Protein AF-0000000085039877 (afdb_homodimer)

Organism: Cyclobacterium marinum (strain ATCC 25205 / DSM 745 / LMG 13164 / NCIMB 1802) (NCBI:txid880070)

Structure (mmCIF, N/CA/C/O backbone):
data_AF-0000000085039877-model_v1
#
loop_
_entity.id
_entity.type
_entity.pdbx_description
1 polymer 'Platelet-activating factor acetylhydrolase plasma/intracellular isoform II'
#
loop_
_atom_site.group_PDB
_atom_site.id
_atom_site.type_symbol
_atom_site.label_atom_id
_atom_site.label_alt_id
_atom_site.label_comp_id
_atom_site.label_asym_id
_atom_site.label_entity_id
_atom_site.label_seq_id
_atom_site.pdbx_PDB_ins_code
_atom_site.Cartn_x
_atom_site.Cartn_y
_atom_site.Cartn_z
_atom_site.occupancy
_atom_site.B_iso_or_equiv
_atom_site.auth_seq_id
_atom_site.auth_comp_id
_atom_site.auth_asym_id
_atom_site.auth_atom_id
_atom_site.pdbx_PDB_model_num
ATOM 1 N N . MET A 1 1 ? -11.062 -18.219 82.062 1 22.27 1 MET A N 1
ATOM 2 C CA . MET A 1 1 ? -10.367 -17.312 81.125 1 22.27 1 MET A CA 1
ATOM 3 C C . MET A 1 1 ? -10.242 -17.906 79.75 1 22.27 1 MET A C 1
ATOM 5 O O . MET A 1 1 ? -9.555 -18.906 79.562 1 22.27 1 MET A O 1
ATOM 9 N N . LYS A 1 2 ? -11.383 -17.828 79 1 28.47 2 LYS A N 1
ATOM 10 C CA . LYS A 1 2 ? -11.727 -18.297 77.688 1 28.47 2 LYS A CA 1
ATOM 11 C C . LYS A 1 2 ? -10.812 -17.688 76.625 1 28.47 2 LYS A C 1
ATOM 13 O O . LYS A 1 2 ? -10.75 -16.469 76.5 1 28.47 2 LYS A O 1
ATOM 18 N N . ILE A 1 3 ? -9.688 -18.281 76.375 1 28.31 3 ILE A N 1
ATOM 19 C CA . ILE A 1 3 ? -8.688 -17.844 75.375 1 28.31 3 ILE A CA 1
ATOM 20 C C . ILE A 1 3 ? -9.305 -17.75 74 1 28.31 3 ILE A C 1
ATOM 22 O O . ILE A 1 3 ? -9.805 -18.734 73.5 1 28.31 3 ILE A O 1
ATOM 26 N N . THR A 1 4 ? -9.82 -16.609 73.625 1 27.66 4 THR A N 1
ATOM 27 C CA . THR A 1 4 ? -10.383 -16.219 72.312 1 27.66 4 THR A CA 1
ATOM 28 C C . THR A 1 4 ? -9.344 -16.344 71.188 1 27.66 4 THR A C 1
ATOM 30 O O . THR A 1 4 ? -8.266 -15.742 71.312 1 27.66 4 THR A O 1
ATOM 33 N N . LYS A 1 5 ? -9.227 -17.516 70.562 1 32.78 5 LYS A N 1
ATOM 34 C CA . LYS A 1 5 ? -8.406 -17.812 69.375 1 32.78 5 LYS A CA 1
ATOM 35 C C . LYS A 1 5 ? -8.633 -16.781 68.25 1 32.78 5 LYS A C 1
ATOM 37 O O . LYS A 1 5 ? -9.734 -16.656 67.75 1 32.78 5 LYS A O 1
ATOM 42 N N . LEU A 1 6 ? -8.039 -15.602 68.312 1 27.69 6 LEU A N 1
ATOM 43 C CA . LEU A 1 6 ? -8.102 -14.602 67.25 1 27.69 6 LEU A CA 1
ATOM 44 C C . LEU A 1 6 ? -7.508 -15.133 66 1 27.69 6 LEU A C 1
ATOM 46 O O . LEU A 1 6 ? -6.336 -15.531 65.938 1 27.69 6 LEU A O 1
ATOM 50 N N . TYR A 1 7 ? -8.297 -15.758 65.125 1 29.59 7 TYR A N 1
ATOM 51 C CA . TYR A 1 7 ? -7.973 -16.172 63.75 1 29.59 7 TYR A CA 1
ATOM 52 C C . TYR A 1 7 ? -7.504 -14.992 62.938 1 29.59 7 TYR A C 1
ATOM 54 O O . TYR A 1 7 ? -8.195 -13.977 62.844 1 29.59 7 TYR A O 1
ATOM 62 N N . TYR A 1 8 ? -6.211 -14.656 62.906 1 28.25 8 TYR A N 1
ATOM 63 C CA . TYR A 1 8 ? -5.602 -13.695 62 1 28.25 8 TYR A CA 1
ATOM 64 C C . TYR A 1 8 ? -5.895 -14.062 60.562 1 28.25 8 TYR A C 1
ATOM 66 O O . TYR A 1 8 ? -5.598 -15.18 60.125 1 28.25 8 TYR A O 1
ATOM 74 N N . ALA A 1 9 ? -6.945 -13.516 59.938 1 29.22 9 ALA A N 1
ATOM 75 C CA . ALA A 1 9 ? -7.285 -13.547 58.531 1 29.22 9 ALA A CA 1
ATOM 76 C C . ALA A 1 9 ? -6.121 -13.039 57.656 1 29.22 9 ALA A C 1
ATOM 78 O O . ALA A 1 9 ? -5.703 -11.891 57.812 1 29.22 9 ALA A O 1
ATOM 79 N N . ILE A 1 10 ? -5.117 -13.828 57.375 1 31.59 10 ILE A N 1
ATOM 80 C CA . ILE A 1 10 ? -4.105 -13.484 56.406 1 31.59 10 ILE A CA 1
ATOM 81 C C . ILE A 1 10 ? -4.781 -13.102 55.094 1 31.59 10 ILE A C 1
ATOM 83 O O . ILE A 1 10 ? -5.512 -13.906 54.5 1 31.59 10 ILE A O 1
ATOM 87 N N . SER A 1 11 ? -5.199 -11.836 54.906 1 28.44 11 SER A N 1
ATOM 88 C CA . SER A 1 11 ? -5.637 -11.289 53.625 1 28.44 11 SER A CA 1
ATOM 89 C C . SER A 1 11 ? -4.582 -11.508 52.562 1 28.44 11 SER A C 1
ATOM 91 O O . SER A 1 11 ? -3.438 -11.078 52.688 1 28.44 11 SER A O 1
ATOM 93 N N . VAL A 1 12 ? -4.594 -12.617 51.875 1 32.78 12 VAL A N 1
ATOM 94 C CA . VAL A 1 12 ? -3.826 -12.828 50.656 1 32.78 12 VAL A CA 1
ATOM 95 C C . VAL A 1 12 ? -4.086 -11.68 49.688 1 32.78 12 VAL A C 1
ATOM 97 O O . VAL A 1 12 ? -5.227 -11.453 49.281 1 32.78 12 VAL A O 1
ATOM 100 N N . ILE A 1 13 ? -3.314 -10.602 49.812 1 33 13 ILE A N 1
ATOM 101 C CA . ILE A 1 13 ? -3.27 -9.594 48.75 1 33 13 ILE A CA 1
ATOM 102 C C . ILE A 1 13 ? -2.961 -10.258 47.406 1 33 13 ILE A C 1
ATOM 104 O O . ILE A 1 13 ? -1.884 -10.828 47.219 1 33 13 ILE A O 1
ATOM 108 N N . LEU A 1 14 ? -3.967 -10.719 46.75 1 31.7 14 LEU A N 1
ATOM 109 C CA . LEU A 1 14 ? -3.844 -11.102 45.344 1 31.7 14 LEU A CA 1
ATOM 110 C C . LEU A 1 14 ? -3.227 -9.969 44.531 1 31.7 14 LEU A C 1
ATOM 112 O O . LEU A 1 14 ? -3.818 -8.898 44.406 1 31.7 14 LEU A O 1
ATOM 116 N N . PHE A 1 15 ? -1.906 -9.953 44.5 1 32.88 15 PHE A N 1
ATOM 117 C CA . PHE A 1 15 ? -1.241 -9.141 43.469 1 32.88 15 PHE A CA 1
ATOM 118 C C . PHE A 1 15 ? -1.808 -9.422 42.094 1 32.88 15 PHE A C 1
ATOM 120 O O . PHE A 1 15 ? -1.657 -10.531 41.562 1 32.88 15 PHE A O 1
ATOM 127 N N . SER A 1 16 ? -2.877 -8.711 41.781 1 33.5 16 SER A N 1
ATOM 128 C CA . SER A 1 16 ? -3.256 -8.664 40.375 1 33.5 16 SER A CA 1
ATOM 129 C C . SER A 1 16 ? -2.078 -8.242 39.5 1 33.5 16 SER A C 1
ATOM 131 O O . SER A 1 16 ? -1.568 -7.133 39.625 1 33.5 16 SER A O 1
ATOM 133 N N . LEU A 1 17 ? -1.309 -9.164 39.062 1 32.25 17 LEU A N 1
ATOM 134 C CA . LEU A 1 17 ? -0.372 -8.93 37.969 1 32.25 17 LEU A CA 1
ATOM 135 C C . LEU A 1 17 ? -1.072 -8.273 36.781 1 32.25 17 LEU A C 1
ATOM 137 O O . LEU A 1 17 ? -1.874 -8.914 36.094 1 32.25 17 LEU A O 1
ATOM 141 N N . PHE A 1 18 ? -1.22 -6.945 36.875 1 34.12 18 PHE A N 1
ATOM 142 C CA . PHE A 1 18 ? -1.53 -6.195 35.688 1 34.12 18 PHE A CA 1
ATOM 143 C C . PHE A 1 18 ? -0.523 -6.504 34.562 1 34.12 18 PHE A C 1
ATOM 145 O O . PHE A 1 18 ? 0.66 -6.184 34.688 1 34.12 18 PHE A O 1
ATOM 152 N N . THR A 1 19 ? -0.749 -7.555 33.844 1 31.61 19 THR A N 1
ATOM 153 C CA . THR A 1 19 ? -0.015 -7.699 32.594 1 31.61 19 THR A CA 1
ATOM 154 C C . THR A 1 19 ? -0.115 -6.426 31.75 1 31.61 19 THR A C 1
ATOM 156 O O . THR A 1 19 ? -1.203 -6.047 31.312 1 31.61 19 THR A O 1
ATOM 159 N N . LEU A 1 20 ? 0.753 -5.516 31.953 1 27.5 20 LEU A N 1
ATOM 160 C CA . LEU A 1 20 ? 0.977 -4.469 30.969 1 27.5 20 LEU A CA 1
ATOM 161 C C . LEU A 1 20 ? 1.113 -5.066 29.562 1 27.5 20 LEU A C 1
ATOM 163 O O . LEU A 1 20 ? 2.082 -5.773 29.281 1 27.5 20 LEU A O 1
ATOM 167 N N . LYS A 1 21 ? -0.035 -5.242 28.969 1 38.03 21 LYS A N 1
ATOM 168 C CA . LYS A 1 21 ? 0.078 -5.473 27.531 1 38.03 21 LYS A CA 1
ATOM 169 C C . LYS A 1 21 ? 0.978 -4.43 26.875 1 38.03 21 LYS A C 1
ATOM 171 O O . LYS A 1 21 ? 0.661 -3.236 26.891 1 38.03 21 LYS A O 1
ATOM 176 N N . LEU A 1 22 ? 2.121 -4.676 26.734 1 35.03 22 LEU A N 1
ATOM 177 C CA . LEU A 1 22 ? 2.984 -3.891 25.859 1 35.03 22 LEU A CA 1
ATOM 178 C C . LEU A 1 22 ? 2.256 -3.516 24.578 1 35.03 22 LEU A C 1
ATOM 180 O O . LEU A 1 22 ? 1.812 -4.391 23.828 1 35.03 22 LEU A O 1
ATOM 184 N N . ALA A 1 23 ? 1.68 -2.291 24.516 1 37.66 23 ALA A N 1
ATOM 185 C CA . ALA A 1 23 ? 1.129 -1.688 23.312 1 37.66 23 ALA A CA 1
ATOM 186 C C . ALA A 1 23 ? 2.133 -1.749 22.156 1 37.66 23 ALA A C 1
ATOM 188 O O . ALA A 1 23 ? 3.16 -1.066 22.188 1 37.66 23 ALA A O 1
ATOM 189 N N . ASP A 1 24 ? 2.225 -2.855 21.562 1 38.53 24 ASP A N 1
ATOM 190 C CA . ASP A 1 24 ? 3.043 -2.865 20.359 1 38.53 24 ASP A CA 1
ATOM 191 C C . ASP A 1 24 ? 2.516 -1.865 19.328 1 38.53 24 ASP A C 1
ATOM 193 O O . ASP A 1 24 ? 1.318 -1.838 19.047 1 38.53 24 ASP A O 1
ATOM 197 N N . GLY A 1 25 ? 2.873 -0.702 19.25 1 37.53 25 GLY A N 1
ATOM 198 C CA . GLY A 1 25 ? 2.703 0.36 18.266 1 37.53 25 GLY A CA 1
ATOM 199 C C . GLY A 1 25 ? 2.646 -0.149 16.844 1 37.53 25 GLY A C 1
ATOM 200 O O . GLY A 1 25 ? 3.105 0.525 15.914 1 37.53 25 GLY A O 1
ATOM 201 N N . GLN A 1 26 ? 2.162 -1.392 16.578 1 44.28 26 GLN A N 1
ATOM 202 C CA . GLN A 1 26 ? 2.488 -2.055 15.32 1 44.28 26 GLN A CA 1
ATOM 203 C C . GLN A 1 26 ? 1.434 -1.768 14.25 1 44.28 26 GLN A C 1
ATOM 205 O O . GLN A 1 26 ? 0.26 -1.568 14.57 1 44.28 26 GLN A O 1
ATOM 210 N N . THR A 1 27 ? 1.788 -1.259 13.055 1 49.88 27 THR A N 1
ATOM 211 C CA . THR A 1 27 ? 1.018 -1.088 11.828 1 49.88 27 THR A CA 1
ATOM 212 C C . THR A 1 27 ? 0.156 -2.318 11.555 1 49.88 27 THR A C 1
ATOM 214 O O . THR A 1 27 ? -0.773 -2.264 10.742 1 49.88 27 THR A O 1
ATOM 217 N N . ASN A 1 28 ? 0.469 -3.367 12.141 1 54.62 28 ASN A N 1
ATOM 218 C CA . ASN A 1 28 ? -0.396 -4.543 12.125 1 54.62 28 ASN A CA 1
ATOM 219 C C . ASN A 1 28 ? -0.855 -4.918 13.531 1 54.62 28 ASN A C 1
ATOM 221 O O . ASN A 1 28 ? -0.099 -4.777 14.492 1 54.62 28 ASN A O 1
ATOM 225 N N . PRO A 1 29 ? -2.213 -5.234 13.531 1 59.62 29 PRO A N 1
ATOM 226 C CA . PRO A 1 29 ? -2.66 -5.789 14.805 1 59.62 29 PRO A CA 1
ATOM 227 C C . PRO A 1 29 ? -1.844 -7.004 15.242 1 59.62 29 PRO A C 1
ATOM 229 O O . PRO A 1 29 ? -1.303 -7.723 14.398 1 59.62 29 PRO A O 1
ATOM 232 N N . SER A 1 30 ? -1.631 -7.055 16.375 1 66 30 SER A N 1
ATOM 233 C CA . SER A 1 30 ? -1.019 -8.258 16.938 1 66 30 SER A CA 1
ATOM 234 C C . SER A 1 30 ? -1.663 -9.516 16.375 1 66 30 SER A C 1
ATOM 236 O O . SER A 1 30 ? -2.891 -9.625 16.312 1 66 30 SER A O 1
ATOM 238 N N . GLY A 1 31 ? -0.81 -10.297 15.641 1 78.06 31 GLY A N 1
ATOM 239 C CA . GLY A 1 31 ? -1.294 -11.586 15.188 1 78.06 31 GLY A CA 1
ATOM 240 C C . GLY A 1 31 ? -1.685 -11.602 13.727 1 78.06 31 GLY A C 1
ATOM 241 O O . GLY A 1 31 ? -2.252 -12.578 13.234 1 78.06 31 GLY A O 1
ATOM 242 N N . PHE A 1 32 ? -1.454 -10.523 13.062 1 85.31 32 PHE A N 1
ATOM 243 C CA . PHE A 1 32 ? -1.811 -10.484 11.648 1 85.31 32 PHE A CA 1
ATOM 244 C C . PHE A 1 32 ? -0.973 -11.477 10.852 1 85.31 32 PHE A C 1
ATOM 246 O O . PHE A 1 32 ? 0.255 -11.492 10.961 1 85.31 32 PHE A O 1
ATOM 253 N N . ILE A 1 33 ? -1.62 -12.383 10.164 1 93.38 33 ILE A N 1
ATOM 254 C CA . ILE A 1 33 ? -0.996 -13.414 9.336 1 93.38 33 ILE A CA 1
ATOM 255 C C . ILE A 1 33 ? -1.315 -13.164 7.867 1 93.38 33 ILE A C 1
ATOM 257 O O . ILE A 1 33 ? -2.352 -12.578 7.543 1 93.38 33 ILE A O 1
ATOM 261 N N . TYR A 1 34 ? -0.388 -13.609 6.992 1 96.5 34 TYR A N 1
ATOM 262 C CA . TYR A 1 34 ? -0.589 -13.43 5.559 1 96.5 34 TYR A CA 1
ATOM 263 C C . TYR A 1 34 ? -1.986 -13.875 5.141 1 96.5 34 TYR A C 1
ATOM 265 O O . TYR A 1 34 ? -2.418 -14.977 5.477 1 96.5 34 TYR A O 1
ATOM 273 N N . GLY A 1 35 ? -2.686 -12.984 4.449 1 97.12 35 GLY A N 1
ATOM 274 C CA . GLY A 1 35 ? -4.008 -13.32 3.945 1 97.12 35 GLY A CA 1
ATOM 275 C C . GLY A 1 35 ? -5.129 -12.828 4.836 1 97.12 35 GLY A C 1
ATOM 276 O O . GLY A 1 35 ? -6.297 -12.852 4.441 1 97.12 35 GLY A O 1
ATOM 277 N N . ASP A 1 36 ? -4.793 -12.422 6.066 1 96.12 36 ASP A N 1
ATOM 278 C CA . ASP A 1 36 ? -5.82 -11.852 6.934 1 96.12 36 ASP A CA 1
ATOM 279 C C . ASP A 1 36 ? -6.461 -10.625 6.289 1 96.12 36 ASP A C 1
ATOM 281 O O . ASP A 1 36 ? -5.844 -9.969 5.445 1 96.12 36 ASP A O 1
ATOM 285 N N . LEU A 1 37 ? -7.688 -10.359 6.738 1 96.81 37 LEU A N 1
ATOM 286 C CA . LEU A 1 37 ? -8.492 -9.328 6.09 1 96.81 37 LEU A CA 1
ATOM 287 C C . LEU A 1 37 ? -8.109 -7.941 6.598 1 96.81 37 LEU A C 1
ATOM 289 O O . LEU A 1 37 ? -8.039 -7.715 7.809 1 96.81 37 LEU A O 1
ATOM 293 N N . LEU A 1 38 ? -7.793 -7.082 5.684 1 97.06 38 LEU A N 1
ATOM 294 C CA . LEU A 1 38 ? -7.867 -5.656 5.984 1 97.06 38 LEU A CA 1
ATOM 295 C C . LEU A 1 38 ? -9.32 -5.207 6.125 1 97.06 38 LEU A C 1
ATOM 297 O O . LEU A 1 38 ? -10.227 -5.844 5.582 1 97.06 38 LEU A O 1
ATOM 301 N N . PRO A 1 39 ? -9.539 -4.121 6.832 1 97 39 PRO A N 1
ATOM 302 C CA . PRO A 1 39 ? -10.922 -3.658 6.988 1 97 39 PRO A CA 1
ATOM 303 C C . PRO A 1 39 ? -11.586 -3.33 5.652 1 97 39 PRO A C 1
ATOM 305 O O . PRO A 1 39 ? -12.805 -3.449 5.523 1 97 39 PRO A O 1
ATOM 308 N N . ASP A 1 40 ? -10.789 -2.959 4.617 1 98 40 ASP A N 1
ATOM 309 C CA . ASP A 1 40 ? -11.391 -2.617 3.33 1 98 40 ASP A CA 1
ATOM 310 C C . ASP A 1 40 ? -11.312 -3.795 2.359 1 98 40 ASP A C 1
ATOM 312 O O . ASP A 1 40 ? -11.438 -3.615 1.146 1 98 40 ASP A O 1
ATOM 316 N N . ALA A 1 41 ? -11.086 -4.992 2.838 1 98.38 41 ALA A N 1
ATOM 317 C CA . ALA A 1 41 ? -11.055 -6.184 1.996 1 98.38 41 ALA A CA 1
ATOM 318 C C . ALA A 1 41 ? -12.406 -6.402 1.311 1 98.38 41 ALA A C 1
ATOM 320 O O . ALA A 1 41 ? -13.461 -6.199 1.919 1 98.38 41 ALA A O 1
ATOM 321 N N . PRO A 1 42 ? -12.359 -6.777 -0.005 1 98.75 42 PRO A N 1
ATOM 322 C CA . PRO A 1 42 ? -13.633 -7.105 -0.662 1 98.75 42 PRO A CA 1
ATOM 323 C C . PRO A 1 42 ? -14.273 -8.375 -0.103 1 98.75 42 PRO A C 1
ATOM 325 O O . PRO A 1 42 ? -13.617 -9.141 0.609 1 98.75 42 PRO A O 1
ATOM 328 N N . GLU A 1 43 ? -15.422 -8.594 -0.453 1 98.62 43 GLU A N 1
ATOM 329 C CA . GLU A 1 43 ? -16.344 -9.523 0.189 1 98.62 43 GLU A CA 1
ATOM 330 C C . GLU A 1 43 ? -15.812 -10.953 0.153 1 98.62 43 GLU A C 1
ATOM 332 O O . GLU A 1 43 ? -15.797 -11.641 1.176 1 98.62 43 GLU A O 1
ATOM 337 N N . LEU A 1 44 ? -15.305 -11.375 -0.946 1 98.88 44 LEU A N 1
ATOM 338 C CA . LEU A 1 44 ? -14.977 -12.789 -1.106 1 98.88 44 LEU A CA 1
ATOM 339 C C . LEU A 1 44 ? -13.539 -13.07 -0.683 1 98.88 44 LEU A C 1
ATOM 341 O O . LEU A 1 44 ? -13.039 -14.18 -0.859 1 98.88 44 LEU A O 1
ATOM 345 N N . ALA A 1 45 ? -12.898 -12.078 -0.104 1 98.81 45 ALA A N 1
ATOM 346 C CA . ALA A 1 45 ? -11.547 -12.281 0.417 1 98.81 45 ALA A CA 1
ATOM 347 C C . ALA A 1 45 ? -11.578 -13.133 1.688 1 98.81 45 ALA A C 1
ATOM 349 O O . ALA A 1 45 ? -10.57 -13.734 2.061 1 98.81 45 ALA A O 1
ATOM 350 N N . GLU A 1 46 ? -12.625 -13.18 2.344 1 98.12 46 GLU A N 1
ATOM 351 C CA . GLU A 1 46 ? -12.773 -13.867 3.625 1 98.12 46 GLU A CA 1
ATOM 352 C C . GLU A 1 46 ? -12.539 -15.367 3.48 1 98.12 46 GLU A C 1
ATOM 354 O O . GLU A 1 46 ? -12.875 -15.953 2.451 1 98.12 46 GLU A O 1
ATOM 359 N N . ARG A 1 47 ? -11.977 -15.93 4.5 1 97.5 47 ARG A N 1
ATOM 360 C CA . ARG A 1 47 ? -11.797 -17.375 4.539 1 97.5 47 ARG A CA 1
ATOM 361 C C . ARG A 1 47 ? -13.141 -18.094 4.527 1 97.5 47 ARG A C 1
ATOM 363 O O . ARG A 1 47 ? -14.164 -17.516 4.898 1 97.5 47 ARG A O 1
ATOM 370 N N . GLY A 1 48 ? -13.039 -19.344 4.117 1 97.56 48 GLY A N 1
ATOM 371 C CA . GLY A 1 48 ? -14.234 -20.172 4.074 1 97.56 48 GLY A CA 1
ATOM 372 C C . GLY A 1 48 ? -14.555 -20.828 5.406 1 97.56 48 GLY A C 1
ATOM 373 O O . GLY A 1 48 ? -14.07 -20.391 6.453 1 97.56 48 GLY A O 1
ATOM 374 N N . MET A 1 49 ? -15.43 -21.719 5.395 1 95.19 49 MET A N 1
ATOM 375 C CA . MET A 1 49 ? -15.984 -22.297 6.613 1 95.19 49 MET A CA 1
ATOM 376 C C . MET A 1 49 ? -15.078 -23.406 7.148 1 95.19 49 MET A C 1
ATOM 378 O O . MET A 1 49 ? -15.211 -23.828 8.297 1 95.19 49 MET A O 1
ATOM 382 N N . TYR A 1 50 ? -14.102 -23.859 6.352 1 96.94 50 TYR A N 1
ATOM 383 C CA . TYR A 1 50 ? -13.312 -25.016 6.77 1 96.94 50 TYR A CA 1
ATOM 384 C C . TYR A 1 50 ? -12.062 -24.594 7.516 1 96.94 50 TYR A C 1
ATOM 386 O O . TYR A 1 50 ? -11.414 -23.609 7.145 1 96.94 50 TYR A O 1
ATOM 394 N N . ASN A 1 51 ? -11.773 -25.328 8.57 1 97 51 ASN A N 1
ATOM 395 C CA . ASN A 1 51 ? -10.391 -25.312 9.039 1 97 51 ASN A CA 1
ATOM 396 C C . ASN A 1 51 ? -9.445 -25.922 8.008 1 97 51 ASN A C 1
ATOM 398 O O . ASN A 1 51 ? -9.867 -26.672 7.133 1 97 51 ASN A O 1
ATOM 402 N N . VAL A 1 52 ? -8.172 -25.547 8.133 1 98.19 52 VAL A N 1
ATOM 403 C CA . VAL A 1 52 ? -7.246 -25.938 7.074 1 98.19 52 VAL A CA 1
ATOM 404 C C . VAL A 1 52 ? -6.148 -26.844 7.652 1 98.19 52 VAL A C 1
ATOM 406 O O . VAL A 1 52 ? -5.527 -26.5 8.664 1 98.19 52 VAL A O 1
ATOM 409 N N . GLY A 1 53 ? -5.98 -28 7.059 1 98.12 53 GLY A N 1
ATOM 410 C CA . GLY A 1 53 ? -4.797 -28.812 7.262 1 98.12 53 GLY A CA 1
ATOM 411 C C . GLY A 1 53 ? -3.73 -28.609 6.207 1 98.12 53 GLY A C 1
ATOM 412 O O . GLY A 1 53 ? -4.016 -28.078 5.125 1 98.12 53 GLY A O 1
ATOM 413 N N . VAL A 1 54 ? -2.502 -28.953 6.496 1 98.56 54 VAL A N 1
ATOM 414 C CA . VAL A 1 54 ? -1.419 -28.844 5.523 1 98.56 54 VAL A CA 1
ATOM 415 C C . VAL A 1 54 ? -0.445 -30 5.691 1 98.56 54 VAL A C 1
ATOM 417 O O . VAL A 1 54 ? -0.228 -30.484 6.805 1 98.56 54 VAL A O 1
ATOM 420 N N . LYS A 1 55 ? 0.076 -30.438 4.629 1 98.12 55 LYS A N 1
ATOM 421 C CA . LYS A 1 55 ? 1.019 -31.547 4.621 1 98.12 55 LYS A CA 1
ATOM 422 C C . LYS A 1 55 ? 2.018 -31.422 3.477 1 98.12 55 LYS A C 1
ATOM 424 O O . LYS A 1 55 ? 1.663 -30.969 2.385 1 98.12 55 LYS A O 1
ATOM 429 N N . THR A 1 56 ? 3.23 -31.828 3.74 1 98.5 56 THR A N 1
ATOM 430 C CA . THR A 1 56 ? 4.25 -31.891 2.697 1 98.5 56 THR A CA 1
ATOM 431 C C . THR A 1 56 ? 4.305 -33.281 2.068 1 98.5 56 THR A C 1
ATOM 433 O O . THR A 1 56 ? 4.336 -34.281 2.777 1 98.5 56 THR A O 1
ATOM 436 N N . LEU A 1 57 ? 4.309 -33.281 0.806 1 98.44 57 LEU A N 1
ATOM 437 C CA . LEU A 1 57 ? 4.465 -34.531 0.046 1 98.44 57 LEU A CA 1
ATOM 438 C C . LEU A 1 57 ? 5.719 -34.469 -0.819 1 98.44 57 LEU A C 1
ATOM 440 O O . LEU A 1 57 ? 6.074 -33.438 -1.349 1 98.44 57 LEU A O 1
ATOM 444 N N . ASN A 1 58 ? 6.371 -35.594 -0.945 1 98.38 58 ASN A N 1
ATOM 445 C CA . ASN A 1 58 ? 7.547 -35.75 -1.798 1 98.38 58 ASN A CA 1
ATOM 446 C C . ASN A 1 58 ? 7.293 -36.719 -2.943 1 98.38 58 ASN A C 1
ATOM 448 O O . ASN A 1 58 ? 6.922 -37.875 -2.711 1 98.38 58 ASN A O 1
ATOM 452 N N . PHE A 1 59 ? 7.477 -36.219 -4.129 1 98.5 59 PHE A N 1
ATOM 453 C CA . PHE A 1 59 ? 7.297 -37.031 -5.32 1 98.5 59 PHE A CA 1
ATOM 454 C C . PHE A 1 59 ? 8.609 -37.188 -6.086 1 98.5 59 PHE A C 1
ATOM 456 O O . PHE A 1 59 ? 9.578 -36.469 -5.797 1 98.5 59 PHE A O 1
ATOM 463 N N . GLN A 1 60 ? 8.609 -38.156 -6.949 1 98.56 60 GLN A N 1
ATOM 464 C CA . GLN A 1 60 ? 9.688 -38.344 -7.914 1 98.56 60 GLN A CA 1
ATOM 465 C C . GLN A 1 60 ? 9.133 -38.594 -9.312 1 98.56 60 GLN A C 1
ATOM 467 O O . GLN A 1 60 ? 8.375 -39.531 -9.531 1 98.56 60 GLN A O 1
ATOM 472 N N . ASN A 1 61 ? 9.391 -37.688 -10.25 1 98.5 61 ASN A N 1
ATOM 473 C CA . ASN A 1 61 ? 9.086 -37.906 -11.656 1 98.5 61 ASN A CA 1
ATOM 474 C C . ASN A 1 61 ? 10.234 -38.625 -12.367 1 98.5 61 ASN A C 1
ATOM 476 O O . ASN A 1 61 ? 11.227 -38 -12.734 1 98.5 61 ASN A O 1
ATOM 480 N N . ASN A 1 62 ? 10.047 -39.844 -12.672 1 98.31 62 ASN A N 1
ATOM 481 C CA . ASN A 1 62 ? 11.141 -40.719 -13.125 1 98.31 62 ASN A CA 1
ATOM 482 C C . ASN A 1 62 ? 11.469 -40.469 -14.594 1 98.31 62 ASN A C 1
ATOM 484 O O . ASN A 1 62 ? 10.586 -40.156 -15.391 1 98.31 62 ASN A O 1
ATOM 488 N N . ASN A 1 63 ? 12.688 -40.625 -14.953 1 97.75 63 ASN A N 1
ATOM 489 C CA . ASN A 1 63 ? 13.188 -40.688 -16.328 1 97.75 63 ASN A CA 1
ATOM 490 C C . ASN A 1 63 ? 12.859 -39.406 -17.078 1 97.75 63 ASN A C 1
ATOM 492 O O . ASN A 1 63 ? 12.281 -39.438 -18.172 1 97.75 63 ASN A O 1
ATOM 496 N N . GLN A 1 64 ? 13.18 -38.281 -16.438 1 97.75 64 GLN A N 1
ATOM 497 C CA . GLN A 1 64 ? 13.008 -36.969 -17.078 1 97.75 64 GLN A CA 1
ATOM 498 C C . GLN A 1 64 ? 14.305 -36.5 -17.719 1 97.75 64 GLN A C 1
ATOM 500 O O . GLN A 1 64 ? 15.391 -36.75 -17.188 1 97.75 64 GLN A O 1
ATOM 505 N N . PRO A 1 65 ? 14.219 -35.812 -18.844 1 96.56 65 PRO A N 1
ATOM 506 C CA . PRO A 1 65 ? 15.438 -35.25 -19.422 1 96.56 65 PRO A CA 1
ATOM 507 C C . PRO A 1 65 ? 16.125 -34.25 -18.5 1 96.56 65 PRO A C 1
ATOM 509 O O . PRO A 1 65 ? 15.469 -33.375 -17.906 1 96.56 65 PRO A O 1
ATOM 512 N N . ASP A 1 66 ? 17.422 -34.406 -18.375 1 96.19 66 ASP A N 1
ATOM 513 C CA . ASP A 1 66 ? 18.234 -33.438 -17.672 1 96.19 66 ASP A CA 1
ATOM 514 C C . ASP A 1 66 ? 18.703 -32.312 -18.594 1 96.19 66 ASP A C 1
ATOM 516 O O . ASP A 1 66 ? 19.875 -32.281 -18.969 1 96.19 66 ASP A O 1
ATOM 520 N N . VAL A 1 67 ? 17.875 -31.375 -18.875 1 93.62 67 VAL A N 1
ATOM 521 C CA . VAL A 1 67 ? 18.125 -30.328 -19.875 1 93.62 67 VAL A CA 1
ATOM 522 C C . VAL A 1 67 ? 19.25 -29.422 -19.391 1 93.62 67 VAL A C 1
ATOM 524 O O . VAL A 1 67 ? 19.969 -28.844 -20.219 1 93.62 67 VAL A O 1
ATOM 527 N N . ALA A 1 68 ? 19.406 -29.266 -18.109 1 90.75 68 ALA A N 1
ATOM 528 C CA . ALA A 1 68 ? 20.438 -28.422 -17.562 1 90.75 68 ALA A CA 1
ATOM 529 C C . ALA A 1 68 ? 21.828 -28.938 -17.906 1 90.75 68 ALA A C 1
ATOM 531 O O . ALA A 1 68 ? 22.781 -28.156 -18.062 1 90.75 68 ALA A O 1
ATOM 532 N N . ASN A 1 69 ? 21.938 -30.203 -18.062 1 90.88 69 ASN A N 1
ATOM 533 C CA . ASN A 1 69 ? 23.234 -30.812 -18.359 1 90.88 69 ASN A CA 1
ATOM 534 C C . ASN A 1 69 ? 23.266 -31.406 -19.781 1 90.88 69 ASN A C 1
ATOM 536 O O . ASN A 1 69 ? 24.078 -32.281 -20.078 1 90.88 69 ASN A O 1
ATOM 540 N N . PHE A 1 70 ? 22.422 -30.969 -20.547 1 90.5 70 PHE A N 1
ATOM 541 C CA . PHE A 1 70 ? 22.375 -31.375 -21.938 1 90.5 70 PHE A CA 1
ATOM 542 C C . PHE A 1 70 ? 23.594 -30.875 -22.703 1 90.5 70 PHE A C 1
ATOM 544 O O . PHE A 1 70 ? 24.047 -29.75 -22.484 1 90.5 70 PHE A O 1
ATOM 551 N N . ASN A 1 71 ? 24.172 -31.703 -23.5 1 87.06 71 ASN A N 1
ATOM 552 C CA . ASN A 1 71 ? 25.062 -31.344 -24.594 1 87.06 71 ASN A CA 1
ATOM 553 C C . ASN A 1 71 ? 24.875 -32.25 -25.797 1 87.06 71 ASN A C 1
ATOM 555 O O . ASN A 1 71 ? 24.125 -33.219 -25.734 1 87.06 71 ASN A O 1
ATOM 559 N N . LYS A 1 72 ? 25.422 -31.859 -26.859 1 86.81 72 LYS A N 1
ATOM 560 C CA . LYS A 1 72 ? 25.188 -32.562 -28.125 1 86.81 72 LYS A CA 1
ATOM 561 C C . LYS A 1 72 ? 25.578 -34.031 -28.016 1 86.81 72 LYS A C 1
ATOM 563 O O . LYS A 1 72 ? 24.984 -34.875 -28.672 1 86.81 72 LYS A O 1
ATOM 568 N N . ASP A 1 73 ? 26.438 -34.406 -27.172 1 89.25 73 ASP A N 1
ATOM 569 C CA . ASP A 1 73 ? 26.969 -35.75 -27.062 1 89.25 73 ASP A CA 1
ATOM 570 C C . ASP A 1 73 ? 26.328 -36.5 -25.891 1 89.25 73 ASP A C 1
ATOM 572 O O . ASP A 1 73 ? 26.344 -37.719 -25.859 1 89.25 73 ASP A O 1
ATOM 576 N N . GLU A 1 74 ? 25.812 -35.719 -25 1 88.88 74 GLU A N 1
ATOM 577 C CA . GLU A 1 74 ? 25.234 -36.312 -23.797 1 88.88 74 GLU A CA 1
ATOM 578 C C . GLU A 1 74 ? 23.812 -35.781 -23.547 1 88.88 74 GLU A C 1
ATOM 580 O O . GLU A 1 74 ? 23.625 -34.562 -23.406 1 88.88 74 GLU A O 1
ATOM 585 N N . LYS A 1 75 ? 22.891 -36.656 -23.547 1 92.12 75 LYS A N 1
ATOM 586 C CA . LYS A 1 75 ? 21.484 -36.344 -23.266 1 92.12 75 LYS A CA 1
ATOM 587 C C . LYS A 1 75 ? 20.984 -37.094 -22.047 1 92.12 75 LYS A C 1
ATOM 589 O O . LYS A 1 75 ? 20.125 -37.969 -22.156 1 92.12 75 LYS A O 1
ATOM 594 N N . PRO A 1 76 ? 21.438 -36.688 -20.891 1 94.19 76 PRO A N 1
ATOM 595 C CA . PRO A 1 76 ? 21.188 -37.469 -19.688 1 94.19 76 PRO A CA 1
ATOM 596 C C . PRO A 1 76 ? 19.734 -37.344 -19.203 1 94.19 76 PRO A C 1
ATOM 598 O O . PRO A 1 76 ? 19.062 -36.375 -19.5 1 94.19 76 PRO A O 1
ATOM 601 N N . PHE A 1 77 ? 19.281 -38.375 -18.531 1 96.75 77 PHE A N 1
ATOM 602 C CA . PHE A 1 77 ? 18 -38.438 -17.828 1 96.75 77 PHE A CA 1
ATOM 603 C C . PHE A 1 77 ? 18.219 -38.562 -16.328 1 96.75 77 PHE A C 1
ATOM 605 O O . PHE A 1 77 ? 19.297 -38.938 -15.875 1 96.75 77 PHE A O 1
ATOM 612 N N . TYR A 1 78 ? 17.234 -38.188 -15.57 1 96.56 78 TYR A N 1
ATOM 613 C CA . TYR A 1 78 ? 17.281 -38.344 -14.117 1 96.56 78 TYR A CA 1
ATOM 614 C C . TYR A 1 78 ? 15.875 -38.5 -13.539 1 96.56 78 TYR A C 1
ATOM 616 O O . TYR A 1 78 ? 14.883 -38.281 -14.242 1 96.56 78 TYR A O 1
ATOM 624 N N . ASP A 1 79 ? 15.812 -39 -12.289 1 98.19 79 ASP A N 1
ATOM 625 C CA . ASP A 1 79 ? 14.578 -39 -11.516 1 98.19 79 ASP A CA 1
ATOM 626 C C . ASP A 1 79 ? 14.406 -37.656 -10.781 1 98.19 79 ASP A C 1
ATOM 628 O O . ASP A 1 79 ? 15.07 -37.406 -9.781 1 98.19 79 ASP A O 1
ATOM 632 N N . ARG A 1 80 ? 13.516 -36.875 -11.32 1 97.88 80 ARG A N 1
ATOM 633 C CA . ARG A 1 80 ? 13.344 -35.5 -10.859 1 97.88 80 ARG A CA 1
ATOM 634 C C . ARG A 1 80 ? 12.508 -35.469 -9.578 1 97.88 80 ARG A C 1
ATOM 636 O O . ARG A 1 80 ? 11.344 -35.875 -9.578 1 97.88 80 ARG A O 1
ATOM 643 N N . PRO A 1 81 ? 13.094 -35.031 -8.445 1 98.12 81 PRO A N 1
ATOM 644 C CA . PRO A 1 81 ? 12.312 -34.906 -7.211 1 98.12 81 PRO A CA 1
ATOM 645 C C . PRO A 1 81 ? 11.406 -33.656 -7.199 1 98.12 81 PRO A C 1
ATOM 647 O O . PRO A 1 81 ? 11.797 -32.594 -7.688 1 98.12 81 PRO A O 1
ATOM 650 N N . LEU A 1 82 ? 10.219 -33.812 -6.734 1 98.38 82 LEU A N 1
ATOM 651 C CA . LEU A 1 82 ? 9.297 -32.688 -6.547 1 98.38 82 LEU A CA 1
ATOM 652 C C . LEU A 1 82 ? 8.688 -32.719 -5.148 1 98.38 82 LEU A C 1
ATOM 654 O O . LEU A 1 82 ? 8.031 -33.688 -4.773 1 98.38 82 LEU A O 1
ATOM 658 N N . LYS A 1 83 ? 8.992 -31.672 -4.414 1 98.56 83 LYS A N 1
ATOM 659 C CA . LYS A 1 83 ? 8.312 -31.438 -3.143 1 98.56 83 LYS A CA 1
ATOM 660 C C . LYS A 1 83 ? 7.055 -30.594 -3.336 1 98.56 83 LYS A C 1
ATOM 662 O O . LYS A 1 83 ? 7.066 -29.609 -4.09 1 98.56 83 LYS A O 1
ATOM 667 N N . VAL A 1 84 ? 5.961 -31.047 -2.717 1 98.81 84 VAL A N 1
ATOM 668 C CA . VAL A 1 84 ? 4.68 -30.375 -2.881 1 98.81 84 VAL A CA 1
ATOM 669 C C . VAL A 1 84 ? 4.051 -30.109 -1.513 1 98.81 84 VAL A C 1
ATOM 671 O O . VAL A 1 84 ? 4.039 -31 -0.653 1 98.81 84 VAL A O 1
ATOM 674 N N . GLU A 1 85 ? 3.662 -28.875 -1.274 1 98.88 85 GLU A N 1
ATOM 675 C CA . GLU A 1 85 ? 2.877 -28.547 -0.088 1 98.88 85 GLU A CA 1
ATOM 676 C C . GLU A 1 85 ? 1.381 -28.609 -0.382 1 98.88 85 GLU A C 1
ATOM 678 O O . GLU A 1 85 ? 0.908 -28.016 -1.35 1 98.88 85 GLU A O 1
ATOM 683 N N . VAL A 1 86 ? 0.625 -29.328 0.425 1 98.94 86 VAL A N 1
ATOM 684 C CA . VAL A 1 86 ? -0.793 -29.531 0.146 1 98.94 86 VAL A CA 1
ATOM 685 C C . VAL A 1 86 ? -1.628 -29 1.306 1 98.94 86 VAL A C 1
ATOM 687 O O . VAL A 1 86 ? -1.465 -29.422 2.449 1 98.94 86 VAL A O 1
ATOM 690 N N . TRP A 1 87 ? -2.471 -28.031 1.06 1 98.88 87 TRP A N 1
ATOM 691 C CA . TRP A 1 87 ? -3.479 -27.547 1.994 1 98.88 87 TRP A CA 1
ATOM 692 C C . TRP A 1 87 ? -4.848 -28.141 1.686 1 98.88 87 TRP A C 1
ATOM 694 O O . TRP A 1 87 ? -5.203 -28.328 0.519 1 98.88 87 TRP A O 1
ATOM 704 N N . TYR A 1 88 ? -5.648 -28.422 2.693 1 98.62 88 TYR A N 1
ATOM 705 C CA . TYR A 1 88 ? -6.918 -29.109 2.502 1 98.62 88 TYR A CA 1
ATOM 706 C C . TYR A 1 88 ? -7.879 -28.812 3.645 1 98.62 88 TYR A C 1
ATOM 708 O O . TYR A 1 88 ? -7.457 -28.422 4.734 1 98.62 88 TYR A O 1
ATOM 716 N N . PRO A 1 89 ? -9.227 -28.891 3.344 1 98 89 PRO A N 1
ATOM 717 C CA . PRO A 1 89 ? -10.203 -28.797 4.438 1 98 89 PRO A CA 1
ATOM 718 C C . PRO A 1 89 ? -9.992 -29.875 5.5 1 98 89 PRO A C 1
ATOM 720 O O . PRO A 1 89 ? -9.836 -31.047 5.172 1 98 89 PRO A O 1
ATOM 723 N N . ALA A 1 90 ? -10.031 -29.438 6.738 1 96.5 90 ALA A N 1
ATOM 724 C CA . ALA A 1 90 ? -9.68 -30.359 7.812 1 96.5 90 ALA A CA 1
ATOM 725 C C . ALA A 1 90 ? -10.773 -30.406 8.883 1 96.5 90 ALA A C 1
ATOM 727 O O . ALA A 1 90 ? -11.539 -29.453 9.023 1 96.5 90 ALA A O 1
ATOM 728 N N . GLU A 1 91 ? -10.812 -31.516 9.484 1 90.69 91 GLU A N 1
ATOM 729 C CA . GLU A 1 91 ? -11.625 -31.703 10.68 1 90.69 91 GLU A CA 1
ATOM 730 C C . GLU A 1 91 ? -10.812 -31.469 11.945 1 90.69 91 GLU A C 1
ATOM 732 O O . GLU A 1 91 ? -10.102 -32.375 12.414 1 90.69 91 GLU A O 1
ATOM 737 N N . ILE A 1 92 ? -10.93 -30.281 12.422 1 86.88 92 ILE A N 1
ATOM 738 C CA . ILE A 1 92 ? -10.086 -29.922 13.555 1 86.88 92 ILE A CA 1
ATOM 739 C C . ILE A 1 92 ? -10.953 -29.297 14.656 1 86.88 92 ILE A C 1
ATOM 741 O O . ILE A 1 92 ? -11.727 -28.375 14.406 1 86.88 92 ILE A O 1
ATOM 745 N N . ASP A 1 93 ? -10.773 -29.75 15.812 1 81.81 93 ASP A N 1
ATOM 746 C CA . ASP A 1 93 ? -11.492 -29.188 16.953 1 81.81 93 ASP A CA 1
ATOM 747 C C . ASP A 1 93 ? -10.828 -27.906 17.453 1 81.81 93 ASP A C 1
ATOM 749 O O . ASP A 1 93 ? -11.508 -26.938 17.781 1 81.81 93 ASP A O 1
ATOM 753 N N . SER A 1 94 ? -9.531 -27.922 17.5 1 83.5 94 SER A N 1
ATOM 754 C CA . SER A 1 94 ? -8.766 -26.766 17.969 1 83.5 94 SER A CA 1
ATOM 755 C C . SER A 1 94 ? -7.727 -26.344 16.938 1 83.5 94 SER A C 1
ATOM 757 O O . SER A 1 94 ? -6.574 -26.766 16.984 1 83.5 94 SER A O 1
ATOM 759 N N . PRO A 1 95 ? -8.164 -25.469 16.078 1 85.06 95 PRO A N 1
ATOM 760 C CA . PRO A 1 95 ? -7.227 -25.047 15.039 1 85.06 95 PRO A CA 1
ATOM 761 C C . PRO A 1 95 ? -5.992 -24.344 15.602 1 85.06 95 PRO A C 1
ATOM 763 O O . PRO A 1 95 ? -6.09 -23.625 16.594 1 85.06 95 PRO A O 1
ATOM 766 N N . THR A 1 96 ? -4.812 -24.703 15.078 1 85.44 96 THR A N 1
ATOM 767 C CA . THR A 1 96 ? -3.537 -24.094 15.445 1 85.44 96 THR A CA 1
ATOM 768 C C . THR A 1 96 ? -2.959 -23.297 14.281 1 85.44 96 THR A C 1
ATOM 770 O O . THR A 1 96 ? -3.602 -23.156 13.242 1 85.44 96 THR A O 1
ATOM 773 N N . VAL A 1 97 ? -1.854 -22.656 14.562 1 91.06 97 VAL A N 1
ATOM 774 C CA . VAL A 1 97 ? -1.059 -21.984 13.555 1 91.06 97 VAL A CA 1
ATOM 775 C C . VAL A 1 97 ? 0.17 -22.812 13.211 1 91.06 97 VAL A C 1
ATOM 777 O O . VAL A 1 97 ? 0.726 -23.5 14.07 1 91.06 97 VAL A O 1
ATOM 780 N N . THR A 1 98 ? 0.521 -22.891 11.984 1 95.56 98 THR A N 1
ATOM 781 C CA . THR A 1 98 ? 1.746 -23.547 11.555 1 95.56 98 THR A CA 1
ATOM 782 C C . THR A 1 98 ? 2.84 -22.531 11.258 1 95.56 98 THR A C 1
ATOM 784 O O . THR A 1 98 ? 2.551 -21.344 11.039 1 95.56 98 THR A O 1
ATOM 787 N N . ILE A 1 99 ? 4.086 -22.984 11.352 1 96.5 99 ILE A N 1
ATOM 788 C CA . ILE A 1 99 ? 5.238 -22.172 10.977 1 96.5 99 ILE A CA 1
ATOM 789 C C . ILE A 1 99 ? 5.824 -22.672 9.656 1 96.5 99 ILE A C 1
ATOM 791 O O . ILE A 1 99 ? 6.109 -23.875 9.523 1 96.5 99 ILE A O 1
ATOM 795 N N . TYR A 1 100 ? 5.934 -21.781 8.711 1 97.62 100 TYR A N 1
ATOM 796 C CA . TYR A 1 100 ? 6.617 -22.078 7.457 1 97.62 100 TYR A CA 1
ATOM 797 C C . TYR A 1 100 ? 8.047 -21.547 7.473 1 97.62 100 TYR A C 1
ATOM 799 O O . TYR A 1 100 ? 8.281 -20.391 7.852 1 97.62 100 TYR A O 1
ATOM 807 N N . ASP A 1 101 ? 9 -22.391 7.102 1 97.25 101 ASP A N 1
ATOM 808 C CA . ASP A 1 101 ? 10.398 -21.984 6.949 1 97.25 101 ASP A CA 1
ATOM 809 C C . ASP A 1 101 ? 10.766 -21.828 5.477 1 97.25 101 ASP A C 1
ATOM 811 O O . ASP A 1 101 ? 10.562 -22.734 4.672 1 97.25 101 ASP A O 1
ATOM 815 N N . ASP A 1 102 ? 11.234 -20.688 5.133 1 96.88 102 ASP A N 1
ATOM 816 C CA . ASP A 1 102 ? 11.578 -20.344 3.756 1 96.88 102 ASP A CA 1
ATOM 817 C C . ASP A 1 102 ? 12.867 -19.531 3.695 1 96.88 102 ASP A C 1
ATOM 819 O O . ASP A 1 102 ? 13.594 -19.438 4.688 1 96.88 102 ASP A O 1
ATOM 823 N N . PHE A 1 103 ? 13.266 -19.016 2.504 1 96.38 103 PHE A N 1
ATOM 824 C CA . PHE A 1 103 ? 14.5 -18.266 2.32 1 96.38 103 PHE A CA 1
ATOM 825 C C . PHE A 1 103 ? 14.25 -17 1.501 1 96.38 103 PHE A C 1
ATOM 827 O O . PHE A 1 103 ? 13.328 -16.969 0.683 1 96.38 103 PHE A O 1
ATOM 834 N N . ILE A 1 104 ? 15.031 -16.016 1.768 1 94.62 104 ILE A N 1
ATOM 835 C CA . ILE A 1 104 ? 15.266 -14.945 0.802 1 94.62 104 ILE A CA 1
ATOM 836 C C . ILE A 1 104 ? 16.703 -15.031 0.285 1 94.62 104 ILE A C 1
ATOM 838 O O . ILE A 1 104 ? 17.516 -15.805 0.808 1 94.62 104 ILE A O 1
ATOM 842 N N . GLY A 1 105 ? 16.984 -14.273 -0.743 1 95.69 105 GLY A N 1
ATOM 843 C CA . GLY A 1 105 ? 18.281 -14.414 -1.402 1 95.69 105 GLY A CA 1
ATOM 844 C C . GLY A 1 105 ? 18.312 -15.547 -2.412 1 95.69 105 GLY A C 1
ATOM 845 O O . GLY A 1 105 ? 17.266 -15.961 -2.92 1 95.69 105 GLY A O 1
ATOM 846 N N . LEU A 1 106 ? 19.5 -15.898 -2.795 1 95.56 106 LEU A N 1
ATOM 847 C CA . LEU A 1 106 ? 19.719 -16.938 -3.799 1 95.56 106 LEU A CA 1
ATOM 848 C C . LEU A 1 106 ? 21 -17.734 -3.494 1 95.56 106 LEU A C 1
ATOM 850 O O . LEU A 1 106 ? 22.047 -17.141 -3.217 1 95.56 106 LEU A O 1
ATOM 854 N N . ALA A 1 107 ? 20.781 -18.984 -3.549 1 95 107 ALA A N 1
ATOM 855 C CA . ALA A 1 107 ? 21.953 -19.828 -3.338 1 95 107 ALA A CA 1
ATOM 856 C C . ALA A 1 107 ? 23.078 -19.453 -4.309 1 95 107 ALA A C 1
ATOM 858 O O . ALA A 1 107 ? 22.828 -19.203 -5.488 1 95 107 ALA A O 1
ATOM 859 N N . ASN A 1 108 ? 24.281 -19.312 -3.764 1 92.12 108 ASN A N 1
ATOM 860 C CA . ASN A 1 108 ? 25.5 -19.078 -4.516 1 92.12 108 ASN A CA 1
ATOM 861 C C . ASN A 1 108 ? 25.547 -17.672 -5.086 1 92.12 108 ASN A C 1
ATOM 863 O O . ASN A 1 108 ? 26.25 -17.406 -6.059 1 92.12 108 ASN A O 1
ATOM 867 N N . ASP A 1 109 ? 24.75 -16.797 -4.656 1 94.12 109 ASP A N 1
ATOM 868 C CA . ASP A 1 109 ? 24.828 -15.383 -5.012 1 94.12 109 ASP A CA 1
ATOM 869 C C . ASP A 1 109 ? 25.484 -14.57 -3.906 1 94.12 109 ASP A C 1
ATOM 871 O O . ASP A 1 109 ? 24.922 -14.383 -2.832 1 94.12 109 ASP A O 1
ATOM 875 N N . GLU A 1 110 ? 26.625 -14.039 -4.18 1 94 110 GLU A N 1
ATOM 876 C CA . GLU A 1 110 ? 27.391 -13.312 -3.174 1 94 110 GLU A CA 1
ATOM 877 C C . GLU A 1 110 ? 26.734 -11.984 -2.82 1 94 110 GLU A C 1
ATOM 879 O O . GLU A 1 110 ? 26.844 -11.516 -1.686 1 94 110 GLU A O 1
ATOM 884 N N . LYS A 1 111 ? 26.047 -11.43 -3.721 1 93.69 111 LYS A N 1
ATOM 885 C CA . LYS A 1 111 ? 25.422 -10.125 -3.504 1 93.69 111 LYS A CA 1
ATOM 886 C C . LYS A 1 111 ? 24.109 -10.266 -2.736 1 93.69 111 LYS A C 1
ATOM 888 O O . LYS A 1 111 ? 23.688 -9.336 -2.051 1 93.69 111 LYS A O 1
ATOM 893 N N . ARG A 1 112 ? 23.469 -11.422 -2.951 1 95.75 112 ARG A N 1
ATOM 894 C CA . ARG A 1 112 ? 22.203 -11.734 -2.307 1 95.75 112 ARG A CA 1
ATOM 895 C C . ARG A 1 112 ? 22.219 -13.133 -1.701 1 95.75 112 ARG A C 1
ATOM 897 O O . ARG A 1 112 ? 21.422 -13.992 -2.09 1 95.75 112 ARG A O 1
ATOM 904 N N . PRO A 1 113 ? 23 -13.273 -0.659 1 95.5 113 PRO A N 1
ATOM 905 C CA . PRO A 1 113 ? 23.141 -14.617 -0.096 1 95.5 113 PRO A CA 1
ATOM 906 C C . PRO A 1 113 ? 21.828 -15.148 0.491 1 95.5 113 PRO A C 1
ATOM 908 O O . PRO A 1 113 ? 21.016 -14.383 1.002 1 95.5 113 PRO A O 1
ATOM 911 N N . LEU A 1 114 ? 21.75 -16.422 0.462 1 95.56 114 LEU A N 1
ATOM 912 C CA . LEU A 1 114 ? 20.594 -17.109 1.019 1 95.56 114 LEU A CA 1
ATOM 913 C C . LEU A 1 114 ? 20.469 -16.828 2.514 1 95.56 114 LEU A C 1
ATOM 915 O O . LEU A 1 114 ? 21.438 -16.969 3.26 1 95.56 114 LEU A O 1
ATOM 919 N N . SER A 1 115 ? 19.281 -16.406 2.953 1 94.88 115 SER A N 1
ATOM 920 C CA . SER A 1 115 ? 18.969 -16.125 4.352 1 94.88 115 SER A CA 1
ATOM 921 C C . SER A 1 115 ? 17.641 -16.75 4.758 1 94.88 115 SER A C 1
ATOM 923 O O . SER A 1 115 ? 16.609 -16.469 4.152 1 94.88 115 SER A O 1
ATOM 925 N N . PRO A 1 116 ? 17.656 -17.578 5.777 1 95.69 116 PRO A N 1
ATOM 926 C CA . PRO A 1 116 ? 16.406 -18.203 6.203 1 95.69 116 PRO A CA 1
ATOM 927 C C . PRO A 1 116 ? 15.492 -17.234 6.957 1 95.69 116 PRO A C 1
ATOM 929 O O . PRO A 1 116 ? 15.969 -16.297 7.59 1 95.69 116 PRO A O 1
ATOM 932 N N . PHE A 1 117 ? 14.203 -17.422 6.82 1 94.5 117 PHE A N 1
ATOM 933 C CA . PHE A 1 117 ? 13.203 -16.766 7.645 1 94.5 117 PHE A CA 1
ATOM 934 C C . PHE A 1 117 ? 11.992 -17.672 7.867 1 94.5 117 PHE A C 1
ATOM 936 O O . PHE A 1 117 ? 11.859 -18.703 7.211 1 94.5 117 PHE A O 1
ATOM 943 N N . SER A 1 118 ? 11.195 -17.344 8.883 1 95.62 118 SER A N 1
ATOM 944 C CA . SER A 1 118 ? 9.984 -18.094 9.195 1 95.62 118 SER A CA 1
ATOM 945 C C . SER A 1 118 ? 8.773 -17.172 9.266 1 95.62 118 SER A C 1
ATOM 947 O O . SER A 1 118 ? 8.906 -15.969 9.531 1 95.62 118 SER A O 1
ATOM 949 N N . PHE A 1 119 ? 7.629 -17.688 8.969 1 94.44 119 PHE A N 1
ATOM 950 C CA . PHE A 1 119 ? 6.383 -16.953 9.125 1 94.44 119 PHE A CA 1
ATOM 951 C C . PHE A 1 119 ? 5.234 -17.906 9.461 1 94.44 119 PHE A C 1
ATOM 953 O O . PHE A 1 119 ? 5.332 -19.109 9.227 1 94.44 119 PHE A O 1
ATOM 960 N N . LYS A 1 120 ? 4.156 -17.375 10.016 1 94.69 120 LYS A N 1
ATOM 961 C CA . LYS A 1 120 ? 3.021 -18.172 10.484 1 94.69 120 LYS A CA 1
ATOM 962 C C . LYS A 1 120 ? 1.98 -18.344 9.383 1 94.69 120 LYS A C 1
ATOM 964 O O . LYS A 1 120 ? 1.855 -17.484 8.5 1 94.69 120 LYS A O 1
ATOM 969 N N . GLY A 1 121 ? 1.282 -19.453 9.391 1 96.44 121 GLY A N 1
ATOM 970 C CA . GLY A 1 121 ? 0.113 -19.734 8.57 1 96.44 121 GLY A CA 1
ATOM 971 C C . GLY A 1 121 ? -1.069 -20.25 9.367 1 96.44 121 GLY A C 1
ATOM 972 O O . GLY A 1 121 ? -0.892 -20.875 10.414 1 96.44 121 GLY A O 1
ATOM 973 N N . ARG A 1 122 ? -2.209 -19.969 8.875 1 95.44 122 ARG A N 1
ATOM 974 C CA . ARG A 1 122 ? -3.43 -20.422 9.539 1 95.44 122 ARG A CA 1
ATOM 975 C C . ARG A 1 122 ? -3.818 -21.812 9.078 1 95.44 122 ARG A C 1
ATOM 977 O O . ARG A 1 122 ? -4.91 -22.016 8.539 1 95.44 122 ARG A O 1
ATOM 984 N N . ALA A 1 123 ? -3.035 -22.734 9.32 1 97.81 123 ALA A N 1
ATOM 985 C CA . ALA A 1 123 ? -3.232 -24.141 9.016 1 97.81 123 ALA A CA 1
ATOM 986 C C . ALA A 1 123 ? -2.617 -25.031 10.094 1 97.81 123 ALA A C 1
ATOM 988 O O . ALA A 1 123 ? -1.728 -24.594 10.828 1 97.81 123 ALA A O 1
ATOM 989 N N . THR A 1 124 ? -3.148 -26.219 10.242 1 97.44 124 THR A N 1
ATOM 990 C CA . THR A 1 124 ? -2.631 -27.219 11.18 1 97.44 124 THR A CA 1
ATOM 991 C C . THR A 1 124 ? -1.913 -28.344 10.438 1 97.44 124 THR A C 1
ATOM 993 O O . THR A 1 124 ? -2.521 -29.047 9.625 1 97.44 124 THR A O 1
ATOM 996 N N . ARG A 1 125 ? -0.676 -28.547 10.695 1 97.06 125 ARG A N 1
ATOM 997 C CA . ARG A 1 125 ? 0.142 -29.531 10.008 1 97.06 125 ARG A CA 1
ATOM 998 C C . ARG A 1 125 ? -0.358 -30.938 10.289 1 97.06 125 ARG A C 1
ATOM 1000 O O . ARG A 1 125 ? -0.586 -31.312 11.438 1 97.06 125 ARG A O 1
ATOM 1007 N N . ASP A 1 126 ? -0.65 -31.672 9.297 1 95.69 126 ASP A N 1
ATOM 1008 C CA . ASP A 1 126 ? -0.998 -33.094 9.305 1 95.69 126 ASP A CA 1
ATOM 1009 C C . ASP A 1 126 ? -2.344 -33.312 9.992 1 95.69 126 ASP A C 1
ATOM 1011 O O . ASP A 1 126 ? -2.541 -34.344 10.656 1 95.69 126 ASP A O 1
ATOM 1015 N N . ALA A 1 127 ? -3.176 -32.344 9.938 1 96.81 127 ALA A N 1
ATOM 1016 C CA . ALA A 1 127 ? -4.516 -32.469 10.492 1 96.81 127 ALA A CA 1
ATOM 1017 C C . ALA A 1 127 ? -5.328 -33.5 9.703 1 96.81 127 ALA A C 1
ATOM 1019 O O . ALA A 1 127 ? -5.109 -33.688 8.508 1 96.81 127 ALA A O 1
ATOM 1020 N N . PRO A 1 128 ? -6.285 -34.188 10.375 1 95.44 128 PRO A N 1
ATOM 1021 C CA . PRO A 1 128 ? -7.172 -35.062 9.617 1 95.44 128 PRO A CA 1
ATOM 1022 C C . PRO A 1 128 ? -8.07 -34.312 8.641 1 95.44 128 PRO A C 1
ATOM 1024 O O . PRO A 1 128 ? -8.578 -33.219 8.977 1 95.44 128 PRO A O 1
ATOM 1027 N N . PRO A 1 129 ? -8.227 -34.812 7.48 1 96.25 129 PRO A N 1
ATOM 1028 C CA . PRO A 1 129 ? -9.055 -34.125 6.48 1 96.25 129 PRO A CA 1
ATOM 1029 C C . PRO A 1 129 ? -10.547 -34.219 6.789 1 96.25 129 PRO A C 1
ATOM 1031 O O . PRO A 1 129 ? -10.977 -35.125 7.535 1 96.25 129 PRO A O 1
ATOM 1034 N N . LYS A 1 130 ? -11.258 -33.281 6.293 1 92.81 130 LYS A N 1
ATOM 1035 C CA . LYS A 1 130 ? -12.719 -33.375 6.25 1 92.81 130 LYS A CA 1
ATOM 1036 C C . LYS A 1 130 ? -13.164 -34.406 5.211 1 92.81 130 LYS A C 1
ATOM 1038 O O . LYS A 1 130 ? -13.18 -34.094 4.016 1 92.81 130 LYS A O 1
ATOM 1043 N N . ASN A 1 131 ? -13.68 -35.531 5.598 1 87.75 131 ASN A N 1
ATOM 1044 C CA . ASN A 1 131 ? -13.93 -36.625 4.656 1 87.75 131 ASN A CA 1
ATOM 1045 C C . ASN A 1 131 ? -15.422 -36.938 4.547 1 87.75 131 ASN A C 1
ATOM 1047 O O . ASN A 1 131 ? -15.805 -37.875 3.836 1 87.75 131 ASN A O 1
ATOM 1051 N N . ASP A 1 132 ? -16.203 -36.188 5.094 1 85.69 132 ASP A N 1
ATOM 1052 C CA . ASP A 1 132 ? -17.609 -36.562 5.121 1 85.69 132 ASP A CA 1
ATOM 1053 C C . ASP A 1 132 ? -18.422 -35.688 4.156 1 85.69 132 ASP A C 1
ATOM 1055 O O . ASP A 1 132 ? -19.641 -35.812 4.094 1 85.69 132 ASP A O 1
ATOM 1059 N N . GLU A 1 133 ? -17.797 -34.875 3.42 1 87.12 133 GLU A N 1
ATOM 1060 C CA . GLU A 1 133 ? -18.531 -33.969 2.549 1 87.12 133 GLU A CA 1
ATOM 1061 C C . GLU A 1 133 ? -18.203 -34.219 1.08 1 87.12 133 GLU A C 1
ATOM 1063 O O . GLU A 1 133 ? -18.516 -33.406 0.215 1 87.12 133 GLU A O 1
ATOM 1068 N N . GLY A 1 134 ? -17.5 -35.312 0.789 1 89.69 134 GLY A N 1
ATOM 1069 C CA . GLY A 1 134 ? -17.156 -35.625 -0.592 1 89.69 134 GLY A CA 1
ATOM 1070 C C . GLY A 1 134 ? -15.805 -35.062 -1.002 1 89.69 134 GLY A C 1
ATOM 1071 O O . GLY A 1 134 ? -15.031 -34.594 -0.155 1 89.69 134 GLY A O 1
ATOM 1072 N N . ALA A 1 135 ? -15.609 -35.094 -2.324 1 96.38 135 ALA A N 1
ATOM 1073 C CA . ALA A 1 135 ? -14.312 -34.688 -2.848 1 96.38 135 ALA A CA 1
ATOM 1074 C C . ALA A 1 135 ? -14.305 -33.188 -3.156 1 96.38 135 ALA A C 1
ATOM 1076 O O . ALA A 1 135 ? -15.352 -32.594 -3.43 1 96.38 135 ALA A O 1
ATOM 1077 N N . PHE A 1 136 ? -13.195 -32.594 -3 1 98.56 136 PHE A N 1
ATOM 1078 C CA . PHE A 1 136 ? -12.992 -31.172 -3.244 1 98.56 136 PHE A CA 1
ATOM 1079 C C . PHE A 1 136 ? -12.18 -30.953 -4.516 1 98.56 136 PHE A C 1
ATOM 1081 O O . PHE A 1 136 ? -11.242 -31.703 -4.793 1 98.56 136 PHE A O 1
ATOM 1088 N N . PRO A 1 137 ? -12.516 -29.906 -5.32 1 98.88 137 PRO A N 1
ATOM 1089 C CA . PRO A 1 137 ? -11.719 -29.594 -6.508 1 98.88 137 PRO A CA 1
ATOM 1090 C C . PRO A 1 137 ? -10.25 -29.359 -6.18 1 98.88 137 PRO A C 1
ATOM 1092 O O . PRO A 1 137 ? -9.914 -29 -5.043 1 98.88 137 PRO A O 1
ATOM 1095 N N . LEU A 1 138 ? -9.414 -29.562 -7.152 1 98.94 138 LEU A N 1
ATOM 1096 C CA . LEU A 1 138 ? -7.965 -29.438 -6.992 1 98.94 138 LEU A CA 1
ATOM 1097 C C . LEU A 1 138 ? -7.457 -28.141 -7.602 1 98.94 138 LEU A C 1
ATOM 1099 O O . LEU A 1 138 ? -7.883 -27.75 -8.688 1 98.94 138 LEU A O 1
ATOM 1103 N N . VAL A 1 139 ? -6.633 -27.422 -6.902 1 99 139 VAL A N 1
ATOM 1104 C CA . VAL A 1 139 ? -5.891 -26.281 -7.422 1 99 139 VAL A CA 1
ATOM 1105 C C . VAL A 1 139 ? -4.391 -26.562 -7.34 1 99 139 VAL A C 1
ATOM 1107 O O . VAL A 1 139 ? -3.863 -26.828 -6.262 1 99 139 VAL A O 1
ATOM 1110 N N . ILE A 1 140 ? -3.695 -26.531 -8.422 1 99 140 ILE A N 1
ATOM 1111 C CA . ILE A 1 140 ? -2.242 -26.656 -8.461 1 99 140 ILE A CA 1
ATOM 1112 C C . ILE A 1 140 ? -1.604 -25.281 -8.617 1 99 140 ILE A C 1
ATOM 1114 O O . ILE A 1 140 ? -1.972 -24.516 -9.516 1 99 140 ILE A O 1
ATOM 1118 N N . VAL A 1 141 ? -0.682 -24.969 -7.73 1 99 141 VAL A N 1
ATOM 1119 C CA . VAL A 1 141 ? -0.089 -23.641 -7.66 1 99 141 VAL A CA 1
ATOM 1120 C C . VAL A 1 141 ? 1.393 -23.703 -8.023 1 99 141 VAL A C 1
ATOM 1122 O O . VAL A 1 141 ? 2.133 -24.531 -7.473 1 99 141 VAL A O 1
ATOM 1125 N N . SER A 1 142 ? 1.767 -22.875 -8.984 1 98.94 142 SER A N 1
ATOM 1126 C CA . SER A 1 142 ? 3.145 -22.797 -9.453 1 98.94 142 SER A CA 1
ATOM 1127 C C . SER A 1 142 ? 3.738 -21.422 -9.203 1 98.94 142 SER A C 1
ATOM 1129 O O . SER A 1 142 ? 3.186 -20.406 -9.648 1 98.94 142 SER A O 1
ATOM 1131 N N . HIS A 1 143 ? 4.871 -21.375 -8.492 1 98.69 143 HIS A N 1
ATOM 1132 C CA . HIS A 1 143 ? 5.527 -20.109 -8.148 1 98.69 143 HIS A CA 1
ATOM 1133 C C . HIS A 1 143 ? 6.352 -19.594 -9.32 1 98.69 143 HIS A C 1
ATOM 1135 O O . HIS A 1 143 ? 6.461 -20.25 -10.359 1 98.69 143 HIS A O 1
ATOM 1141 N N . GLY A 1 144 ? 6.852 -18.344 -9.18 1 97.5 144 GLY A N 1
ATOM 1142 C CA . GLY A 1 144 ? 7.676 -17.703 -10.195 1 97.5 144 GLY A CA 1
ATOM 1143 C C . GLY A 1 144 ? 9.141 -18.094 -10.094 1 97.5 144 GLY A C 1
ATOM 1144 O O . GLY A 1 144 ? 9.516 -18.953 -9.305 1 97.5 144 GLY A O 1
ATOM 1145 N N . TYR A 1 145 ? 10.031 -17.484 -10.938 1 94.88 145 TYR A N 1
ATOM 1146 C CA . TYR A 1 145 ? 11.461 -17.781 -10.953 1 94.88 145 TYR A CA 1
ATOM 1147 C C . TYR A 1 145 ? 12.242 -16.703 -10.219 1 94.88 145 TYR A C 1
ATOM 1149 O O . TYR A 1 145 ? 12.258 -15.539 -10.641 1 94.88 145 TYR A O 1
ATOM 1157 N N . VAL A 1 146 ? 13.008 -16.984 -9.242 1 94.44 146 VAL A N 1
ATOM 1158 C CA . VAL A 1 146 ? 12.922 -18.203 -8.438 1 94.44 146 VAL A CA 1
ATOM 1159 C C . VAL A 1 146 ? 11.883 -18.016 -7.332 1 94.44 146 VAL A C 1
ATOM 1161 O O . VAL A 1 146 ? 11.32 -16.938 -7.172 1 94.44 146 VAL A O 1
ATOM 1164 N N . GLY A 1 147 ? 11.477 -19.109 -6.793 1 96.94 147 GLY A N 1
ATOM 1165 C CA . GLY A 1 147 ? 10.484 -19.016 -5.738 1 96.94 147 GLY A CA 1
ATOM 1166 C C . GLY A 1 147 ? 10.445 -20.25 -4.852 1 96.94 147 GLY A C 1
ATOM 1167 O O . GLY A 1 147 ? 11.469 -20.891 -4.617 1 96.94 147 GLY A O 1
ATOM 1168 N N . SER A 1 148 ? 9.336 -20.422 -4.215 1 98.06 148 SER A N 1
ATOM 1169 C CA . SER A 1 148 ? 9.086 -21.578 -3.359 1 98.06 148 SER A CA 1
ATOM 1170 C C . SER A 1 148 ? 7.602 -21.922 -3.32 1 98.06 148 SER A C 1
ATOM 1172 O O . SER A 1 148 ? 6.762 -21.125 -3.734 1 98.06 148 SER A O 1
ATOM 1174 N N . ARG A 1 149 ? 7.379 -23.062 -2.758 1 98.75 149 ARG A N 1
ATOM 1175 C CA . ARG A 1 149 ? 6.008 -23.547 -2.613 1 98.75 149 ARG A CA 1
ATOM 1176 C C . ARG A 1 149 ? 5.223 -22.688 -1.636 1 98.75 149 ARG A C 1
ATOM 1178 O O . ARG A 1 149 ? 3.994 -22.781 -1.569 1 98.75 149 ARG A O 1
ATOM 1185 N N . TYR A 1 150 ? 5.867 -21.812 -0.875 1 98.56 150 TYR A N 1
ATOM 1186 C CA . TYR A 1 150 ? 5.211 -21 0.15 1 98.56 150 TYR A CA 1
ATOM 1187 C C . TYR A 1 150 ? 4.996 -19.578 -0.337 1 98.56 150 TYR A C 1
ATOM 1189 O O . TYR A 1 150 ? 4.477 -18.734 0.402 1 98.56 150 TYR A O 1
ATOM 1197 N N . LEU A 1 151 ? 5.305 -19.25 -1.565 1 98.5 151 LEU A N 1
ATOM 1198 C CA . LEU A 1 151 ? 5.359 -17.891 -2.068 1 98.5 151 LEU A CA 1
ATOM 1199 C C . LEU A 1 151 ? 3.982 -17.234 -2.029 1 98.5 151 LEU A C 1
ATOM 1201 O O . LEU A 1 151 ? 3.871 -16.016 -1.943 1 98.5 151 LEU A O 1
ATOM 1205 N N . MET A 1 152 ? 2.902 -18 -2.072 1 98.81 152 MET A N 1
ATOM 1206 C CA . MET A 1 152 ? 1.538 -17.484 -2.139 1 98.81 152 MET A CA 1
ATOM 1207 C C . MET A 1 152 ? 0.651 -18.141 -1.092 1 98.81 152 MET A C 1
ATOM 1209 O O . MET A 1 152 ? -0.486 -18.531 -1.384 1 98.81 152 MET A O 1
ATOM 1213 N N . THR A 1 153 ? 1.126 -18.281 0.129 1 98.81 153 THR A N 1
ATOM 1214 C CA . THR A 1 153 ? 0.406 -19.016 1.166 1 98.81 153 THR A CA 1
ATOM 1215 C C . THR A 1 153 ? -0.895 -18.312 1.525 1 98.81 153 THR A C 1
ATOM 1217 O O . THR A 1 153 ? -1.878 -18.953 1.898 1 98.81 153 THR A O 1
ATOM 1220 N N . TYR A 1 154 ? -0.953 -16.922 1.416 1 98.69 154 TYR A N 1
ATOM 1221 C CA . TYR A 1 154 ? -2.191 -16.188 1.674 1 98.69 154 TYR A CA 1
ATOM 1222 C C . TYR A 1 154 ? -3.338 -16.766 0.845 1 98.69 154 TYR A C 1
ATOM 1224 O O . TYR A 1 154 ? -4.469 -16.875 1.329 1 98.69 154 TYR A O 1
ATOM 1232 N N . LEU A 1 155 ? -3.064 -17.188 -0.366 1 98.94 155 LEU A N 1
ATOM 1233 C CA . LEU A 1 155 ? -4.07 -17.641 -1.316 1 98.94 155 LEU A CA 1
ATOM 1234 C C . LEU A 1 155 ? -4.328 -19.141 -1.154 1 98.94 155 LEU A C 1
ATOM 1236 O O . LEU A 1 155 ? -5.477 -19.578 -1.191 1 98.94 155 LEU A O 1
ATOM 1240 N N . THR A 1 156 ? -3.256 -19.953 -0.943 1 98.94 156 THR A N 1
ATOM 1241 C CA . THR A 1 156 ? -3.41 -21.391 -0.847 1 98.94 156 THR A CA 1
ATOM 1242 C C . THR A 1 156 ? -4.23 -21.766 0.384 1 98.94 156 THR A C 1
ATOM 1244 O O . THR A 1 156 ? -5.152 -22.578 0.297 1 98.94 156 THR A O 1
ATOM 1247 N N . GLU A 1 157 ? -3.926 -21.125 1.5 1 98.81 157 GLU A N 1
ATOM 1248 C CA . GLU A 1 157 ? -4.711 -21.375 2.705 1 98.81 157 GLU A CA 1
ATOM 1249 C C . GLU A 1 157 ? -6.148 -20.891 2.537 1 98.81 157 GLU A C 1
ATOM 1251 O O . GLU A 1 157 ? -7.09 -21.547 2.996 1 98.81 157 GLU A O 1
ATOM 1256 N N . ASN A 1 158 ? -6.301 -19.703 1.954 1 98.88 158 ASN A N 1
ATOM 1257 C CA . ASN A 1 158 ? -7.633 -19.156 1.735 1 98.88 158 ASN A CA 1
ATOM 1258 C C . ASN A 1 158 ? -8.5 -20.094 0.9 1 98.88 158 ASN A C 1
ATOM 1260 O O . ASN A 1 158 ? -9.641 -20.375 1.271 1 98.88 158 ASN A O 1
ATOM 1264 N N . LEU A 1 159 ? -7.984 -20.594 -0.195 1 98.94 159 LEU A N 1
ATOM 1265 C CA . LEU A 1 159 ? -8.727 -21.484 -1.073 1 98.94 159 LEU A CA 1
ATOM 1266 C C . LEU A 1 159 ? -9.055 -22.797 -0.361 1 98.94 159 LEU A C 1
ATOM 1268 O O . LEU A 1 159 ? -10.164 -23.312 -0.488 1 98.94 159 LEU A O 1
ATOM 1272 N N . ALA A 1 160 ? -8.102 -23.328 0.377 1 98.88 160 ALA A N 1
ATOM 1273 C CA . ALA A 1 160 ? -8.367 -24.547 1.123 1 98.88 160 ALA A CA 1
ATOM 1274 C C . ALA A 1 160 ? -9.508 -24.359 2.115 1 98.88 160 ALA A C 1
ATOM 1276 O O . ALA A 1 160 ? -10.359 -25.234 2.275 1 98.88 160 ALA A O 1
ATOM 1277 N N . SER A 1 161 ? -9.523 -23.219 2.764 1 98.25 161 SER A N 1
ATOM 1278 C CA . SER A 1 161 ? -10.594 -22.906 3.707 1 98.25 161 SER A CA 1
ATOM 1279 C C . SER A 1 161 ? -11.945 -22.828 3.004 1 98.25 161 SER A C 1
ATOM 1281 O O . SER A 1 161 ? -12.992 -22.875 3.648 1 98.25 161 SER A O 1
ATOM 1283 N N . LYS A 1 162 ? -11.953 -22.688 1.714 1 98.75 162 LYS A N 1
ATOM 1284 C CA . LYS A 1 162 ? -13.164 -22.547 0.916 1 98.75 162 LYS A CA 1
ATOM 1285 C C . LYS A 1 162 ? -13.516 -23.859 0.214 1 98.75 162 LYS A C 1
ATOM 1287 O O . LYS A 1 162 ? -14.375 -23.875 -0.671 1 98.75 162 LYS A O 1
ATOM 1292 N N . GLY A 1 163 ? -12.797 -24.875 0.519 1 98.62 163 GLY A N 1
ATOM 1293 C CA . GLY A 1 163 ? -13.156 -26.188 0.041 1 98.62 163 GLY A CA 1
ATOM 1294 C C . GLY A 1 163 ? -12.422 -26.594 -1.227 1 98.62 163 GLY A C 1
ATOM 1295 O O . GLY A 1 163 ? -13.023 -27.141 -2.15 1 98.62 163 GLY A O 1
ATOM 1296 N N . TYR A 1 164 ? -11.203 -26.312 -1.302 1 98.88 164 TYR A N 1
ATOM 1297 C CA . TYR A 1 164 ? -10.312 -26.797 -2.35 1 98.88 164 TYR A CA 1
ATOM 1298 C C . TYR A 1 164 ? -9.164 -27.594 -1.755 1 98.88 164 TYR A C 1
ATOM 1300 O O . TYR A 1 164 ? -8.758 -27.375 -0.614 1 98.88 164 TYR A O 1
ATOM 1308 N N . ILE A 1 165 ? -8.703 -28.594 -2.473 1 98.88 165 ILE A N 1
ATOM 1309 C CA . ILE A 1 165 ? -7.363 -29.141 -2.256 1 98.88 165 ILE A CA 1
ATOM 1310 C C . ILE A 1 165 ? -6.34 -28.328 -3.035 1 98.88 165 ILE A C 1
ATOM 1312 O O . ILE A 1 165 ? -6.461 -28.156 -4.25 1 98.88 165 ILE A O 1
ATOM 1316 N N . VAL A 1 166 ? -5.383 -27.766 -2.334 1 99 166 VAL A N 1
ATOM 1317 C CA . VAL A 1 166 ? -4.422 -26.891 -3.004 1 99 166 VAL A CA 1
ATOM 1318 C C . VAL A 1 166 ? -3.025 -27.5 -2.922 1 99 166 VAL A C 1
ATOM 1320 O O . VAL A 1 166 ? -2.518 -27.766 -1.827 1 99 166 VAL A O 1
ATOM 1323 N N . ALA A 1 167 ? -2.4 -27.75 -4.02 1 98.94 167 ALA A N 1
ATOM 1324 C CA . ALA A 1 167 ? -1.059 -28.312 -4.117 1 98.94 167 ALA A CA 1
ATOM 1325 C C . ALA A 1 167 ? -0.08 -27.312 -4.719 1 98.94 167 ALA A C 1
ATOM 1327 O O . ALA A 1 167 ? -0.168 -26.984 -5.902 1 98.94 167 ALA A O 1
ATOM 1328 N N . ALA A 1 168 ? 0.817 -26.859 -3.936 1 98.94 168 ALA A N 1
ATOM 1329 C CA . ALA A 1 168 ? 1.834 -25.922 -4.406 1 98.94 168 ALA A CA 1
ATOM 1330 C C . ALA A 1 168 ? 3.166 -26.641 -4.637 1 98.94 168 ALA A C 1
ATOM 1332 O O . ALA A 1 168 ? 3.705 -27.266 -3.727 1 98.94 168 ALA A O 1
ATOM 1333 N N . ILE A 1 169 ? 3.713 -26.422 -5.781 1 98.94 169 ILE A N 1
ATOM 1334 C CA . ILE A 1 169 ? 4.895 -27.172 -6.199 1 98.94 169 ILE A CA 1
ATOM 1335 C C . ILE A 1 169 ? 6.156 -26.391 -5.812 1 98.94 169 ILE A C 1
ATOM 1337 O O . ILE A 1 169 ? 6.227 -25.172 -6 1 98.94 169 ILE A O 1
ATOM 1341 N N . HIS A 1 170 ? 7.023 -27.078 -5.191 1 98.69 170 HIS A N 1
ATOM 1342 C CA . HIS A 1 170 ? 8.398 -26.609 -5.02 1 98.69 170 HIS A CA 1
ATOM 1343 C C . HIS A 1 170 ? 9.273 -27.016 -6.195 1 98.69 170 HIS A C 1
ATOM 1345 O O . HIS A 1 170 ? 10.016 -28 -6.105 1 98.69 170 HIS A O 1
ATOM 1351 N N . HIS A 1 171 ? 9.25 -26.266 -7.25 1 98.62 171 HIS A N 1
ATOM 1352 C CA . HIS A 1 171 ? 9.844 -26.672 -8.523 1 98.62 171 HIS A CA 1
ATOM 1353 C C . HIS A 1 171 ? 11.352 -26.875 -8.391 1 98.62 171 HIS A C 1
ATOM 1355 O O . HIS A 1 171 ? 12.102 -25.906 -8.234 1 98.62 171 HIS A O 1
ATOM 1361 N N . THR A 1 172 ? 11.766 -28.109 -8.555 1 97.94 172 THR A N 1
ATOM 1362 C CA . THR A 1 172 ? 13.18 -28.453 -8.523 1 97.94 172 THR A CA 1
ATOM 1363 C C . THR A 1 172 ? 13.961 -27.625 -9.547 1 97.94 172 THR A C 1
ATOM 1365 O O . THR A 1 172 ? 13.5 -27.422 -10.672 1 97.94 172 THR A O 1
ATOM 1368 N N . GLU A 1 173 ? 15.086 -27.109 -9.109 1 97.12 173 GLU A N 1
ATOM 1369 C CA . GLU A 1 173 ? 16.016 -26.344 -9.945 1 97.12 173 GLU A CA 1
ATOM 1370 C C . GLU A 1 173 ? 15.438 -24.969 -10.297 1 97.12 173 GLU A C 1
ATOM 1372 O O . GLU A 1 173 ? 15.836 -24.359 -11.289 1 97.12 173 GLU A O 1
ATOM 1377 N N . SER A 1 174 ? 14.492 -24.484 -9.539 1 97.44 174 SER A N 1
ATOM 1378 C CA . SER A 1 174 ? 13.883 -23.188 -9.781 1 97.44 174 SER A CA 1
ATOM 1379 C C . SER A 1 174 ? 13.5 -22.5 -8.477 1 97.44 174 SER A C 1
ATOM 1381 O O . SER A 1 174 ? 12.547 -21.719 -8.438 1 97.44 174 SER A O 1
ATOM 1383 N N . THR A 1 175 ? 14.148 -22.828 -7.359 1 97.81 175 THR A N 1
ATOM 1384 C CA . THR A 1 175 ? 13.836 -22.25 -6.055 1 97.81 175 THR A CA 1
ATOM 1385 C C . THR A 1 175 ? 14.992 -21.375 -5.559 1 97.81 175 THR A C 1
ATOM 1387 O O . THR A 1 175 ? 16.047 -21.328 -6.188 1 97.81 175 THR A O 1
ATOM 1390 N N . PHE A 1 176 ? 14.758 -20.688 -4.449 1 96.25 176 PHE A N 1
ATOM 1391 C CA . PHE A 1 176 ? 15.781 -19.844 -3.85 1 96.25 176 PHE A CA 1
ATOM 1392 C C . PHE A 1 176 ? 17.016 -20.656 -3.494 1 96.25 176 PHE A C 1
ATOM 1394 O O . PHE A 1 176 ? 18.141 -20.203 -3.699 1 96.25 176 PHE A O 1
ATOM 1401 N N . GLU A 1 177 ? 16.812 -21.797 -2.963 1 96 177 GLU A N 1
ATOM 1402 C CA . GLU A 1 177 ? 17.906 -22.625 -2.473 1 96 177 GLU A CA 1
ATOM 1403 C C . GLU A 1 177 ? 18.484 -23.5 -3.586 1 96 177 GLU A C 1
ATOM 1405 O O . GLU A 1 177 ? 19.578 -24.047 -3.447 1 96 177 GLU A O 1
ATOM 1410 N N . ASP A 1 178 ? 17.688 -23.531 -4.715 1 94.44 178 ASP A N 1
ATOM 1411 C CA . ASP A 1 178 ? 18.109 -24.328 -5.867 1 94.44 178 ASP A CA 1
ATOM 1412 C C . ASP A 1 178 ? 17.75 -23.641 -7.176 1 94.44 178 ASP A C 1
ATOM 1414 O O . ASP A 1 178 ? 16.906 -24.125 -7.938 1 94.44 178 ASP A O 1
ATOM 1418 N N . PRO A 1 179 ? 18.312 -22.5 -7.652 1 92.69 179 PRO A N 1
ATOM 1419 C CA . PRO A 1 179 ? 17.953 -21.75 -8.852 1 92.69 179 PRO A CA 1
ATOM 1420 C C . PRO A 1 179 ? 18.359 -22.453 -10.141 1 92.69 179 PRO A C 1
ATOM 1422 O O . PRO A 1 179 ? 17.812 -22.156 -11.211 1 92.69 179 PRO A O 1
ATOM 1425 N N . GLY A 1 180 ? 18.953 -23.562 -10.219 1 92.94 180 GLY A N 1
ATOM 1426 C CA . GLY A 1 180 ? 19.453 -24.297 -11.375 1 92.94 180 GLY A CA 1
ATOM 1427 C C . GLY A 1 180 ? 19.531 -23.438 -12.625 1 92.94 180 GLY A C 1
ATOM 1428 O O . GLY A 1 180 ? 19.406 -22.219 -12.562 1 92.94 180 GLY A O 1
ATOM 1429 N N . LYS A 1 181 ? 19.812 -24.047 -13.789 1 95.12 181 LYS A N 1
ATOM 1430 C CA . LYS A 1 181 ? 19.844 -23.344 -15.07 1 95.12 181 LYS A CA 1
ATOM 1431 C C . LYS A 1 181 ? 18.438 -22.953 -15.523 1 95.12 181 LYS A C 1
ATOM 1433 O O . LYS A 1 181 ? 17.5 -23.719 -15.336 1 95.12 181 LYS A O 1
ATOM 1438 N N . PHE A 1 182 ? 18.312 -21.828 -16.156 1 96.31 182 PHE A N 1
ATOM 1439 C CA . PHE A 1 182 ? 17.016 -21.312 -16.594 1 96.31 182 PHE A CA 1
ATOM 1440 C C . PHE A 1 182 ? 16.359 -22.266 -17.562 1 96.31 182 PHE A C 1
ATOM 1442 O O . PHE A 1 182 ? 15.133 -22.406 -17.578 1 96.31 182 PHE A O 1
ATOM 1449 N N . SER A 1 183 ? 17.125 -23 -18.359 1 96.5 183 SER A N 1
ATOM 1450 C CA . SER A 1 183 ? 16.594 -23.953 -19.312 1 96.5 183 SER A CA 1
ATOM 1451 C C . SER A 1 183 ? 15.773 -25.047 -18.609 1 96.5 183 SER A C 1
ATOM 1453 O O . SER A 1 183 ? 14.789 -25.531 -19.172 1 96.5 183 SER A O 1
ATOM 1455 N N . SER A 1 184 ? 16.188 -25.406 -17.453 1 97.19 184 SER A N 1
ATOM 1456 C CA . SER A 1 184 ? 15.438 -26.406 -16.688 1 97.19 184 SER A CA 1
ATOM 1457 C C . SER A 1 184 ? 14.062 -25.859 -16.297 1 97.19 184 SER A C 1
ATOM 1459 O O . SER A 1 184 ? 13.062 -26.578 -16.406 1 97.19 184 SER A O 1
ATOM 1461 N N . THR A 1 185 ? 14.016 -24.625 -15.844 1 97.62 185 THR A N 1
ATOM 1462 C CA . THR A 1 185 ? 12.75 -23.969 -15.516 1 97.62 185 THR A CA 1
ATOM 1463 C C . THR A 1 185 ? 11.82 -23.938 -16.719 1 97.62 185 THR A C 1
ATOM 1465 O O . THR A 1 185 ? 10.641 -24.281 -16.625 1 97.62 185 THR A O 1
ATOM 1468 N N . LEU A 1 186 ? 12.406 -23.562 -17.844 1 98.12 186 LEU A N 1
ATOM 1469 C CA . LEU A 1 186 ? 11.617 -23.438 -19.062 1 98.12 186 LEU A CA 1
ATOM 1470 C C . LEU A 1 186 ? 11.008 -24.781 -19.453 1 98.12 186 LEU A C 1
ATOM 1472 O O . LEU A 1 186 ? 9.812 -24.875 -19.734 1 98.12 186 LEU A O 1
ATOM 1476 N N . TYR A 1 187 ? 11.734 -25.781 -19.406 1 98.06 187 TYR A N 1
ATOM 1477 C CA . TYR A 1 187 ? 11.297 -27.078 -19.906 1 98.06 187 TYR A CA 1
ATOM 1478 C C . TYR A 1 187 ? 10.344 -27.75 -18.922 1 98.06 187 TYR A C 1
ATOM 1480 O O . TYR A 1 187 ? 9.289 -28.25 -19.312 1 98.06 187 TYR A O 1
ATOM 1488 N N . HIS A 1 188 ? 10.609 -27.734 -17.703 1 98.19 188 HIS A N 1
ATOM 1489 C CA . HIS A 1 188 ? 9.945 -28.609 -16.75 1 98.19 188 HIS A CA 1
ATOM 1490 C C . HIS A 1 188 ? 8.688 -27.953 -16.188 1 98.19 188 HIS A C 1
ATOM 1492 O O . HIS A 1 188 ? 7.84 -28.625 -15.602 1 98.19 188 HIS A O 1
ATOM 1498 N N . ARG A 1 189 ? 8.516 -26.703 -16.312 1 98.38 189 ARG A N 1
ATOM 1499 C CA . ARG A 1 189 ? 7.453 -26 -15.602 1 98.38 189 ARG A CA 1
ATOM 1500 C C . ARG A 1 189 ? 6.086 -26.578 -15.961 1 98.38 189 ARG A C 1
ATOM 1502 O O . ARG A 1 189 ? 5.324 -26.969 -15.078 1 98.38 189 ARG A O 1
ATOM 1509 N N . PRO A 1 190 ? 5.73 -26.672 -17.266 1 98.56 190 PRO A N 1
ATOM 1510 C CA . PRO A 1 190 ? 4.43 -27.266 -17.578 1 98.56 190 PRO A CA 1
ATOM 1511 C C . PRO A 1 190 ? 4.371 -28.75 -17.25 1 98.56 190 PRO A C 1
ATOM 1513 O O . PRO A 1 190 ? 3.316 -29.25 -16.844 1 98.56 190 PRO A O 1
ATOM 1516 N N . ILE A 1 191 ? 5.461 -29.453 -17.359 1 98.25 191 ILE A N 1
ATOM 1517 C CA . ILE A 1 191 ? 5.535 -30.891 -17.125 1 98.25 191 ILE A CA 1
ATOM 1518 C C . ILE A 1 191 ? 5.305 -31.188 -15.641 1 98.25 191 ILE A C 1
ATOM 1520 O O . ILE A 1 191 ? 4.613 -32.125 -15.289 1 98.25 191 ILE A O 1
ATOM 1524 N N . ASP A 1 192 ? 5.898 -30.328 -14.812 1 98.81 192 ASP A N 1
ATOM 1525 C CA . ASP A 1 192 ? 5.688 -30.469 -13.375 1 98.81 192 ASP A CA 1
ATOM 1526 C C . ASP A 1 192 ? 4.207 -30.344 -13.023 1 98.81 192 ASP A C 1
ATOM 1528 O O . ASP A 1 192 ? 3.701 -31.078 -12.172 1 98.81 192 ASP A O 1
ATOM 1532 N N . ASP A 1 193 ? 3.504 -29.406 -13.609 1 98.88 193 ASP A N 1
ATOM 1533 C CA . ASP A 1 193 ? 2.08 -29.219 -13.352 1 98.88 193 ASP A CA 1
ATOM 1534 C C . ASP A 1 193 ? 1.285 -30.484 -13.695 1 98.88 193 ASP A C 1
ATOM 1536 O O . ASP A 1 193 ? 0.47 -30.938 -12.898 1 98.88 193 ASP A O 1
ATOM 1540 N N . LEU A 1 194 ? 1.528 -31.031 -14.836 1 98.69 194 LEU A N 1
ATOM 1541 C CA . LEU A 1 194 ? 0.792 -32.188 -15.305 1 98.69 194 LEU A CA 1
ATOM 1542 C C . LEU A 1 194 ? 1.143 -33.438 -14.477 1 98.69 194 LEU A C 1
ATOM 1544 O O . LEU A 1 194 ? 0.275 -34.25 -14.188 1 98.69 194 LEU A O 1
ATOM 1548 N N . PHE A 1 195 ? 2.432 -33.562 -14.117 1 98.75 195 PHE A N 1
ATOM 1549 C CA . PHE A 1 195 ? 2.857 -34.656 -13.273 1 98.75 195 PHE A CA 1
ATOM 1550 C C . PHE A 1 195 ? 2.143 -34.625 -11.922 1 98.75 195 PHE A C 1
ATOM 1552 O O . PHE A 1 195 ? 1.642 -35.656 -11.453 1 98.75 195 PHE A O 1
ATOM 1559 N N . VAL A 1 196 ? 2.084 -33.406 -11.281 1 98.94 196 VAL A N 1
ATOM 1560 C CA . VAL A 1 196 ? 1.449 -33.281 -9.977 1 98.94 196 VAL A CA 1
ATOM 1561 C C . VAL A 1 196 ? -0.046 -33.562 -10.094 1 98.94 196 VAL A C 1
ATOM 1563 O O . VAL A 1 196 ? -0.642 -34.156 -9.211 1 98.94 196 VAL A O 1
ATOM 1566 N N . LEU A 1 197 ? -0.663 -33.125 -11.211 1 98.88 197 LEU A N 1
ATOM 1567 C CA . LEU A 1 197 ? -2.059 -33.438 -11.461 1 98.88 197 LEU A CA 1
ATOM 1568 C C . LEU A 1 197 ? -2.268 -34.969 -11.422 1 98.88 197 LEU A C 1
ATOM 1570 O O . LEU A 1 197 ? -3.18 -35.438 -10.75 1 98.88 197 LEU A O 1
ATOM 1574 N N . ASN A 1 198 ? -1.414 -35.719 -12.109 1 98.62 198 ASN A N 1
ATOM 1575 C CA . ASN A 1 198 ? -1.513 -37.156 -12.141 1 98.62 198 ASN A CA 1
ATOM 1576 C C . ASN A 1 198 ? -1.254 -37.781 -10.773 1 98.62 198 ASN A C 1
ATOM 1578 O O . ASN A 1 198 ? -1.924 -38.75 -10.383 1 98.62 198 ASN A O 1
ATOM 1582 N N . GLU A 1 199 ? -0.254 -37.281 -10.062 1 98.62 199 GLU A N 1
ATOM 1583 C CA . GLU A 1 199 ? 0.046 -37.812 -8.727 1 98.62 199 GLU A CA 1
ATOM 1584 C C . GLU A 1 199 ? -1.116 -37.562 -7.77 1 98.62 199 GLU A C 1
ATOM 1586 O O . GLU A 1 199 ? -1.438 -38.438 -6.949 1 98.62 199 GLU A O 1
ATOM 1591 N N . MET A 1 200 ? -1.727 -36.375 -7.852 1 98.62 200 MET A N 1
ATOM 1592 C CA . MET A 1 200 ? -2.857 -36.062 -6.984 1 98.62 200 MET A CA 1
ATOM 1593 C C . MET A 1 200 ? -4.055 -36.938 -7.301 1 98.62 200 MET A C 1
ATOM 1595 O O . MET A 1 200 ? -4.828 -37.281 -6.406 1 98.62 200 MET A O 1
ATOM 1599 N N . GLU A 1 201 ? -4.203 -37.312 -8.578 1 98.38 201 GLU A N 1
ATOM 1600 C CA . GLU A 1 201 ? -5.242 -38.281 -8.938 1 98.38 201 GLU A CA 1
ATOM 1601 C C . GLU A 1 201 ? -5.023 -39.594 -8.227 1 98.38 201 GLU A C 1
ATOM 1603 O O . GLU A 1 201 ? -5.957 -40.156 -7.66 1 98.38 201 GLU A O 1
ATOM 1608 N N . LYS A 1 202 ? -3.814 -40.094 -8.281 1 98.06 202 LYS A N 1
ATOM 1609 C CA . LYS A 1 202 ? -3.49 -41.375 -7.648 1 98.06 202 LYS A CA 1
ATOM 1610 C C . LYS A 1 202 ? -3.758 -41.312 -6.148 1 98.06 202 LYS A C 1
ATOM 1612 O O . LYS A 1 202 ? -4.359 -42.25 -5.59 1 98.06 202 LYS A O 1
ATOM 1617 N N . LEU A 1 203 ? -3.375 -40.25 -5.555 1 97.38 203 LEU A N 1
ATOM 1618 C CA . LEU A 1 203 ? -3.498 -40.094 -4.105 1 97.38 203 LEU A CA 1
ATOM 1619 C C . LEU A 1 203 ? -4.953 -39.906 -3.701 1 97.38 203 LEU A C 1
ATOM 1621 O O . LEU A 1 203 ? -5.352 -40.25 -2.588 1 97.38 203 LEU A O 1
ATOM 1625 N N . GLY A 1 204 ? -5.723 -39.281 -4.578 1 96.69 204 GLY A N 1
ATOM 1626 C CA . GLY A 1 204 ? -7.098 -38.906 -4.27 1 96.69 204 GLY A CA 1
ATOM 1627 C C . GLY A 1 204 ? -8.086 -40.031 -4.559 1 96.69 204 GLY A C 1
ATOM 1628 O O . GLY A 1 204 ? -9.258 -39.938 -4.188 1 96.69 204 GLY A O 1
ATOM 1629 N N . LYS A 1 205 ? -7.613 -41.062 -5.172 1 95.25 205 LYS A N 1
ATOM 1630 C CA . LYS A 1 205 ? -8.5 -42.156 -5.523 1 95.25 205 LYS A CA 1
ATOM 1631 C C . LYS A 1 205 ? -9.086 -42.812 -4.273 1 95.25 205 LYS A C 1
ATOM 1633 O O . LYS A 1 205 ? -8.391 -42.969 -3.271 1 95.25 205 LYS A O 1
ATOM 1638 N N . LYS A 1 206 ? -10.352 -43.188 -4.465 1 92.69 206 LYS A N 1
ATOM 1639 C CA . LYS A 1 206 ? -10.969 -43.906 -3.359 1 92.69 206 LYS A CA 1
ATOM 1640 C C . LYS A 1 206 ? -10.211 -45.188 -3.059 1 92.69 206 LYS A C 1
ATOM 1642 O O . LYS A 1 206 ? -9.867 -45.969 -3.975 1 92.69 206 LYS A O 1
ATOM 1647 N N . GLY A 1 207 ? -9.891 -45.406 -1.829 1 90.44 207 GLY A N 1
ATOM 1648 C CA . GLY A 1 207 ? -9.195 -46.625 -1.424 1 90.44 207 GLY A CA 1
ATOM 1649 C C . GLY A 1 207 ? -7.688 -46.469 -1.426 1 90.44 207 GLY A C 1
ATOM 1650 O O . GLY A 1 207 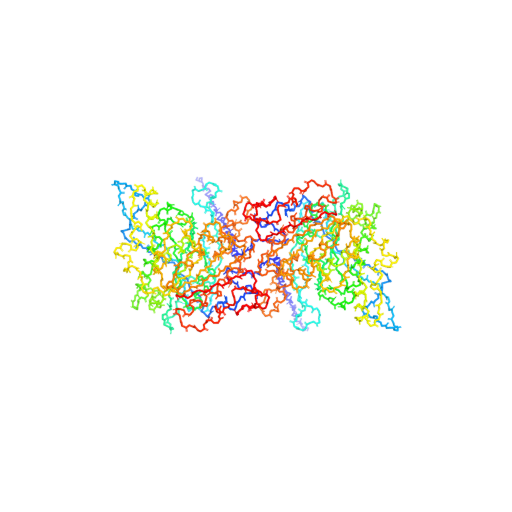? -6.973 -47.375 -0.993 1 90.44 207 GLY A O 1
ATOM 1651 N N . ALA A 1 208 ? -7.27 -45.375 -1.93 1 92.69 208 ALA A N 1
ATOM 1652 C CA . ALA A 1 208 ? -5.828 -45.125 -1.884 1 92.69 208 ALA A CA 1
ATOM 1653 C C . ALA A 1 208 ? -5.34 -45 -0.444 1 92.69 208 ALA A C 1
ATOM 1655 O O . ALA A 1 208 ? -6.148 -44.906 0.486 1 92.69 208 ALA A O 1
ATOM 1656 N N . ASP A 1 209 ? -4.023 -45 -0.341 1 90.94 209 ASP A N 1
ATOM 1657 C CA . ASP A 1 209 ? -3.408 -44.812 0.966 1 90.94 209 ASP A CA 1
ATOM 1658 C C . ASP A 1 209 ? -3.201 -43.312 1.252 1 90.94 209 ASP A C 1
ATOM 1660 O O . ASP A 1 209 ? -3.008 -42.531 0.329 1 90.94 209 ASP A O 1
ATOM 1664 N N . GLY A 1 210 ? -3.408 -43 2.477 1 91.12 210 GLY A N 1
ATOM 1665 C CA . GLY A 1 210 ? -3.045 -41.625 2.879 1 91.12 210 GLY A CA 1
ATOM 1666 C C . GLY A 1 210 ? -4.246 -40.75 3.188 1 91.12 210 GLY A C 1
ATOM 1667 O O . GLY A 1 210 ? -5.391 -41.188 2.988 1 91.12 210 GLY A O 1
ATOM 1668 N N . ILE A 1 211 ? -4.07 -39.594 3.523 1 91.75 211 ILE A N 1
ATOM 1669 C CA . ILE A 1 211 ? -5.086 -38.719 4.113 1 91.75 211 ILE A CA 1
ATOM 1670 C C . ILE A 1 211 ? -5.926 -38.094 3.01 1 91.75 211 ILE A C 1
ATOM 1672 O O . ILE A 1 211 ? -7.008 -37.562 3.273 1 91.75 211 ILE A O 1
ATOM 1676 N N . LEU A 1 212 ? -5.48 -38.156 1.747 1 95.81 212 LEU A N 1
ATOM 1677 C CA . LEU A 1 212 ? -6.184 -37.469 0.666 1 95.81 212 LEU A CA 1
ATOM 1678 C C . LEU A 1 212 ? -7.133 -38.438 -0.052 1 95.81 212 LEU A C 1
ATOM 1680 O O . LEU A 1 212 ? -7.855 -38.031 -0.962 1 95.81 212 LEU A O 1
ATOM 1684 N N . ALA A 1 213 ? -7.125 -39.656 0.404 1 95.69 213 ALA A N 1
ATOM 1685 C CA . ALA A 1 213 ? -7.914 -40.688 -0.266 1 95.69 213 ALA A CA 1
ATOM 1686 C C . ALA A 1 213 ? -9.398 -40.344 -0.271 1 95.69 213 ALA A C 1
ATOM 1688 O O . ALA A 1 213 ? -9.992 -40.094 0.786 1 95.69 213 ALA A O 1
ATOM 1689 N N . GLY A 1 214 ? -9.859 -40.25 -1.509 1 96.06 214 GLY A N 1
ATOM 1690 C CA . GLY A 1 214 ? -11.289 -40.062 -1.671 1 96.06 214 GLY A CA 1
ATOM 1691 C C . GLY A 1 214 ? -11.727 -38.594 -1.574 1 96.06 214 GLY A C 1
ATOM 1692 O O . GLY A 1 214 ? -12.906 -38.312 -1.717 1 96.06 214 GLY A O 1
ATOM 1693 N N . ILE A 1 215 ? -10.789 -37.656 -1.418 1 96.81 215 ILE A N 1
ATOM 1694 C CA . ILE A 1 215 ? -11.273 -36.312 -1.147 1 96.81 215 ILE A CA 1
ATOM 1695 C C . ILE A 1 215 ? -10.781 -35.375 -2.234 1 96.81 215 ILE A C 1
ATOM 1697 O O . ILE A 1 215 ? -10.992 -34.156 -2.154 1 96.81 215 ILE A O 1
ATOM 1701 N N . VAL A 1 216 ? -10.109 -35.875 -3.244 1 98.38 216 VAL A N 1
ATOM 1702 C CA . VAL A 1 216 ? -9.602 -35.031 -4.309 1 98.38 216 VAL A CA 1
ATOM 1703 C C . VAL A 1 216 ? -10.445 -35.219 -5.566 1 98.38 216 VAL A C 1
ATOM 1705 O O . VAL A 1 216 ? -10.492 -36.312 -6.133 1 98.38 216 VAL A O 1
ATOM 1708 N N . ASP A 1 217 ? -11.102 -34.188 -6.012 1 98.38 217 ASP A N 1
ATOM 1709 C CA . ASP A 1 217 ? -11.82 -34.188 -7.285 1 98.38 217 ASP A CA 1
ATOM 1710 C C . ASP A 1 217 ? -10.93 -33.656 -8.414 1 98.38 217 ASP A C 1
ATOM 1712 O O . ASP A 1 217 ? -11.008 -32.5 -8.789 1 98.38 217 ASP A O 1
ATOM 1716 N N . VAL A 1 218 ? -10.172 -34.531 -9.023 1 98 218 VAL A N 1
ATOM 1717 C CA . VAL A 1 218 ? -9.172 -34.125 -10.016 1 98 218 VAL A CA 1
ATOM 1718 C C . VAL A 1 218 ? -9.859 -33.781 -11.328 1 98 218 VAL A C 1
ATOM 1720 O O . VAL A 1 218 ? -9.266 -33.125 -12.188 1 98 218 VAL A O 1
ATOM 1723 N N . GLU A 1 219 ? -11.141 -34.188 -11.555 1 98.25 219 GLU A N 1
ATOM 1724 C CA . GLU A 1 219 ? -11.875 -33.844 -12.773 1 98.25 219 GLU A CA 1
ATOM 1725 C C . GLU A 1 219 ? -12.211 -32.375 -12.836 1 98.25 219 GLU A C 1
ATOM 1727 O O . GLU A 1 219 ? -12.578 -31.844 -13.898 1 98.25 219 GLU A O 1
ATOM 1732 N N . ASN A 1 220 ? -12.102 -31.703 -11.711 1 98.69 220 ASN A N 1
ATOM 1733 C CA . ASN A 1 220 ? -12.242 -30.266 -11.578 1 98.69 220 ASN A CA 1
ATOM 1734 C C . ASN A 1 220 ? -10.984 -29.625 -10.992 1 98.69 220 ASN A C 1
ATOM 1736 O O . ASN A 1 220 ? -10.906 -29.391 -9.789 1 98.69 220 ASN A O 1
ATOM 1740 N N . THR A 1 221 ? -10.039 -29.344 -11.883 1 98.94 221 THR A N 1
ATOM 1741 C CA . THR A 1 221 ? -8.727 -28.828 -11.492 1 98.94 221 THR A CA 1
ATOM 1742 C C . THR A 1 221 ? -8.484 -27.453 -12.086 1 98.94 221 THR A C 1
ATOM 1744 O O . THR A 1 221 ? -8.844 -27.188 -13.227 1 98.94 221 THR A O 1
ATOM 1747 N N . ALA A 1 222 ? -7.957 -26.562 -11.344 1 99 222 ALA A N 1
ATOM 1748 C CA . ALA A 1 222 ? -7.43 -25.297 -11.852 1 99 222 ALA A CA 1
ATOM 1749 C C . ALA A 1 222 ? -5.914 -25.234 -11.688 1 99 222 ALA A C 1
ATOM 1751 O O . ALA A 1 222 ? -5.355 -25.828 -10.766 1 99 222 ALA A O 1
ATOM 1752 N N . LEU A 1 223 ? -5.262 -24.547 -12.617 1 98.94 223 LEU A N 1
ATOM 1753 C CA . LEU A 1 223 ? -3.869 -24.156 -12.469 1 98.94 223 LEU A CA 1
ATOM 1754 C C . LEU A 1 223 ? -3.762 -22.672 -12.094 1 98.94 223 LEU A C 1
ATOM 1756 O O . LEU A 1 223 ? -4.449 -21.828 -12.672 1 98.94 223 LEU A O 1
ATOM 1760 N N . VAL A 1 224 ? -3.014 -22.406 -11.055 1 99 224 VAL A N 1
ATOM 1761 C CA . VAL A 1 224 ? -2.668 -21.047 -10.641 1 99 224 VAL A CA 1
ATOM 1762 C C . VAL A 1 224 ? -1.156 -20.844 -10.727 1 99 224 VAL A C 1
ATOM 1764 O O . VAL A 1 224 ? -0.391 -21.609 -10.125 1 99 224 VAL A O 1
ATOM 1767 N N . GLY A 1 225 ? -0.722 -19.875 -11.477 1 98.94 225 GLY A N 1
ATOM 1768 C CA . GLY A 1 225 ? 0.71 -19.688 -11.656 1 98.94 225 GLY A CA 1
ATOM 1769 C C . GLY A 1 225 ? 1.126 -18.219 -11.672 1 98.94 225 GLY A C 1
ATOM 1770 O O . GLY A 1 225 ? 0.415 -17.375 -12.211 1 98.94 225 GLY A O 1
ATOM 1771 N N . TYR A 1 226 ? 2.289 -17.953 -11.117 1 98.94 226 TYR A N 1
ATOM 1772 C CA . TYR A 1 226 ? 2.877 -16.625 -11.094 1 98.94 226 TYR A CA 1
ATOM 1773 C C . TYR A 1 226 ? 4.125 -16.547 -11.961 1 98.94 226 TYR A C 1
ATOM 1775 O O . TYR A 1 226 ? 5.051 -17.359 -11.797 1 98.94 226 TYR A O 1
ATOM 1783 N N . SER A 1 227 ? 4.184 -15.516 -12.914 1 98.75 227 SER A N 1
ATOM 1784 C CA . SER A 1 227 ? 5.363 -15.305 -13.75 1 98.75 227 SER A CA 1
ATOM 1785 C C . SER A 1 227 ? 5.727 -16.578 -14.516 1 98.75 227 SER A C 1
ATOM 1787 O O . SER A 1 227 ? 4.91 -17.109 -15.273 1 98.75 227 SER A O 1
ATOM 1789 N N . MET A 1 228 ? 6.809 -17.328 -14.156 1 98.62 228 MET A N 1
ATOM 1790 C CA . MET A 1 228 ? 7.156 -18.594 -14.773 1 98.62 228 MET A CA 1
ATOM 1791 C C . MET A 1 228 ? 6.086 -19.641 -14.492 1 98.62 228 MET A C 1
ATOM 1793 O O . MET A 1 228 ? 5.871 -20.547 -15.297 1 98.62 228 MET A O 1
ATOM 1797 N N . GLY A 1 229 ? 5.441 -19.453 -13.328 1 98.88 229 GLY A N 1
ATOM 1798 C CA . GLY A 1 229 ? 4.316 -20.344 -13.055 1 98.88 229 GLY A CA 1
ATOM 1799 C C . GLY A 1 229 ? 3.154 -20.141 -14.008 1 98.88 229 GLY A C 1
ATOM 1800 O O . GLY A 1 229 ? 2.498 -21.094 -14.406 1 98.88 229 GLY A O 1
ATOM 1801 N N . GLY A 1 230 ? 2.877 -18.828 -14.32 1 98.94 230 GLY A N 1
ATOM 1802 C CA . GLY A 1 230 ? 1.875 -18.547 -15.336 1 98.94 230 GLY A CA 1
ATOM 1803 C C . GLY A 1 230 ? 2.266 -19.047 -16.703 1 98.94 230 GLY A C 1
ATOM 1804 O O . GLY A 1 230 ? 1.431 -19.594 -17.438 1 98.94 230 GLY A O 1
ATOM 1805 N N . TYR A 1 231 ? 3.557 -18.938 -17.047 1 98.75 231 TYR A N 1
ATOM 1806 C CA . TYR A 1 231 ? 4.141 -19.5 -18.266 1 98.75 231 TYR A CA 1
ATOM 1807 C C . TYR A 1 231 ? 3.834 -20.984 -18.391 1 98.75 231 TYR A C 1
ATOM 1809 O O . TYR A 1 231 ? 3.307 -21.438 -19.406 1 98.75 231 TYR A O 1
ATOM 1817 N N . GLY A 1 232 ? 4.078 -21.703 -17.359 1 98.81 232 GLY A N 1
ATOM 1818 C CA . GLY A 1 232 ? 3.846 -23.141 -17.359 1 98.81 232 GLY A CA 1
ATOM 1819 C C . GLY A 1 232 ? 2.375 -23.5 -17.406 1 98.81 232 GLY A C 1
ATOM 1820 O O . GLY A 1 232 ? 1.983 -24.422 -18.125 1 98.81 232 GLY A O 1
ATOM 1821 N N . ALA A 1 233 ? 1.594 -22.797 -16.656 1 98.94 233 ALA A N 1
ATOM 1822 C CA . ALA A 1 233 ? 0.162 -23.078 -16.594 1 98.94 233 ALA A CA 1
ATOM 1823 C C . ALA A 1 233 ? -0.505 -22.875 -17.953 1 98.94 233 ALA A C 1
ATOM 1825 O O . ALA A 1 233 ? -1.323 -23.703 -18.375 1 98.94 233 ALA A O 1
ATOM 1826 N N . LEU A 1 234 ? -0.141 -21.797 -18.625 1 98.94 234 LEU A N 1
ATOM 1827 C CA . LEU A 1 234 ? -0.736 -21.5 -19.922 1 98.94 234 LEU A CA 1
ATOM 1828 C C . LEU A 1 234 ? -0.362 -22.562 -20.938 1 98.94 234 LEU A C 1
ATOM 1830 O O . LEU A 1 234 ? -1.213 -23.016 -21.719 1 98.94 234 LEU A O 1
ATOM 1834 N N . ASN A 1 235 ? 0.876 -22.984 -20.938 1 98.88 235 ASN A N 1
ATOM 1835 C CA . ASN A 1 235 ? 1.278 -24.031 -21.859 1 98.88 235 ASN A CA 1
ATOM 1836 C C . ASN A 1 235 ? 0.576 -25.359 -21.547 1 98.88 235 ASN A C 1
ATOM 1838 O O . ASN A 1 235 ? 0.095 -26.031 -22.453 1 98.88 235 ASN A O 1
ATOM 1842 N N . ALA A 1 236 ? 0.534 -25.703 -20.266 1 98.75 236 ALA A N 1
ATOM 1843 C CA . ALA A 1 236 ? -0.133 -26.938 -19.859 1 98.75 236 ALA A CA 1
ATOM 1844 C C . ALA A 1 236 ? -1.599 -26.938 -20.281 1 98.75 236 ALA A C 1
ATOM 1846 O O . ALA A 1 236 ? -2.168 -28 -20.562 1 98.75 236 ALA A O 1
ATOM 1847 N N . ALA A 1 237 ? -2.15 -25.719 -20.391 1 98.62 237 ALA A N 1
ATOM 1848 C CA . ALA A 1 237 ? -3.582 -25.609 -20.656 1 98.62 237 ALA A CA 1
ATOM 1849 C C . ALA A 1 237 ? -3.859 -25.484 -22.141 1 98.62 237 ALA A C 1
ATOM 1851 O O . ALA A 1 237 ? -5.016 -25.5 -22.578 1 98.62 237 ALA A O 1
ATOM 1852 N N . GLY A 1 238 ? -2.791 -25.266 -22.969 1 98.31 238 GLY A N 1
ATOM 1853 C CA . GLY A 1 238 ? -3.105 -25.344 -24.391 1 98.31 238 GLY A CA 1
ATOM 1854 C C . GLY A 1 238 ? -2.338 -24.344 -25.234 1 98.31 238 GLY A C 1
ATOM 1855 O O . GLY A 1 238 ? -2.377 -24.391 -26.469 1 98.31 238 GLY A O 1
ATOM 1856 N N . ALA A 1 239 ? -1.605 -23.422 -24.594 1 98.69 239 ALA A N 1
ATOM 1857 C CA . ALA A 1 239 ? -0.829 -22.453 -25.359 1 98.69 239 ALA A CA 1
ATOM 1858 C C . ALA A 1 239 ? 0.495 -23.062 -25.828 1 98.69 239 ALA A C 1
ATOM 1860 O O . ALA A 1 239 ? 1.522 -22.891 -25.156 1 98.69 239 ALA A O 1
ATOM 1861 N N . GLY A 1 240 ? 0.479 -23.625 -26.969 1 98.56 240 GLY A N 1
ATOM 1862 C CA . GLY A 1 240 ? 1.69 -24.234 -27.484 1 98.56 240 GLY A CA 1
ATOM 1863 C C . GLY A 1 240 ? 2.787 -23.219 -27.781 1 98.56 240 GLY A C 1
ATOM 1864 O O . GLY A 1 240 ? 2.508 -22.094 -28.203 1 98.56 240 GLY A O 1
ATOM 1865 N N . PHE A 1 241 ? 4.066 -23.641 -27.656 1 98.69 241 PHE A N 1
ATOM 1866 C CA . PHE A 1 241 ? 5.199 -22.734 -27.828 1 98.69 241 PHE A CA 1
ATOM 1867 C C . PHE A 1 241 ? 5.461 -22.453 -29.297 1 98.69 241 PHE A C 1
ATOM 1869 O O . PHE A 1 241 ? 5.195 -23.297 -30.156 1 98.69 241 PHE A O 1
ATOM 1876 N N . SER A 1 242 ? 6.016 -21.312 -29.562 1 98.62 242 SER A N 1
ATOM 1877 C CA . SER A 1 242 ? 6.297 -20.875 -30.922 1 98.62 242 SER A CA 1
ATOM 1878 C C . SER A 1 242 ? 7.598 -21.484 -31.438 1 98.62 242 SER A C 1
ATOM 1880 O O . SER A 1 242 ? 8.43 -21.938 -30.656 1 98.62 242 SER A O 1
ATOM 1882 N N . SER A 1 243 ? 7.715 -21.453 -32.75 1 97.69 243 SER A N 1
ATOM 1883 C CA . SER A 1 243 ? 8.961 -21.906 -33.375 1 97.69 243 SER A CA 1
ATOM 1884 C C . SER A 1 243 ? 10.125 -21 -33 1 97.69 243 SER A C 1
ATOM 1886 O O . SER A 1 243 ? 11.258 -21.453 -32.844 1 97.69 243 SER A O 1
ATOM 1888 N N . GLY A 1 244 ? 9.812 -19.719 -32.938 1 97.69 244 GLY A N 1
ATOM 1889 C CA . GLY A 1 244 ? 10.844 -18.797 -32.469 1 97.69 244 GLY A CA 1
ATOM 1890 C C . GLY A 1 244 ? 11.391 -19.125 -31.109 1 97.69 244 GLY A C 1
ATOM 1891 O O . GLY A 1 244 ? 12.602 -19.078 -30.891 1 97.69 244 GLY A O 1
ATOM 1892 N N . PHE A 1 245 ? 10.547 -19.484 -30.234 1 98.19 245 PHE A N 1
ATOM 1893 C CA . PHE A 1 245 ? 10.961 -19.859 -28.891 1 98.19 245 PHE A CA 1
ATOM 1894 C C . PHE A 1 245 ? 11.773 -21.141 -28.906 1 98.19 245 PHE A C 1
ATOM 1896 O O . PHE A 1 245 ? 12.727 -21.297 -28.156 1 98.19 245 PHE A O 1
ATOM 1903 N N . GLY A 1 246 ? 11.383 -22.094 -29.75 1 97.88 246 GLY A N 1
ATOM 1904 C CA . GLY A 1 246 ? 12.172 -23.297 -29.953 1 97.88 246 GLY A CA 1
ATOM 1905 C C . GLY A 1 246 ? 13.602 -23.016 -30.359 1 97.88 246 GLY A C 1
ATOM 1906 O O . GLY A 1 246 ? 14.539 -23.641 -29.844 1 97.88 246 GLY A O 1
ATOM 1907 N N . SER A 1 247 ? 13.773 -22.047 -31.281 1 97.69 247 SER A N 1
ATOM 1908 C CA . SER A 1 247 ? 15.102 -21.656 -31.734 1 97.69 247 SER A CA 1
ATOM 1909 C C . SER A 1 247 ? 15.914 -21.031 -30.609 1 97.69 247 SER A C 1
ATOM 1911 O O . SER A 1 247 ? 17.109 -21.297 -30.469 1 97.69 247 SER A O 1
ATOM 1913 N N . PHE A 1 248 ? 15.273 -20.203 -29.891 1 96.5 248 PHE A N 1
ATOM 1914 C CA . PHE A 1 248 ? 15.914 -19.578 -28.734 1 96.5 248 PHE A CA 1
ATOM 1915 C C . PHE A 1 248 ? 16.391 -20.625 -27.734 1 96.5 248 PHE A C 1
ATOM 1917 O O . PHE A 1 248 ? 17.547 -20.578 -27.281 1 96.5 248 PHE A O 1
ATOM 1924 N N . PHE A 1 249 ? 15.516 -21.562 -27.438 1 97.06 249 PHE A N 1
ATOM 1925 C CA . PHE A 1 249 ? 15.828 -22.625 -26.484 1 97.06 249 PHE A CA 1
ATOM 1926 C C . PHE A 1 249 ? 16.984 -23.484 -27 1 97.06 249 PHE A C 1
ATOM 1928 O O . PHE A 1 249 ? 17.875 -23.859 -26.234 1 97.06 249 PHE A O 1
ATOM 1935 N N . LYS A 1 250 ? 16.969 -23.766 -28.266 1 96 250 LYS A N 1
ATOM 1936 C CA . LYS A 1 250 ? 18.047 -24.531 -28.891 1 96 250 LYS A CA 1
ATOM 1937 C C . LYS A 1 250 ? 19.391 -23.828 -28.719 1 96 250 LYS A C 1
ATOM 1939 O O . LYS A 1 250 ? 20.406 -24.469 -28.391 1 96 250 LYS A O 1
ATOM 1944 N N . GLN A 1 251 ? 19.406 -22.578 -28.906 1 95.25 251 GLN A N 1
ATOM 1945 C CA . GLN A 1 251 ? 20.625 -21.797 -28.75 1 95.25 251 GLN A CA 1
ATOM 1946 C C . GLN A 1 251 ? 21.078 -21.781 -27.281 1 95.25 251 GLN A C 1
ATOM 1948 O O . GLN A 1 251 ? 22.266 -21.984 -27 1 95.25 251 GLN A O 1
ATOM 1953 N N . MET A 1 252 ? 20.109 -21.672 -26.391 1 95 252 MET A N 1
ATOM 1954 C CA . MET A 1 252 ? 20.391 -21.562 -24.969 1 95 252 MET A CA 1
ATOM 1955 C C . MET A 1 252 ? 20.984 -22.875 -24.438 1 95 252 MET A C 1
ATOM 1957 O O . MET A 1 252 ? 21.828 -22.859 -23.531 1 95 252 MET A O 1
ATOM 1961 N N . THR A 1 253 ? 20.656 -24 -25 1 94.94 253 THR A N 1
ATOM 1962 C CA . THR A 1 253 ? 21 -25.297 -24.438 1 94.94 253 THR A CA 1
ATOM 1963 C C . THR A 1 253 ? 22.141 -25.938 -25.25 1 94.94 253 THR A C 1
ATOM 1965 O O . THR A 1 253 ? 22.562 -27.047 -24.938 1 94.94 253 THR A O 1
ATOM 1968 N N . GLY A 1 254 ? 22.516 -25.328 -26.234 1 92.38 254 GLY A N 1
ATOM 1969 C CA . GLY A 1 254 ? 23.562 -25.875 -27.078 1 92.38 254 GLY A CA 1
ATOM 1970 C C . GLY A 1 254 ? 23.047 -26.891 -28.078 1 92.38 254 GLY A C 1
ATOM 1971 O O . GLY A 1 254 ? 23.797 -27.75 -28.547 1 92.38 254 GLY A O 1
ATOM 1972 N N . GLY A 1 255 ? 21.672 -26.859 -28.297 1 94.44 255 GLY A N 1
ATOM 1973 C CA . GLY A 1 255 ? 21.25 -27.688 -29.406 1 94.44 255 GLY A CA 1
ATOM 1974 C C . GLY A 1 255 ? 20 -28.5 -29.109 1 94.44 255 GLY A C 1
ATOM 1975 O O . GLY A 1 255 ? 19.469 -29.188 -30 1 94.44 255 GLY A O 1
ATOM 1976 N N . SER A 1 256 ? 19.438 -28.422 -27.953 1 95.38 256 SER A N 1
ATOM 1977 C CA . SER A 1 256 ? 18.297 -29.266 -27.594 1 95.38 256 SER A CA 1
ATOM 1978 C C . SER A 1 256 ? 17.016 -28.75 -28.219 1 95.38 256 SER A C 1
ATOM 1980 O O . SER A 1 256 ? 16.75 -27.531 -28.219 1 95.38 256 SER A O 1
ATOM 1982 N N . ASP A 1 257 ? 16.156 -29.625 -28.688 1 94.44 257 ASP A N 1
ATOM 1983 C CA . ASP A 1 257 ? 14.852 -29.266 -29.25 1 94.44 257 ASP A CA 1
ATOM 1984 C C . ASP A 1 257 ? 13.711 -29.781 -28.359 1 94.44 257 ASP A C 1
ATOM 1986 O O . ASP A 1 257 ? 12.555 -29.812 -28.797 1 94.44 257 ASP A O 1
ATOM 1990 N N . LEU A 1 258 ? 14.039 -30.188 -27.172 1 95.75 258 LEU A N 1
ATOM 1991 C CA . LEU A 1 258 ? 13.078 -30.844 -26.281 1 95.75 258 LEU A CA 1
ATOM 1992 C C . LEU A 1 258 ? 11.883 -29.938 -26.016 1 95.75 258 LEU A C 1
ATOM 1994 O O . LEU A 1 258 ? 10.758 -30.422 -25.875 1 95.75 258 LEU A O 1
ATOM 1998 N N . ILE A 1 259 ? 12.102 -28.625 -26.047 1 97.56 259 ILE A N 1
ATOM 1999 C CA . ILE A 1 259 ? 11.062 -27.672 -25.703 1 97.56 259 ILE A CA 1
ATOM 2000 C C . ILE A 1 259 ? 9.93 -27.734 -26.719 1 97.56 259 ILE A C 1
ATOM 2002 O O . ILE A 1 259 ? 8.781 -27.438 -26.391 1 97.56 259 ILE A O 1
ATOM 2006 N N . MET A 1 260 ? 10.227 -28.141 -27.906 1 97.38 260 MET A N 1
ATOM 2007 C CA . MET A 1 260 ? 9.258 -28.172 -29 1 97.38 260 MET A CA 1
ATOM 2008 C C . MET A 1 260 ? 8.281 -29.328 -28.828 1 97.38 260 MET A C 1
ATOM 2010 O O . MET A 1 260 ? 7.23 -29.359 -29.469 1 97.38 260 MET A O 1
ATOM 2014 N N . GLU A 1 261 ? 8.531 -30.234 -27.859 1 96.44 261 GLU A N 1
ATOM 2015 C CA . GLU A 1 261 ? 7.543 -31.234 -27.5 1 96.44 261 GLU A CA 1
ATOM 2016 C C . GLU A 1 261 ? 6.254 -30.594 -27 1 96.44 261 GLU A C 1
ATOM 2018 O O . GLU A 1 261 ? 5.195 -31.234 -27 1 96.44 261 GLU A O 1
ATOM 2023 N N . ARG A 1 262 ? 6.391 -29.375 -26.609 1 97.5 262 ARG A N 1
ATOM 2024 C CA . ARG A 1 262 ? 5.25 -28.656 -26.047 1 97.5 262 ARG A CA 1
ATOM 2025 C C . ARG A 1 262 ? 4.738 -27.594 -27.016 1 97.5 262 ARG A C 1
ATOM 2027 O O . ARG A 1 262 ? 4.152 -26.594 -26.609 1 97.5 262 ARG A O 1
ATOM 2034 N N . SER A 1 263 ? 4.992 -27.75 -28.312 1 98 263 SER A N 1
ATOM 2035 C CA . SER A 1 263 ? 4.453 -26.938 -29.391 1 98 263 SER A CA 1
ATOM 2036 C C . SER A 1 263 ? 3.26 -27.609 -30.062 1 98 263 SER A C 1
ATOM 2038 O O . SER A 1 263 ? 3.084 -28.812 -29.953 1 98 263 SER A O 1
ATOM 2040 N N . LEU A 1 264 ? 2.488 -26.812 -30.781 1 96.38 264 LEU A N 1
ATOM 2041 C CA . LEU A 1 264 ? 1.292 -27.328 -31.438 1 96.38 264 LEU A CA 1
ATOM 2042 C C . LEU A 1 264 ? 1.658 -28.344 -32.5 1 96.38 264 LEU A C 1
ATOM 2044 O O . LEU A 1 264 ? 0.859 -29.219 -32.844 1 96.38 264 LEU A O 1
ATOM 2048 N N . SER A 1 265 ? 2.828 -28.141 -33 1 94.06 265 SER A N 1
ATOM 2049 C CA . SER A 1 265 ? 3.236 -28.984 -34.125 1 94.06 265 SER A CA 1
ATOM 2050 C C . SER A 1 265 ? 3.639 -30.375 -33.656 1 94.06 265 SER A C 1
ATOM 2052 O O . SER A 1 265 ? 3.742 -31.297 -34.469 1 94.06 265 SER A O 1
ATOM 2054 N N . HIS A 1 266 ? 3.916 -30.5 -32.406 1 95.38 266 HIS A N 1
ATOM 2055 C CA . HIS A 1 266 ? 4.309 -31.812 -31.906 1 95.38 266 HIS A CA 1
ATOM 2056 C C . HIS A 1 266 ? 3.094 -32.719 -31.719 1 95.38 266 HIS A C 1
ATOM 2058 O O . HIS A 1 266 ? 2.105 -32.312 -31.094 1 95.38 266 HIS A O 1
ATOM 2064 N N . PRO A 1 267 ? 3.158 -33.906 -32.125 1 92.81 267 PRO A N 1
ATOM 2065 C CA . PRO A 1 267 ? 1.992 -34.812 -32.094 1 92.81 267 PRO A CA 1
ATOM 2066 C C . PRO A 1 267 ? 1.497 -35.125 -30.688 1 92.81 267 PRO A C 1
ATOM 2068 O O . PRO A 1 267 ? 0.299 -35.344 -30.484 1 92.81 267 PRO A O 1
ATOM 2071 N N . SER A 1 268 ? 2.318 -35.094 -29.766 1 92.12 268 SER A N 1
ATOM 2072 C CA . SER A 1 268 ? 1.919 -35.469 -28.406 1 92.12 268 SER A CA 1
ATOM 2073 C C . SER A 1 268 ? 1.326 -34.312 -27.641 1 92.12 268 SER A C 1
ATOM 2075 O O . SER A 1 268 ? 0.729 -34.5 -26.578 1 92.12 268 SER A O 1
ATOM 2077 N N . TYR A 1 269 ? 1.449 -33.125 -28.125 1 95.69 269 TYR A N 1
ATOM 2078 C CA . TYR A 1 269 ? 1.04 -31.938 -27.359 1 95.69 269 TYR A CA 1
ATOM 2079 C C . TYR A 1 269 ? -0.472 -31.922 -27.172 1 95.69 269 TYR A C 1
ATOM 2081 O O . TYR A 1 269 ? -0.964 -31.719 -26.062 1 95.69 269 TYR A O 1
ATOM 2089 N N . ALA A 1 270 ? -1.174 -32.188 -28.203 1 91.56 270 ALA A N 1
ATOM 2090 C CA . ALA A 1 270 ? -2.631 -32.125 -28.141 1 91.56 270 ALA A CA 1
ATOM 2091 C C . ALA A 1 270 ? -3.188 -33.062 -27.078 1 91.56 270 ALA A C 1
ATOM 2093 O O . ALA A 1 270 ? -4.129 -32.719 -26.359 1 91.56 270 ALA A O 1
ATOM 2094 N N . THR A 1 271 ? -2.586 -34.219 -26.984 1 91.56 271 THR A N 1
ATOM 2095 C CA . THR A 1 271 ? -3.08 -35.219 -26.031 1 91.56 271 THR A CA 1
ATOM 2096 C C . THR A 1 271 ? -2.645 -34.875 -24.609 1 91.56 271 THR A C 1
ATOM 2098 O O . THR A 1 271 ? -3.199 -35.406 -23.641 1 91.56 271 THR A O 1
ATOM 2101 N N . SER A 1 272 ? -1.697 -34 -24.562 1 91.88 272 SER A N 1
ATOM 2102 C CA . SER A 1 272 ? -1.193 -33.656 -23.234 1 91.88 272 SER A CA 1
ATOM 2103 C C . SER A 1 272 ? -2.027 -32.531 -22.609 1 91.88 272 SER A C 1
ATOM 2105 O O . SER A 1 272 ? -1.911 -32.25 -21.406 1 91.88 272 SER A O 1
ATOM 2107 N N . VAL A 1 273 ? -2.861 -31.875 -23.375 1 95.25 273 VAL A N 1
ATOM 2108 C CA . VAL A 1 273 ? -3.799 -30.906 -22.828 1 95.25 273 VAL A CA 1
ATOM 2109 C C . VAL A 1 273 ? -4.91 -31.641 -22.078 1 95.25 273 VAL A C 1
ATOM 2111 O O . VAL A 1 273 ? -5.801 -32.219 -22.688 1 95.25 273 VAL A O 1
ATOM 2114 N N . ASP A 1 274 ? -4.859 -31.578 -20.797 1 97.56 274 ASP A N 1
ATOM 2115 C CA . ASP A 1 274 ? -5.645 -32.438 -19.922 1 97.56 274 ASP A CA 1
ATOM 2116 C C . ASP A 1 274 ? -7.043 -31.859 -19.688 1 97.56 274 ASP A C 1
ATOM 2118 O O . ASP A 1 274 ? -7.188 -30.766 -19.156 1 97.56 274 ASP A O 1
ATOM 2122 N N . PRO A 1 275 ? -8.094 -32.562 -20.031 1 97.5 275 PRO A N 1
ATOM 2123 C CA . PRO A 1 275 ? -9.461 -32.062 -19.906 1 97.5 275 PRO A CA 1
ATOM 2124 C C . PRO A 1 275 ? -9.883 -31.891 -18.453 1 97.5 275 PRO A C 1
ATOM 2126 O O . PRO A 1 275 ? -10.914 -31.266 -18.172 1 97.5 275 PRO A O 1
ATOM 2129 N N . ARG A 1 276 ? -9.125 -32.438 -17.547 1 98.62 276 ARG A N 1
ATOM 2130 C CA . ARG A 1 276 ? -9.422 -32.25 -16.125 1 98.62 276 ARG A CA 1
ATOM 2131 C C . ARG A 1 276 ? -9.18 -30.828 -15.695 1 98.62 276 ARG A C 1
ATOM 2133 O O . ARG A 1 276 ? -9.711 -30.391 -14.672 1 98.62 276 ARG A O 1
ATOM 2140 N N . ILE A 1 277 ? -8.336 -30.078 -16.453 1 98.81 277 ILE A N 1
ATOM 2141 C CA . ILE A 1 277 ? -8.07 -28.672 -16.156 1 98.81 277 ILE A CA 1
ATOM 2142 C C . ILE A 1 277 ? -9.219 -27.797 -16.688 1 98.81 277 ILE A C 1
ATOM 2144 O O . ILE A 1 277 ? -9.422 -27.703 -17.906 1 98.81 277 ILE A O 1
ATOM 2148 N N . LYS A 1 278 ? -9.914 -27.141 -15.742 1 98.88 278 LYS A N 1
ATOM 2149 C CA . LYS A 1 278 ? -11.141 -26.453 -16.109 1 98.88 278 LYS A CA 1
ATOM 2150 C C . LYS A 1 278 ? -10.953 -24.938 -16.062 1 98.88 278 LYS A C 1
ATOM 2152 O O . LYS A 1 278 ? -11.773 -24.188 -16.609 1 98.88 278 LYS A O 1
ATOM 2157 N N . ALA A 1 279 ? -9.891 -24.453 -15.469 1 98.94 279 ALA A N 1
ATOM 2158 C CA . ALA A 1 279 ? -9.641 -23.031 -15.32 1 98.94 279 ALA A CA 1
ATOM 2159 C C . ALA A 1 279 ? -8.156 -22.75 -15.07 1 98.94 279 ALA A C 1
ATOM 2161 O O . ALA A 1 279 ? -7.449 -23.609 -14.523 1 98.94 279 ALA A O 1
ATOM 2162 N N . VAL A 1 280 ? -7.68 -21.562 -15.508 1 98.94 280 VAL A N 1
ATOM 2163 C CA . VAL A 1 280 ? -6.312 -21.125 -15.266 1 98.94 280 VAL A CA 1
ATOM 2164 C C . VAL A 1 280 ? -6.312 -19.688 -14.727 1 98.94 280 VAL A C 1
ATOM 2166 O O . VAL A 1 280 ? -6.988 -18.812 -15.281 1 98.94 280 VAL A O 1
ATOM 2169 N N . VAL A 1 281 ? -5.664 -19.469 -13.633 1 99 281 VAL A N 1
ATOM 2170 C CA . VAL A 1 281 ? -5.328 -18.141 -13.141 1 99 281 VAL A CA 1
ATOM 2171 C C . VAL A 1 281 ? -3.842 -17.859 -13.352 1 99 281 VAL A C 1
ATOM 2173 O O . VAL A 1 281 ? -2.99 -18.578 -12.82 1 99 281 VAL A O 1
ATOM 2176 N N . ALA A 1 282 ? -3.539 -16.875 -14.133 1 99 282 ALA A N 1
ATOM 2177 C CA . ALA A 1 282 ? -2.15 -16.531 -14.438 1 99 282 ALA A CA 1
ATOM 2178 C C . ALA A 1 282 ? -1.793 -15.148 -13.922 1 99 282 ALA A C 1
ATOM 2180 O O . ALA A 1 282 ? -2.215 -14.141 -14.492 1 99 282 ALA A O 1
ATOM 2181 N N . PHE A 1 283 ? -0.986 -15.125 -12.867 1 98.94 283 PHE A N 1
ATOM 2182 C CA . PHE A 1 283 ? -0.438 -13.883 -12.336 1 98.94 283 PHE A CA 1
ATOM 2183 C C . PHE A 1 283 ? 0.827 -13.484 -13.086 1 98.94 283 PHE A C 1
ATOM 2185 O O . PHE A 1 283 ? 1.837 -14.188 -13.031 1 98.94 283 PHE A O 1
ATOM 2192 N N . ALA A 1 284 ? 0.773 -12.414 -13.789 1 98.88 284 ALA A N 1
ATOM 2193 C CA . ALA A 1 284 ? 1.921 -11.828 -14.477 1 98.88 284 ALA A CA 1
ATOM 2194 C C . ALA A 1 284 ? 2.686 -12.883 -15.273 1 98.88 284 ALA A C 1
ATOM 2196 O O . ALA A 1 284 ? 3.908 -12.992 -15.148 1 98.88 284 ALA A O 1
ATOM 2197 N N . PRO A 1 285 ? 1.977 -13.586 -16.078 1 98.94 285 PRO A N 1
ATOM 2198 C CA . PRO A 1 285 ? 2.672 -14.641 -16.812 1 98.94 285 PRO A CA 1
ATOM 2199 C C . PRO A 1 285 ? 3.83 -14.117 -17.656 1 98.94 285 PRO A C 1
ATOM 2201 O O . PRO A 1 285 ? 3.695 -13.078 -18.312 1 98.94 285 PRO A O 1
ATOM 2204 N N . TRP A 1 286 ? 4.895 -14.797 -17.641 1 98.62 286 TRP A N 1
ATOM 2205 C CA . TRP A 1 286 ? 6.098 -14.422 -18.375 1 98.62 286 TRP A CA 1
ATOM 2206 C C . TRP A 1 286 ? 6.125 -15.07 -19.75 1 98.62 286 TRP A C 1
ATOM 2208 O O . TRP A 1 286 ? 5.633 -16.188 -19.922 1 98.62 286 TRP A O 1
ATOM 2218 N N . GLY A 1 287 ? 6.703 -14.312 -20.781 1 98.31 287 GLY A N 1
ATOM 2219 C CA . GLY A 1 287 ? 7.094 -15.055 -21.969 1 98.31 287 GLY A CA 1
ATOM 2220 C C . GLY A 1 287 ? 6.715 -14.359 -23.25 1 98.31 287 GLY A C 1
ATOM 2221 O O . GLY A 1 287 ? 7.434 -14.453 -24.25 1 98.31 287 GLY A O 1
ATOM 2222 N N . MET A 1 288 ? 5.594 -13.672 -23.219 1 98.12 288 MET A N 1
ATOM 2223 C CA . MET A 1 288 ? 5.105 -13.125 -24.484 1 98.12 288 MET A CA 1
ATOM 2224 C C . MET A 1 288 ? 6.09 -12.117 -25.062 1 98.12 288 MET A C 1
ATOM 2226 O O . MET A 1 288 ? 6.383 -12.141 -26.25 1 98.12 288 MET A O 1
ATOM 2230 N N . ALA A 1 289 ? 6.578 -11.25 -24.219 1 96.5 289 ALA A N 1
ATOM 2231 C CA . ALA A 1 289 ? 7.512 -10.211 -24.672 1 96.5 289 ALA A CA 1
ATOM 2232 C C . ALA A 1 289 ? 8.812 -10.828 -25.172 1 96.5 289 ALA A C 1
ATOM 2234 O O . ALA A 1 289 ? 9.625 -10.148 -25.812 1 96.5 289 ALA A O 1
ATOM 2235 N N . ARG A 1 290 ? 8.992 -12.117 -24.953 1 95.94 290 ARG A N 1
ATOM 2236 C CA . ARG A 1 290 ? 10.211 -12.812 -25.344 1 95.94 290 ARG A CA 1
ATOM 2237 C C . ARG A 1 290 ? 9.938 -13.789 -26.484 1 95.94 290 ARG A C 1
ATOM 2239 O O . ARG A 1 290 ? 10.797 -14.602 -26.844 1 95.94 290 ARG A O 1
ATOM 2246 N N . GLY A 1 291 ? 8.773 -13.805 -26.984 1 97.56 291 GLY A N 1
ATOM 2247 C CA . GLY A 1 291 ? 8.461 -14.594 -28.156 1 97.56 291 GLY A CA 1
ATOM 2248 C C . GLY A 1 291 ? 8.109 -16.031 -27.844 1 97.56 291 GLY A C 1
ATOM 2249 O O . GLY A 1 291 ? 8.242 -16.906 -28.703 1 97.56 291 GLY A O 1
ATOM 2250 N N . VAL A 1 292 ? 7.68 -16.281 -26.672 1 98.56 292 VAL A N 1
ATOM 2251 C CA . VAL A 1 292 ? 7.336 -17.625 -26.234 1 98.56 292 VAL A CA 1
ATOM 2252 C C . VAL A 1 292 ? 6.172 -18.156 -27.062 1 98.56 292 VAL A C 1
ATOM 2254 O O . VAL A 1 292 ? 6.133 -19.344 -27.391 1 98.56 292 VAL A O 1
ATOM 2257 N N . TRP A 1 293 ? 5.223 -17.312 -27.344 1 98.69 293 TRP A N 1
ATOM 2258 C CA . TRP A 1 293 ? 4.031 -17.75 -28.078 1 98.69 293 TRP A CA 1
ATOM 2259 C C . TRP A 1 293 ? 3.857 -16.953 -29.359 1 98.69 293 TRP A C 1
ATOM 2261 O O . TRP A 1 293 ? 4.355 -15.828 -29.469 1 98.69 293 TRP A O 1
ATOM 2271 N N . ASP A 1 294 ? 3.242 -17.562 -30.328 1 98.19 294 ASP A N 1
ATOM 2272 C CA . ASP A 1 294 ? 2.699 -16.891 -31.516 1 98.19 294 ASP A CA 1
ATOM 2273 C C . ASP A 1 294 ? 1.172 -16.922 -31.5 1 98.19 294 ASP A C 1
ATOM 2275 O O . ASP A 1 294 ? 0.56 -17.375 -30.531 1 98.19 294 ASP A O 1
ATOM 2279 N N . SER A 1 295 ? 0.578 -16.375 -32.5 1 98.06 295 SER A N 1
ATOM 2280 C CA . SER A 1 295 ? -0.874 -16.219 -32.531 1 98.06 295 SER A CA 1
ATOM 2281 C C . SER A 1 295 ? -1.566 -17.578 -32.5 1 98.06 295 SER A C 1
ATOM 2283 O O . SER A 1 295 ? -2.602 -17.75 -31.844 1 98.06 295 SER A O 1
ATOM 2285 N N . GLU A 1 296 ? -1.049 -18.547 -33.156 1 97.75 296 GLU A N 1
ATOM 2286 C CA . GLU A 1 296 ? -1.65 -19.875 -33.188 1 97.75 296 GLU A CA 1
ATOM 2287 C C . GLU A 1 296 ? -1.601 -20.547 -31.812 1 97.75 296 GLU A C 1
ATOM 2289 O O . GLU A 1 296 ? -2.57 -21.172 -31.391 1 97.75 296 GLU A O 1
ATOM 2294 N N . GLY A 1 297 ? -0.449 -20.422 -31.188 1 98.12 297 GLY A N 1
ATOM 2295 C CA . GLY A 1 297 ? -0.317 -20.969 -29.844 1 98.12 297 GLY A CA 1
ATOM 2296 C C . GLY A 1 297 ? -1.333 -20.406 -28.875 1 98.12 297 GLY A C 1
ATOM 2297 O O . GLY A 1 297 ? -1.958 -21.156 -28.125 1 98.12 297 GLY A O 1
ATOM 2298 N N . LEU A 1 298 ? -1.529 -19.141 -28.891 1 98.69 298 LEU A N 1
ATOM 2299 C CA . LEU A 1 298 ? -2.451 -18.484 -27.969 1 98.69 298 LEU A CA 1
ATOM 2300 C C . LEU A 1 298 ? -3.898 -18.797 -28.328 1 98.69 298 LEU A C 1
ATOM 2302 O O . LEU A 1 298 ? -4.734 -18.984 -27.438 1 98.69 298 LEU A O 1
ATOM 2306 N N . ALA A 1 299 ? -4.203 -18.906 -29.578 1 98.19 299 ALA A N 1
ATOM 2307 C CA . ALA A 1 299 ? -5.57 -19.156 -30.031 1 98.19 299 ALA A CA 1
ATOM 2308 C C . ALA A 1 299 ? -6.02 -20.562 -29.672 1 98.19 299 ALA A C 1
ATOM 2310 O O . ALA A 1 299 ? -7.215 -20.859 -29.672 1 98.19 299 ALA A O 1
ATOM 2311 N N . ASN A 1 300 ? -5.043 -21.422 -29.359 1 98.06 300 ASN A N 1
ATOM 2312 C CA . ASN A 1 300 ? -5.371 -22.812 -29.031 1 98.06 300 ASN A CA 1
ATOM 2313 C C . ASN A 1 300 ? -5.918 -22.922 -27.609 1 98.06 300 ASN A C 1
ATOM 2315 O O . ASN A 1 300 ? -6.469 -23.969 -27.234 1 98.06 300 ASN A O 1
ATOM 2319 N N . LEU A 1 301 ? -5.812 -21.891 -26.844 1 98.31 301 LEU A N 1
ATOM 2320 C CA . LEU A 1 301 ? -6.395 -21.875 -25.5 1 98.31 301 LEU A CA 1
ATOM 2321 C C . LEU A 1 301 ? -7.918 -21.859 -25.562 1 98.31 301 LEU A C 1
ATOM 2323 O O . LEU A 1 301 ? -8.508 -21.094 -26.312 1 98.31 301 LEU A O 1
ATOM 2327 N N . ARG A 1 302 ? -8.492 -22.734 -24.734 1 97.62 302 ARG A N 1
ATOM 2328 C CA . ARG A 1 302 ? -9.953 -22.812 -24.703 1 97.62 302 ARG A CA 1
ATOM 2329 C C . ARG A 1 302 ? -10.461 -22.734 -23.266 1 97.62 302 ARG A C 1
ATOM 2331 O O . ARG A 1 302 ? -11.586 -22.297 -23.016 1 97.62 302 ARG A O 1
ATOM 2338 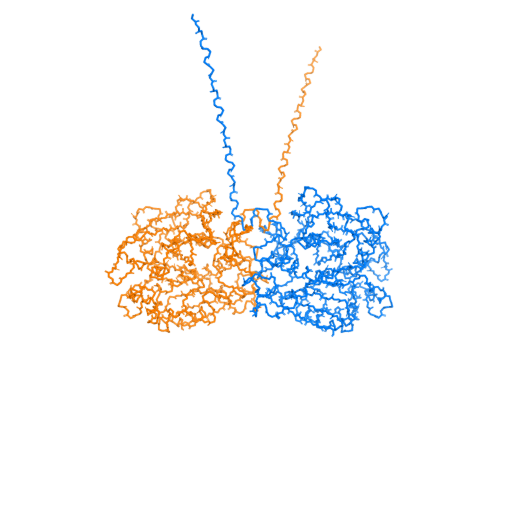N N . THR A 1 303 ? -9.641 -23.172 -22.359 1 97.75 303 THR A N 1
ATOM 2339 C CA . THR A 1 303 ? -9.953 -23.172 -20.922 1 97.75 303 THR A CA 1
ATOM 2340 C C . THR A 1 303 ? -10.164 -21.734 -20.438 1 97.75 303 THR A C 1
ATOM 2342 O O . THR A 1 303 ? -9.438 -20.828 -20.812 1 97.75 303 THR A O 1
ATOM 2345 N N . PRO A 1 304 ? -11.227 -21.5 -19.547 1 98.81 304 PRO A N 1
ATOM 2346 C CA . PRO A 1 304 ? -11.391 -20.172 -18.969 1 98.81 304 PRO A CA 1
ATOM 2347 C C . PRO A 1 304 ? -10.109 -19.656 -18.312 1 98.81 304 PRO A C 1
ATOM 2349 O O . PRO A 1 304 ? -9.398 -20.422 -17.641 1 98.81 304 PRO A O 1
ATOM 2352 N N . LEU A 1 305 ? -9.852 -18.297 -18.562 1 98.94 305 LEU A N 1
ATOM 2353 C CA . LEU A 1 305 ? -8.602 -17.703 -18.109 1 98.94 305 LEU A CA 1
ATOM 2354 C C . LEU A 1 305 ? -8.867 -16.453 -17.266 1 98.94 305 LEU A C 1
ATOM 2356 O O . LEU A 1 305 ? -9.766 -15.672 -17.578 1 98.94 305 LEU A O 1
ATOM 2360 N N . PHE A 1 306 ? -8.148 -16.266 -16.172 1 99 306 PHE A N 1
ATOM 2361 C CA . PHE A 1 306 ? -8.109 -15.039 -15.391 1 99 306 PHE A CA 1
ATOM 2362 C C . PHE A 1 306 ? -6.68 -14.531 -15.242 1 99 306 PHE A C 1
ATOM 2364 O O . PHE A 1 306 ? -5.871 -15.133 -14.539 1 99 306 PHE A O 1
ATOM 2371 N N . PHE A 1 307 ? -6.391 -13.461 -15.914 1 98.94 307 PHE A N 1
ATOM 2372 C CA . PHE A 1 307 ? -5.074 -12.844 -15.836 1 98.94 307 PHE A CA 1
ATOM 2373 C C . PHE A 1 307 ? -5.055 -11.742 -14.781 1 98.94 307 PHE A C 1
ATOM 2375 O O . PHE A 1 307 ? -6.047 -11.031 -14.609 1 98.94 307 PHE A O 1
ATOM 2382 N N . VAL A 1 308 ? -3.963 -11.641 -14.07 1 99 308 VAL A N 1
ATOM 2383 C CA . VAL A 1 308 ? -3.705 -10.547 -13.141 1 99 308 VAL A CA 1
ATOM 2384 C C . VAL A 1 308 ? -2.359 -9.906 -13.453 1 99 308 VAL A C 1
ATOM 2386 O O . VAL A 1 308 ? -1.355 -10.602 -13.633 1 99 308 VAL A O 1
ATOM 2389 N N . ALA A 1 309 ? -2.316 -8.562 -13.531 1 98.88 309 ALA A N 1
ATOM 2390 C CA . ALA A 1 309 ? -1.087 -7.895 -13.953 1 98.88 309 ALA A CA 1
ATOM 2391 C C . ALA A 1 309 ? -0.971 -6.508 -13.32 1 98.88 309 ALA A C 1
ATOM 2393 O O . ALA A 1 309 ? -1.972 -5.93 -12.891 1 98.88 309 ALA A O 1
ATOM 2394 N N . GLY A 1 310 ? 0.258 -6.051 -13.156 1 98.88 310 GLY A N 1
ATOM 2395 C CA . GLY A 1 310 ? 0.521 -4.629 -13.039 1 98.88 310 GLY A CA 1
ATOM 2396 C C . GLY A 1 310 ? 0.749 -3.949 -14.375 1 98.88 310 GLY A C 1
ATOM 2397 O O . GLY A 1 310 ? 1.437 -4.492 -15.242 1 98.88 310 GLY A O 1
ATOM 2398 N N . ASP A 1 311 ? 0.221 -2.771 -14.523 1 98.75 311 ASP A N 1
ATOM 2399 C CA . ASP A 1 311 ? 0.313 -2.129 -15.828 1 98.75 311 ASP A CA 1
ATOM 2400 C C . ASP A 1 311 ? 1.718 -1.586 -16.078 1 98.75 311 ASP A C 1
ATOM 2402 O O . ASP A 1 311 ? 2.031 -1.139 -17.188 1 98.75 311 ASP A O 1
ATOM 2406 N N . GLN A 1 312 ? 2.553 -1.637 -15.047 1 98.38 312 GLN A N 1
ATOM 2407 C CA . GLN A 1 312 ? 3.939 -1.213 -15.203 1 98.38 312 GLN A CA 1
ATOM 2408 C C . GLN A 1 312 ? 4.898 -2.389 -15.023 1 98.38 312 GLN A C 1
ATOM 2410 O O . GLN A 1 312 ? 6.039 -2.207 -14.594 1 98.38 312 GLN A O 1
ATOM 2415 N N . ASP A 1 313 ? 4.434 -3.559 -15.227 1 98.5 313 ASP A N 1
ATOM 2416 C CA . ASP A 1 313 ? 5.262 -4.758 -15.141 1 98.5 313 ASP A CA 1
ATOM 2417 C C . ASP A 1 313 ? 6.469 -4.664 -16.062 1 98.5 313 ASP A C 1
ATOM 2419 O O . ASP A 1 313 ? 6.316 -4.645 -17.297 1 98.5 313 ASP A O 1
ATOM 2423 N N . ASP A 1 314 ? 7.605 -4.648 -15.484 1 97.12 314 ASP A N 1
ATOM 2424 C CA . ASP A 1 314 ? 8.828 -4.484 -16.266 1 97.12 314 ASP A CA 1
ATOM 2425 C C . ASP A 1 314 ? 9.617 -5.789 -16.328 1 97.12 314 ASP A C 1
ATOM 2427 O O . ASP A 1 314 ? 10.812 -5.785 -16.641 1 97.12 314 ASP A O 1
ATOM 2431 N N . ILE A 1 315 ? 9.008 -6.875 -15.922 1 97.94 315 ILE A N 1
ATOM 2432 C CA . ILE A 1 315 ? 9.617 -8.195 -16.016 1 97.94 315 ILE A CA 1
ATOM 2433 C C . ILE A 1 315 ? 8.922 -9.008 -17.109 1 97.94 315 ILE A C 1
ATOM 2435 O O . ILE A 1 315 ? 9.523 -9.32 -18.141 1 97.94 315 ILE A O 1
ATOM 2439 N N . SER A 1 316 ? 7.621 -9.219 -16.984 1 98.56 316 SER A N 1
ATOM 2440 C CA . SER A 1 316 ? 6.848 -9.945 -17.984 1 98.56 316 SER A CA 1
ATOM 2441 C C . SER A 1 316 ? 6.383 -9.016 -19.109 1 98.56 316 SER A C 1
ATOM 2443 O O . SER A 1 316 ? 6.02 -9.477 -20.188 1 98.56 316 SER A O 1
ATOM 2445 N N . GLY A 1 317 ? 6.414 -7.742 -18.844 1 98.5 317 GLY A N 1
ATOM 2446 C CA . GLY A 1 317 ? 5.781 -6.789 -19.734 1 98.5 317 GLY A CA 1
ATOM 2447 C C . GLY A 1 317 ? 4.273 -6.727 -19.578 1 98.5 317 GLY A C 1
ATOM 2448 O O . GLY A 1 317 ? 3.648 -7.703 -19.172 1 98.5 317 GLY A O 1
ATOM 2449 N N . TYR A 1 318 ? 3.756 -5.516 -19.922 1 98.69 318 TYR A N 1
ATOM 2450 C CA . TYR A 1 318 ? 2.305 -5.375 -19.891 1 98.69 318 TYR A CA 1
ATOM 2451 C C . TYR A 1 318 ? 1.752 -5.176 -21.297 1 98.69 318 TYR A C 1
ATOM 2453 O O . TYR A 1 318 ? 1.153 -6.09 -21.859 1 98.69 318 TYR A O 1
ATOM 2461 N N . GLU A 1 319 ? 2.066 -4.066 -22 1 98.62 319 GLU A N 1
ATOM 2462 C CA . GLU A 1 319 ? 1.541 -3.748 -23.328 1 98.62 319 GLU A CA 1
ATOM 2463 C C . GLU A 1 319 ? 2.016 -4.762 -24.359 1 98.62 319 GLU A C 1
ATOM 2465 O O . GLU A 1 319 ? 1.266 -5.121 -25.266 1 98.62 319 GLU A O 1
ATOM 2470 N N . ASP A 1 320 ? 3.248 -5.188 -24.172 1 98.19 320 ASP A N 1
ATOM 2471 C CA . ASP A 1 320 ? 3.812 -6.133 -25.141 1 98.19 320 ASP A CA 1
ATOM 2472 C C . ASP A 1 320 ? 3.918 -7.531 -24.531 1 98.19 320 ASP A C 1
ATOM 2474 O O . ASP A 1 320 ? 4.594 -8.398 -25.094 1 98.19 320 ASP A O 1
ATOM 2478 N N . GLY A 1 321 ? 3.346 -7.754 -23.375 1 98.62 321 GLY A N 1
ATOM 2479 C CA . GLY A 1 321 ? 3.43 -9.016 -22.656 1 98.62 321 GLY A CA 1
ATOM 2480 C C . GLY A 1 321 ? 2.072 -9.594 -22.297 1 98.62 321 GLY A C 1
ATOM 2481 O O . GLY A 1 321 ? 1.404 -10.195 -23.141 1 98.62 321 GLY A O 1
ATOM 2482 N N . ILE A 1 322 ? 1.627 -9.328 -21.172 1 98.88 322 ILE A N 1
ATOM 2483 C CA . ILE A 1 322 ? 0.45 -9.969 -20.594 1 98.88 322 ILE A CA 1
ATOM 2484 C C . ILE A 1 322 ? -0.793 -9.57 -21.375 1 98.88 322 ILE A C 1
ATOM 2486 O O . ILE A 1 322 ? -1.659 -10.406 -21.656 1 98.88 322 ILE A O 1
ATOM 2490 N N . LYS A 1 323 ? -0.897 -8.297 -21.75 1 98.88 323 LYS A N 1
ATOM 2491 C CA . LYS A 1 323 ? -2.053 -7.82 -22.516 1 98.88 323 LYS A CA 1
ATOM 2492 C C . LYS A 1 323 ? -2.139 -8.508 -23.875 1 98.88 323 LYS A C 1
ATOM 2494 O O . LYS A 1 323 ? -3.234 -8.781 -24.359 1 98.88 323 LYS A O 1
ATOM 2499 N N . VAL A 1 324 ? -1 -8.789 -24.469 1 98.81 324 VAL A N 1
ATOM 2500 C CA . VAL A 1 324 ? -0.976 -9.484 -25.75 1 98.81 324 VAL A CA 1
ATOM 2501 C C . VAL A 1 324 ? -1.478 -10.914 -25.578 1 98.81 324 VAL A C 1
ATOM 2503 O O . VAL A 1 324 ? -2.219 -11.422 -26.422 1 98.81 324 VAL A O 1
ATOM 2506 N N . ILE A 1 325 ? -1.099 -11.625 -24.516 1 98.94 325 ILE A N 1
ATOM 2507 C CA . ILE A 1 325 ? -1.607 -12.961 -24.25 1 98.94 325 ILE A CA 1
ATOM 2508 C C . ILE A 1 325 ? -3.125 -12.922 -24.094 1 98.94 325 ILE A C 1
ATOM 2510 O O . ILE A 1 325 ? -3.842 -13.711 -24.719 1 98.94 325 ILE A O 1
ATOM 2514 N N . PHE A 1 326 ? -3.615 -11.984 -23.312 1 98.88 326 PHE A N 1
ATOM 2515 C CA . PHE A 1 326 ? -5.035 -11.789 -23.062 1 98.88 326 PHE A CA 1
ATOM 2516 C C . PHE A 1 326 ? -5.801 -11.594 -24.359 1 98.88 326 PHE A C 1
ATOM 2518 O O . PHE A 1 326 ? -6.816 -12.25 -24.594 1 98.88 326 PHE A O 1
ATOM 2525 N N . GLU A 1 327 ? -5.273 -10.711 -25.172 1 98.81 327 GLU A N 1
ATOM 2526 C CA . GLU A 1 327 ? -5.945 -10.391 -26.438 1 98.81 327 GLU A CA 1
ATOM 2527 C C . GLU A 1 327 ? -5.82 -11.547 -27.438 1 98.81 327 GLU A C 1
ATOM 2529 O O . GLU A 1 327 ? -6.688 -11.727 -28.297 1 98.81 327 GLU A O 1
ATOM 2534 N N . GLY A 1 328 ? -4.777 -12.352 -27.297 1 98.75 328 GLY A N 1
ATOM 2535 C CA . GLY A 1 328 ? -4.477 -13.406 -28.266 1 98.75 328 GLY A CA 1
ATOM 2536 C C . GLY A 1 328 ? -5.184 -14.711 -27.953 1 98.75 328 GLY A C 1
ATOM 2537 O O . GLY A 1 328 ? -5.246 -15.602 -28.812 1 98.75 328 GLY A O 1
ATOM 2538 N N . ALA A 1 329 ? -5.676 -14.898 -26.719 1 98.75 329 ALA A N 1
ATOM 2539 C CA . ALA A 1 329 ? -6.387 -16.109 -26.344 1 98.75 329 ALA A CA 1
ATOM 2540 C C . ALA A 1 329 ? -7.816 -16.109 -26.875 1 98.75 329 ALA A C 1
ATOM 2542 O O . ALA A 1 329 ? -8.773 -16.234 -26.109 1 98.75 329 ALA A O 1
ATOM 2543 N N . LEU A 1 330 ? -7.953 -16.141 -28.156 1 98.5 330 LEU A N 1
ATOM 2544 C CA . LEU A 1 330 ? -9.164 -15.797 -28.891 1 98.5 330 LEU A CA 1
ATOM 2545 C C . LEU A 1 330 ? -10.289 -16.781 -28.562 1 98.5 330 LEU A C 1
ATOM 2547 O O . LEU A 1 330 ? -11.469 -16.406 -28.609 1 98.5 330 LEU A O 1
ATOM 2551 N N . ASN A 1 331 ? -9.992 -18 -28.281 1 98.44 331 ASN A N 1
ATOM 2552 C CA . ASN A 1 331 ? -11.023 -19.031 -28.172 1 98.44 331 ASN A CA 1
ATOM 2553 C C . ASN A 1 331 ? -11.336 -19.344 -26.703 1 98.44 331 ASN A C 1
ATOM 2555 O O . ASN A 1 331 ? -12.047 -20.312 -26.422 1 98.44 331 ASN A O 1
ATOM 2559 N N . ALA A 1 332 ? -10.867 -18.562 -25.75 1 98.69 332 ALA A N 1
ATOM 2560 C CA . ALA A 1 332 ? -11.141 -18.734 -24.328 1 98.69 332 ALA A CA 1
ATOM 2561 C C . ALA A 1 332 ? -11.945 -17.562 -23.781 1 98.69 332 ALA A C 1
ATOM 2563 O O . ALA A 1 332 ? -11.789 -16.422 -24.234 1 98.69 332 ALA A O 1
ATOM 2564 N N . ASN A 1 333 ? -12.938 -17.859 -22.875 1 98.62 333 ASN A N 1
ATOM 2565 C CA . ASN A 1 333 ? -13.461 -16.812 -22 1 98.62 333 ASN A CA 1
ATOM 2566 C C . ASN A 1 333 ? -12.406 -16.312 -21.016 1 98.62 333 ASN A C 1
ATOM 2568 O O . ASN A 1 333 ? -11.789 -17.125 -20.312 1 98.62 333 ASN A O 1
ATOM 2572 N N . ARG A 1 334 ? -12.156 -14.953 -20.984 1 98.75 334 ARG A N 1
ATOM 2573 C CA . ARG A 1 334 ? -10.977 -14.539 -20.219 1 98.75 334 ARG A CA 1
ATOM 2574 C C . ARG A 1 334 ? -11.18 -13.156 -19.609 1 98.75 334 ARG A C 1
ATOM 2576 O O . ARG A 1 334 ? -11.875 -12.312 -20.188 1 98.75 334 ARG A O 1
ATOM 2583 N N . TYR A 1 335 ? -10.609 -12.984 -18.484 1 98.94 335 TYR A N 1
ATOM 2584 C CA . TYR A 1 335 ? -10.578 -11.727 -17.734 1 98.94 335 TYR A CA 1
ATOM 2585 C C . TYR A 1 335 ? -9.141 -11.25 -17.531 1 98.94 335 TYR A C 1
ATOM 2587 O O . TYR A 1 335 ? -8.211 -12.062 -17.469 1 98.94 335 TYR A O 1
ATOM 2595 N N . LEU A 1 336 ? -8.938 -9.93 -17.484 1 98.94 336 LEU A N 1
ATOM 2596 C CA . LEU A 1 336 ? -7.672 -9.305 -17.125 1 98.94 336 LEU A CA 1
ATOM 2597 C C . LEU A 1 336 ? -7.875 -8.258 -16.031 1 98.94 336 LEU A C 1
ATOM 2599 O O . LEU A 1 336 ? -8.422 -7.184 -16.297 1 98.94 336 LEU A O 1
ATOM 2603 N N . LEU A 1 337 ? -7.484 -8.602 -14.82 1 99 337 LEU A N 1
ATOM 2604 C CA . LEU A 1 337 ? -7.422 -7.652 -13.711 1 99 337 LEU A CA 1
ATOM 2605 C C . LEU A 1 337 ? -6.086 -6.914 -13.711 1 99 337 LEU A C 1
ATOM 2607 O O . LEU A 1 337 ? -5.027 -7.539 -13.672 1 99 337 LEU A O 1
ATOM 2611 N N . THR A 1 338 ? -6.129 -5.609 -13.758 1 98.94 338 THR A N 1
ATOM 2612 C CA . THR A 1 338 ? -4.922 -4.793 -13.789 1 98.94 338 THR A CA 1
ATOM 2613 C C . THR A 1 338 ? -4.828 -3.916 -12.547 1 98.94 338 THR A C 1
ATOM 2615 O O . THR A 1 338 ? -5.777 -3.199 -12.211 1 98.94 338 THR A O 1
ATOM 2618 N N . TYR A 1 339 ? -3.732 -4.051 -11.805 1 98.88 339 TYR A N 1
ATOM 2619 C CA . TYR A 1 339 ? -3.357 -3.088 -10.773 1 98.88 339 TYR A CA 1
ATOM 2620 C C . TYR A 1 339 ? -2.611 -1.904 -11.375 1 98.88 339 TYR A C 1
ATOM 2622 O O . TYR A 1 339 ? -1.483 -2.049 -11.852 1 98.88 339 TYR A O 1
ATOM 2630 N N . ILE A 1 340 ? -3.199 -0.72 -11.305 1 98.75 340 ILE A N 1
ATOM 2631 C CA . ILE A 1 340 ? -2.604 0.474 -11.891 1 98.75 340 ILE A CA 1
ATOM 2632 C C . ILE A 1 340 ? -1.4 0.915 -11.062 1 98.75 340 ILE A C 1
ATOM 2634 O O . ILE A 1 340 ? -1.465 0.947 -9.836 1 98.75 340 ILE A O 1
ATOM 2638 N N . ASN A 1 341 ? -0.26 1.132 -11.719 1 98.31 341 ASN A N 1
ATOM 2639 C CA . ASN A 1 341 ? 1.016 1.56 -11.156 1 98.31 341 ASN A CA 1
ATOM 2640 C C . ASN A 1 341 ? 1.668 0.449 -10.336 1 98.31 341 ASN A C 1
ATOM 2642 O O . ASN A 1 341 ? 2.428 0.723 -9.406 1 98.31 341 ASN A O 1
ATOM 2646 N N . ALA A 1 342 ? 1.312 -0.767 -10.57 1 98.56 342 ALA A N 1
ATOM 2647 C CA . ALA A 1 342 ? 2.031 -1.905 -10 1 98.56 342 ALA A CA 1
ATOM 2648 C C . ALA A 1 342 ? 2.996 -2.504 -11.023 1 98.56 342 ALA A C 1
ATOM 2650 O O . ALA A 1 342 ? 2.764 -2.426 -12.227 1 98.56 342 ALA A O 1
ATOM 2651 N N . ARG A 1 343 ? 4.035 -2.979 -10.547 1 98.06 343 ARG A N 1
ATOM 2652 C CA . ARG A 1 343 ? 5.004 -3.662 -11.398 1 98.06 343 ARG A CA 1
ATOM 2653 C C . ARG A 1 343 ? 4.758 -5.168 -11.406 1 98.06 343 ARG A C 1
ATOM 2655 O O . ARG A 1 343 ? 3.645 -5.621 -11.68 1 98.06 343 ARG A O 1
ATOM 2662 N N . HIS A 1 344 ? 5.645 -6.031 -11.109 1 98.38 344 HIS A N 1
ATOM 2663 C CA . HIS A 1 344 ? 5.609 -7.461 -11.398 1 98.38 344 HIS A CA 1
ATOM 2664 C C . HIS A 1 344 ? 5.074 -8.258 -10.219 1 98.38 344 HIS A C 1
ATOM 2666 O O . HIS A 1 344 ? 4.641 -9.398 -10.375 1 98.38 344 HIS A O 1
ATOM 2672 N N . ASN A 1 345 ? 4.996 -7.719 -9.008 1 98.12 345 ASN A N 1
ATOM 2673 C CA . ASN A 1 345 ? 4.797 -8.523 -7.809 1 98.12 345 ASN A CA 1
ATOM 2674 C C . ASN A 1 345 ? 3.344 -8.492 -7.348 1 98.12 345 ASN A C 1
ATOM 2676 O O . ASN A 1 345 ? 3.064 -8.227 -6.176 1 98.12 345 ASN A O 1
ATOM 2680 N N . VAL A 1 346 ? 2.477 -8.938 -8.188 1 98.69 346 VAL A N 1
ATOM 2681 C CA . VAL A 1 346 ? 1.043 -8.883 -7.918 1 98.69 346 VAL A CA 1
ATOM 2682 C C . VAL A 1 346 ? 0.578 -10.195 -7.305 1 98.69 346 VAL A C 1
ATOM 2684 O O . VAL A 1 346 ? -0.613 -10.383 -7.047 1 98.69 346 VAL A O 1
ATOM 2687 N N . ALA A 1 347 ? 1.496 -11.133 -6.949 1 98.81 347 ALA A N 1
ATOM 2688 C CA . ALA A 1 347 ? 1.044 -12.461 -6.543 1 98.81 347 ALA A CA 1
ATOM 2689 C C . ALA A 1 347 ? 1.59 -12.836 -5.164 1 98.81 347 ALA A C 1
ATOM 2691 O O . ALA A 1 347 ? 0.872 -13.398 -4.336 1 98.81 347 ALA A O 1
ATOM 2692 N N . PRO A 1 348 ? 2.785 -12.484 -4.816 1 98.62 348 PRO A N 1
ATOM 2693 C CA . PRO A 1 348 ? 3.393 -13.078 -3.623 1 98.62 348 PRO A CA 1
ATOM 2694 C C . PRO A 1 348 ? 2.77 -12.57 -2.326 1 98.62 348 PRO A C 1
ATOM 2696 O O . PRO A 1 348 ? 2.029 -11.578 -2.342 1 98.62 348 PRO A O 1
ATOM 2699 N N . ASN A 1 349 ? 3.135 -13.32 -1.226 1 98.06 349 ASN A N 1
ATOM 2700 C CA . ASN A 1 349 ? 2.939 -12.828 0.134 1 98.06 349 ASN A CA 1
ATOM 2701 C C . ASN A 1 349 ? 3.582 -11.461 0.332 1 98.06 349 ASN A C 1
ATOM 2703 O O . ASN A 1 349 ? 4.391 -11.023 -0.491 1 98.06 349 ASN A O 1
ATOM 2707 N N . PRO A 1 350 ? 3.178 -10.766 1.408 1 96.94 350 PRO A N 1
ATOM 2708 C CA . PRO A 1 350 ? 3.934 -9.562 1.769 1 96.94 350 PRO A CA 1
ATOM 2709 C C . PRO A 1 350 ? 5.406 -9.852 2.049 1 96.94 350 PRO A C 1
ATOM 2711 O O . PRO A 1 350 ? 5.77 -11 2.324 1 96.94 350 PRO A O 1
ATOM 2714 N N . PRO A 1 351 ? 6.25 -8.797 1.926 1 95.81 351 PRO A N 1
ATOM 2715 C CA . PRO A 1 351 ? 7.668 -9 2.225 1 95.81 351 PRO A CA 1
ATOM 2716 C C . PRO A 1 351 ? 7.902 -9.523 3.641 1 95.81 351 PRO A C 1
ATOM 2718 O O . PRO A 1 351 ? 7.281 -9.047 4.59 1 95.81 351 PRO A O 1
ATOM 2721 N N . PRO A 1 352 ? 8.758 -10.492 3.789 1 93.88 352 PRO A N 1
ATOM 2722 C CA . PRO A 1 352 ? 9.102 -10.953 5.137 1 93.88 352 PRO A CA 1
ATOM 2723 C C . PRO A 1 352 ? 9.906 -9.922 5.926 1 93.88 352 PRO A C 1
ATOM 2725 O O . PRO A 1 352 ? 10.594 -9.086 5.336 1 93.88 352 PRO A O 1
ATOM 2728 N N . ALA A 1 353 ? 9.812 -10.047 7.227 1 90.81 353 ALA A N 1
ATOM 2729 C CA . ALA A 1 353 ? 10.477 -9.109 8.117 1 90.81 353 ALA A CA 1
ATOM 2730 C C . ALA A 1 353 ? 11.969 -9.023 7.812 1 90.81 353 ALA A C 1
ATOM 2732 O O . ALA A 1 353 ? 12.578 -7.957 7.926 1 90.81 353 ALA A O 1
ATOM 2733 N N . GLU A 1 354 ? 12.555 -10.102 7.449 1 91.81 354 GLU A N 1
ATOM 2734 C CA . GLU A 1 354 ? 13.984 -10.195 7.16 1 91.81 354 GLU A CA 1
ATOM 2735 C C . GLU A 1 354 ? 14.375 -9.266 6.016 1 91.81 354 GLU A C 1
ATOM 2737 O O . GLU A 1 354 ? 15.516 -8.797 5.957 1 91.81 354 GLU A O 1
ATOM 2742 N N . SER A 1 355 ? 13.453 -9.016 5.141 1 94.38 355 SER A N 1
ATOM 2743 C CA . SER A 1 355 ? 13.75 -8.203 3.969 1 94.38 355 SER A CA 1
ATOM 2744 C C . SER A 1 355 ? 13.852 -6.723 4.336 1 94.38 355 SER A C 1
ATOM 2746 O O . SER A 1 355 ? 14.289 -5.906 3.525 1 94.38 355 SER A O 1
ATOM 2748 N N . PHE A 1 356 ? 13.508 -6.34 5.559 1 93.5 356 PHE A N 1
ATOM 2749 C CA . PHE A 1 356 ? 13.539 -4.961 6.02 1 93.5 356 PHE A CA 1
ATOM 2750 C C . PHE A 1 356 ? 14.883 -4.633 6.664 1 93.5 356 PHE A C 1
ATOM 2752 O O . PHE A 1 356 ? 15.18 -3.471 6.941 1 93.5 356 PHE A O 1
ATOM 2759 N N . GLN A 1 357 ? 15.633 -5.652 6.895 1 90.31 357 GLN A N 1
ATOM 2760 C CA . GLN A 1 357 ? 16.875 -5.457 7.629 1 90.31 357 GLN A CA 1
ATOM 2761 C C . GLN A 1 357 ? 17.828 -4.535 6.867 1 90.31 357 GLN A C 1
ATOM 2763 O O . GLN A 1 357 ? 17.953 -4.641 5.645 1 90.31 357 GLN A O 1
ATOM 2768 N N . LYS A 1 358 ? 18.453 -3.678 7.578 1 87.88 358 LYS A N 1
ATOM 2769 C CA . LYS A 1 358 ? 19.422 -2.764 6.98 1 87.88 358 LYS A CA 1
ATOM 2770 C C . LYS A 1 358 ? 20.578 -3.527 6.336 1 87.88 358 LYS A C 1
ATOM 2772 O O . LYS A 1 358 ? 21.078 -4.508 6.898 1 87.88 358 LYS A O 1
ATOM 2777 N N . GLY A 1 359 ? 20.984 -3.092 5.227 1 88.88 359 GLY A N 1
ATOM 2778 C CA . GLY A 1 359 ? 22.125 -3.689 4.547 1 88.88 359 GLY A CA 1
ATOM 2779 C C . GLY A 1 359 ? 21.719 -4.762 3.549 1 88.88 359 GLY A C 1
ATOM 2780 O O . GLY A 1 359 ? 22.531 -5.148 2.695 1 88.88 359 GLY A O 1
ATOM 2781 N N . LYS A 1 360 ? 20.547 -5.227 3.656 1 92.62 360 LYS A N 1
ATOM 2782 C CA . LYS A 1 360 ? 20.094 -6.207 2.676 1 92.62 360 LYS A CA 1
ATOM 2783 C C . LYS A 1 360 ? 19.891 -5.562 1.308 1 92.62 360 LYS A C 1
ATOM 2785 O O . LYS A 1 360 ? 19.516 -4.391 1.215 1 92.62 360 LYS A O 1
ATOM 2790 N N . HIS A 1 361 ? 20.188 -6.398 0.36 1 95.69 361 HIS A N 1
ATOM 2791 C CA . HIS A 1 361 ? 19.906 -5.941 -0.999 1 95.69 361 HIS A CA 1
ATOM 2792 C C . HIS A 1 361 ? 18.438 -5.594 -1.182 1 95.69 361 HIS A C 1
ATOM 2794 O O . HIS A 1 361 ? 17.562 -6.324 -0.715 1 95.69 361 HIS A O 1
ATOM 2800 N N . LEU A 1 362 ? 18.109 -4.5 -1.941 1 96.12 362 LEU A N 1
ATOM 2801 C CA . LEU A 1 362 ? 16.75 -3.975 -2.09 1 96.12 362 LEU A CA 1
ATOM 2802 C C . LEU A 1 362 ? 15.844 -5 -2.758 1 96.12 362 LEU A C 1
ATOM 2804 O O . LEU A 1 362 ? 14.648 -5.066 -2.461 1 96.12 362 LEU A O 1
ATOM 2808 N N . ASP A 1 363 ? 16.391 -5.824 -3.549 1 95.06 363 ASP A N 1
ATOM 2809 C CA . ASP A 1 363 ? 15.617 -6.797 -4.305 1 95.06 363 ASP A CA 1
ATOM 2810 C C . ASP A 1 363 ? 14.961 -7.82 -3.377 1 95.06 363 ASP A C 1
ATOM 2812 O O . ASP A 1 363 ? 13.984 -8.469 -3.75 1 95.06 363 ASP A O 1
ATOM 2816 N N . GLU A 1 364 ? 15.547 -8.016 -2.189 1 95.56 364 GLU A N 1
ATOM 2817 C CA . GLU A 1 364 ? 14.914 -8.93 -1.244 1 95.56 364 GLU A CA 1
ATOM 2818 C C . GLU A 1 364 ? 13.539 -8.414 -0.822 1 95.56 364 GLU A C 1
ATOM 2820 O O . GLU A 1 364 ? 12.625 -9.211 -0.579 1 95.56 364 GLU A O 1
ATOM 2825 N N . TYR A 1 365 ? 13.461 -7.121 -0.749 1 96.56 365 TYR A N 1
ATOM 2826 C CA . TYR A 1 365 ? 12.18 -6.477 -0.464 1 96.56 365 TYR A CA 1
ATOM 2827 C C . TYR A 1 365 ? 11.312 -6.414 -1.715 1 96.56 365 TYR A C 1
ATOM 2829 O O . TYR A 1 365 ? 10.133 -6.777 -1.68 1 96.56 365 TYR A O 1
ATOM 2837 N N . LEU A 1 366 ? 11.875 -6.074 -2.863 1 96.5 366 LEU A N 1
ATOM 2838 C CA . LEU A 1 366 ? 11.125 -5.781 -4.082 1 96.5 366 LEU A CA 1
ATOM 2839 C C . LEU A 1 366 ? 10.719 -7.066 -4.797 1 96.5 366 LEU A C 1
ATOM 2841 O O . LEU A 1 366 ? 9.945 -7.031 -5.758 1 96.5 366 LEU A O 1
ATOM 2845 N N . ARG A 1 367 ? 11.125 -8.172 -4.328 1 95.38 367 ARG A N 1
ATOM 2846 C CA . ARG A 1 367 ? 10.641 -9.445 -4.848 1 95.38 367 ARG A CA 1
ATOM 2847 C C . ARG A 1 367 ? 9.234 -9.742 -4.355 1 95.38 367 ARG A C 1
ATOM 2849 O O . ARG A 1 367 ? 8.531 -10.578 -4.93 1 95.38 367 ARG A O 1
ATOM 2856 N N . TYR A 1 368 ? 8.898 -9.055 -3.316 1 96.62 368 TYR A N 1
ATOM 2857 C CA . TYR A 1 368 ? 7.59 -9.273 -2.707 1 96.62 368 TYR A CA 1
ATOM 2858 C C . TYR A 1 368 ? 6.715 -8.031 -2.83 1 96.62 368 TYR A C 1
ATOM 2860 O O . TYR A 1 368 ? 5.508 -8.133 -3.059 1 96.62 368 TYR A O 1
ATOM 2868 N N . ALA A 1 369 ? 7.359 -6.883 -2.766 1 96.94 369 ALA A N 1
ATOM 2869 C CA . ALA A 1 369 ? 6.629 -5.637 -2.527 1 96.94 369 ALA A CA 1
ATOM 2870 C C . ALA A 1 369 ? 6.348 -4.906 -3.836 1 96.94 369 ALA A C 1
ATOM 2872 O O . ALA A 1 369 ? 7.113 -5.023 -4.797 1 96.94 369 ALA A O 1
ATOM 2873 N N . GLU A 1 370 ? 5.215 -4.238 -3.857 1 97.69 370 GLU A N 1
ATOM 2874 C CA . GLU A 1 370 ? 4.914 -3.168 -4.805 1 97.69 370 GLU A CA 1
ATOM 2875 C C . GLU A 1 370 ? 5.004 -1.799 -4.137 1 97.69 370 GLU A C 1
ATOM 2877 O O . GLU A 1 370 ? 4.352 -1.552 -3.123 1 97.69 370 GLU A O 1
ATOM 2882 N N . SER A 1 371 ? 5.754 -0.867 -4.73 1 96.69 371 SER A N 1
ATOM 2883 C CA . SER A 1 371 ? 6.012 0.417 -4.086 1 96.69 371 SER A CA 1
ATOM 2884 C C . SER A 1 371 ? 4.75 1.272 -4.035 1 96.69 371 SER A C 1
ATOM 2886 O O . SER A 1 371 ? 4.605 2.125 -3.154 1 96.69 371 SER A O 1
ATOM 2888 N N . SER A 1 372 ? 3.83 1.065 -4.973 1 96.88 372 SER A N 1
ATOM 2889 C CA . SER A 1 372 ? 2.643 1.912 -5.02 1 96.88 372 SER A CA 1
ATOM 2890 C C . SER A 1 372 ? 1.412 1.168 -4.508 1 96.88 372 SER A C 1
ATOM 2892 O O . SER A 1 372 ? 0.279 1.57 -4.781 1 96.88 372 SER A O 1
ATOM 2894 N N . TRP A 1 373 ? 1.579 0.064 -3.869 1 98.31 373 TRP A N 1
ATOM 2895 C CA . TRP A 1 373 ? 0.489 -0.73 -3.312 1 98.31 373 TRP A CA 1
ATOM 2896 C C . TRP A 1 373 ? 0.891 -1.345 -1.976 1 98.31 373 TRP A C 1
ATOM 2898 O O . TRP A 1 373 ? 2.076 -1.566 -1.719 1 98.31 373 TRP A O 1
ATOM 2908 N N . ASP A 1 374 ? -0.068 -1.512 -1.123 1 97.19 374 ASP A N 1
ATOM 2909 C CA . ASP A 1 374 ? 0.078 -2.398 0.027 1 97.19 374 ASP A CA 1
ATOM 2910 C C . ASP A 1 374 ? -0.11 -3.859 -0.379 1 97.19 374 ASP A C 1
ATOM 2912 O O . ASP A 1 374 ? -1.192 -4.254 -0.816 1 97.19 374 ASP A O 1
ATOM 2916 N N . GLN A 1 375 ? 0.934 -4.648 -0.187 1 97.62 375 GLN A N 1
ATOM 2917 C CA . GLN A 1 375 ? 0.875 -6.043 -0.618 1 97.62 375 GLN A CA 1
ATOM 2918 C C . GLN A 1 375 ? -0.293 -6.77 0.039 1 97.62 375 GLN A C 1
ATOM 2920 O O . GLN A 1 375 ? -0.899 -7.656 -0.568 1 97.62 375 GLN A O 1
ATOM 2925 N N . ARG A 1 376 ? -0.67 -6.402 1.267 1 97.31 376 ARG A N 1
ATOM 2926 C CA . ARG A 1 376 ? -1.815 -7.008 1.937 1 97.31 376 ARG A CA 1
ATOM 2927 C C . ARG A 1 376 ? -3.105 -6.734 1.171 1 97.31 376 ARG A C 1
ATOM 2929 O O . ARG A 1 376 ? -3.98 -7.602 1.088 1 97.31 376 ARG A O 1
ATOM 2936 N N . ARG A 1 377 ? -3.211 -5.566 0.674 1 98.5 377 ARG A N 1
ATOM 2937 C CA . ARG A 1 377 ? -4.379 -5.18 -0.11 1 98.5 377 ARG A CA 1
ATOM 2938 C C . ARG A 1 377 ? -4.445 -5.965 -1.417 1 98.5 377 ARG A C 1
ATOM 2940 O O . ARG A 1 377 ? -5.508 -6.469 -1.793 1 98.5 377 ARG A O 1
ATOM 2947 N N . ILE A 1 378 ? -3.312 -6.07 -2.107 1 98.88 378 ILE A N 1
ATOM 2948 C CA . ILE A 1 378 ? -3.25 -6.863 -3.332 1 98.88 378 ILE A CA 1
ATOM 2949 C C . ILE A 1 378 ? -3.699 -8.297 -3.045 1 98.88 378 ILE A C 1
ATOM 2951 O O . ILE A 1 378 ? -4.504 -8.859 -3.789 1 98.88 378 ILE A O 1
ATOM 2955 N N . ASN A 1 379 ? -3.188 -8.828 -1.947 1 98.81 379 ASN A N 1
ATOM 2956 C CA . ASN A 1 379 ? -3.533 -10.203 -1.593 1 98.81 379 ASN A CA 1
ATOM 2957 C C . ASN A 1 379 ? -5.031 -10.359 -1.349 1 98.81 379 ASN A C 1
ATOM 2959 O O . ASN A 1 379 ? -5.648 -11.305 -1.835 1 98.81 379 ASN A O 1
ATOM 2963 N N . ASN A 1 380 ? -5.668 -9.43 -0.625 1 98.81 380 ASN A N 1
ATOM 2964 C CA . ASN A 1 380 ? -7.102 -9.5 -0.367 1 98.81 380 ASN A CA 1
ATOM 2965 C C . ASN A 1 380 ? -7.91 -9.391 -1.657 1 98.81 380 ASN A C 1
ATOM 2967 O O . ASN A 1 380 ? -8.922 -10.078 -1.817 1 98.81 380 ASN A O 1
ATOM 2971 N N . ILE A 1 381 ? -7.461 -8.562 -2.566 1 98.94 381 ILE A N 1
ATOM 2972 C CA . ILE A 1 381 ? -8.148 -8.414 -3.842 1 98.94 381 ILE A CA 1
ATOM 2973 C C . ILE A 1 381 ? -8.008 -9.695 -4.66 1 98.94 381 ILE A C 1
ATOM 2975 O O . ILE A 1 381 ? -8.977 -10.172 -5.254 1 98.94 381 ILE A O 1
ATOM 2979 N N . ASN A 1 382 ? -6.805 -10.258 -4.652 1 98.94 382 ASN A N 1
ATOM 2980 C CA . ASN A 1 382 ? -6.594 -11.531 -5.32 1 98.94 382 ASN A CA 1
ATOM 2981 C C . ASN A 1 382 ? -7.5 -12.617 -4.75 1 98.94 382 ASN A C 1
ATOM 2983 O O . ASN A 1 382 ? -8.117 -13.383 -5.5 1 98.94 382 ASN A O 1
ATOM 2987 N N . GLN A 1 383 ? -7.543 -12.695 -3.42 1 98.94 383 GLN A N 1
ATOM 2988 C CA . GLN A 1 383 ? -8.398 -13.68 -2.766 1 98.94 383 GLN A CA 1
ATOM 2989 C C . GLN A 1 383 ? -9.844 -13.555 -3.234 1 98.94 383 GLN A C 1
ATOM 2991 O O . GLN A 1 383 ? -10.516 -14.562 -3.486 1 98.94 383 GLN A O 1
ATOM 2996 N N . HIS A 1 384 ? -10.336 -12.328 -3.41 1 98.94 384 HIS A N 1
ATOM 2997 C CA . HIS A 1 384 ? -11.703 -12.047 -3.838 1 98.94 384 HIS A CA 1
ATOM 2998 C C . HIS A 1 384 ? -11.953 -12.547 -5.258 1 98.94 384 HIS A C 1
ATOM 3000 O O . HIS A 1 384 ? -12.867 -13.336 -5.488 1 98.94 384 HIS A O 1
ATOM 3006 N N . PHE A 1 385 ? -11.117 -12.172 -6.184 1 99 385 PHE A N 1
ATOM 3007 C CA . PHE A 1 385 ? -11.391 -12.438 -7.59 1 99 385 PHE A CA 1
ATOM 3008 C C . PHE A 1 385 ? -11.102 -13.898 -7.934 1 99 385 PHE A C 1
ATOM 3010 O O . PHE A 1 385 ? -11.805 -14.5 -8.75 1 99 385 PHE A O 1
ATOM 3017 N N . VAL A 1 386 ? -10.062 -14.484 -7.328 1 99 386 VAL A N 1
ATOM 3018 C CA . VAL A 1 386 ? -9.766 -15.898 -7.578 1 99 386 VAL A CA 1
ATOM 3019 C C . VAL A 1 386 ? -10.891 -16.766 -7.008 1 99 386 VAL A C 1
ATOM 3021 O O . VAL A 1 386 ? -11.281 -17.766 -7.613 1 99 386 VAL A O 1
ATOM 3024 N N . THR A 1 387 ? -11.43 -16.359 -5.82 1 98.94 387 THR A N 1
ATOM 3025 C CA . THR A 1 387 ? -12.586 -17.062 -5.258 1 98.94 387 THR A CA 1
ATOM 3026 C C . THR A 1 387 ? -13.758 -17.031 -6.227 1 98.94 387 THR A C 1
ATOM 3028 O O . THR A 1 387 ? -14.383 -18.062 -6.484 1 98.94 387 THR A O 1
ATOM 3031 N N . ALA A 1 388 ? -14.062 -15.867 -6.781 1 98.94 388 ALA A N 1
ATOM 3032 C CA . ALA A 1 388 ? -15.188 -15.742 -7.703 1 98.94 388 ALA A CA 1
ATOM 3033 C C . ALA A 1 388 ? -14.969 -16.594 -8.953 1 98.94 388 ALA A C 1
ATOM 3035 O O . ALA A 1 388 ? -15.852 -17.375 -9.344 1 98.94 388 ALA A O 1
ATOM 3036 N N . PHE A 1 389 ? -13.828 -16.469 -9.547 1 98.94 389 PHE A N 1
ATOM 3037 C CA . PHE A 1 389 ? -13.531 -17.109 -10.82 1 98.94 389 PHE A CA 1
ATOM 3038 C C . PHE A 1 389 ? -13.523 -18.625 -10.68 1 98.94 389 PHE A C 1
ATOM 3040 O O . PHE A 1 389 ? -14.188 -19.328 -11.445 1 98.94 389 PHE A O 1
ATOM 3047 N N . LEU A 1 390 ? -12.797 -19.156 -9.664 1 98.94 390 LEU A N 1
ATOM 3048 C CA . LEU A 1 390 ? -12.719 -20.609 -9.477 1 98.94 390 LEU A CA 1
ATOM 3049 C C . LEU A 1 390 ? -14.055 -21.156 -8.992 1 98.94 390 LEU A C 1
ATOM 3051 O O . LEU A 1 390 ? -14.43 -22.281 -9.336 1 98.94 390 LEU A O 1
ATOM 3055 N N . GLY A 1 391 ? -14.781 -20.359 -8.195 1 98.88 391 GLY A N 1
ATOM 3056 C CA . GLY A 1 391 ? -16.109 -20.766 -7.777 1 98.88 391 GLY A CA 1
ATOM 3057 C C . GLY A 1 391 ? -17.047 -21.031 -8.945 1 98.88 391 GLY A C 1
ATOM 3058 O O . GLY A 1 391 ? -17.797 -22 -8.938 1 98.88 391 GLY A O 1
ATOM 3059 N N . ILE A 1 392 ? -16.984 -20.203 -9.891 1 98.88 392 ILE A N 1
ATOM 3060 C CA . ILE A 1 392 ? -17.812 -20.344 -11.078 1 98.88 392 ILE A CA 1
ATOM 3061 C C . ILE A 1 392 ? -17.422 -21.594 -11.852 1 98.88 392 ILE A C 1
ATOM 3063 O O . ILE A 1 392 ? -18.266 -22.422 -12.172 1 98.88 392 ILE A O 1
ATOM 3067 N N . HIS A 1 393 ? -16.203 -21.875 -12.062 1 98.81 393 HIS A N 1
ATOM 3068 C CA . HIS A 1 393 ? -15.75 -22.828 -13.07 1 98.81 393 HIS A CA 1
ATOM 3069 C C . HIS A 1 393 ? -15.539 -24.219 -12.461 1 98.81 393 HIS A C 1
ATOM 3071 O O . HIS A 1 393 ? -15.633 -25.234 -13.164 1 98.81 393 HIS A O 1
ATOM 3077 N N . LEU A 1 394 ? -15.234 -24.234 -11.125 1 98.88 394 LEU A N 1
ATOM 3078 C CA . LEU A 1 394 ? -14.93 -25.531 -10.539 1 98.88 394 LEU A CA 1
ATOM 3079 C C . LEU A 1 394 ? -16.078 -26 -9.648 1 98.88 394 LEU A C 1
ATOM 3081 O O . LEU A 1 394 ? -16.219 -27.203 -9.406 1 98.88 394 LEU A O 1
ATOM 3085 N N . LYS A 1 395 ? -16.922 -25.062 -9.203 1 98.38 395 LYS A N 1
ATOM 3086 C CA . LYS A 1 395 ? -17.922 -25.438 -8.211 1 98.38 395 LYS A CA 1
ATOM 3087 C C . LYS A 1 395 ? -19.328 -25.047 -8.672 1 98.38 395 LYS A C 1
ATOM 3089 O O . LYS A 1 395 ? -20.312 -25.344 -8 1 98.38 395 LYS A O 1
ATOM 3094 N N . GLY A 1 396 ? -19.453 -24.328 -9.727 1 98.25 396 GLY A N 1
ATOM 3095 C CA . GLY A 1 396 ? -20.75 -23.938 -10.25 1 98.25 396 GLY A CA 1
ATOM 3096 C C . GLY A 1 396 ? -21.453 -22.906 -9.383 1 98.25 396 GLY A C 1
ATOM 3097 O O . GLY A 1 396 ? -22.672 -22.859 -9.352 1 98.25 396 GLY A O 1
ATOM 3098 N N . LYS A 1 397 ? -20.656 -22.125 -8.695 1 98.25 397 LYS A N 1
ATOM 3099 C CA . LYS A 1 397 ? -21.234 -21.094 -7.848 1 98.25 397 LYS A CA 1
ATOM 3100 C C . LYS A 1 397 ? -21.781 -19.938 -8.688 1 98.25 397 LYS A C 1
ATOM 3102 O O . LYS A 1 397 ? -21.25 -19.656 -9.766 1 98.25 397 LYS A O 1
ATOM 3107 N N . ASP A 1 398 ? -22.781 -19.281 -8.133 1 98.19 398 ASP A N 1
ATOM 3108 C CA . ASP A 1 398 ? -23.344 -18.109 -8.781 1 98.19 398 ASP A CA 1
ATOM 3109 C C . ASP A 1 398 ? -22.594 -16.844 -8.398 1 98.19 398 ASP A C 1
ATOM 3111 O O . ASP A 1 398 ? -23.125 -15.984 -7.695 1 98.19 398 ASP A O 1
ATOM 3115 N N . TYR A 1 399 ? -21.391 -16.719 -8.914 1 98.62 399 TYR A N 1
ATOM 3116 C CA . TYR A 1 399 ? -20.516 -15.609 -8.57 1 98.62 399 TYR A CA 1
ATOM 3117 C C . TYR A 1 399 ? -20.297 -14.695 -9.773 1 98.62 399 TYR A C 1
ATOM 3119 O O . TYR A 1 399 ? -19.391 -13.867 -9.773 1 98.62 399 TYR A O 1
ATOM 3127 N N . THR A 1 400 ? -21.094 -14.789 -10.789 1 98.25 400 THR A N 1
ATOM 3128 C CA . THR A 1 400 ? -20.891 -14.062 -12.031 1 98.25 400 THR A CA 1
ATOM 3129 C C . THR A 1 400 ? -20.953 -12.555 -11.805 1 98.25 400 THR A C 1
ATOM 3131 O O . THR A 1 400 ? -20.234 -11.789 -1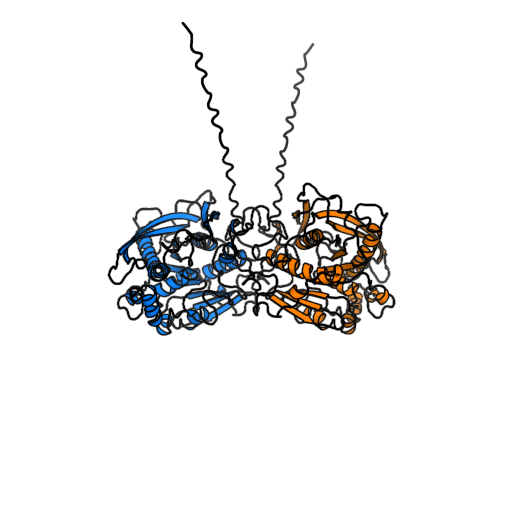2.461 1 98.25 400 THR A O 1
ATOM 3134 N N . SER A 1 401 ? -21.797 -12.102 -10.891 1 98.56 401 SER A N 1
ATOM 3135 C CA . SER A 1 401 ? -21.969 -10.68 -10.641 1 98.56 401 SER A CA 1
ATOM 3136 C C . SER A 1 401 ? -20.688 -10.055 -10.102 1 98.56 401 SER A C 1
ATOM 3138 O O . SER A 1 401 ? -20.484 -8.844 -10.219 1 98.56 401 SER A O 1
ATOM 3140 N N . PHE A 1 402 ? -19.797 -10.836 -9.5 1 98.81 402 PHE A N 1
ATOM 3141 C CA . PHE A 1 402 ? -18.531 -10.336 -8.961 1 98.81 402 PHE A CA 1
ATOM 3142 C C . PHE A 1 402 ? -17.516 -10.109 -10.078 1 98.81 402 PHE A C 1
ATOM 3144 O O . PHE A 1 402 ? -16.484 -9.477 -9.867 1 98.81 402 PHE A O 1
ATOM 3151 N N . LEU A 1 403 ? -17.812 -10.594 -11.281 1 98.81 403 LEU A N 1
ATOM 3152 C CA . LEU A 1 403 ? -16.891 -10.445 -12.414 1 98.81 403 LEU A CA 1
ATOM 3153 C C . LEU A 1 403 ? -17.5 -9.562 -13.5 1 98.81 403 LEU A C 1
ATOM 3155 O O . LEU A 1 403 ? -16.797 -9.086 -14.391 1 98.81 403 LEU A O 1
ATOM 3159 N N . ASP A 1 404 ? -18.797 -9.461 -13.492 1 98.38 404 ASP A N 1
ATOM 3160 C CA . ASP A 1 404 ? -19.5 -8.555 -14.406 1 98.38 404 ASP A CA 1
ATOM 3161 C C . ASP A 1 404 ? -19.469 -7.121 -13.898 1 98.38 404 ASP A C 1
ATOM 3163 O O . ASP A 1 404 ? -20.438 -6.637 -13.32 1 98.38 404 ASP A O 1
ATOM 3167 N N . LEU A 1 405 ? -18.422 -6.516 -14.141 1 98.69 405 LEU A N 1
ATOM 3168 C CA . LEU A 1 405 ? -18.125 -5.207 -13.562 1 98.69 405 LEU A CA 1
ATOM 3169 C C . LEU A 1 405 ? -17.766 -4.203 -14.656 1 98.69 405 LEU A C 1
ATOM 3171 O O . LEU A 1 405 ? -17.312 -4.59 -15.742 1 98.69 405 LEU A O 1
ATOM 3175 N N . PRO A 1 406 ? -17.984 -2.879 -14.336 1 98.19 406 PRO A N 1
ATOM 3176 C CA . PRO A 1 406 ? -17.391 -1.905 -15.258 1 98.19 406 PRO A CA 1
ATOM 3177 C C . PRO A 1 406 ? -15.867 -2.014 -15.328 1 98.19 406 PRO A C 1
ATOM 3179 O O . PRO A 1 406 ? -15.219 -2.34 -14.328 1 98.19 406 PRO A O 1
ATOM 3182 N N . GLU A 1 407 ? -15.305 -1.764 -16.484 1 98.31 407 GLU A N 1
ATOM 3183 C CA . GLU A 1 407 ? -13.867 -1.924 -16.688 1 98.31 407 GLU A CA 1
ATOM 3184 C C . GLU A 1 407 ? -13.062 -1.055 -15.727 1 98.31 407 GLU A C 1
ATOM 3186 O O . GLU A 1 407 ? -12.102 -1.522 -15.109 1 98.31 407 GLU A O 1
ATOM 3191 N N . ASP A 1 408 ? -13.492 0.187 -15.625 1 97.69 408 ASP A N 1
ATOM 3192 C CA . ASP A 1 408 ? -12.828 1.122 -14.727 1 97.69 408 ASP A CA 1
ATOM 3193 C C . ASP A 1 408 ? -13.438 1.058 -13.328 1 97.69 408 ASP A C 1
ATOM 3195 O O . ASP A 1 408 ? -14.625 1.313 -13.148 1 97.69 408 ASP A O 1
ATOM 3199 N N . SER A 1 409 ? -12.562 0.82 -12.359 1 96.25 409 SER A N 1
ATOM 3200 C CA . SER A 1 409 ? -13.039 0.602 -10.992 1 96.25 409 SER A CA 1
ATOM 3201 C C . SER A 1 409 ? -13.594 1.888 -10.391 1 96.25 409 SER A C 1
ATOM 3203 O O . SER A 1 409 ? -14.242 1.856 -9.344 1 96.25 409 SER A O 1
ATOM 3205 N N . LEU A 1 410 ? -13.414 3.061 -11.008 1 96.19 410 LEU A N 1
ATOM 3206 C CA . LEU A 1 410 ? -13.898 4.332 -10.484 1 96.19 410 LEU A CA 1
ATOM 3207 C C . LEU A 1 410 ? -15.312 4.617 -10.977 1 96.19 410 LEU A C 1
ATOM 3209 O O . LEU A 1 410 ? -15.984 5.516 -10.461 1 96.19 410 LEU A O 1
ATOM 3213 N N . GLU A 1 411 ? -15.766 3.926 -11.984 1 96.31 411 GLU A N 1
ATOM 3214 C CA . GLU A 1 411 ? -17.078 4.18 -12.555 1 96.31 411 GLU A CA 1
ATOM 3215 C C . GLU A 1 411 ? -18.188 3.932 -11.531 1 96.31 411 GLU A C 1
ATOM 3217 O O . GLU A 1 411 ? -19.172 4.676 -11.484 1 96.31 411 GLU A O 1
ATOM 3222 N N . GLU A 1 412 ? -18.094 2.916 -10.836 1 96.5 412 GLU A N 1
ATOM 3223 C CA . GLU A 1 412 ? -18.938 2.557 -9.703 1 96.5 412 GLU A CA 1
ATOM 3224 C C . GLU A 1 412 ? -18.188 1.631 -8.734 1 96.5 412 GLU A C 1
ATOM 3226 O O . GLU A 1 412 ? -17.172 1.034 -9.094 1 96.5 412 GLU A O 1
ATOM 3231 N N . THR A 1 413 ? -18.734 1.588 -7.559 1 97.31 413 THR A N 1
ATOM 3232 C CA . THR A 1 413 ? -18.141 0.636 -6.629 1 97.31 413 THR A CA 1
ATOM 3233 C C . THR A 1 413 ? -18.328 -0.795 -7.125 1 97.31 413 THR A C 1
ATOM 3235 O O . THR A 1 413 ? -19.453 -1.234 -7.359 1 97.31 413 THR A O 1
ATOM 3238 N N . TRP A 1 414 ? -17.234 -1.489 -7.332 1 98.75 414 TRP A N 1
ATOM 3239 C CA . TRP A 1 414 ? -17.297 -2.861 -7.824 1 98.75 414 TRP A CA 1
ATOM 3240 C C . TRP A 1 414 ? -18.062 -3.75 -6.844 1 98.75 414 TRP A C 1
ATOM 3242 O O . TRP A 1 414 ? -17.906 -3.625 -5.629 1 98.75 414 TRP A O 1
ATOM 3252 N N . LYS A 1 415 ? -18.891 -4.648 -7.383 1 98.56 415 LYS A N 1
ATOM 3253 C CA . LYS A 1 415 ? -19.594 -5.613 -6.539 1 98.56 415 LYS A CA 1
ATOM 3254 C C . LYS A 1 415 ? -18.641 -6.332 -5.605 1 98.56 415 LYS A C 1
ATOM 3256 O O . LYS A 1 415 ? -17.594 -6.836 -6.043 1 98.56 415 LYS A O 1
ATOM 3261 N N . GLY A 1 416 ? -18.922 -6.324 -4.293 1 98.62 416 GLY A N 1
ATOM 3262 C CA . GLY A 1 416 ? -18.109 -6.977 -3.287 1 98.62 416 GLY A CA 1
ATOM 3263 C C . GLY A 1 416 ? -17.172 -6.02 -2.57 1 98.62 416 GLY A C 1
ATOM 3264 O O . GLY A 1 416 ? -16.688 -6.316 -1.471 1 98.62 416 GLY A O 1
ATOM 3265 N N . PHE A 1 417 ? -16.812 -4.941 -3.207 1 98.69 417 PHE A N 1
ATOM 3266 C CA . PHE A 1 417 ? -15.969 -3.945 -2.561 1 98.69 417 PHE A CA 1
ATOM 3267 C C . PHE A 1 417 ? -16.797 -3.02 -1.68 1 98.69 417 PHE A C 1
ATOM 3269 O O . PHE A 1 417 ? -18 -2.848 -1.905 1 98.69 417 PHE A O 1
ATOM 3276 N N . LYS A 1 418 ? -16.203 -2.508 -0.692 1 97 418 LYS A N 1
ATOM 3277 C CA . LYS A 1 418 ? -16.828 -1.489 0.145 1 97 418 LYS A CA 1
ATOM 3278 C C . LYS A 1 418 ? -16.828 -0.129 -0.547 1 97 418 LYS A C 1
ATOM 3280 O O . LYS A 1 418 ? -16.016 0.116 -1.441 1 97 418 LYS A O 1
ATOM 3285 N N . PRO A 1 419 ? -17.688 0.692 -0.137 1 95 419 PRO A N 1
ATOM 3286 C CA . PRO A 1 419 ? -17.734 2.02 -0.753 1 95 419 PRO A CA 1
ATOM 3287 C C . PRO A 1 419 ? -16.375 2.727 -0.722 1 95 419 PRO A C 1
ATOM 3289 O O . PRO A 1 419 ? -15.68 2.678 0.29 1 95 419 PRO A O 1
ATOM 3292 N N . ARG A 1 420 ? -16 3.318 -1.847 1 94.75 420 ARG A N 1
ATOM 3293 C CA . ARG A 1 420 ? -14.828 4.176 -1.987 1 94.75 420 ARG A CA 1
ATOM 3294 C C . ARG A 1 420 ? -13.555 3.346 -2.109 1 94.75 420 ARG A C 1
ATOM 3296 O O . ARG A 1 420 ? -12.469 3.893 -2.305 1 94.75 420 ARG A O 1
ATOM 3303 N N . THR A 1 421 ? -13.68 2.008 -2.057 1 98 421 THR A N 1
ATOM 3304 C CA . THR A 1 421 ? -12.453 1.241 -1.866 1 98 421 THR A CA 1
ATOM 3305 C C . THR A 1 421 ? -12.039 0.55 -3.164 1 98 421 THR A C 1
ATOM 3307 O O . THR A 1 421 ? -10.922 0.045 -3.275 1 98 421 THR A O 1
ATOM 3310 N N . SER A 1 422 ? -12.953 0.47 -4.184 1 98.06 422 SER A N 1
ATOM 3311 C CA . SER A 1 422 ? -12.555 -0.03 -5.492 1 98.06 422 SER A CA 1
ATOM 3312 C C . SER A 1 422 ? -11.828 1.044 -6.297 1 98.06 422 SER A C 1
ATOM 3314 O O . SER A 1 422 ? -12.445 1.75 -7.098 1 98.06 422 SER A O 1
ATOM 3316 N N . ILE A 1 423 ? -10.539 1.183 -6.102 1 98.12 423 ILE A N 1
ATOM 3317 C CA . ILE A 1 423 ? -9.758 2.266 -6.691 1 98.12 423 ILE A CA 1
ATOM 3318 C C . ILE A 1 423 ? -8.414 1.73 -7.164 1 98.12 423 ILE A C 1
ATOM 3320 O O . ILE A 1 423 ? -7.824 0.856 -6.52 1 98.12 423 ILE A O 1
ATOM 3324 N N . GLY A 1 424 ? -7.934 2.24 -8.328 1 98.44 424 GLY A N 1
ATOM 3325 C CA . GLY A 1 424 ? -6.645 1.851 -8.867 1 98.44 424 GLY A CA 1
ATOM 3326 C C . GLY A 1 424 ? -6.676 0.518 -9.594 1 98.44 424 GLY A C 1
ATOM 3327 O O . GLY A 1 424 ? -5.656 -0.168 -9.695 1 98.44 424 GLY A O 1
ATOM 3328 N N . LEU A 1 425 ? -7.898 0.117 -10.086 1 98.81 425 LEU A N 1
ATOM 3329 C CA . LEU A 1 425 ? -8.055 -1.196 -10.695 1 98.81 425 LEU A CA 1
ATOM 3330 C C . LEU A 1 425 ? -8.789 -1.09 -12.031 1 98.81 425 LEU A C 1
ATOM 3332 O O . LEU A 1 425 ? -9.602 -0.179 -12.227 1 98.81 425 LEU A O 1
ATOM 3336 N N . GLU A 1 426 ? -8.477 -1.965 -12.938 1 98.81 426 GLU A N 1
ATOM 3337 C CA . GLU A 1 426 ? -9.219 -2.195 -14.172 1 98.81 426 GLU A CA 1
ATOM 3338 C C . GLU A 1 426 ? -9.516 -3.678 -14.367 1 98.81 426 GLU A C 1
ATOM 3340 O O . GLU A 1 426 ? -8.664 -4.527 -14.086 1 98.81 426 GLU A O 1
ATOM 3345 N N . LEU A 1 427 ? -10.695 -3.986 -14.797 1 98.94 427 LEU A N 1
ATOM 3346 C CA . LEU A 1 427 ? -11.07 -5.352 -15.156 1 98.94 427 LEU A CA 1
ATOM 3347 C C . LEU A 1 427 ? -11.617 -5.406 -16.578 1 98.94 427 LEU A C 1
ATOM 3349 O O . LEU A 1 427 ? -12.63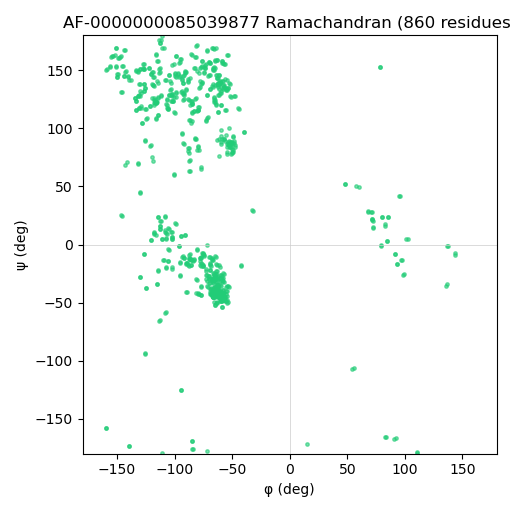3 -4.781 -16.891 1 98.94 427 LEU A O 1
ATOM 3353 N N . LYS A 1 428 ? -10.938 -6.109 -17.438 1 98.88 428 LYS A N 1
ATOM 3354 C CA . LYS A 1 428 ? -11.391 -6.344 -18.812 1 98.88 428 LYS A CA 1
ATOM 3355 C C . LYS A 1 428 ? -11.914 -7.766 -18.969 1 98.88 428 LYS A C 1
ATOM 3357 O O . LYS A 1 428 ? -11.422 -8.695 -18.328 1 98.88 428 LYS A O 1
ATOM 3362 N N . HIS A 1 429 ? -12.883 -7.906 -19.781 1 98.81 429 HIS A N 1
ATOM 3363 C CA . HIS A 1 429 ? -13.484 -9.195 -20.078 1 98.81 429 HIS A CA 1
ATOM 3364 C C . HIS A 1 429 ? -13.68 -9.367 -21.594 1 98.81 429 HIS A C 1
ATOM 3366 O O . HIS A 1 429 ? -14.234 -8.484 -22.25 1 98.81 429 HIS A O 1
ATOM 3372 N N . LEU A 1 430 ? -13.148 -10.469 -22.109 1 98.62 430 LEU A N 1
ATOM 3373 C CA . LEU A 1 430 ? -13.359 -10.828 -23.5 1 98.62 430 LEU A CA 1
ATOM 3374 C C . LEU A 1 430 ? -13.93 -12.242 -23.625 1 98.62 430 LEU A C 1
ATOM 3376 O O . LEU A 1 430 ? -13.477 -13.156 -22.938 1 98.62 430 LEU A O 1
ATOM 3380 N N . GLU A 1 431 ? -14.891 -12.422 -24.406 1 97.75 431 GLU A N 1
ATOM 3381 C CA . GLU A 1 431 ? -15.484 -13.719 -24.734 1 97.75 431 GLU A CA 1
ATOM 3382 C C . GLU A 1 431 ? -14.891 -14.289 -26.016 1 97.75 431 GLU A C 1
ATOM 3384 O O . GLU A 1 431 ? -14.32 -13.555 -26.828 1 97.75 431 GLU A O 1
ATOM 3389 N N . PRO A 1 432 ? -14.992 -15.641 -26.125 1 96.88 432 PRO A N 1
ATOM 3390 C CA . PRO A 1 432 ? -14.469 -16.234 -27.359 1 96.88 432 PRO A CA 1
ATOM 3391 C C . PRO A 1 432 ? -15.07 -15.617 -28.609 1 96.88 432 PRO A C 1
ATOM 3393 O O . PRO A 1 432 ? -16.219 -15.164 -28.594 1 96.88 432 PRO A O 1
ATOM 3396 N N . MET B 1 1 ? 48.688 -45 52.531 1 22.59 1 MET B N 1
ATOM 3397 C CA . MET B 1 1 ? 47.531 -45.156 51.625 1 22.59 1 MET B CA 1
ATOM 3398 C C . MET B 1 1 ? 46.844 -43.812 51.375 1 22.59 1 MET B C 1
ATOM 3400 O O . MET B 1 1 ? 46.312 -43.188 52.281 1 22.59 1 MET B O 1
ATOM 3404 N N . LYS B 1 2 ? 47.469 -43.094 50.406 1 27.91 2 LYS B N 1
ATOM 3405 C CA . LYS B 1 2 ? 47.25 -41.781 49.844 1 27.91 2 LYS B CA 1
ATOM 3406 C C . LYS B 1 2 ? 45.844 -41.688 49.188 1 27.91 2 LYS B C 1
ATOM 3408 O O . LYS B 1 2 ? 45.562 -42.406 48.219 1 27.91 2 LYS B O 1
ATOM 3413 N N . ILE B 1 3 ? 44.812 -41.562 50 1 28.44 3 ILE B N 1
ATOM 3414 C CA . ILE B 1 3 ? 43.438 -41.531 49.5 1 28.44 3 ILE B CA 1
ATOM 3415 C C . ILE B 1 3 ? 43.281 -40.344 48.531 1 28.44 3 ILE B C 1
ATOM 3417 O O . ILE B 1 3 ? 43.531 -39.188 48.906 1 28.44 3 ILE B O 1
ATOM 3421 N N . THR B 1 4 ? 43.344 -40.562 47.281 1 27.61 4 THR B N 1
ATOM 3422 C CA . THR B 1 4 ? 43.156 -39.719 46.094 1 27.61 4 THR B CA 1
ATOM 3423 C C . THR B 1 4 ? 41.75 -39.125 46.062 1 27.61 4 THR B C 1
ATOM 3425 O O . THR B 1 4 ? 40.781 -39.875 46.094 1 27.61 4 THR B O 1
ATOM 3428 N N . LYS B 1 5 ? 41.531 -37.906 46.594 1 33.16 5 LYS B N 1
ATOM 3429 C CA . LYS B 1 5 ? 40.344 -37.062 46.594 1 33.16 5 LYS B CA 1
ATOM 3430 C C . LYS B 1 5 ? 39.781 -36.906 45.188 1 33.16 5 LYS B C 1
ATOM 3432 O O . LYS B 1 5 ? 40.469 -36.344 44.312 1 33.16 5 LYS B O 1
ATOM 3437 N N . LEU B 1 6 ? 39.031 -37.875 44.656 1 27.88 6 LEU B N 1
ATOM 3438 C CA . LEU B 1 6 ? 38.438 -37.75 43.344 1 27.88 6 LEU B CA 1
ATOM 3439 C C . LEU B 1 6 ? 37.438 -36.594 43.312 1 27.88 6 LEU B C 1
ATOM 3441 O O . LEU B 1 6 ? 36.469 -36.594 44.094 1 27.88 6 LEU B O 1
ATOM 3445 N N . TYR B 1 7 ? 37.844 -35.406 43 1 29.31 7 TYR B N 1
ATOM 3446 C CA . TYR B 1 7 ? 37.031 -34.219 42.719 1 29.31 7 TYR B CA 1
ATOM 3447 C C . TYR B 1 7 ? 36 -34.469 41.625 1 29.31 7 TYR B C 1
ATOM 3449 O O . TYR B 1 7 ? 36.375 -34.875 40.531 1 29.31 7 TYR B O 1
ATOM 3457 N N . TYR B 1 8 ? 34.844 -35.031 41.969 1 28.02 8 TYR B N 1
ATOM 3458 C CA . TYR B 1 8 ? 33.719 -35.125 41 1 28.02 8 TYR B CA 1
ATOM 3459 C C . TYR B 1 8 ? 33.406 -33.781 40.406 1 28.02 8 TYR B C 1
ATOM 3461 O O . TYR B 1 8 ? 33.156 -32.812 41.156 1 28.02 8 TYR B O 1
ATOM 3469 N N . ALA B 1 9 ? 33.844 -33.438 39.188 1 29.38 9 ALA B N 1
ATOM 3470 C CA . ALA B 1 9 ? 33.5 -32.344 38.312 1 29.38 9 ALA B CA 1
ATOM 3471 C C . ALA B 1 9 ? 32 -32.25 38.031 1 29.38 9 ALA B C 1
ATOM 3473 O O . ALA B 1 9 ? 31.406 -33.156 37.5 1 29.38 9 ALA B O 1
ATOM 3474 N N . ILE B 1 10 ? 31.219 -31.734 38.938 1 31.33 10 ILE B N 1
ATOM 3475 C CA . ILE B 1 10 ? 29.828 -31.422 38.656 1 31.33 10 ILE B CA 1
ATOM 3476 C C . ILE B 1 10 ? 29.734 -30.578 37.375 1 31.33 10 ILE B C 1
ATOM 3478 O O . ILE B 1 10 ? 30.281 -29.469 37.344 1 31.33 10 ILE B O 1
ATOM 3482 N N . SER B 1 11 ? 29.734 -31.188 36.188 1 28.23 11 SER B N 1
ATOM 3483 C CA . SER B 1 11 ? 29.438 -30.516 34.938 1 28.23 11 SER B CA 1
ATOM 3484 C C . SER B 1 11 ? 28.094 -29.781 35 1 28.23 11 SER B C 1
ATOM 3486 O O . SER B 1 11 ? 27.062 -30.391 35.281 1 28.23 11 SER B O 1
ATOM 3488 N N . VAL B 1 12 ? 28.062 -28.562 35.469 1 32.31 12 VAL B N 1
ATOM 3489 C CA . VAL B 1 12 ? 26.922 -27.672 35.312 1 32.31 12 VAL B CA 1
ATOM 3490 C C . VAL B 1 12 ? 26.453 -27.656 33.875 1 32.31 12 VAL B C 1
ATOM 3492 O O . VAL B 1 12 ? 27.219 -27.281 32.969 1 32.31 12 VAL B O 1
ATOM 3495 N N . ILE B 1 13 ? 25.578 -28.578 33.5 1 32.38 13 ILE B N 1
ATOM 3496 C CA . ILE B 1 13 ? 24.859 -28.453 32.219 1 32.38 13 ILE B CA 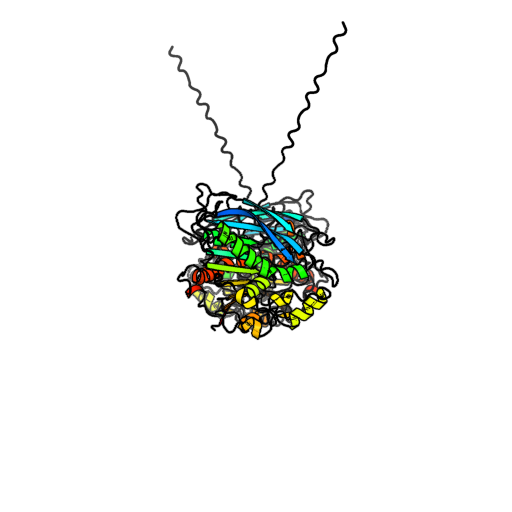1
ATOM 3497 C C . ILE B 1 13 ? 24.156 -27.094 32.156 1 32.38 13 ILE B C 1
ATOM 3499 O O . ILE B 1 13 ? 23.266 -26.812 32.938 1 32.38 13 ILE B O 1
ATOM 3503 N N . LEU B 1 14 ? 24.875 -26.125 31.719 1 31.66 14 LEU B N 1
ATOM 3504 C CA . LEU B 1 14 ? 24.266 -24.859 31.312 1 31.66 14 LEU B CA 1
ATOM 3505 C C . LEU B 1 14 ? 23.125 -25.094 30.328 1 31.66 14 LEU B C 1
ATOM 3507 O O . LEU B 1 14 ? 23.344 -25.578 29.219 1 31.66 14 LEU B O 1
ATOM 3511 N N . PHE B 1 15 ? 21.938 -25.297 30.859 1 32.72 15 PHE B N 1
ATOM 3512 C CA . PHE B 1 15 ? 20.734 -25.219 30.031 1 32.72 15 PHE B CA 1
ATOM 3513 C C . PHE B 1 15 ? 20.719 -23.906 29.266 1 32.72 15 PHE B C 1
ATOM 3515 O O . PHE B 1 15 ? 20.609 -22.828 29.844 1 32.72 15 PHE B O 1
ATOM 3522 N N . SER B 1 16 ? 21.359 -23.922 28.109 1 33.06 16 SER B N 1
ATOM 3523 C CA . SER B 1 16 ? 21.094 -22.844 27.156 1 33.06 16 SER B CA 1
ATOM 3524 C C . SER B 1 16 ? 19.594 -22.688 26.906 1 33.06 16 SER B C 1
ATOM 3526 O O . SER B 1 16 ? 18.938 -23.594 26.391 1 33.06 16 SER B O 1
ATOM 3528 N N . LEU B 1 17 ? 18.938 -21.906 27.688 1 32.19 17 LEU B N 1
ATOM 3529 C CA . LEU B 1 17 ? 17.609 -21.422 27.344 1 32.19 17 LEU B CA 1
ATOM 3530 C C . LEU B 1 17 ? 17.578 -20.859 25.922 1 32.19 17 LEU B C 1
ATOM 3532 O O . LEU B 1 17 ? 18.156 -19.812 25.656 1 32.19 17 LEU B O 1
ATOM 3536 N N . PHE B 1 18 ? 17.453 -21.766 24.953 1 33.78 18 PHE B N 1
ATOM 3537 C CA . PHE B 1 18 ? 17.047 -21.328 23.625 1 33.78 18 PHE B CA 1
ATOM 3538 C C . PHE B 1 18 ? 15.789 -20.484 23.688 1 33.78 18 PHE B C 1
ATOM 3540 O O . PHE B 1 18 ? 14.719 -20.969 24.047 1 33.78 18 PHE B O 1
ATOM 3547 N N . THR B 1 19 ? 15.93 -19.203 23.953 1 31.59 19 THR B N 1
ATOM 3548 C CA . THR B 1 19 ? 14.805 -18.312 23.688 1 31.59 19 THR B CA 1
ATOM 3549 C C . THR B 1 19 ? 14.242 -18.547 22.297 1 31.59 19 THR B C 1
ATOM 3551 O O . THR B 1 19 ? 14.93 -18.312 21.297 1 31.59 19 THR B O 1
ATOM 3554 N N . LEU B 1 20 ? 13.328 -19.422 22.156 1 28.39 20 LEU B N 1
ATOM 3555 C CA . LEU B 1 20 ? 12.477 -19.438 20.984 1 28.39 20 LEU B CA 1
ATOM 3556 C C . LEU B 1 20 ? 11.938 -18.047 20.688 1 28.39 20 LEU B C 1
ATOM 3558 O O . LEU B 1 20 ? 11.125 -17.5 21.438 1 28.39 20 LEU B O 1
ATOM 3562 N N . LYS B 1 21 ? 12.75 -17.312 20 1 38.34 21 LYS B N 1
ATOM 3563 C CA . LYS B 1 21 ? 12.125 -16.141 19.406 1 38.34 21 LYS B CA 1
ATOM 3564 C C . LYS B 1 21 ? 10.844 -16.5 18.672 1 38.34 21 LYS B C 1
ATOM 3566 O O . LYS B 1 21 ? 10.875 -17.25 17.688 1 38.34 21 LYS B O 1
ATOM 3571 N N . LEU B 1 22 ? 9.812 -16.438 19.266 1 35.62 22 LEU B N 1
ATOM 3572 C CA . LEU B 1 22 ? 8.523 -16.484 18.578 1 35.62 22 LEU B CA 1
ATOM 3573 C C . LEU B 1 22 ? 8.578 -15.672 17.281 1 35.62 22 LEU B C 1
ATOM 3575 O O . LEU B 1 22 ? 8.852 -14.469 17.312 1 35.62 22 LEU B O 1
ATOM 3579 N N . ALA B 1 23 ? 8.812 -16.359 16.156 1 38.06 23 ALA B N 1
ATOM 3580 C CA . ALA B 1 23 ? 8.688 -15.797 14.82 1 38.06 23 ALA B CA 1
ATOM 3581 C C . ALA B 1 23 ? 7.344 -15.102 14.633 1 38.06 23 ALA B C 1
ATOM 3583 O O . ALA B 1 23 ? 6.301 -15.766 14.602 1 38.06 23 ALA B O 1
ATOM 3584 N N . ASP B 1 24 ? 7.223 -13.945 15.141 1 38.94 24 ASP B N 1
ATOM 3585 C CA . ASP B 1 24 ? 6.008 -13.211 14.805 1 38.94 24 ASP B CA 1
ATOM 3586 C C . ASP B 1 24 ? 5.859 -13.055 13.297 1 38.94 24 ASP B C 1
ATOM 3588 O O . ASP B 1 24 ? 6.812 -12.68 12.609 1 38.94 24 ASP B O 1
ATOM 3592 N N . GLY B 1 25 ? 5.262 -13.836 12.57 1 37.97 25 GLY B N 1
ATOM 3593 C CA . GLY B 1 25 ? 4.793 -13.812 11.195 1 37.97 25 GLY B CA 1
ATOM 3594 C C . GLY B 1 25 ? 4.387 -12.43 10.727 1 37.97 25 GLY B C 1
ATOM 3595 O O . GLY B 1 25 ? 3.479 -12.289 9.906 1 37.97 25 GLY B O 1
ATOM 3596 N N . GLN B 1 26 ? 4.984 -11.328 11.266 1 44.84 26 GLN B N 1
ATOM 3597 C CA . GLN B 1 26 ? 4.344 -10.016 11.164 1 44.84 26 GLN B CA 1
ATOM 3598 C C . GLN B 1 26 ? 4.836 -9.266 9.93 1 44.84 26 GLN B C 1
ATOM 3600 O O . GLN B 1 26 ? 5.977 -9.445 9.5 1 44.84 26 GLN B O 1
ATOM 3605 N N . THR B 1 27 ? 3.957 -8.805 9.016 1 50.56 27 THR B N 1
ATOM 3606 C CA . THR B 1 27 ? 4.164 -7.902 7.883 1 50.56 27 THR B CA 1
ATOM 3607 C C . THR B 1 27 ? 5.059 -6.734 8.273 1 50.56 27 THR B C 1
ATOM 3609 O O . THR B 1 27 ? 5.578 -6.023 7.414 1 50.56 27 THR B O 1
ATOM 3612 N N . ASN B 1 28 ? 5.191 -6.512 9.5 1 55.44 28 ASN B N 1
ATOM 3613 C CA . ASN B 1 28 ? 6.176 -5.562 10 1 55.44 28 ASN B CA 1
ATOM 3614 C C . ASN B 1 28 ? 7.203 -6.242 10.898 1 55.44 28 ASN B C 1
ATOM 3616 O O . ASN B 1 28 ? 6.871 -7.164 11.648 1 55.44 28 ASN B O 1
ATOM 3620 N N . PRO B 1 29 ? 8.484 -5.777 10.602 1 61.31 29 PRO B N 1
ATOM 3621 C CA . PRO B 1 29 ? 9.492 -6.254 11.555 1 61.31 29 PRO B CA 1
ATOM 3622 C C . PRO B 1 29 ? 9.156 -5.891 13 1 61.31 29 PRO B C 1
ATOM 3624 O O . PRO B 1 29 ? 8.453 -4.898 13.242 1 61.31 29 PRO B O 1
ATOM 3627 N N . SER B 1 30 ? 9.43 -6.711 13.789 1 66.88 30 SER B N 1
ATOM 3628 C CA . SER B 1 30 ? 9.312 -6.406 15.211 1 66.88 30 SER B CA 1
ATOM 3629 C C . SER B 1 30 ? 9.898 -5.039 15.539 1 66.88 30 SER B C 1
ATOM 3631 O O . SER B 1 30 ? 11 -4.711 15.086 1 66.88 30 SER B O 1
ATOM 3633 N N . GLY B 1 31 ? 9 -4.148 16.031 1 78.19 31 GLY B N 1
ATOM 3634 C CA . GLY B 1 31 ? 9.492 -2.865 16.5 1 78.19 31 GLY B CA 1
ATOM 3635 C C . GLY B 1 31 ? 9.273 -1.74 15.508 1 78.19 31 GLY B C 1
ATOM 3636 O O . GLY B 1 31 ? 9.766 -0.628 15.695 1 78.19 31 GLY B O 1
ATOM 3637 N N . PHE B 1 32 ? 8.602 -2.031 14.445 1 85.44 32 PHE B N 1
ATOM 3638 C CA . PHE B 1 32 ? 8.359 -0.985 13.461 1 85.44 32 PHE B CA 1
ATOM 3639 C C . PHE B 1 32 ? 7.465 0.107 14.039 1 85.44 32 PHE B C 1
ATOM 3641 O O . PHE B 1 32 ? 6.395 -0.181 14.578 1 85.44 32 PHE B O 1
ATOM 3648 N N . ILE B 1 33 ? 7.934 1.331 14.039 1 93.38 33 ILE B N 1
ATOM 3649 C CA . ILE B 1 33 ? 7.23 2.504 14.547 1 93.38 33 ILE B CA 1
ATOM 3650 C C . ILE B 1 33 ? 6.898 3.447 13.398 1 93.38 33 ILE B C 1
ATOM 3652 O O . ILE B 1 33 ? 7.602 3.471 12.383 1 93.38 33 ILE B O 1
ATOM 3656 N N . TYR B 1 34 ? 5.809 4.199 13.562 1 96.56 34 TYR B N 1
ATOM 3657 C CA . TYR B 1 34 ? 5.398 5.141 12.531 1 96.56 34 TYR B CA 1
ATOM 3658 C C . TYR B 1 34 ? 6.578 5.988 12.062 1 96.56 34 TYR B C 1
ATOM 3660 O O . TYR B 1 34 ? 7.297 6.566 12.883 1 96.56 34 TYR B O 1
ATOM 3668 N N . GLY B 1 35 ? 6.777 6.016 10.766 1 97.12 35 GLY B N 1
ATOM 3669 C CA . GLY B 1 35 ? 7.832 6.84 10.195 1 97.12 35 GLY B CA 1
ATOM 3670 C C . GLY B 1 35 ? 9.109 6.07 9.922 1 97.12 35 GLY B C 1
ATOM 3671 O O . GLY B 1 35 ? 10.016 6.574 9.25 1 97.12 35 GLY B O 1
ATOM 3672 N N . ASP B 1 36 ? 9.211 4.859 10.477 1 96.12 36 ASP B N 1
ATOM 3673 C CA . ASP B 1 36 ? 10.375 4.039 10.164 1 96.12 36 ASP B CA 1
ATOM 3674 C C . ASP B 1 36 ? 10.492 3.789 8.664 1 96.12 36 ASP B C 1
ATOM 3676 O O . ASP B 1 36 ? 9.492 3.842 7.941 1 96.12 36 ASP B O 1
ATOM 3680 N N . LEU B 1 37 ? 11.727 3.498 8.258 1 96.75 37 LEU B N 1
ATOM 3681 C CA . LEU B 1 37 ? 12.023 3.408 6.828 1 96.75 37 LEU B CA 1
ATOM 3682 C C . LEU B 1 37 ? 11.633 2.041 6.277 1 96.75 37 LEU B C 1
ATOM 3684 O O . LEU B 1 37 ? 12 1.01 6.848 1 96.75 37 LEU B O 1
ATOM 3688 N N . LEU B 1 38 ? 10.828 2.064 5.254 1 97 38 LEU B N 1
ATOM 3689 C CA . LEU B 1 38 ? 10.766 0.897 4.379 1 97 38 LEU B CA 1
ATOM 3690 C C . LEU B 1 38 ? 12.047 0.75 3.57 1 97 38 LEU B C 1
ATOM 3692 O O . LEU B 1 38 ? 12.766 1.727 3.357 1 97 38 LEU B O 1
ATOM 3696 N N . PRO B 1 39 ? 12.328 -0.447 3.117 1 97 39 PRO B N 1
ATOM 3697 C CA . PRO B 1 39 ? 13.547 -0.629 2.334 1 97 39 PRO B CA 1
ATOM 3698 C C . PRO B 1 39 ? 13.578 0.225 1.068 1 97 39 PRO B C 1
ATOM 3700 O O . PRO B 1 39 ? 14.648 0.61 0.6 1 97 39 PRO B O 1
ATOM 3703 N N . ASP B 1 40 ? 12.383 0.586 0.513 1 98 40 ASP B N 1
ATOM 3704 C CA . ASP B 1 40 ? 12.359 1.385 -0.708 1 98 40 ASP B CA 1
ATOM 3705 C C . ASP B 1 40 ? 12.117 2.859 -0.395 1 98 40 ASP B C 1
ATOM 3707 O O . ASP B 1 40 ? 11.734 3.633 -1.275 1 98 40 ASP B O 1
ATOM 3711 N N . ALA B 1 41 ? 12.328 3.279 0.835 1 98.31 41 ALA B N 1
ATOM 3712 C CA . ALA B 1 41 ? 12.188 4.684 1.216 1 98.31 41 ALA B CA 1
ATOM 3713 C C . ALA B 1 41 ? 13.172 5.559 0.453 1 98.31 41 ALA B C 1
ATOM 3715 O O . ALA B 1 41 ? 14.328 5.172 0.248 1 98.31 41 ALA B O 1
ATOM 3716 N N . PRO B 1 42 ? 12.68 6.754 -0.027 1 98.75 42 PRO B N 1
ATOM 3717 C CA . PRO B 1 42 ? 13.633 7.668 -0.663 1 98.75 42 PRO B CA 1
ATOM 3718 C C . PRO B 1 42 ? 14.656 8.234 0.321 1 98.75 42 PRO B C 1
ATOM 3720 O O . PRO B 1 42 ? 14.469 8.125 1.537 1 98.75 42 PRO B O 1
ATOM 3723 N N . GLU B 1 43 ? 15.602 8.828 -0.168 1 98.62 43 GLU B N 1
ATOM 3724 C CA . GLU B 1 43 ? 16.859 9.148 0.509 1 98.62 43 GLU B CA 1
ATOM 3725 C C . GLU B 1 43 ? 16.609 10.047 1.721 1 98.62 43 GLU B C 1
ATOM 3727 O O . GLU B 1 43 ? 17.109 9.773 2.812 1 98.62 43 GLU B O 1
ATOM 3732 N N . LEU B 1 44 ? 15.797 11.031 1.583 1 98.88 44 LEU B N 1
ATOM 3733 C CA . LEU B 1 44 ? 15.695 12.047 2.627 1 98.88 44 LEU B CA 1
ATOM 3734 C C . LEU B 1 44 ? 14.609 11.68 3.635 1 98.88 44 LEU B C 1
ATOM 3736 O O . LEU B 1 44 ? 14.289 12.469 4.527 1 98.88 44 LEU B O 1
ATOM 3740 N N . ALA B 1 45 ? 14.07 10.477 3.508 1 98.81 45 ALA B N 1
ATOM 3741 C CA . ALA B 1 45 ? 13.094 10.008 4.484 1 98.81 45 ALA B CA 1
ATOM 3742 C C . ALA B 1 45 ? 13.758 9.664 5.812 1 98.81 45 ALA B C 1
ATOM 3744 O O . ALA B 1 45 ? 13.102 9.625 6.855 1 98.81 45 ALA B O 1
ATOM 3745 N N . GLU B 1 46 ? 14.969 9.422 5.82 1 98.12 46 GLU B N 1
ATOM 3746 C CA . GLU B 1 46 ? 15.719 8.992 6.996 1 98.12 46 GLU B CA 1
ATOM 3747 C C . GLU B 1 46 ? 15.719 10.062 8.078 1 98.12 46 GLU B C 1
ATOM 3749 O O . GLU B 1 46 ? 15.742 11.258 7.777 1 98.12 46 GLU B O 1
ATOM 3754 N N . ARG B 1 47 ? 15.711 9.609 9.289 1 97.5 47 ARG B N 1
ATOM 3755 C CA . ARG B 1 47 ? 15.812 10.523 10.422 1 97.5 47 ARG B CA 1
ATOM 3756 C C . ARG B 1 47 ? 17.156 11.258 10.414 1 97.5 47 ARG B C 1
ATOM 3758 O O . ARG B 1 47 ? 18.125 10.789 9.805 1 97.5 47 ARG B O 1
ATOM 3765 N N . GLY B 1 48 ? 17.125 12.375 11.117 1 97.62 48 GLY B N 1
ATOM 3766 C CA . GLY B 1 48 ? 18.328 13.18 11.219 1 97.62 48 GLY B CA 1
ATOM 3767 C C . GLY B 1 48 ? 19.266 12.719 12.328 1 97.62 48 GLY B C 1
ATOM 3768 O O . GLY B 1 48 ? 19.156 11.586 12.805 1 97.62 48 GLY B O 1
ATOM 3769 N N . MET B 1 49 ? 20.203 13.484 12.617 1 95.25 49 MET B N 1
ATOM 3770 C CA . MET B 1 49 ? 21.281 13.102 13.523 1 95.25 49 MET B CA 1
ATOM 3771 C C . MET B 1 49 ? 20.859 13.305 14.984 1 95.25 49 MET B C 1
ATOM 3773 O O . MET B 1 49 ? 21.5 12.781 15.891 1 95.25 49 MET B O 1
ATOM 3777 N N . TYR B 1 50 ? 19.766 14.008 15.227 1 97 50 TYR B N 1
ATOM 3778 C CA . TYR B 1 50 ? 19.422 14.359 16.609 1 97 50 TYR B CA 1
ATOM 3779 C C . TYR B 1 50 ? 18.5 13.312 17.219 1 97 50 TYR B C 1
ATOM 3781 O O . TYR B 1 50 ? 17.594 12.805 16.547 1 97 50 TYR B O 1
ATOM 3789 N N . ASN B 1 51 ? 18.781 13 18.469 1 97 51 ASN B N 1
ATOM 3790 C CA . ASN B 1 51 ? 17.719 12.406 19.266 1 97 51 ASN B CA 1
ATOM 3791 C C . ASN B 1 51 ? 16.562 13.391 19.469 1 97 51 ASN B C 1
ATOM 3793 O O . ASN B 1 51 ? 16.734 14.602 19.328 1 97 51 ASN B O 1
ATOM 3797 N N . VAL B 1 52 ? 15.398 12.82 19.781 1 98.25 52 VAL B N 1
ATOM 3798 C CA . VAL B 1 52 ? 14.219 13.688 19.812 1 98.25 52 VAL B CA 1
ATOM 3799 C C . VAL B 1 52 ? 13.609 13.68 21.203 1 98.25 52 VAL B C 1
ATOM 3801 O O . VAL B 1 52 ? 13.383 12.617 21.797 1 98.25 52 VAL B O 1
ATOM 3804 N N . GLY B 1 53 ? 13.43 14.852 21.766 1 98.19 53 GLY B N 1
ATOM 3805 C CA . GLY B 1 53 ? 12.586 15.055 22.922 1 98.19 53 GLY B CA 1
ATOM 3806 C C . GLY B 1 53 ? 11.172 15.477 22.578 1 98.19 53 GLY B C 1
ATOM 3807 O O . GLY B 1 53 ? 10.922 15.953 21.469 1 98.19 53 GLY B O 1
ATOM 3808 N N . VAL B 1 54 ? 10.227 15.297 23.469 1 98.56 54 VAL B N 1
ATOM 3809 C CA . VAL B 1 54 ? 8.852 15.719 23.25 1 98.56 54 VAL B CA 1
ATOM 3810 C C . VAL B 1 54 ? 8.242 16.219 24.562 1 98.56 54 VAL B C 1
ATOM 3812 O O . VAL B 1 54 ? 8.57 15.703 25.641 1 98.56 54 VAL B O 1
ATOM 3815 N N . LYS B 1 55 ? 7.43 17.172 24.469 1 98.12 55 LYS B N 1
ATOM 3816 C CA . LYS B 1 55 ? 6.77 17.766 25.625 1 98.12 55 LYS B CA 1
ATOM 3817 C C . LYS B 1 55 ? 5.398 18.312 25.25 1 98.12 55 LYS B C 1
ATOM 3819 O O . LYS B 1 55 ? 5.215 18.859 24.156 1 98.12 55 LYS B O 1
ATOM 3824 N N . THR B 1 56 ? 4.469 18.188 26.172 1 98.5 56 THR B N 1
ATOM 3825 C CA . THR B 1 56 ? 3.152 18.797 26 1 98.5 56 THR B CA 1
ATOM 3826 C C . THR B 1 56 ? 3.104 20.172 26.656 1 98.5 56 THR B C 1
ATOM 3828 O O . THR B 1 56 ? 3.531 20.344 27.797 1 98.5 56 THR B O 1
ATOM 3831 N N . LEU B 1 57 ? 2.625 21.094 25.938 1 98.44 57 LEU B N 1
ATOM 3832 C CA . LEU B 1 57 ? 2.408 22.453 26.453 1 98.44 57 LEU B CA 1
ATOM 3833 C C . LEU B 1 57 ? 0.929 22.812 26.406 1 98.44 57 LEU B C 1
ATOM 3835 O O . LEU B 1 57 ? 0.214 22.422 25.484 1 98.44 57 LEU B O 1
ATOM 3839 N N . ASN B 1 58 ? 0.489 23.547 27.391 1 98.38 58 ASN B N 1
ATOM 3840 C CA . ASN B 1 58 ? -0.88 24.047 27.453 1 98.38 58 ASN B CA 1
ATOM 3841 C C . ASN B 1 58 ? -0.922 25.562 27.406 1 98.38 58 ASN B C 1
ATOM 3843 O O . ASN B 1 58 ? -0.289 26.234 28.219 1 98.38 58 ASN B O 1
ATOM 3847 N N . PHE B 1 59 ? -1.638 26.047 26.422 1 98.5 59 PHE B N 1
ATOM 3848 C CA . PHE B 1 59 ? -1.792 27.484 26.25 1 98.5 59 PHE B CA 1
ATOM 3849 C C . PHE B 1 59 ? -3.25 27.906 26.422 1 98.5 59 PHE B C 1
ATOM 3851 O O . PHE B 1 59 ? -4.141 27.047 26.469 1 98.5 59 PHE B O 1
ATOM 3858 N N . GLN B 1 60 ? -3.418 29.188 26.609 1 98.56 60 GLN B N 1
ATOM 3859 C CA . GLN B 1 60 ? -4.73 29.812 26.609 1 98.56 60 GLN B CA 1
ATOM 3860 C C . GLN B 1 60 ? -4.734 31.078 25.75 1 98.56 60 GLN B C 1
ATOM 3862 O O . GLN B 1 60 ? -3.963 32 26.016 1 98.56 60 GLN B O 1
ATOM 3867 N N . ASN B 1 61 ? -5.492 31.078 24.672 1 98.56 61 ASN B N 1
ATOM 3868 C CA . ASN B 1 61 ? -5.73 32.312 23.891 1 98.56 61 ASN B CA 1
ATOM 3869 C C . ASN B 1 61 ? -6.914 33.094 24.438 1 98.56 61 ASN B C 1
ATOM 3871 O O . ASN B 1 61 ? -8.07 32.75 24.156 1 98.56 61 ASN B O 1
ATOM 3875 N N . ASN B 1 62 ? -6.648 34.188 25.078 1 98.31 62 ASN B N 1
ATOM 3876 C CA . ASN B 1 62 ? -7.66 34.875 25.859 1 98.31 62 ASN B CA 1
ATOM 3877 C C . ASN B 1 62 ? -8.57 35.719 24.969 1 98.31 62 ASN B C 1
ATOM 3879 O O . ASN B 1 62 ? -8.133 36.219 23.938 1 98.31 62 ASN B O 1
ATOM 3883 N N . ASN B 1 63 ? -9.781 35.875 25.344 1 97.69 63 ASN B N 1
ATOM 3884 C CA . ASN B 1 63 ? -10.758 36.781 24.781 1 97.69 63 ASN B CA 1
ATOM 3885 C C . ASN B 1 63 ? -10.977 36.531 23.281 1 97.69 63 ASN B C 1
ATOM 3887 O O . ASN B 1 63 ? -10.875 37.469 22.469 1 97.69 63 ASN B O 1
ATOM 3891 N N . GLN B 1 64 ? -11.219 35.281 22.984 1 97.75 64 GLN B N 1
ATOM 3892 C CA . GLN B 1 64 ? -11.539 34.875 21.609 1 97.75 64 GLN B CA 1
ATOM 3893 C C . GLN B 1 64 ? -13.047 34.781 21.406 1 97.75 64 GLN B C 1
ATOM 3895 O O . GLN B 1 64 ? -13.781 34.406 22.312 1 97.75 64 GLN B O 1
ATOM 3900 N N . PRO B 1 65 ? -13.516 35.156 20.219 1 96.56 65 PRO B N 1
ATOM 3901 C CA . PRO B 1 65 ? -14.945 34.969 19.938 1 96.56 65 PRO B CA 1
ATOM 3902 C C . PRO B 1 65 ? -15.398 33.531 20.031 1 96.56 65 PRO B C 1
ATOM 3904 O O . PRO B 1 65 ? -14.719 32.625 19.516 1 96.56 65 PRO B O 1
ATOM 3907 N N . ASP B 1 66 ? -16.484 33.312 20.719 1 96.19 66 ASP B N 1
ATOM 3908 C CA . ASP B 1 66 ? -17.109 32 20.766 1 96.19 66 ASP B CA 1
ATOM 3909 C C . ASP B 1 66 ? -18.109 31.844 19.609 1 96.19 66 ASP B C 1
ATOM 3911 O O . ASP B 1 66 ? -19.328 31.859 19.828 1 96.19 66 ASP B O 1
ATOM 3915 N N . VAL B 1 67 ? -17.641 31.547 18.453 1 93.56 67 VAL B N 1
ATOM 3916 C CA . VAL B 1 67 ? -18.438 31.516 17.219 1 93.56 67 VAL B CA 1
ATOM 3917 C C . VAL B 1 67 ? -19.422 30.359 17.281 1 93.56 67 VAL B C 1
ATOM 3919 O O . VAL B 1 67 ? -20.5 30.422 16.672 1 93.56 67 VAL B O 1
ATOM 3922 N N . ALA B 1 68 ? -19.078 29.312 17.969 1 90.81 68 ALA B N 1
ATOM 3923 C CA . ALA B 1 68 ? -19.953 28.141 18.094 1 90.81 68 ALA B CA 1
ATOM 3924 C C . ALA B 1 68 ? -21.266 28.5 18.797 1 90.81 68 ALA B C 1
ATOM 3926 O O . ALA B 1 68 ? -22.312 27.922 18.516 1 90.81 68 ALA B O 1
ATOM 3927 N N . ASN B 1 69 ? -21.203 29.453 19.656 1 90.94 69 ASN B N 1
ATOM 3928 C CA . ASN B 1 69 ? -22.375 29.859 20.422 1 90.94 69 ASN B CA 1
ATOM 3929 C C . ASN B 1 69 ? -22.844 31.25 20.031 1 90.94 69 ASN B C 1
ATOM 3931 O O . ASN B 1 69 ? -23.547 31.906 20.812 1 90.94 69 ASN B O 1
ATOM 3935 N N . PHE B 1 70 ? -22.484 31.656 18.953 1 90.44 70 PHE B N 1
ATOM 3936 C CA . PHE B 1 70 ? -22.906 32.938 18.422 1 90.44 70 PHE B CA 1
ATOM 3937 C C . PHE B 1 70 ? -24.391 32.938 18.109 1 90.44 70 PHE B C 1
ATOM 3939 O O . PHE B 1 70 ? -24.922 31.953 17.594 1 90.44 70 PHE B O 1
ATOM 3946 N N . ASN B 1 71 ? -25.062 33.969 18.453 1 86.94 71 ASN B N 1
ATOM 3947 C CA . ASN B 1 71 ? -26.359 34.375 17.906 1 86.94 71 ASN B CA 1
ATOM 3948 C C . ASN B 1 71 ? -26.484 35.875 17.797 1 86.94 71 ASN B C 1
ATOM 3950 O O . ASN B 1 71 ? -25.609 36.625 18.25 1 86.94 71 ASN B O 1
ATOM 3954 N N . LYS B 1 72 ? -27.484 36.281 17.094 1 86.94 72 LYS B N 1
ATOM 3955 C CA . LYS B 1 72 ? -27.625 37.719 16.766 1 86.94 72 LYS B CA 1
ATOM 3956 C C . LYS B 1 72 ? -27.688 38.562 18.047 1 86.94 72 LYS B C 1
ATOM 3958 O O . LYS B 1 72 ? -27.25 39.688 18.047 1 86.94 72 LYS B O 1
ATOM 3963 N N . ASP B 1 73 ? -28.078 38.031 19.125 1 89.25 73 ASP B N 1
ATOM 3964 C CA . ASP B 1 73 ? -28.266 38.781 20.359 1 89.25 73 ASP B CA 1
ATOM 3965 C C . ASP B 1 73 ? -27.109 38.562 21.328 1 89.25 73 ASP B C 1
ATOM 3967 O O . ASP B 1 73 ? -26.891 39.375 22.234 1 89.25 73 ASP B O 1
ATOM 3971 N N . GLU B 1 74 ? -26.406 37.5 21.094 1 88.94 74 GLU B N 1
ATOM 3972 C CA . GLU B 1 74 ? -25.312 37.125 21.969 1 88.94 74 GLU B CA 1
ATOM 3973 C C . GLU B 1 74 ? -24.031 36.844 21.188 1 88.94 74 GLU B C 1
ATOM 3975 O O . GLU B 1 74 ? -24.016 35.938 20.328 1 88.94 74 GLU B O 1
ATOM 3980 N N . LYS B 1 75 ? -23.047 37.594 21.438 1 92.19 75 LYS B N 1
ATOM 3981 C CA . LYS B 1 75 ? -21.719 37.406 20.844 1 92.19 75 LYS B CA 1
ATOM 3982 C C . LYS B 1 75 ? -20.672 37.156 21.906 1 92.19 75 LYS B C 1
ATOM 3984 O O . LYS B 1 75 ? -19.781 37.969 22.125 1 92.19 75 LYS B O 1
ATOM 3989 N N . PRO B 1 76 ? -20.688 35.938 22.453 1 94.19 76 PRO B N 1
ATOM 3990 C CA . PRO B 1 76 ? -19.859 35.656 23.609 1 94.19 76 PRO B CA 1
ATOM 3991 C C . PRO B 1 76 ? -18.375 35.469 23.25 1 94.19 76 PRO B C 1
ATOM 3993 O O . PRO B 1 76 ? -18.062 35.156 22.109 1 94.19 76 PRO B O 1
ATOM 3996 N N . PHE B 1 77 ? -17.531 35.75 24.203 1 96.75 77 PHE B N 1
ATOM 3997 C CA . PHE B 1 77 ? -16.078 35.531 24.156 1 96.75 77 PHE B CA 1
ATOM 3998 C C . PHE B 1 77 ? -15.672 34.5 25.203 1 96.75 77 PHE B C 1
ATOM 4000 O O . PHE B 1 77 ? -16.422 34.25 26.156 1 96.75 77 PHE B O 1
ATOM 4007 N N . TYR B 1 78 ? -14.562 33.875 25.016 1 96.62 78 TYR B N 1
ATOM 4008 C CA . TYR B 1 78 ? -14.016 32.938 25.984 1 96.62 78 TYR B CA 1
ATOM 4009 C C . TYR B 1 78 ? -12.5 32.844 25.875 1 96.62 78 TYR B C 1
ATOM 4011 O O . TYR B 1 78 ? -11.906 33.406 24.938 1 96.62 78 TYR B O 1
ATOM 4019 N N . ASP B 1 79 ? -11.867 32.312 26.938 1 98.12 79 ASP B N 1
ATOM 4020 C CA . ASP B 1 79 ? -10.453 31.969 26.891 1 98.12 79 ASP B CA 1
ATOM 4021 C C . ASP B 1 79 ? -10.25 30.578 26.297 1 98.12 79 ASP B C 1
ATOM 4023 O O . ASP B 1 79 ? -10.516 29.562 26.953 1 98.12 79 ASP B O 1
ATOM 4027 N N . ARG B 1 80 ? -9.781 30.594 25.094 1 97.88 80 ARG B N 1
ATOM 4028 C CA . ARG B 1 80 ? -9.68 29.375 24.297 1 97.88 80 ARG B CA 1
ATOM 4029 C C . ARG B 1 80 ? -8.438 28.578 24.688 1 97.88 80 ARG B C 1
ATOM 4031 O O . ARG B 1 80 ? -7.316 29.047 24.531 1 97.88 80 ARG B O 1
ATOM 4038 N N . PRO B 1 81 ? -8.617 27.359 25.25 1 98.12 81 PRO B N 1
ATOM 4039 C CA . PRO B 1 81 ? -7.453 26.531 25.562 1 98.12 81 PRO B CA 1
ATOM 4040 C C . PRO B 1 81 ? -6.844 25.859 24.344 1 98.12 81 PRO B C 1
ATOM 4042 O O . PRO B 1 81 ? -7.574 25.422 23.453 1 98.12 81 PRO B O 1
ATOM 4045 N N . LEU B 1 82 ? -5.559 25.812 24.25 1 98.38 82 LEU B N 1
ATOM 4046 C CA . LEU B 1 82 ? -4.848 25.094 23.203 1 98.38 82 LEU B CA 1
ATOM 4047 C C . LEU B 1 82 ? -3.75 24.219 23.797 1 98.38 82 LEU B C 1
ATOM 4049 O O . LEU B 1 82 ? -2.84 24.719 24.469 1 98.38 82 LEU B O 1
ATOM 4053 N N . LYS B 1 83 ? -3.922 22.922 23.578 1 98.56 83 LYS B N 1
ATOM 4054 C CA . LYS B 1 83 ? -2.854 21.984 23.875 1 98.56 83 LYS B CA 1
ATOM 4055 C C . LYS B 1 83 ? -1.946 21.766 22.672 1 98.56 83 LYS B C 1
ATOM 4057 O O . LYS B 1 83 ? -2.426 21.656 21.531 1 98.56 83 LYS B O 1
ATOM 4062 N N . VAL B 1 84 ? -0.644 21.812 22.938 1 98.81 84 VAL B N 1
ATOM 4063 C CA . VAL B 1 84 ? 0.333 21.703 21.859 1 98.81 84 VAL B CA 1
ATOM 4064 C C . VAL B 1 84 ? 1.388 20.656 22.219 1 98.81 84 VAL B C 1
ATOM 4066 O O . VAL B 1 84 ? 1.885 20.641 23.344 1 98.81 84 VAL B O 1
ATOM 4069 N N . GLU B 1 85 ? 1.616 19.719 21.312 1 98.88 85 GLU B N 1
ATOM 4070 C CA . GLU B 1 85 ? 2.73 18.797 21.469 1 98.88 85 GLU B CA 1
ATOM 4071 C C . GLU B 1 85 ? 3.98 19.312 20.766 1 98.88 85 GLU B C 1
ATOM 4073 O O . GLU B 1 85 ? 3.926 19.688 19.578 1 98.88 85 GLU B O 1
ATOM 4078 N N . VAL B 1 86 ? 5.102 19.344 21.453 1 98.94 86 VAL B N 1
ATOM 4079 C CA . VAL B 1 86 ? 6.312 19.938 20.875 1 98.94 86 VAL B CA 1
ATOM 4080 C C . VAL B 1 86 ? 7.422 18.891 20.844 1 98.94 86 VAL B C 1
ATOM 4082 O O . VAL B 1 86 ? 7.797 18.328 21.875 1 98.94 86 VAL B O 1
ATOM 4085 N N . TRP B 1 87 ? 7.922 18.562 19.672 1 98.88 87 TRP B N 1
ATOM 4086 C CA . TRP B 1 87 ? 9.109 17.734 19.484 1 98.88 87 TRP B CA 1
ATOM 4087 C C . TRP B 1 87 ? 10.336 18.609 19.203 1 98.88 87 TRP B C 1
ATOM 4089 O O . TRP B 1 87 ? 10.234 19.625 18.516 1 98.88 87 TRP B O 1
ATOM 4099 N N . TYR B 1 88 ? 11.5 18.219 19.672 1 98.62 88 TYR B N 1
ATOM 4100 C CA . TYR B 1 88 ? 12.703 19.047 19.562 1 98.62 88 TYR B CA 1
ATOM 4101 C C . TYR B 1 88 ? 13.961 18.188 19.625 1 98.62 88 TYR B C 1
ATOM 4103 O O . TYR B 1 88 ? 13.93 17.078 20.141 1 98.62 88 TYR B O 1
ATOM 4111 N N . PRO B 1 89 ? 15.078 18.703 18.984 1 98 89 PRO B N 1
ATOM 4112 C CA . PRO B 1 89 ? 16.359 18.016 19.172 1 98 89 PRO B CA 1
ATOM 4113 C C . PRO B 1 89 ? 16.781 17.953 20.641 1 98 89 PRO B C 1
ATOM 4115 O O . PRO B 1 89 ? 16.719 18.953 21.359 1 98 89 PRO B O 1
ATOM 4118 N N . ALA B 1 90 ? 17.219 16.781 21.031 1 96.5 90 ALA B N 1
ATOM 4119 C CA . ALA B 1 90 ? 17.484 16.562 22.453 1 96.5 90 ALA B CA 1
ATOM 4120 C C . ALA B 1 90 ? 18.891 16.016 22.672 1 96.5 90 ALA B C 1
ATOM 4122 O O . ALA B 1 90 ? 19.469 15.398 21.781 1 96.5 90 ALA B O 1
ATOM 4123 N N . GLU B 1 91 ? 19.359 16.344 23.797 1 90.81 91 GLU B N 1
ATOM 4124 C CA . GLU B 1 91 ? 20.594 15.75 24.312 1 90.81 91 GLU B CA 1
ATOM 4125 C C . GLU B 1 91 ? 20.312 14.539 25.188 1 90.81 91 GLU B C 1
ATOM 4127 O O . GLU B 1 91 ? 20.016 14.688 26.375 1 90.81 91 GLU B O 1
ATOM 4132 N N . ILE B 1 92 ? 20.375 13.43 24.578 1 87.12 92 ILE B N 1
ATOM 4133 C CA . ILE B 1 92 ? 20 12.219 25.297 1 87.12 92 ILE B CA 1
ATOM 4134 C C . ILE B 1 92 ? 21.094 11.164 25.156 1 87.12 92 ILE B C 1
ATOM 4136 O O . ILE B 1 92 ? 21.531 10.859 24.031 1 87.12 92 ILE B O 1
ATOM 4140 N N . ASP B 1 93 ? 21.484 10.617 26.203 1 82.12 93 ASP B N 1
ATOM 4141 C CA . ASP B 1 93 ? 22.484 9.547 26.188 1 82.12 93 ASP B CA 1
ATOM 4142 C C . ASP B 1 93 ? 21.844 8.211 25.812 1 82.12 93 ASP B C 1
ATOM 4144 O O . ASP B 1 93 ? 22.422 7.438 25.047 1 82.12 93 ASP B O 1
ATOM 4148 N N . SER B 1 94 ? 20.703 7.949 26.344 1 84.06 94 SER B N 1
ATOM 4149 C CA . SER B 1 94 ? 19.984 6.703 26.094 1 84.06 94 SER B CA 1
ATOM 4150 C C . SER B 1 94 ? 18.562 6.965 25.594 1 84.06 94 SER B C 1
ATOM 4152 O O . SER B 1 94 ? 17.625 7.016 26.391 1 84.06 94 SER B O 1
ATOM 4154 N N . PRO B 1 95 ? 18.453 7.066 24.312 1 85.31 95 PRO B N 1
ATOM 4155 C CA . PRO B 1 95 ? 17.125 7.371 23.781 1 85.31 95 PRO B CA 1
ATOM 4156 C C . PRO B 1 95 ? 16.109 6.277 24.094 1 85.31 95 PRO B C 1
ATOM 4158 O O . PRO B 1 95 ? 16.453 5.094 24.109 1 85.31 95 PRO B O 1
ATOM 4161 N N . THR B 1 96 ? 14.898 6.691 24.484 1 85.75 96 THR B N 1
ATOM 4162 C CA . THR B 1 96 ? 13.781 5.797 24.766 1 85.75 96 THR B CA 1
ATOM 4163 C C . THR B 1 96 ? 12.664 5.996 23.75 1 85.75 96 THR B C 1
ATOM 4165 O O . THR B 1 96 ? 12.812 6.762 22.797 1 85.75 96 THR B O 1
ATOM 4168 N N . VAL B 1 97 ? 11.664 5.156 23.891 1 91.19 97 VAL B N 1
ATOM 4169 C CA . VAL B 1 97 ? 10.438 5.289 23.109 1 91.19 97 VAL B CA 1
ATOM 4170 C C . VAL B 1 97 ? 9.336 5.883 24 1 91.19 97 VAL B C 1
ATOM 4172 O O . VAL B 1 97 ? 9.297 5.637 25.203 1 91.19 97 VAL B O 1
ATOM 4175 N N . THR B 1 98 ? 8.555 6.742 23.469 1 95.62 98 THR B N 1
ATOM 4176 C CA . THR B 1 98 ? 7.395 7.281 24.172 1 95.62 98 THR B CA 1
ATOM 4177 C C . THR B 1 98 ? 6.109 6.613 23.688 1 95.62 98 THR B C 1
ATOM 4179 O O . THR B 1 98 ? 6.078 6.039 22.594 1 95.62 98 THR B O 1
ATOM 4182 N N . ILE B 1 99 ? 5.102 6.609 24.562 1 96.62 99 ILE B N 1
ATOM 4183 C CA . ILE B 1 99 ? 3.771 6.125 24.203 1 96.62 99 ILE B CA 1
ATOM 4184 C C . ILE B 1 99 ? 2.818 7.309 24.047 1 96.62 99 ILE B C 1
ATOM 4186 O O . ILE B 1 99 ? 2.707 8.148 24.938 1 96.62 99 ILE B O 1
ATOM 4190 N N . TYR B 1 100 ? 2.197 7.379 22.891 1 97.69 100 TYR B N 1
ATOM 4191 C CA . TYR B 1 100 ? 1.145 8.359 22.656 1 97.69 100 TYR B CA 1
ATOM 4192 C C . TYR B 1 100 ? -0.234 7.734 22.828 1 97.69 100 TYR B C 1
ATOM 4194 O O . TYR B 1 100 ? -0.501 6.645 22.328 1 97.69 100 TYR B O 1
ATOM 4202 N N . ASP B 1 101 ? -1.092 8.406 23.609 1 97.31 101 ASP B N 1
ATOM 4203 C CA . ASP B 1 101 ? -2.484 8 23.766 1 97.31 101 ASP B CA 1
ATOM 4204 C C . ASP B 1 101 ? -3.416 8.883 22.938 1 97.31 101 ASP B C 1
ATOM 4206 O O . ASP B 1 101 ? -3.391 10.109 23.062 1 97.31 101 ASP B O 1
ATOM 4210 N N . ASP B 1 102 ? -4.164 8.273 22.094 1 96.94 102 ASP B N 1
ATOM 4211 C CA . ASP B 1 102 ? -5.07 8.977 21.203 1 96.94 102 ASP B CA 1
ATOM 4212 C C . ASP B 1 102 ? -6.402 8.234 21.078 1 96.94 102 ASP B C 1
ATOM 4214 O O . ASP B 1 102 ? -6.691 7.336 21.859 1 96.94 102 ASP B O 1
ATOM 4218 N N . PHE B 1 103 ? -7.32 8.68 20.172 1 96.38 103 PHE B N 1
ATOM 4219 C CA . PHE B 1 103 ? -8.641 8.086 20 1 96.38 103 PHE B CA 1
ATOM 4220 C C . PHE B 1 103 ? -8.961 7.871 18.531 1 96.38 103 PHE B C 1
ATOM 4222 O O . PHE B 1 103 ? -8.453 8.594 17.672 1 96.38 103 PHE B O 1
ATOM 4229 N N . ILE B 1 104 ? -9.734 6.867 18.266 1 94.75 104 ILE B N 1
ATOM 4230 C CA . ILE B 1 104 ? -10.523 6.793 17.047 1 94.75 104 ILE B CA 1
ATOM 4231 C C . ILE B 1 104 ? -12 6.969 17.359 1 94.75 104 ILE B C 1
ATOM 4233 O O . ILE B 1 104 ? -12.391 6.969 18.531 1 94.75 104 ILE B O 1
ATOM 4237 N N . GLY B 1 105 ? -12.797 7.145 16.328 1 95.75 105 GLY B N 1
ATOM 4238 C CA . GLY B 1 105 ? -14.195 7.484 16.562 1 95.75 105 GLY B CA 1
ATOM 4239 C C . GLY B 1 105 ? -14.414 8.969 16.797 1 95.75 105 GLY B C 1
ATOM 4240 O O . GLY B 1 105 ? -13.594 9.797 16.375 1 95.75 105 GLY B O 1
ATOM 4241 N N . LEU B 1 106 ? -15.578 9.258 17.297 1 95.56 106 LEU B N 1
ATOM 4242 C CA . LEU B 1 106 ? -15.984 10.641 17.547 1 95.56 106 LEU B CA 1
ATOM 4243 C C . LEU B 1 106 ? -16.875 10.734 18.781 1 95.56 106 LEU B C 1
ATOM 4245 O O . LEU B 1 106 ? -17.812 9.953 18.938 1 95.56 106 LEU B O 1
ATOM 4249 N N . ALA B 1 107 ? -16.469 11.68 19.578 1 95 107 ALA B N 1
ATOM 4250 C CA . ALA B 1 107 ? -17.312 11.883 20.766 1 95 107 ALA B CA 1
ATOM 4251 C C . ALA B 1 107 ? -18.766 12.133 20.375 1 95 107 ALA B C 1
ATOM 4253 O O . ALA B 1 107 ? -19.031 12.844 19.406 1 95 107 ALA B O 1
ATOM 4254 N N . ASN B 1 108 ? -19.672 11.445 21.047 1 92.12 108 ASN B N 1
ATOM 4255 C CA . ASN B 1 108 ? -21.109 11.609 20.922 1 92.12 108 ASN B CA 1
ATOM 4256 C C . ASN B 1 108 ? -21.625 11.047 19.594 1 92.12 108 ASN B C 1
ATOM 4258 O O . ASN B 1 108 ? -22.688 11.43 19.125 1 92.12 108 ASN B O 1
ATOM 4262 N N . ASP B 1 109 ? -20.891 10.305 18.906 1 94.25 109 ASP B N 1
ATOM 4263 C CA . ASP B 1 109 ? -21.344 9.586 17.703 1 94.25 109 ASP B CA 1
ATOM 4264 C C . ASP B 1 109 ? -21.656 8.125 18.031 1 94.25 109 ASP B C 1
ATOM 4266 O O . ASP B 1 109 ? -20.75 7.336 18.297 1 94.25 109 ASP B O 1
ATOM 4270 N N . GLU B 1 110 ? -22.875 7.77 17.938 1 94 110 GLU B N 1
ATOM 4271 C CA . GLU B 1 110 ? -23.312 6.422 18.312 1 94 110 GLU B CA 1
ATOM 4272 C C . GLU B 1 110 ? -22.812 5.387 17.312 1 94 110 GLU B C 1
ATOM 4274 O O . GLU B 1 110 ? -22.562 4.238 17.672 1 94 110 GLU B O 1
ATOM 4279 N N . LYS B 1 111 ? -22.656 5.77 16.125 1 93.75 111 LYS B N 1
ATOM 4280 C CA . LYS B 1 111 ? -22.234 4.848 15.07 1 93.75 111 LYS B CA 1
ATOM 4281 C C . LYS B 1 111 ? -20.734 4.621 15.102 1 93.75 111 LYS B C 1
ATOM 4283 O O . LYS B 1 111 ? -20.234 3.576 14.664 1 93.75 111 LYS B O 1
ATOM 4288 N N . ARG B 1 112 ? -20.016 5.664 15.547 1 95.81 112 ARG B N 1
ATOM 4289 C CA . ARG B 1 112 ? -18.562 5.633 15.641 1 95.81 112 ARG B CA 1
ATOM 4290 C C . ARG B 1 112 ? -18.094 6.137 17 1 95.81 112 ARG B C 1
ATOM 4292 O O . ARG B 1 112 ? -17.375 7.137 17.078 1 95.81 112 ARG B O 1
ATOM 4299 N N . PRO B 1 113 ? -18.359 5.348 18 1 95.5 113 PRO B N 1
ATOM 4300 C CA . PRO B 1 113 ? -18.031 5.828 19.344 1 95.5 113 PRO B CA 1
ATOM 4301 C C . PRO B 1 113 ? -16.531 5.996 19.562 1 95.5 113 PRO B C 1
ATOM 4303 O O . PRO B 1 113 ? -15.727 5.258 18.984 1 95.5 113 PRO B O 1
ATOM 4306 N N . LEU B 1 114 ? -16.25 6.895 20.438 1 95.5 114 LEU B N 1
ATOM 4307 C CA . LEU B 1 114 ? -14.867 7.16 20.797 1 95.5 114 LEU B CA 1
ATOM 4308 C C . LEU B 1 114 ? -14.219 5.922 21.422 1 95.5 114 LEU B C 1
ATOM 4310 O O . LEU B 1 114 ? -14.789 5.301 22.312 1 95.5 114 LEU B O 1
ATOM 4314 N N . SER B 1 115 ? -13.047 5.531 20.906 1 94.88 115 SER B N 1
ATOM 4315 C CA . SER B 1 115 ? -12.273 4.391 21.391 1 94.88 115 SER B CA 1
ATOM 4316 C C . SER B 1 115 ? -10.805 4.75 21.547 1 94.88 115 SER B C 1
ATOM 4318 O O . SER B 1 115 ? -10.156 5.184 20.594 1 94.88 115 SER B O 1
ATOM 4320 N N . PRO B 1 116 ? -10.281 4.57 22.734 1 95.75 116 PRO B N 1
ATOM 4321 C CA . PRO B 1 116 ? -8.875 4.906 22.953 1 95.75 116 PRO B CA 1
ATOM 4322 C C . PRO B 1 116 ? -7.922 3.881 22.328 1 95.75 116 PRO B C 1
ATOM 4324 O O . PRO B 1 116 ? -8.281 2.707 22.203 1 95.75 116 PRO B O 1
ATOM 4327 N N . PHE B 1 117 ? -6.777 4.34 21.891 1 94.69 117 PHE B N 1
ATOM 4328 C CA . PHE B 1 117 ? -5.668 3.477 21.5 1 94.69 117 PHE B CA 1
ATOM 4329 C C . PHE B 1 117 ? -4.332 4.145 21.812 1 94.69 117 PHE B C 1
ATOM 4331 O O . PHE B 1 117 ? -4.285 5.336 22.109 1 94.69 117 PHE B O 1
ATOM 4338 N N . SER B 1 118 ? -3.271 3.336 21.859 1 95.81 118 SER B N 1
ATOM 4339 C CA . SER B 1 118 ? -1.922 3.834 22.109 1 95.81 118 SER B CA 1
ATOM 4340 C C . SER B 1 118 ? -0.959 3.375 21.016 1 95.81 118 SER B C 1
ATOM 4342 O O . SER B 1 118 ? -1.188 2.352 20.359 1 95.81 118 SER B O 1
ATOM 4344 N N . PHE B 1 119 ? 0.045 4.141 20.766 1 94.56 119 PHE B N 1
ATOM 4345 C CA . PHE B 1 119 ? 1.105 3.752 19.844 1 94.56 119 PHE B CA 1
ATOM 4346 C C . PHE B 1 119 ? 2.439 4.355 20.266 1 94.56 119 PHE B C 1
ATOM 4348 O O . PHE B 1 119 ? 2.475 5.324 21.031 1 94.56 119 PHE B O 1
ATOM 4355 N N . LYS B 1 120 ? 3.529 3.799 19.797 1 94.75 120 LYS B N 1
ATOM 4356 C CA . LYS B 1 120 ? 4.879 4.195 20.188 1 94.75 120 LYS B CA 1
ATOM 4357 C C . LYS B 1 120 ? 5.422 5.285 19.281 1 94.75 120 LYS B C 1
ATOM 4359 O O . LYS B 1 120 ? 5.047 5.363 18.109 1 94.75 120 LYS B O 1
ATOM 4364 N N . GLY B 1 121 ? 6.254 6.148 19.812 1 96.56 121 GLY B N 1
ATOM 4365 C CA . GLY B 1 121 ? 7.043 7.125 19.078 1 96.56 121 GLY B CA 1
ATOM 4366 C C . GLY B 1 121 ? 8.516 7.109 19.453 1 96.56 121 GLY B C 1
ATOM 4367 O O . GLY B 1 121 ? 8.867 6.758 20.578 1 96.56 121 GLY B O 1
ATOM 4368 N N . ARG B 1 122 ? 9.305 7.477 18.516 1 95.56 122 ARG B N 1
ATOM 4369 C CA . ARG B 1 122 ? 10.742 7.523 18.75 1 95.56 122 ARG B CA 1
ATOM 4370 C C . ARG B 1 122 ? 11.156 8.867 19.344 1 95.56 122 ARG B C 1
ATOM 4372 O O . ARG B 1 122 ? 11.961 9.594 18.75 1 95.56 122 ARG B O 1
ATOM 4379 N N . ALA B 1 123 ? 10.711 9.164 20.453 1 97.88 123 ALA B N 1
ATOM 4380 C CA . ALA B 1 123 ? 11.016 10.375 21.203 1 97.88 123 ALA B CA 1
ATOM 4381 C C . ALA B 1 123 ? 11.039 10.086 22.703 1 97.88 123 ALA B C 1
ATOM 4383 O O . ALA B 1 123 ? 10.438 9.117 23.172 1 97.88 123 ALA B O 1
ATOM 4384 N N . THR B 1 124 ? 11.789 10.883 23.438 1 97.5 124 THR B N 1
ATOM 4385 C CA . THR B 1 124 ? 11.859 10.789 24.891 1 97.5 124 THR B CA 1
ATOM 4386 C C . THR B 1 124 ? 11.117 11.953 25.547 1 97.5 124 THR B C 1
ATOM 4388 O O . THR B 1 124 ? 11.484 13.109 25.359 1 97.5 124 THR B O 1
ATOM 4391 N N . ARG B 1 125 ? 10.148 11.688 26.328 1 97.12 125 ARG B N 1
ATOM 4392 C CA . ARG B 1 125 ? 9.312 12.703 26.953 1 97.12 125 ARG B CA 1
ATOM 4393 C C . ARG B 1 125 ? 10.125 13.547 27.938 1 97.12 125 ARG B C 1
ATOM 4395 O O . ARG B 1 125 ? 10.852 13.008 28.766 1 97.12 125 ARG B O 1
ATOM 4402 N N . ASP B 1 126 ? 10.133 14.789 27.766 1 95.69 126 ASP B N 1
ATOM 4403 C CA . ASP B 1 126 ? 10.703 15.805 28.656 1 95.69 126 ASP B CA 1
ATOM 4404 C C . ASP B 1 126 ? 12.227 15.703 28.703 1 95.69 126 ASP B C 1
ATOM 4406 O O . ASP B 1 126 ? 12.844 15.945 29.734 1 95.69 126 ASP B O 1
ATOM 4410 N N . ALA B 1 127 ? 12.781 15.227 27.625 1 96.81 127 ALA B N 1
ATOM 4411 C CA . ALA B 1 127 ? 14.234 15.164 27.531 1 96.81 127 ALA B CA 1
ATOM 4412 C C . ALA B 1 127 ? 14.844 16.562 27.5 1 96.81 127 ALA B C 1
ATOM 4414 O O . ALA B 1 127 ? 14.203 17.516 27.031 1 96.81 127 ALA B O 1
ATOM 4415 N N . PRO B 1 128 ? 16.078 16.703 27.984 1 95.5 128 PRO B N 1
ATOM 4416 C CA . PRO B 1 128 ? 16.75 18 27.844 1 95.5 128 PRO B CA 1
ATOM 4417 C C . PRO B 1 128 ? 17.047 18.344 26.375 1 95.5 128 PRO B C 1
ATOM 4419 O O . PRO B 1 128 ? 17.438 17.484 25.609 1 95.5 128 PRO B O 1
ATOM 4422 N N . PRO B 1 129 ? 16.828 19.547 26.031 1 96.25 129 PRO B N 1
ATOM 4423 C CA . PRO B 1 129 ? 17.062 19.953 24.641 1 96.25 129 PRO B CA 1
ATOM 4424 C C . PRO B 1 129 ? 18.547 20.062 24.297 1 96.25 129 PRO B C 1
ATOM 4426 O O . PRO B 1 129 ? 19.391 20.203 25.203 1 96.25 129 PRO B O 1
ATOM 4429 N N . LYS B 1 130 ? 18.828 19.906 23.047 1 92.81 130 LYS B N 1
ATOM 4430 C CA . LYS B 1 130 ? 20.141 20.266 22.531 1 92.81 130 LYS B CA 1
ATOM 4431 C C . LYS B 1 130 ? 20.328 21.781 22.5 1 92.81 130 LYS B C 1
ATOM 4433 O O . LYS B 1 130 ? 19.812 22.453 21.594 1 92.81 130 LYS B O 1
ATOM 4438 N N . ASN B 1 131 ? 21.156 22.359 23.328 1 87.69 131 ASN B N 1
ATOM 4439 C CA . ASN B 1 131 ? 21.203 23.797 23.484 1 87.69 131 ASN B CA 1
ATOM 4440 C C . ASN B 1 131 ? 22.562 24.359 23.078 1 87.69 131 ASN B C 1
ATOM 4442 O O . ASN B 1 131 ? 22.797 25.562 23.188 1 87.69 131 ASN B O 1
ATOM 4446 N N . ASP B 1 132 ? 23.328 23.609 22.547 1 85.75 132 ASP B N 1
ATOM 4447 C CA . ASP B 1 132 ? 24.688 24.094 22.281 1 85.75 132 ASP B CA 1
ATOM 4448 C C . ASP B 1 132 ? 24.891 24.344 20.781 1 85.75 132 ASP B C 1
ATOM 4450 O O . ASP B 1 132 ? 26 24.672 20.359 1 85.75 132 ASP B O 1
ATOM 4454 N N . GLU B 1 133 ? 23.891 24.203 20 1 87.38 133 GLU B N 1
ATOM 4455 C CA . GLU B 1 133 ? 24.062 24.328 18.562 1 87.38 133 GLU B CA 1
ATOM 4456 C C . GLU B 1 133 ? 23.234 25.5 18.016 1 87.38 133 GLU B C 1
ATOM 4458 O O . GLU B 1 133 ? 23.047 25.609 16.797 1 87.38 133 GLU B O 1
ATOM 4463 N N . GLY B 1 134 ? 22.688 26.328 18.922 1 89.69 134 GLY B N 1
ATOM 4464 C CA . GLY B 1 134 ? 21.891 27.453 18.469 1 89.69 134 GLY B CA 1
ATOM 4465 C C . GLY B 1 134 ? 20.422 27.125 18.344 1 89.69 134 GLY B C 1
ATOM 4466 O O . GLY B 1 134 ? 19.969 26.094 18.828 1 89.69 134 GLY B O 1
ATOM 4467 N N . ALA B 1 135 ? 19.734 28.062 17.672 1 96.31 135 ALA B N 1
ATOM 4468 C CA . ALA B 1 135 ? 18.297 27.922 17.578 1 96.31 135 ALA B CA 1
ATOM 4469 C C . ALA B 1 135 ? 17.891 27.141 16.328 1 96.31 135 ALA B C 1
ATOM 4471 O O . ALA B 1 135 ? 18.641 27.125 15.344 1 96.31 135 ALA B O 1
ATOM 4472 N N . PHE B 1 136 ? 16.844 26.453 16.438 1 98.56 136 PHE B N 1
ATOM 4473 C CA . PHE B 1 136 ? 16.312 25.625 15.359 1 98.56 136 PHE B CA 1
ATOM 4474 C C . PHE B 1 136 ? 15.047 26.25 14.781 1 98.56 136 PHE B C 1
ATOM 4476 O O . PHE B 1 136 ? 14.219 26.797 15.516 1 98.56 136 PHE B O 1
ATOM 4483 N N . PRO B 1 137 ? 14.859 26.172 13.414 1 98.88 137 PRO B N 1
ATOM 4484 C CA . PRO B 1 137 ? 13.617 26.672 12.82 1 98.88 137 PRO B CA 1
ATOM 4485 C C . PRO B 1 137 ? 12.367 26.016 13.406 1 98.88 137 PRO B C 1
ATOM 4487 O O . PRO B 1 137 ? 12.445 24.906 13.93 1 98.88 137 PRO B O 1
ATOM 4490 N N . LEU B 1 138 ? 11.281 26.703 13.32 1 98.94 138 LEU B N 1
ATOM 4491 C CA . LEU B 1 138 ? 10.016 26.25 13.891 1 98.94 138 LEU B CA 1
ATOM 4492 C C . LEU B 1 138 ? 9.086 25.719 12.805 1 98.94 138 LEU B C 1
ATOM 4494 O O . LEU B 1 138 ? 8.984 26.312 11.727 1 98.94 138 LEU B O 1
ATOM 4498 N N . VAL B 1 139 ? 8.484 24.594 13.023 1 99 139 VAL B N 1
ATOM 4499 C CA . VAL B 1 139 ? 7.41 24.062 12.188 1 99 139 VAL B CA 1
ATOM 4500 C C . VAL B 1 139 ? 6.133 23.922 13.016 1 99 139 VAL B C 1
ATOM 4502 O O . VAL B 1 139 ? 6.125 23.25 14.039 1 99 139 VAL B O 1
ATOM 4505 N N . ILE B 1 140 ? 5.082 24.578 12.648 1 99 140 ILE B N 1
ATOM 4506 C CA . ILE B 1 140 ? 3.777 24.438 13.281 1 99 140 ILE B CA 1
ATOM 4507 C C . ILE B 1 140 ? 2.895 23.5 12.453 1 99 140 ILE B C 1
ATOM 4509 O O . ILE B 1 140 ? 2.746 23.703 11.242 1 99 140 ILE B O 1
ATOM 4513 N N . VAL B 1 141 ? 2.346 22.484 13.094 1 99 141 VAL B N 1
ATOM 4514 C CA . VAL B 1 141 ? 1.603 21.438 12.414 1 99 141 VAL B CA 1
ATOM 4515 C C . VAL B 1 141 ? 0.134 21.484 12.828 1 99 141 VAL B C 1
ATOM 4517 O O . VAL B 1 141 ? -0.177 21.5 14.023 1 99 141 VAL B O 1
ATOM 4520 N N . SER B 1 142 ? -0.716 21.547 11.828 1 98.94 142 SER B N 1
ATOM 4521 C CA . SER B 1 142 ? -2.16 21.594 12.031 1 98.94 142 SER B CA 1
ATOM 4522 C C . SER B 1 142 ? -2.842 20.375 11.414 1 98.94 142 SER B C 1
ATOM 4524 O O . SER B 1 142 ? -2.693 20.109 10.219 1 98.94 142 SER B O 1
ATOM 4526 N N . HIS B 1 143 ? -3.609 19.641 12.227 1 98.69 143 HIS B N 1
ATOM 4527 C CA . HIS B 1 143 ? -4.293 18.422 11.781 1 98.69 143 HIS B CA 1
ATOM 4528 C C . HIS B 1 143 ? -5.586 18.766 11.047 1 98.69 143 HIS B C 1
ATOM 4530 O O . HIS B 1 143 ? -5.973 19.938 10.969 1 98.69 143 HIS B O 1
ATOM 4536 N N . GLY B 1 144 ? -6.191 17.734 10.438 1 97.44 144 GLY B N 1
ATOM 4537 C CA . GLY B 1 144 ? -7.445 17.891 9.711 1 97.44 144 GLY B CA 1
ATOM 4538 C C . GLY B 1 144 ? -8.664 17.812 10.609 1 97.44 144 GLY B C 1
ATOM 4539 O O . GLY B 1 144 ? -8.539 17.766 11.836 1 97.44 144 GLY B O 1
ATOM 4540 N N . TYR B 1 145 ? -9.906 17.859 10.039 1 94.62 145 TYR B N 1
ATOM 4541 C CA . TYR B 1 145 ? -11.148 17.828 10.797 1 94.62 145 TYR B CA 1
ATOM 4542 C C . TYR B 1 145 ? -11.766 16.422 10.75 1 94.62 145 TYR B C 1
ATOM 4544 O O . TYR B 1 145 ? -12.156 15.945 9.68 1 94.62 145 TYR B O 1
ATOM 4552 N N . VAL B 1 146 ? -12.023 15.773 11.828 1 94.31 146 VAL B N 1
ATOM 4553 C CA . VAL B 1 146 ? -11.414 16.047 13.125 1 94.31 146 VAL B CA 1
ATOM 4554 C C . VAL B 1 146 ? -10.086 15.305 13.234 1 94.31 146 VAL B C 1
ATOM 4556 O O . VAL B 1 146 ? -9.703 14.555 12.336 1 94.31 146 VAL B O 1
ATOM 4559 N N . GLY B 1 147 ? -9.328 15.719 14.164 1 96.88 147 GLY B N 1
ATOM 4560 C CA . GLY B 1 147 ? -8.031 15.078 14.32 1 96.88 147 GLY B CA 1
ATOM 4561 C C . GLY B 1 147 ? -7.43 15.281 15.703 1 96.88 147 GLY B C 1
ATOM 4562 O O . GLY B 1 147 ? -8.156 15.352 16.703 1 96.88 147 GLY B O 1
ATOM 4563 N N . SER B 1 148 ? -6.152 15.141 15.773 1 98.06 148 SER B N 1
ATOM 4564 C CA . SER B 1 148 ? -5.387 15.352 17 1 98.06 148 SER B CA 1
ATOM 4565 C C . SER B 1 148 ? -3.967 15.812 16.688 1 98.06 148 SER B C 1
ATOM 4567 O O . SER B 1 148 ? -3.51 15.719 15.547 1 98.06 148 SER B O 1
ATOM 4569 N N . ARG B 1 149 ? -3.346 16.219 17.734 1 98.75 149 ARG B N 1
ATOM 4570 C CA . ARG B 1 149 ? -1.965 16.688 17.641 1 98.75 149 ARG B CA 1
ATOM 4571 C C . ARG B 1 149 ? -1.027 15.531 17.281 1 98.75 149 ARG B C 1
ATOM 4573 O O . ARG B 1 149 ? 0.125 15.758 16.906 1 98.75 149 ARG B O 1
ATOM 4580 N N . TYR B 1 150 ? -1.469 14.289 17.344 1 98.56 150 TYR B N 1
ATOM 4581 C CA . TYR B 1 150 ? -0.621 13.125 17.094 1 98.56 150 TYR B CA 1
ATOM 4582 C C . TYR B 1 150 ? -0.867 12.547 15.703 1 98.56 150 TYR B C 1
ATOM 4584 O O . TYR B 1 150 ? -0.26 11.539 15.328 1 98.56 150 TYR B O 1
ATOM 4592 N N . LEU B 1 151 ? -1.681 13.148 14.883 1 98.5 151 LEU B N 1
ATOM 4593 C CA . LEU B 1 151 ? -2.168 12.578 13.633 1 98.5 151 LEU B CA 1
ATOM 4594 C C . LEU B 1 151 ? -1.02 12.352 12.656 1 98.5 151 LEU B C 1
ATOM 4596 O O . LEU B 1 151 ? -1.103 11.484 11.789 1 98.5 151 LEU B O 1
ATOM 4600 N N . MET B 1 152 ? 0.076 13.102 12.766 1 98.81 152 MET B N 1
ATOM 4601 C CA . MET B 1 152 ? 1.19 13.039 11.82 1 98.81 152 MET B CA 1
ATOM 4602 C C . MET B 1 152 ? 2.518 12.891 12.562 1 98.81 152 MET B C 1
ATOM 4604 O O . MET B 1 152 ? 3.498 13.555 12.219 1 98.81 152 MET B O 1
ATOM 4608 N N . THR B 1 153 ? 2.594 12.023 13.547 1 98.81 153 THR B N 1
ATOM 4609 C CA . THR B 1 153 ? 3.777 11.898 14.391 1 98.81 153 THR B CA 1
ATOM 4610 C C . THR B 1 153 ? 4.965 11.391 13.578 1 98.81 153 THR B C 1
ATOM 4612 O O . THR B 1 153 ? 6.117 11.727 13.875 1 98.81 153 THR B O 1
ATOM 4615 N N . TYR B 1 154 ? 4.723 10.547 12.492 1 98.75 154 TYR B N 1
ATOM 4616 C CA . TYR B 1 154 ? 5.812 10.086 11.641 1 98.75 154 TYR B CA 1
ATOM 4617 C C . TYR B 1 154 ? 6.629 11.266 11.125 1 98.75 154 TYR B C 1
ATOM 4619 O O . TYR B 1 154 ? 7.855 11.188 11.031 1 98.75 154 TYR B O 1
ATOM 4627 N N . LEU B 1 155 ? 5.988 12.383 10.852 1 98.94 155 LEU B N 1
ATOM 4628 C CA . LEU B 1 155 ? 6.609 13.555 10.242 1 98.94 155 LEU B CA 1
ATOM 4629 C C . LEU B 1 155 ? 7.168 14.492 11.305 1 98.94 155 LEU B C 1
ATOM 4631 O O . LEU B 1 155 ? 8.273 15.023 11.156 1 98.94 155 LEU B O 1
ATOM 4635 N N . THR B 1 156 ? 6.43 14.695 12.422 1 98.94 156 THR B N 1
ATOM 4636 C CA . THR B 1 156 ? 6.859 15.625 13.461 1 98.94 156 THR B CA 1
ATOM 4637 C C . THR B 1 156 ? 8.148 15.141 14.125 1 98.94 156 THR B C 1
ATOM 4639 O O . THR B 1 156 ? 9.086 15.914 14.297 1 98.94 156 THR B O 1
ATOM 4642 N N . GLU B 1 157 ? 8.195 13.859 14.422 1 98.81 157 GLU B N 1
ATOM 4643 C CA . GLU B 1 157 ? 9.414 13.297 14.992 1 98.81 157 GLU B CA 1
ATOM 4644 C C . GLU B 1 157 ? 10.562 13.344 13.992 1 98.81 157 GLU B C 1
ATOM 4646 O O . GLU B 1 157 ? 11.711 13.625 14.359 1 98.81 157 GLU B O 1
ATOM 4651 N N . ASN B 1 158 ? 10.266 12.992 12.742 1 98.88 158 ASN B N 1
ATOM 4652 C CA . ASN B 1 158 ? 11.281 13.008 11.703 1 98.88 158 ASN B CA 1
ATOM 4653 C C . ASN B 1 158 ? 11.906 14.391 11.555 1 98.88 158 ASN B C 1
ATOM 4655 O O . ASN B 1 158 ? 13.133 14.523 11.531 1 98.88 158 ASN B O 1
ATOM 4659 N N . LEU B 1 159 ? 11.102 15.422 11.477 1 98.94 159 LEU B N 1
ATOM 4660 C CA . LEU B 1 159 ? 11.594 16.797 11.328 1 98.94 159 LEU B CA 1
ATOM 4661 C C . LEU B 1 159 ? 12.391 17.219 12.547 1 98.94 159 LEU B C 1
ATOM 4663 O O . LEU B 1 159 ? 13.438 17.859 12.422 1 98.94 159 LEU B O 1
ATOM 4667 N N . ALA B 1 160 ? 11.914 16.875 13.727 1 98.88 160 ALA B N 1
ATOM 4668 C CA . ALA B 1 160 ? 12.656 17.219 14.938 1 98.88 160 ALA B CA 1
ATOM 4669 C C . ALA B 1 160 ? 14.039 16.578 14.922 1 98.88 160 ALA B C 1
ATOM 4671 O O . ALA B 1 160 ? 15.031 17.203 15.32 1 98.88 160 ALA B O 1
ATOM 4672 N N . SER B 1 161 ? 14.109 15.352 14.469 1 98.31 161 SER B N 1
ATOM 4673 C CA . SER B 1 161 ? 15.391 14.656 14.383 1 98.31 161 SER B CA 1
ATOM 4674 C C . SER B 1 161 ? 16.328 15.336 13.383 1 98.31 161 SER B C 1
ATOM 4676 O O . SER B 1 161 ? 17.531 15.094 13.383 1 98.31 161 SER B O 1
ATOM 4678 N N . LYS B 1 162 ? 15.797 16.172 12.539 1 98.75 162 LYS B N 1
ATOM 4679 C CA . LYS B 1 162 ? 16.562 16.859 11.508 1 98.75 162 LYS B CA 1
ATOM 4680 C C . LYS B 1 162 ? 16.844 18.312 11.906 1 98.75 162 LYS B C 1
ATOM 4682 O O . LYS B 1 162 ? 17.266 19.109 11.078 1 98.75 162 LYS B O 1
ATOM 4687 N N . GLY B 1 163 ? 16.5 18.641 13.086 1 98.62 163 GLY B N 1
ATOM 4688 C CA . GLY B 1 163 ? 16.859 19.938 13.617 1 98.62 163 GLY B CA 1
ATOM 4689 C C . GLY B 1 163 ? 15.781 20.984 13.453 1 98.62 163 GLY B C 1
ATOM 4690 O O . GLY B 1 163 ? 16.062 22.125 13.086 1 98.62 163 GLY B O 1
ATOM 4691 N N . TYR B 1 164 ? 14.602 20.641 13.68 1 98.94 164 TYR B N 1
ATOM 4692 C CA . TYR B 1 164 ? 13.469 21.562 13.773 1 98.94 164 TYR B CA 1
ATOM 4693 C C . TYR B 1 164 ? 12.805 21.469 15.141 1 98.94 164 TYR B C 1
ATOM 4695 O O . TYR B 1 164 ? 12.844 20.422 15.789 1 98.94 164 TYR B O 1
ATOM 4703 N N . ILE B 1 165 ? 12.289 22.578 15.625 1 98.88 165 ILE B N 1
ATOM 4704 C CA . ILE B 1 165 ? 11.258 22.547 16.656 1 98.88 165 ILE B CA 1
ATOM 4705 C C . ILE B 1 165 ? 9.883 22.375 16.016 1 98.88 165 ILE B C 1
ATOM 4707 O O . ILE B 1 165 ? 9.492 23.172 15.156 1 98.88 165 ILE B O 1
ATOM 4711 N N . VAL B 1 166 ? 9.188 21.328 16.391 1 99 166 VAL B N 1
ATOM 4712 C CA . VAL B 1 166 ? 7.906 21.047 15.75 1 99 166 VAL B CA 1
ATOM 4713 C C . VAL B 1 166 ? 6.781 21.156 16.781 1 99 166 VAL B C 1
ATOM 4715 O O . VAL B 1 166 ? 6.793 20.453 17.797 1 99 166 VAL B O 1
ATOM 4718 N N . ALA B 1 167 ? 5.832 22 16.562 1 98.94 167 ALA B N 1
ATOM 4719 C CA . ALA B 1 167 ? 4.684 22.219 17.438 1 98.94 167 ALA B CA 1
ATOM 4720 C C . ALA B 1 167 ? 3.385 21.797 16.75 1 98.94 167 ALA B C 1
ATOM 4722 O O . ALA B 1 167 ? 2.947 22.438 15.797 1 98.94 167 ALA B O 1
ATOM 4723 N N . ALA B 1 168 ? 2.797 20.766 17.234 1 98.94 168 ALA B N 1
ATOM 4724 C CA . ALA B 1 168 ? 1.529 20.297 16.688 1 98.94 168 ALA B CA 1
ATOM 4725 C C . ALA B 1 168 ? 0.361 20.703 17.578 1 98.94 168 ALA B C 1
ATOM 4727 O O . ALA B 1 168 ? 0.342 20.375 18.766 1 98.94 168 ALA B O 1
ATOM 4728 N N . ILE B 1 169 ? -0.616 21.281 16.969 1 98.94 169 ILE B N 1
ATOM 4729 C CA . ILE B 1 169 ? -1.716 21.891 17.719 1 98.94 169 ILE B CA 1
ATOM 4730 C C . ILE B 1 169 ? -2.84 20.859 17.891 1 98.94 169 ILE B C 1
ATOM 4732 O O . ILE B 1 169 ? -3.193 20.156 16.938 1 98.94 169 ILE B O 1
ATOM 4736 N N . HIS B 1 170 ? -3.262 20.734 19.062 1 98.69 170 HIS B N 1
ATOM 4737 C CA . HIS B 1 170 ? -4.516 20.047 19.375 1 98.69 170 HIS B CA 1
ATOM 4738 C C . HIS B 1 170 ? -5.691 21.016 19.328 1 98.69 170 HIS B C 1
ATOM 4740 O O . HIS B 1 170 ? -6.164 21.469 20.375 1 98.69 170 HIS B O 1
ATOM 4746 N N . HIS B 1 171 ? -6.219 21.281 18.188 1 98.62 171 HIS B N 1
ATOM 4747 C CA . HIS B 1 171 ? -7.176 22.359 17.969 1 98.62 171 HIS B CA 1
ATOM 4748 C C . HIS B 1 171 ? -8.445 22.141 18.781 1 98.62 171 HIS B C 1
ATOM 4750 O O . HIS B 1 171 ? -9.242 21.234 18.469 1 98.62 171 HIS B O 1
ATOM 4756 N N . THR B 1 172 ? -8.664 23.016 19.719 1 98 172 THR B N 1
ATOM 4757 C CA . THR B 1 172 ? -9.875 22.984 20.531 1 98 172 THR B CA 1
ATOM 4758 C C . THR B 1 172 ? -11.125 23.016 19.656 1 98 172 THR B C 1
ATOM 4760 O O . THR B 1 172 ? -11.18 23.766 18.672 1 98 172 THR B O 1
ATOM 4763 N N . GLU B 1 173 ? -12.062 22.141 19.969 1 97.12 173 GLU B N 1
ATOM 4764 C CA . GLU B 1 173 ? -13.359 22.062 19.297 1 97.12 173 GLU B CA 1
ATOM 4765 C C . GLU B 1 173 ? -13.219 21.484 17.891 1 97.12 173 GLU B C 1
ATOM 4767 O O . GLU B 1 173 ? -14.094 21.672 17.047 1 97.12 173 GLU B O 1
ATOM 4772 N N . SER B 1 174 ? -12.148 20.781 17.625 1 97.44 174 SER B N 1
ATOM 4773 C CA . SER B 1 174 ? -11.93 20.188 16.312 1 97.44 174 SER B CA 1
ATOM 4774 C C . SER B 1 174 ? -11.188 18.859 16.422 1 97.44 174 SER B C 1
ATOM 4776 O O . SER B 1 174 ? -10.445 18.484 15.523 1 97.44 174 SER B O 1
ATOM 4778 N N . THR B 1 175 ? -11.281 18.156 17.547 1 97.75 175 THR B N 1
ATOM 4779 C CA . THR B 1 175 ? -10.602 16.891 17.766 1 97.75 175 THR B CA 1
ATOM 4780 C C . THR B 1 175 ? -11.602 15.75 17.875 1 97.75 175 THR B C 1
ATOM 4782 O O . THR B 1 175 ? -12.812 15.977 17.875 1 97.75 175 THR B O 1
ATOM 4785 N N . PHE B 1 176 ? -11.086 14.523 17.938 1 96.25 176 PHE B N 1
ATOM 4786 C CA . PHE B 1 176 ? -11.93 13.344 18.062 1 96.25 176 PHE B CA 1
ATOM 4787 C C . PHE B 1 176 ? -12.758 13.422 19.344 1 96.25 176 PHE B C 1
ATOM 4789 O O . PHE B 1 176 ? -13.938 13.062 19.344 1 96.25 176 PHE B O 1
ATOM 4796 N N . GLU B 1 177 ? -12.164 13.836 20.391 1 96 177 GLU B N 1
ATOM 4797 C CA . GLU B 1 177 ? -12.812 13.852 21.703 1 96 177 GLU B CA 1
ATOM 4798 C C . GLU B 1 177 ? -13.617 15.125 21.922 1 96 177 GLU B C 1
ATOM 4800 O O . GLU B 1 177 ? -14.445 15.203 22.828 1 96 177 GLU B O 1
ATOM 4805 N N . ASP B 1 178 ? -13.391 16.094 21.062 1 94.12 178 ASP B N 1
ATOM 4806 C CA . ASP B 1 178 ? -14.07 17.375 21.156 1 94.12 178 ASP B CA 1
ATOM 4807 C C . ASP B 1 178 ? -14.438 17.906 19.766 1 94.12 178 ASP B C 1
ATOM 4809 O O . ASP B 1 178 ? -13.914 18.938 19.328 1 94.12 178 ASP B O 1
ATOM 4813 N N . PRO B 1 179 ? -15.484 17.125 19.234 1 93.88 179 PRO B N 1
ATOM 4814 C CA . PRO B 1 179 ? -15.914 17.625 17.922 1 93.88 179 PRO B CA 1
ATOM 4815 C C . PRO B 1 179 ? -16.891 18.797 18.031 1 93.88 179 PRO B C 1
ATOM 4817 O O . PRO B 1 179 ? -18.047 18.609 18.422 1 93.88 179 PRO B O 1
ATOM 4820 N N . GLY B 1 180 ? -16.406 20.109 18.062 1 93.31 180 GLY B N 1
ATOM 4821 C CA . GLY B 1 180 ? -17.25 21.297 18.125 1 93.31 180 GLY B CA 1
ATOM 4822 C C . GLY B 1 180 ? -17.984 21.578 16.828 1 93.31 180 GLY B C 1
ATOM 4823 O O . GLY B 1 180 ? -18.031 20.719 15.938 1 93.31 180 GLY B O 1
ATOM 4824 N N . LYS B 1 181 ? -18.688 22.656 16.875 1 95.06 181 LYS B N 1
ATOM 4825 C CA . LYS B 1 181 ? -19.344 23.094 15.641 1 95.06 181 LYS B CA 1
ATOM 4826 C C . LYS B 1 181 ? -18.312 23.406 14.555 1 95.06 181 LYS B C 1
ATOM 4828 O O . LYS B 1 181 ? -17.25 23.953 14.836 1 95.06 181 LYS B O 1
ATOM 4833 N N . PHE B 1 182 ? -18.656 23.078 13.359 1 96.25 182 PHE B N 1
ATOM 4834 C CA . PHE B 1 182 ? -17.75 23.266 12.227 1 96.25 182 PHE B CA 1
ATOM 4835 C C . PHE B 1 182 ? -17.359 24.734 12.094 1 96.25 182 PHE B C 1
ATOM 4837 O O . PHE B 1 182 ? -16.234 25.047 11.695 1 96.25 182 PHE B O 1
ATOM 4844 N N . SER B 1 183 ? -18.234 25.656 12.453 1 96.44 183 SER B N 1
ATOM 4845 C CA . SER B 1 183 ? -17.953 27.094 12.383 1 96.44 183 SER B CA 1
ATOM 4846 C C . SER B 1 183 ? -16.75 27.453 13.242 1 96.44 183 SER B C 1
ATOM 4848 O O . SER B 1 183 ? -15.984 28.359 12.898 1 96.44 183 SER B O 1
ATOM 4850 N N . SER B 1 184 ? -16.609 26.797 14.352 1 97.12 184 SER B N 1
ATOM 4851 C CA . SER B 1 184 ? -15.453 27.047 15.203 1 97.12 184 SER B CA 1
ATOM 4852 C C . SER B 1 184 ? -14.156 26.656 14.516 1 97.12 184 SER B C 1
ATOM 4854 O O . SER B 1 184 ? -13.164 27.375 14.578 1 97.12 184 SER B O 1
ATOM 4856 N N . THR B 1 185 ? -14.164 25.484 13.859 1 97.56 185 THR B N 1
ATOM 4857 C CA . THR B 1 185 ? -13 25.031 13.102 1 97.56 185 THR B CA 1
ATOM 4858 C C . THR B 1 185 ? -12.641 26.047 12.016 1 97.56 185 THR B C 1
ATOM 4860 O O . THR B 1 185 ? -11.469 26.406 11.859 1 97.56 185 THR B O 1
ATOM 4863 N N . LEU B 1 186 ? -13.672 26.484 11.32 1 98.12 186 LEU B N 1
ATOM 4864 C CA . LEU B 1 186 ? -13.453 27.422 10.227 1 98.12 186 LEU B CA 1
ATOM 4865 C C . LEU B 1 186 ? -12.805 28.719 10.734 1 98.12 186 LEU B C 1
ATOM 4867 O O . LEU B 1 186 ? -11.82 29.188 10.164 1 98.12 186 LEU B O 1
ATOM 4871 N N . TYR B 1 187 ? -13.273 29.219 11.75 1 98.06 187 TYR B N 1
ATOM 4872 C CA . TYR B 1 187 ? -12.852 30.531 12.219 1 98.06 187 TYR B CA 1
ATOM 4873 C C . TYR B 1 187 ? -11.492 30.453 12.898 1 98.06 187 TYR B C 1
ATOM 4875 O O . TYR B 1 187 ? -10.602 31.266 12.617 1 98.06 187 TYR B O 1
ATOM 4883 N N . HIS B 1 188 ? -11.258 29.516 13.695 1 98.19 188 HIS B N 1
ATOM 4884 C CA . HIS B 1 188 ? -10.125 29.547 14.617 1 98.19 188 HIS B CA 1
ATOM 4885 C C . HIS B 1 188 ? -8.883 28.922 13.984 1 98.19 188 HIS B C 1
ATOM 4887 O O . HIS B 1 188 ? -7.77 29.109 14.477 1 98.19 188 HIS B O 1
ATOM 4893 N N . ARG B 1 189 ? -9 28.203 12.945 1 98.38 189 ARG B N 1
ATOM 4894 C CA . ARG B 1 189 ? -7.883 27.406 12.438 1 98.38 189 ARG B CA 1
ATOM 4895 C C . ARG B 1 189 ? -6.684 28.281 12.117 1 98.38 189 ARG B C 1
ATOM 4897 O O . ARG B 1 189 ? -5.582 28.047 12.609 1 98.38 189 ARG B O 1
ATOM 4904 N N . PRO B 1 190 ? -6.855 29.359 11.281 1 98.5 190 PRO B N 1
ATOM 4905 C CA . PRO B 1 190 ? -5.695 30.203 11.023 1 98.5 190 PRO B CA 1
ATOM 4906 C C . PRO B 1 190 ? -5.246 30.984 12.266 1 98.5 190 PRO B C 1
ATOM 4908 O O . PRO B 1 190 ? -4.051 31.219 12.445 1 98.5 190 PRO B O 1
ATOM 4911 N N . ILE B 1 191 ? -6.152 31.328 13.133 1 98.25 191 ILE B N 1
ATOM 4912 C CA . ILE B 1 191 ? -5.875 32.125 14.328 1 98.25 191 ILE B CA 1
ATOM 4913 C C . ILE B 1 191 ? -5.043 31.297 15.305 1 98.25 191 ILE B C 1
ATOM 4915 O O . ILE B 1 191 ? -4.113 31.812 15.938 1 98.25 191 ILE B O 1
ATOM 4919 N N . ASP B 1 192 ? -5.41 30.016 15.406 1 98.81 192 ASP B N 1
ATOM 4920 C CA . ASP B 1 192 ? -4.637 29.109 16.25 1 98.81 192 ASP B CA 1
ATOM 4921 C C . ASP B 1 192 ? -3.182 29.047 15.797 1 98.81 192 ASP B C 1
ATOM 4923 O O . ASP B 1 192 ? -2.266 29.016 16.625 1 98.81 192 ASP B O 1
ATOM 4927 N N . ASP B 1 193 ? -2.938 28.969 14.508 1 98.81 193 ASP B N 1
ATOM 4928 C CA . ASP B 1 193 ? -1.581 28.906 13.969 1 98.81 193 ASP B CA 1
ATOM 4929 C C . ASP B 1 193 ? -0.775 30.141 14.367 1 98.81 193 ASP B C 1
ATOM 4931 O O . ASP B 1 193 ? 0.355 30.031 14.844 1 98.81 193 ASP B O 1
ATOM 4935 N N . LEU B 1 194 ? -1.342 31.281 14.18 1 98.69 194 LEU B N 1
ATOM 4936 C CA . LEU B 1 194 ? -0.654 32.531 14.469 1 98.69 194 LEU B CA 1
ATOM 4937 C C . LEU B 1 194 ? -0.432 32.719 15.969 1 98.69 194 LEU B C 1
ATOM 4939 O O . LEU B 1 194 ? 0.609 33.219 16.391 1 98.69 194 LEU B O 1
ATOM 4943 N N . PHE B 1 195 ? -1.437 32.312 16.766 1 98.75 195 PHE B N 1
ATOM 4944 C CA . PHE B 1 195 ? -1.299 32.375 18.219 1 98.75 195 PHE B CA 1
ATOM 4945 C C . PHE B 1 195 ? -0.135 31.5 18.688 1 98.75 195 PHE B C 1
ATOM 4947 O O . PHE B 1 195 ? 0.681 31.953 19.5 1 98.75 195 PHE B O 1
ATOM 4954 N N . VAL B 1 196 ? -0.047 30.25 18.172 1 98.94 196 VAL B N 1
ATOM 4955 C CA . VAL B 1 196 ? 1.012 29.328 18.578 1 98.94 196 VAL B CA 1
ATOM 4956 C C . VAL B 1 196 ? 2.367 29.875 18.141 1 98.94 196 VAL B C 1
ATOM 4958 O O . VAL B 1 196 ? 3.359 29.75 18.859 1 98.94 196 VAL B O 1
ATOM 4961 N N . LEU B 1 197 ? 2.414 30.469 16.938 1 98.88 197 LEU B N 1
ATOM 4962 C CA . LEU B 1 197 ? 3.637 31.125 16.484 1 98.88 197 LEU B CA 1
ATOM 4963 C C . LEU B 1 197 ? 4.109 32.156 17.516 1 98.88 197 LEU B C 1
ATOM 4965 O O . LEU B 1 197 ? 5.281 32.156 17.891 1 98.88 197 LEU B O 1
ATOM 4969 N N . ASN B 1 198 ? 3.207 33 17.984 1 98.62 198 ASN B N 1
ATOM 4970 C CA . ASN B 1 198 ? 3.537 34.031 18.969 1 98.62 198 ASN B CA 1
ATOM 4971 C C . ASN B 1 198 ? 3.943 33.406 20.297 1 98.62 198 ASN B C 1
ATOM 4973 O O . ASN B 1 198 ? 4.871 33.906 20.953 1 98.62 198 ASN B O 1
ATOM 4977 N N . GLU B 1 199 ? 3.232 32.375 20.75 1 98.62 199 GLU B N 1
ATOM 4978 C CA . GLU B 1 199 ? 3.572 31.719 22 1 98.62 199 GLU B CA 1
ATOM 4979 C C . GLU B 1 199 ? 4.953 31.078 21.938 1 98.62 199 GLU B C 1
ATOM 4981 O O . GLU B 1 199 ? 5.715 31.141 22.906 1 98.62 199 GLU B O 1
ATOM 4986 N N . MET B 1 200 ? 5.258 30.453 20.797 1 98.62 200 MET B N 1
ATOM 4987 C CA . MET B 1 200 ? 6.559 29.812 20.641 1 98.62 200 MET B CA 1
ATOM 4988 C C . MET B 1 200 ? 7.676 30.859 20.625 1 98.62 200 MET B C 1
ATOM 4990 O O . MET B 1 200 ? 8.789 30.578 21.094 1 98.62 200 MET B O 1
ATOM 4994 N N . GLU B 1 201 ? 7.383 32.031 20.078 1 98.38 201 GLU B N 1
ATOM 4995 C CA . GLU B 1 201 ? 8.352 33.125 20.156 1 98.38 201 GLU B CA 1
ATOM 4996 C C . GLU B 1 201 ? 8.664 33.469 21.609 1 98.38 201 GLU B C 1
ATOM 4998 O O . GLU B 1 201 ? 9.828 33.625 21.984 1 98.38 201 GLU B O 1
ATOM 5003 N N . LYS B 1 202 ? 7.633 33.625 22.406 1 98.06 202 LYS B N 1
ATOM 5004 C CA . LYS B 1 202 ? 7.809 33.969 23.812 1 98.06 202 LYS B CA 1
ATOM 5005 C C . LYS B 1 202 ? 8.625 32.906 24.531 1 98.06 202 LYS B C 1
ATOM 5007 O O . LYS B 1 202 ? 9.547 33.25 25.281 1 98.06 202 LYS B O 1
ATOM 5012 N N . LEU B 1 203 ? 8.328 31.703 24.266 1 97.44 203 LEU B N 1
ATOM 5013 C CA . LEU B 1 203 ? 8.977 30.594 24.953 1 97.44 203 LEU B CA 1
ATOM 5014 C C . LEU B 1 203 ? 10.414 30.422 24.469 1 97.44 203 LEU B C 1
ATOM 5016 O O . LEU B 1 203 ? 11.266 29.922 25.219 1 97.44 203 LEU B O 1
ATOM 5020 N N . GLY B 1 204 ? 10.656 30.781 23.234 1 96.69 204 GLY B N 1
ATOM 5021 C CA . GLY B 1 204 ? 11.953 30.547 22.609 1 96.69 204 GLY B CA 1
ATOM 5022 C C . GLY B 1 204 ? 12.938 31.688 22.859 1 96.69 204 GLY B C 1
ATOM 5023 O O . GLY B 1 204 ? 14.125 31.547 22.547 1 96.69 204 GLY B O 1
ATOM 5024 N N . LYS B 1 205 ? 12.453 32.719 23.406 1 95.19 205 LYS B N 1
ATOM 5025 C CA . LYS B 1 205 ? 13.312 33.875 23.641 1 95.19 205 LYS B CA 1
ATOM 5026 C C . LYS B 1 205 ? 14.445 33.531 24.609 1 95.19 205 LYS B C 1
ATOM 5028 O O . LYS B 1 205 ? 14.234 32.812 25.578 1 95.19 205 LYS B O 1
ATOM 5033 N N . LYS B 1 206 ? 15.578 34.156 24.266 1 92.69 206 LYS B N 1
ATOM 5034 C CA . LYS B 1 206 ? 16.688 33.969 25.188 1 92.69 206 LYS B CA 1
ATOM 5035 C C . LYS B 1 206 ? 16.344 34.469 26.578 1 92.69 206 LYS B C 1
ATOM 5037 O O . LYS B 1 206 ? 15.82 35.594 26.719 1 92.69 206 LYS B O 1
ATOM 5042 N N . GLY B 1 207 ? 16.578 33.688 27.562 1 90.44 207 GLY B N 1
ATOM 5043 C CA . GLY B 1 207 ? 16.312 34.094 28.938 1 90.44 207 GLY B CA 1
ATOM 5044 C C . GLY B 1 207 ? 14.93 33.719 29.422 1 90.44 207 GLY B C 1
ATOM 5045 O O . GLY B 1 207 ? 14.602 33.906 30.594 1 90.44 207 GLY B O 1
ATOM 5046 N N . ALA B 1 208 ? 14.148 33.25 28.5 1 92.75 208 ALA B N 1
ATOM 5047 C CA . ALA B 1 208 ? 12.828 32.812 28.906 1 92.75 208 ALA B CA 1
ATOM 5048 C C . ALA B 1 208 ? 12.922 31.594 29.828 1 92.75 208 ALA B C 1
ATOM 5050 O O . ALA B 1 208 ? 14 31.016 30.016 1 92.75 208 ALA B O 1
ATOM 5051 N N . ASP B 1 209 ? 11.781 31.297 30.422 1 90.88 209 ASP B N 1
ATOM 5052 C CA . ASP B 1 209 ? 11.703 30.109 31.266 1 90.88 209 ASP B CA 1
ATOM 5053 C C . ASP B 1 209 ? 11.367 28.875 30.453 1 90.88 209 ASP B C 1
ATOM 5055 O O . ASP B 1 209 ? 10.695 28.953 29.422 1 90.88 209 ASP B O 1
ATOM 5059 N N . GLY B 1 210 ? 11.969 27.797 30.844 1 91.19 210 GLY B N 1
ATOM 5060 C CA . GLY B 1 210 ? 11.555 26.531 30.266 1 91.19 210 GLY B CA 1
ATOM 5061 C C . GLY B 1 210 ? 12.609 25.938 29.344 1 91.19 210 GLY B C 1
ATOM 5062 O O . GLY B 1 210 ? 13.641 26.562 29.078 1 91.19 210 GLY B O 1
ATOM 5063 N N . ILE B 1 211 ? 12.367 24.875 28.766 1 91.69 211 ILE B N 1
ATOM 5064 C CA . ILE B 1 211 ? 13.367 24.047 28.094 1 91.69 211 ILE B CA 1
ATOM 5065 C C . ILE B 1 211 ? 13.586 24.562 26.672 1 91.69 211 ILE B C 1
ATOM 5067 O O . ILE B 1 211 ? 14.57 24.203 26.016 1 91.69 211 ILE B O 1
ATOM 5071 N N . LEU B 1 212 ? 12.703 25.438 26.172 1 95.75 212 LEU B N 1
ATOM 5072 C CA . LEU B 1 212 ? 12.797 25.875 24.781 1 95.75 212 LEU B CA 1
ATOM 5073 C C . LEU B 1 212 ? 13.539 27.203 24.672 1 95.75 212 LEU B C 1
ATOM 5075 O O . LEU B 1 212 ? 13.766 27.703 23.578 1 95.75 212 LEU B O 1
ATOM 5079 N N . ALA B 1 213 ? 13.938 27.719 25.828 1 95.69 213 ALA B N 1
ATOM 5080 C CA . ALA B 1 213 ? 14.57 29.031 25.875 1 95.69 213 ALA B CA 1
ATOM 5081 C C . ALA B 1 213 ? 15.844 29.047 25.031 1 95.69 213 ALA B C 1
ATOM 5083 O O . ALA B 1 213 ? 16.75 28.25 25.25 1 95.69 213 ALA B O 1
ATOM 5084 N N . GLY B 1 214 ? 15.75 29.953 24.078 1 96.06 214 GLY B N 1
ATOM 5085 C CA . GLY B 1 214 ? 16.953 30.203 23.297 1 96.06 214 GLY B CA 1
ATOM 5086 C C . GLY B 1 214 ? 17.125 29.219 22.141 1 96.06 214 GLY B C 1
ATOM 5087 O O . GLY B 1 214 ? 18.094 29.328 21.375 1 96.06 214 GLY B O 1
ATOM 5088 N N . ILE B 1 215 ? 16.188 28.312 21.922 1 96.81 215 ILE B N 1
ATOM 5089 C CA . ILE B 1 215 ? 16.484 27.297 20.922 1 96.81 215 ILE B CA 1
ATOM 5090 C C . ILE B 1 215 ? 15.445 27.344 19.797 1 96.81 215 ILE B C 1
ATOM 5092 O O . ILE B 1 215 ? 15.461 26.5 18.906 1 96.81 215 ILE B O 1
ATOM 5096 N N . VAL B 1 216 ? 14.539 28.297 19.859 1 98.38 216 VAL B N 1
ATOM 5097 C CA . VAL B 1 216 ? 13.516 28.391 18.812 1 98.38 216 VAL B CA 1
ATOM 5098 C C . VAL B 1 216 ? 13.82 29.562 17.891 1 98.38 216 VAL B C 1
ATOM 5100 O O . VAL B 1 216 ? 13.844 30.719 18.328 1 98.38 216 VAL B O 1
ATOM 5103 N N . ASP B 1 217 ? 14.07 29.312 16.656 1 98.38 217 ASP B N 1
ATOM 5104 C CA . ASP B 1 217 ? 14.219 30.344 15.633 1 98.38 217 ASP B CA 1
ATOM 5105 C C . ASP B 1 217 ? 12.883 30.641 14.953 1 98.38 217 ASP B C 1
ATOM 5107 O O . ASP B 1 217 ? 12.602 30.125 13.867 1 98.38 217 ASP B O 1
ATOM 5111 N N . VAL B 1 218 ? 12.109 31.516 15.5 1 98 218 VAL B N 1
ATOM 5112 C CA . VAL B 1 218 ? 10.758 31.797 15.039 1 98 218 VAL B CA 1
ATOM 5113 C C . VAL B 1 218 ? 10.812 32.625 13.75 1 98 218 VAL B C 1
ATOM 5115 O O . VAL B 1 218 ? 9.82 32.688 13.016 1 98 218 VAL B O 1
ATOM 5118 N N . GLU B 1 219 ? 11.953 33.281 13.422 1 98.25 219 GLU B N 1
ATOM 5119 C CA . GLU B 1 219 ? 12.086 34.062 12.195 1 98.25 219 GLU B CA 1
ATOM 5120 C C . GLU B 1 219 ? 12.094 33.156 10.961 1 98.25 219 GLU B C 1
ATOM 5122 O O . GLU B 1 219 ? 11.922 33.656 9.844 1 98.25 219 GLU B O 1
ATOM 5127 N N . ASN B 1 220 ? 12.32 31.891 11.18 1 98.69 220 ASN B N 1
ATOM 5128 C CA . ASN B 1 220 ? 12.234 30.844 10.164 1 98.69 220 ASN B CA 1
ATOM 5129 C C . ASN B 1 220 ? 11.211 29.781 10.539 1 98.69 220 ASN B C 1
ATOM 5131 O O . ASN B 1 220 ? 11.57 28.75 11.102 1 98.69 220 ASN B O 1
ATOM 5135 N N . THR B 1 221 ? 9.977 30.062 10.18 1 98.94 221 THR B N 1
ATOM 5136 C CA . THR B 1 221 ? 8.859 29.203 10.562 1 98.94 221 THR B CA 1
ATOM 5137 C C . THR B 1 221 ? 8.156 28.656 9.32 1 98.94 221 THR B C 1
ATOM 5139 O O . THR B 1 221 ? 7.996 29.359 8.328 1 98.94 221 THR B O 1
ATOM 5142 N N . ALA B 1 222 ? 7.805 27.438 9.32 1 98.94 222 ALA B N 1
ATOM 5143 C CA . ALA B 1 222 ? 6.91 26.859 8.328 1 98.94 222 ALA B CA 1
ATOM 5144 C C . ALA B 1 222 ? 5.59 26.422 8.961 1 98.94 222 ALA B C 1
ATOM 5146 O O . ALA B 1 222 ? 5.551 26.062 10.141 1 98.94 222 ALA B O 1
ATOM 5147 N N . LEU B 1 223 ? 4.516 26.516 8.195 1 98.94 223 LEU B N 1
ATOM 5148 C CA . LEU B 1 223 ? 3.242 25.906 8.531 1 98.94 223 LEU B CA 1
ATOM 5149 C C . LEU B 1 223 ? 3.031 24.625 7.734 1 98.94 223 LEU B C 1
ATOM 5151 O O . LEU B 1 223 ? 3.271 24.594 6.527 1 98.94 223 LEU B O 1
ATOM 5155 N N . VAL B 1 224 ? 2.713 23.547 8.43 1 99 224 VAL B N 1
ATOM 5156 C CA . VAL B 1 224 ? 2.318 22.281 7.824 1 99 224 VAL B CA 1
ATOM 5157 C C . VAL B 1 224 ? 0.883 21.938 8.219 1 99 224 VAL B C 1
ATOM 5159 O O . VAL B 1 224 ? 0.555 21.891 9.406 1 99 224 VAL B O 1
ATOM 5162 N N . GLY B 1 225 ? 0.035 21.75 7.25 1 98.94 225 GLY B N 1
ATOM 5163 C CA . GLY B 1 225 ? -1.36 21.484 7.57 1 98.94 225 GLY B CA 1
ATOM 5164 C C . GLY B 1 225 ? -1.997 20.438 6.68 1 98.94 225 GLY B C 1
ATOM 5165 O O . GLY B 1 225 ? -1.707 20.375 5.484 1 98.94 225 GLY B O 1
ATOM 5166 N N . TYR B 1 226 ? -2.887 19.656 7.266 1 98.94 226 TYR B N 1
ATOM 5167 C CA . TYR B 1 226 ? -3.645 18.625 6.555 1 98.94 226 TYR B CA 1
ATOM 5168 C C . TYR B 1 226 ? -5.125 19 6.488 1 98.94 226 TYR B C 1
ATOM 5170 O O . TYR B 1 226 ? -5.754 19.25 7.516 1 98.94 226 TYR B O 1
ATOM 5178 N N . SER B 1 227 ? -5.734 18.953 5.211 1 98.75 227 SER B N 1
ATOM 5179 C CA . SER B 1 227 ? -7.16 19.203 5.031 1 98.75 227 SER B CA 1
ATOM 5180 C C . SER B 1 227 ? -7.562 20.547 5.641 1 98.75 227 SER B C 1
ATOM 5182 O O . SER B 1 227 ? -7.027 21.594 5.262 1 98.75 227 SER B O 1
ATOM 5184 N N . MET B 1 228 ? -8.281 20.609 6.793 1 98.62 228 MET B N 1
ATOM 5185 C CA . MET B 1 228 ? -8.609 21.859 7.488 1 98.62 228 MET B CA 1
ATOM 5186 C C . MET B 1 228 ? -7.344 22.547 7.988 1 98.62 228 MET B C 1
ATOM 5188 O O . MET B 1 228 ? -7.305 23.781 8.094 1 98.62 228 MET B O 1
ATOM 5192 N N . GLY B 1 229 ? -6.344 21.703 8.273 1 98.88 229 GLY B N 1
ATOM 5193 C CA . GLY B 1 229 ? -5.062 22.297 8.633 1 98.88 229 GLY B CA 1
ATOM 5194 C C . GLY B 1 229 ? -4.414 23.047 7.488 1 98.88 229 GLY B C 1
ATOM 5195 O O . GLY B 1 229 ? -3.801 24.109 7.695 1 98.88 229 GLY B O 1
ATOM 5196 N N . GLY B 1 230 ? -4.52 22.453 6.266 1 98.94 230 GLY B N 1
ATOM 5197 C CA . GLY B 1 230 ? -4.055 23.172 5.09 1 98.94 230 GLY B CA 1
ATOM 5198 C C . GLY B 1 230 ? -4.855 24.422 4.801 1 98.94 230 GLY B C 1
ATOM 5199 O O . GLY B 1 230 ? -4.289 25.453 4.441 1 98.94 230 GLY B O 1
ATOM 5200 N N . TYR B 1 231 ? -6.164 24.359 5.043 1 98.75 231 TYR B N 1
ATOM 5201 C CA . TYR B 1 231 ? -7.066 25.5 4.961 1 98.75 231 TYR B CA 1
ATOM 5202 C C . TYR B 1 231 ? -6.574 26.656 5.836 1 98.75 231 TYR B C 1
ATOM 5204 O O . TYR B 1 231 ? -6.418 27.781 5.363 1 98.75 231 TYR B O 1
ATOM 5212 N N . GLY B 1 232 ? -6.277 26.359 7.031 1 98.81 232 GLY B N 1
ATOM 5213 C CA . GLY B 1 232 ? -5.812 27.359 7.973 1 98.81 232 GLY B CA 1
ATOM 5214 C C . GLY B 1 232 ? -4.438 27.906 7.637 1 98.81 232 GLY B C 1
ATOM 5215 O O . GLY B 1 232 ? -4.203 29.109 7.719 1 98.81 232 GLY B O 1
ATOM 5216 N N . ALA B 1 233 ? -3.566 27.031 7.258 1 98.94 233 ALA B N 1
ATOM 5217 C CA . ALA B 1 233 ? -2.193 27.422 6.945 1 98.94 233 ALA B CA 1
ATOM 5218 C C . ALA B 1 233 ? -2.152 28.375 5.754 1 98.94 233 ALA B C 1
ATOM 5220 O O . ALA B 1 233 ? -1.433 29.375 5.781 1 98.94 233 ALA B O 1
ATOM 5221 N N . LEU B 1 234 ? -2.932 28.062 4.73 1 98.94 234 LEU B N 1
ATOM 5222 C CA . LEU B 1 234 ? -2.951 28.891 3.535 1 98.94 234 LEU B CA 1
ATOM 5223 C C . LEU B 1 234 ? -3.502 30.281 3.85 1 98.94 234 LEU B C 1
ATOM 5225 O O . LEU B 1 234 ? -2.955 31.281 3.393 1 98.94 234 LEU B O 1
ATOM 5229 N N . ASN B 1 235 ? -4.543 30.344 4.629 1 98.88 235 ASN B N 1
ATOM 5230 C CA . ASN B 1 235 ? -5.078 31.641 5.008 1 98.88 235 ASN B CA 1
ATOM 5231 C C . ASN B 1 235 ? -4.086 32.438 5.863 1 98.88 235 ASN B C 1
ATOM 5233 O O . ASN B 1 235 ? -3.881 33.625 5.645 1 98.88 235 ASN B O 1
ATOM 5237 N N . ALA B 1 236 ? -3.496 31.766 6.832 1 98.75 236 ALA B N 1
ATOM 5238 C CA . ALA B 1 236 ? -2.516 32.406 7.695 1 98.75 236 ALA B CA 1
ATOM 5239 C C . ALA B 1 236 ? -1.355 32.969 6.879 1 98.75 236 ALA B C 1
ATOM 5241 O O . ALA B 1 236 ? -0.766 34 7.246 1 98.75 236 ALA B O 1
ATOM 5242 N N . ALA B 1 237 ? -1.108 32.312 5.738 1 98.62 237 ALA B N 1
ATOM 5243 C CA . ALA B 1 237 ? 0.066 32.688 4.949 1 98.62 237 ALA B CA 1
ATOM 5244 C C . ALA B 1 237 ? -0.287 33.719 3.885 1 98.62 237 ALA B C 1
ATOM 5246 O O . ALA B 1 237 ? 0.597 34.25 3.201 1 98.62 237 ALA B O 1
ATOM 5247 N N . GLY B 1 238 ? -1.611 34 3.664 1 98.31 238 GLY B N 1
ATOM 5248 C CA . GLY B 1 238 ? -1.86 35.094 2.775 1 98.31 238 GLY B CA 1
ATOM 5249 C C . GLY B 1 238 ? -3.061 34.906 1.871 1 98.31 238 GLY B C 1
ATOM 5250 O O . GLY B 1 238 ? -3.496 35.812 1.184 1 98.31 238 GLY B O 1
ATOM 5251 N N . ALA B 1 239 ? -3.639 33.688 1.871 1 98.75 239 ALA B N 1
ATOM 5252 C CA . ALA B 1 239 ? -4.812 33.469 1.033 1 98.75 239 ALA B CA 1
ATOM 5253 C C . ALA B 1 239 ? -6.082 33.969 1.712 1 98.75 239 ALA B C 1
ATOM 5255 O O . ALA B 1 239 ? -6.777 33.188 2.385 1 98.75 239 ALA B O 1
ATOM 5256 N N . GLY B 1 240 ? -6.41 35.156 1.45 1 98.56 240 GLY B N 1
ATOM 5257 C CA . GLY B 1 240 ? -7.598 35.719 2.055 1 98.56 240 GLY B CA 1
ATOM 5258 C C . GLY B 1 240 ? -8.883 35.062 1.591 1 98.56 240 GLY B C 1
ATOM 5259 O O . GLY B 1 240 ? -8.992 34.656 0.435 1 98.56 240 GLY B O 1
ATOM 5260 N N . PHE B 1 241 ? -9.914 35.062 2.457 1 98.69 241 PHE B N 1
ATOM 5261 C CA . PHE B 1 241 ? -11.164 34.375 2.156 1 98.69 241 PHE B CA 1
ATOM 5262 C C . PHE B 1 241 ? -12.023 35.188 1.201 1 98.69 241 PHE B C 1
ATOM 5264 O O . PHE B 1 241 ? -11.969 36.406 1.206 1 98.69 241 PHE B O 1
ATOM 5271 N N . SER B 1 242 ? -12.828 34.5 0.449 1 98.62 242 SER B N 1
ATOM 5272 C CA . SER B 1 242 ? -13.688 35.125 -0.54 1 98.62 242 SER B CA 1
ATOM 5273 C C . SER B 1 242 ? -14.953 35.688 0.105 1 98.62 242 SER B C 1
ATOM 5275 O O . SER B 1 242 ? -15.328 35.281 1.21 1 98.62 242 SER B O 1
ATOM 5277 N N . SER B 1 243 ? -15.586 36.594 -0.651 1 97.69 243 SER B N 1
ATOM 5278 C CA . SER B 1 243 ? -16.859 37.125 -0.2 1 97.69 243 SER B CA 1
ATOM 5279 C C . SER B 1 243 ? -17.938 36.031 -0.181 1 97.69 243 SER B C 1
ATOM 5281 O O . SER B 1 243 ? -18.812 36.031 0.678 1 97.69 243 SER B O 1
ATOM 5283 N N . GLY B 1 244 ? -17.859 35.188 -1.157 1 97.69 244 GLY B N 1
ATOM 5284 C CA . GLY B 1 244 ? -18.781 34.062 -1.166 1 97.69 244 GLY B CA 1
ATOM 5285 C C . GLY B 1 244 ? -18.688 33.188 0.079 1 97.69 244 GLY B C 1
ATOM 5286 O O . GLY B 1 244 ? -19.703 32.781 0.642 1 97.69 244 GLY B O 1
ATOM 5287 N N . PHE B 1 245 ? -17.531 32.938 0.508 1 98.19 245 PHE B N 1
ATOM 5288 C CA . PHE B 1 245 ? -17.312 32.156 1.721 1 98.19 245 PHE B CA 1
ATOM 5289 C C . PHE B 1 245 ? -17.828 32.906 2.945 1 98.19 245 PHE B C 1
ATOM 5291 O O . PHE B 1 245 ? -18.375 32.312 3.867 1 98.19 245 PHE B O 1
ATOM 5298 N N . GLY B 1 246 ? -17.625 34.219 2.99 1 97.88 246 GLY B N 1
ATOM 5299 C CA . GLY B 1 246 ? -18.203 35.031 4.039 1 97.88 246 GLY B CA 1
ATOM 5300 C C . GLY B 1 246 ? -19.703 34.875 4.156 1 97.88 246 GLY B C 1
ATOM 5301 O O . GLY B 1 246 ? -20.234 34.781 5.262 1 97.88 246 GLY B O 1
ATOM 5302 N N . SER B 1 247 ? -20.391 34.875 2.996 1 97.69 247 SER B N 1
ATOM 5303 C CA . SER B 1 247 ? -21.844 34.688 2.971 1 97.69 247 SER B CA 1
ATOM 5304 C C . SER B 1 247 ? -22.25 33.312 3.486 1 97.69 247 SER B C 1
ATOM 5306 O O . SER B 1 247 ? -23.219 33.188 4.227 1 97.69 247 SER B O 1
ATOM 5308 N N . PHE B 1 248 ? -21.531 32.344 3.068 1 96.5 248 PHE B N 1
ATOM 5309 C CA . PHE B 1 248 ? -21.766 31 3.533 1 96.5 248 PHE B CA 1
ATOM 5310 C C . PHE B 1 248 ? -21.641 30.906 5.051 1 96.5 248 PHE B C 1
ATOM 5312 O O . PHE B 1 248 ? -22.5 30.344 5.723 1 96.5 248 PHE B O 1
ATOM 5319 N N . PHE B 1 249 ? -20.562 31.469 5.551 1 97.06 249 PHE B N 1
ATOM 5320 C CA . PHE B 1 249 ? -20.297 31.453 6.984 1 97.06 249 PHE B CA 1
ATOM 5321 C C . PHE B 1 249 ? -21.375 32.188 7.746 1 97.06 249 PHE B C 1
ATOM 5323 O O . PHE B 1 249 ? -21.812 31.734 8.812 1 97.06 249 PHE B O 1
ATOM 5330 N N . LYS B 1 250 ? -21.797 33.312 7.207 1 96.06 250 LYS B N 1
ATOM 5331 C CA . LYS B 1 250 ? -22.875 34.062 7.82 1 96.06 250 LYS B CA 1
ATOM 5332 C C . LYS B 1 250 ? -24.156 33.25 7.938 1 96.06 250 LYS B C 1
ATOM 5334 O O . LYS B 1 250 ? -24.828 33.281 8.969 1 96.06 250 LYS B O 1
ATOM 5339 N N . GLN B 1 251 ? -24.469 32.531 6.941 1 95.31 251 GLN B N 1
ATOM 5340 C CA . GLN B 1 251 ? -25.641 31.672 6.945 1 95.31 251 GLN B CA 1
ATOM 5341 C C . GLN B 1 251 ? -25.484 30.547 7.957 1 95.31 251 GLN B C 1
ATOM 5343 O O . GLN B 1 251 ? -26.406 30.266 8.727 1 95.31 251 GLN B O 1
ATOM 5348 N N . MET B 1 252 ? -24.297 30 8.016 1 95 252 MET B N 1
ATOM 5349 C CA . MET B 1 252 ? -24.016 28.859 8.883 1 95 252 MET B CA 1
ATOM 5350 C C . MET B 1 252 ? -24.109 29.25 10.352 1 95 252 MET B C 1
ATOM 5352 O O . MET B 1 252 ? -24.516 28.453 11.188 1 95 252 MET B O 1
ATOM 5356 N N . THR B 1 253 ? -23.828 30.469 10.703 1 94.94 253 THR B N 1
ATOM 5357 C CA . THR B 1 253 ? -23.688 30.891 12.094 1 94.94 253 THR B CA 1
ATOM 5358 C C . THR B 1 253 ? -24.906 31.688 12.531 1 94.94 253 THR B C 1
ATOM 5360 O O . THR B 1 253 ? -24.984 32.156 13.672 1 94.94 253 THR B O 1
ATOM 5363 N N . GLY B 1 254 ? -25.75 31.922 11.648 1 92.44 254 GLY B N 1
ATOM 5364 C CA . GLY B 1 254 ? -26.938 32.719 11.961 1 92.44 254 GLY B CA 1
ATOM 5365 C C . GLY B 1 254 ? -26.688 34.219 11.906 1 92.44 254 GLY B C 1
ATOM 5366 O O . GLY B 1 254 ? -27.391 35 12.555 1 92.44 254 GLY B O 1
ATOM 5367 N N . GLY B 1 255 ? -25.516 34.594 11.234 1 94.5 255 GLY B N 1
ATOM 5368 C CA . GLY B 1 255 ? -25.422 36.031 11.016 1 94.5 255 GLY B CA 1
ATOM 5369 C C . GLY B 1 255 ? -24.047 36.594 11.281 1 94.5 255 GLY B C 1
ATOM 5370 O O . GLY B 1 255 ? -23.781 37.781 11.062 1 94.5 255 GLY B O 1
ATOM 5371 N N . SER B 1 256 ? -23.094 35.781 11.688 1 95.31 256 SER B N 1
ATOM 5372 C CA . SER B 1 256 ? -21.766 36.281 12.055 1 95.31 256 SER B CA 1
ATOM 5373 C C . SER B 1 256 ? -20.938 36.625 10.82 1 95.31 256 SER B C 1
ATOM 5375 O O . SER B 1 256 ? -20.922 35.844 9.859 1 95.31 256 SER B O 1
ATOM 5377 N N . ASP B 1 257 ? -20.188 37.719 10.852 1 94.44 257 ASP B N 1
ATOM 5378 C CA . ASP B 1 257 ? -19.297 38.094 9.766 1 94.44 257 ASP B CA 1
ATOM 5379 C C . ASP B 1 257 ? -17.844 38 10.203 1 94.44 257 ASP B C 1
ATOM 5381 O O . ASP B 1 257 ? -16.953 38.531 9.531 1 94.44 257 ASP B O 1
ATOM 5385 N N . LEU B 1 258 ? -17.594 37.375 11.305 1 95.69 258 LEU B N 1
ATOM 5386 C CA . LEU B 1 258 ? -16.266 37.344 11.914 1 95.69 258 LEU B CA 1
ATOM 5387 C C . LEU B 1 258 ? -15.25 36.75 10.961 1 95.69 258 LEU B C 1
ATOM 5389 O O . LEU B 1 258 ? -14.086 37.156 10.953 1 95.69 258 LEU B O 1
ATOM 5393 N N . ILE B 1 259 ? -15.688 35.844 10.102 1 97.5 259 ILE B N 1
ATOM 5394 C CA . ILE B 1 259 ? -14.781 35.125 9.211 1 97.5 259 ILE B CA 1
ATOM 5395 C C . ILE B 1 259 ? -14.141 36.094 8.227 1 97.5 259 ILE B C 1
ATOM 5397 O O . ILE B 1 259 ? -13.031 35.844 7.742 1 97.5 259 ILE B O 1
ATOM 5401 N N . MET B 1 260 ? -14.789 37.188 7.93 1 97.38 260 MET B N 1
ATOM 5402 C CA . MET B 1 260 ? -14.328 38.156 6.938 1 97.38 260 MET B CA 1
ATOM 5403 C C . MET B 1 260 ? -13.172 38.969 7.48 1 97.38 260 MET B C 1
ATOM 5405 O O . MET B 1 260 ? -12.469 39.656 6.719 1 97.38 260 MET B O 1
ATOM 5409 N N . GLU B 1 261 ? -12.875 38.844 8.797 1 96.38 261 GLU B N 1
ATOM 5410 C CA . GLU B 1 261 ? -11.656 39.469 9.344 1 96.38 261 GLU B CA 1
ATOM 5411 C C . GLU B 1 261 ? -10.414 38.875 8.672 1 96.38 261 GLU B C 1
ATOM 5413 O O . GLU B 1 261 ? -9.352 39.5 8.695 1 96.38 261 GLU B O 1
ATOM 5418 N N . ARG B 1 262 ? -10.602 37.75 8.07 1 97.5 262 ARG B N 1
ATOM 5419 C CA . ARG B 1 262 ? -9.477 37.094 7.438 1 97.5 262 ARG B CA 1
ATOM 5420 C C . ARG B 1 262 ? -9.578 37.156 5.918 1 97.5 262 ARG B C 1
ATOM 5422 O O . ARG B 1 262 ? -9.055 36.281 5.211 1 97.5 262 ARG B O 1
ATOM 5429 N N . SER B 1 263 ? -10.281 38.125 5.379 1 98 263 SER B N 1
ATOM 5430 C CA . SER B 1 263 ? -10.359 38.438 3.955 1 98 263 SER B CA 1
ATOM 5431 C C . SER B 1 263 ? -9.422 39.594 3.586 1 98 263 SER B C 1
ATOM 5433 O O . SER B 1 263 ? -9.008 40.375 4.453 1 98 263 SER B O 1
ATOM 5435 N N . LEU B 1 264 ? -9.141 39.719 2.305 1 96.31 264 LEU B N 1
ATOM 5436 C CA . LEU B 1 264 ? -8.219 40.75 1.831 1 96.31 264 LEU B CA 1
ATOM 5437 C C . LEU B 1 264 ? -8.789 42.125 2.07 1 96.31 264 LEU B C 1
ATOM 5439 O O . LEU B 1 264 ? -8.039 43.094 2.199 1 96.31 264 LEU B O 1
ATOM 5443 N N . SER B 1 265 ? -10.07 42.125 2.102 1 93.94 265 SER B N 1
ATOM 5444 C CA . SER B 1 265 ? -10.734 43.438 2.203 1 93.94 265 SER B CA 1
ATOM 5445 C C . SER B 1 265 ? -10.672 43.969 3.629 1 93.94 265 SER B C 1
ATOM 5447 O O . SER B 1 265 ? -10.914 45.156 3.859 1 93.94 265 SER B O 1
ATOM 5449 N N . HIS B 1 266 ? -10.406 43.125 4.547 1 95.31 266 HIS B N 1
ATOM 5450 C CA . HIS B 1 266 ? -10.336 43.562 5.934 1 95.31 266 HIS B CA 1
ATOM 5451 C C . HIS B 1 266 ? -9 44.25 6.219 1 95.31 266 HIS B C 1
ATOM 5453 O O . HIS B 1 266 ? -7.941 43.719 5.906 1 95.31 266 HIS B O 1
ATOM 5459 N N . PRO B 1 267 ? -9.016 45.344 6.875 1 92.69 267 PRO B N 1
ATOM 5460 C CA . PRO B 1 267 ? -7.801 46.156 7.062 1 92.69 267 PRO B CA 1
ATOM 5461 C C . PRO B 1 267 ? -6.75 45.438 7.91 1 92.69 267 PRO B C 1
ATOM 5463 O O . PRO B 1 267 ? -5.547 45.625 7.707 1 92.69 267 PRO B O 1
ATOM 5466 N N . SER B 1 268 ? -7.125 44.594 8.758 1 91.94 268 SER B N 1
ATOM 5467 C CA . SER B 1 268 ? -6.168 43.969 9.664 1 91.94 268 SER B CA 1
ATOM 5468 C C . SER B 1 268 ? -5.547 42.719 9.031 1 91.94 268 SER B C 1
ATOM 5470 O O . SER B 1 268 ? -4.559 42.188 9.547 1 91.94 268 SER B O 1
ATOM 5472 N N . TYR B 1 269 ? -6.062 42.25 7.949 1 95.56 269 TYR B N 1
ATOM 5473 C CA . TYR B 1 269 ? -5.602 40.969 7.398 1 95.56 269 TYR B CA 1
ATOM 5474 C C . TYR B 1 269 ? -4.168 41.094 6.898 1 95.56 269 TYR B C 1
ATOM 5476 O O . TYR B 1 269 ? -3.328 40.25 7.203 1 95.56 269 TYR B O 1
ATOM 5484 N N . ALA B 1 270 ? -3.877 42.125 6.227 1 91.38 270 ALA B N 1
ATOM 5485 C CA . ALA B 1 270 ? -2.551 42.312 5.645 1 91.38 270 ALA B CA 1
ATOM 5486 C C . ALA B 1 270 ? -1.469 42.281 6.719 1 91.38 270 ALA B C 1
ATOM 5488 O O . ALA B 1 270 ? -0.399 41.688 6.52 1 91.38 270 ALA B O 1
ATOM 5489 N N . THR B 1 271 ? -1.771 42.875 7.852 1 91.44 271 THR B N 1
ATOM 5490 C CA . THR B 1 271 ? -0.782 42.938 8.922 1 91.44 271 THR B CA 1
ATOM 5491 C C . THR B 1 271 ? -0.686 41.625 9.664 1 91.44 271 THR B C 1
ATOM 5493 O O . THR B 1 271 ? 0.286 41.375 10.383 1 91.44 271 THR B O 1
ATOM 5496 N N . SER B 1 272 ? -1.667 40.812 9.43 1 91.75 272 SER B N 1
ATOM 5497 C CA . SER B 1 272 ? -1.676 39.562 10.141 1 91.75 272 SER B CA 1
ATOM 5498 C C . SER B 1 272 ? -0.876 38.5 9.383 1 91.75 272 SER B C 1
ATOM 5500 O O . SER B 1 272 ? -0.563 37.438 9.93 1 91.75 272 SER B O 1
ATOM 5502 N N . VAL B 1 273 ? -0.534 38.75 8.148 1 95.25 273 VAL B N 1
ATOM 5503 C CA . VAL B 1 273 ? 0.358 37.875 7.41 1 95.25 273 VAL B CA 1
ATOM 5504 C C . VAL B 1 273 ? 1.783 38.031 7.938 1 95.25 273 VAL B C 1
ATOM 5506 O O . VAL B 1 273 ? 2.455 39.031 7.66 1 95.25 273 VAL B O 1
ATOM 5509 N N . ASP B 1 274 ? 2.223 37.031 8.641 1 97.56 274 ASP B N 1
ATOM 5510 C CA . ASP B 1 274 ? 3.428 37.125 9.461 1 97.56 274 ASP B CA 1
ATOM 5511 C C . ASP B 1 274 ? 4.676 36.812 8.641 1 97.56 274 ASP B C 1
ATOM 5513 O O . ASP B 1 274 ? 4.82 35.719 8.102 1 97.56 274 ASP B O 1
ATOM 5517 N N . PRO B 1 275 ? 5.613 37.719 8.531 1 97.5 275 PRO B N 1
ATOM 5518 C CA . PRO B 1 275 ? 6.812 37.531 7.715 1 97.5 275 PRO B CA 1
ATOM 5519 C C . PRO B 1 275 ? 7.73 36.438 8.266 1 97.5 275 PRO B C 1
ATOM 5521 O O . PRO B 1 275 ? 8.656 36 7.582 1 97.5 275 PRO B O 1
ATOM 5524 N N . ARG B 1 276 ? 7.488 36.031 9.477 1 98.62 276 ARG B N 1
ATOM 5525 C CA . ARG B 1 276 ? 8.273 34.969 10.062 1 98.62 276 ARG B CA 1
ATOM 5526 C C . ARG B 1 276 ? 7.973 33.625 9.383 1 98.62 276 ARG B C 1
ATOM 5528 O O . ARG B 1 276 ? 8.766 32.688 9.461 1 98.62 276 ARG B O 1
ATOM 5535 N N . ILE B 1 277 ? 6.785 33.5 8.734 1 98.81 277 ILE B N 1
ATOM 5536 C CA . ILE B 1 277 ? 6.406 32.312 8 1 98.81 277 ILE B CA 1
ATOM 5537 C C . ILE B 1 277 ? 7.082 32.312 6.633 1 98.81 277 ILE B C 1
ATOM 5539 O O . ILE B 1 277 ? 6.777 33.156 5.781 1 98.81 277 ILE B O 1
ATOM 5543 N N . LYS B 1 278 ? 7.961 31.312 6.434 1 98.88 278 LYS B N 1
ATOM 5544 C CA . LYS B 1 278 ? 8.812 31.344 5.246 1 98.88 278 LYS B CA 1
ATOM 5545 C C . LYS B 1 278 ? 8.391 30.25 4.258 1 98.88 278 LYS B C 1
ATOM 5547 O O . LYS B 1 278 ? 8.789 30.281 3.092 1 98.88 278 LYS B O 1
ATOM 5552 N N . ALA B 1 279 ? 7.582 29.312 4.672 1 98.94 279 ALA B N 1
ATOM 5553 C CA . ALA B 1 279 ? 7.152 28.203 3.826 1 98.94 279 ALA B CA 1
ATOM 5554 C C . ALA B 1 279 ? 5.863 27.578 4.352 1 98.94 279 ALA B C 1
ATOM 5556 O O . ALA B 1 279 ? 5.582 27.625 5.555 1 98.94 279 ALA B O 1
ATOM 5557 N N . VAL B 1 280 ? 5.051 27 3.434 1 98.94 280 VAL B N 1
ATOM 5558 C CA . VAL B 1 280 ? 3.83 26.281 3.791 1 98.94 280 VAL B CA 1
ATOM 5559 C C . VAL B 1 280 ? 3.791 24.938 3.076 1 98.94 280 VAL B C 1
ATOM 5561 O O . VAL B 1 280 ? 4.043 24.859 1.873 1 98.94 280 VAL B O 1
ATOM 5564 N N . VAL B 1 281 ? 3.58 23.891 3.801 1 99 281 VAL B N 1
ATOM 5565 C CA . VAL B 1 281 ? 3.234 22.578 3.258 1 99 281 VAL B CA 1
ATOM 5566 C C . VAL B 1 281 ? 1.759 22.281 3.52 1 99 281 VAL B C 1
ATOM 5568 O O . VAL B 1 281 ? 1.325 22.219 4.672 1 99 281 VAL B O 1
ATOM 5571 N N . ALA B 1 282 ? 1.012 22.125 2.479 1 99 282 ALA B N 1
ATOM 5572 C CA . ALA B 1 282 ? -0.421 21.859 2.607 1 99 282 ALA B CA 1
ATOM 5573 C C . ALA B 1 282 ? -0.788 20.5 2.047 1 99 282 ALA B C 1
ATOM 5575 O O . ALA B 1 282 ? -0.801 20.297 0.829 1 99 282 ALA B O 1
ATOM 5576 N N . PHE B 1 283 ? -1.113 19.578 2.945 1 98.94 283 PHE B N 1
ATOM 5577 C CA . PHE B 1 283 ? -1.621 18.266 2.572 1 98.94 283 PHE B CA 1
ATOM 5578 C C . PHE B 1 283 ? -3.127 18.312 2.346 1 98.94 283 PHE B C 1
ATOM 5580 O O . PHE B 1 283 ? -3.893 18.562 3.277 1 98.94 283 PHE B O 1
ATOM 5587 N N . ALA B 1 284 ? -3.545 18.109 1.148 1 98.88 284 ALA B N 1
ATOM 5588 C CA . ALA B 1 284 ? -4.953 18 0.774 1 98.88 284 ALA B CA 1
ATOM 5589 C C . ALA B 1 284 ? -5.77 19.141 1.369 1 98.88 284 ALA B C 1
ATOM 5591 O O . ALA B 1 284 ? -6.805 18.922 1.996 1 98.88 284 ALA B O 1
ATOM 5592 N N . PRO B 1 285 ? -5.305 20.312 1.139 1 98.94 285 PRO B N 1
ATOM 5593 C CA . PRO B 1 285 ? -6.035 21.438 1.745 1 98.94 285 PRO B CA 1
ATOM 5594 C C . PRO B 1 285 ? -7.504 21.484 1.327 1 98.94 285 PRO B C 1
ATOM 5596 O O . PRO B 1 285 ? -7.82 21.266 0.153 1 98.94 285 PRO B O 1
ATOM 5599 N N . TRP B 1 286 ? -8.344 21.734 2.242 1 98.62 286 TRP B N 1
ATOM 5600 C CA . TRP B 1 286 ? -9.789 21.797 2.02 1 98.62 286 TRP B CA 1
ATOM 5601 C C . TRP B 1 286 ? -10.227 23.219 1.69 1 98.62 286 TRP B C 1
ATOM 5603 O O . TRP B 1 286 ? -9.641 24.188 2.189 1 98.62 286 TRP B O 1
ATOM 5613 N N . GLY B 1 287 ? -11.289 23.344 0.787 1 98.31 287 GLY B N 1
ATOM 5614 C CA . GLY B 1 287 ? -11.969 24.641 0.782 1 98.31 287 GLY B CA 1
ATOM 5615 C C . GLY B 1 287 ? -12.25 25.156 -0.614 1 98.31 287 GLY B C 1
ATOM 5616 O O . GLY B 1 287 ? -13.273 25.812 -0.844 1 98.31 287 GLY B O 1
ATOM 5617 N N . MET B 1 288 ? -11.336 24.875 -1.519 1 98.12 288 MET B N 1
ATOM 5618 C CA . MET B 1 288 ? -11.477 25.5 -2.828 1 98.12 288 MET B CA 1
ATOM 5619 C C . MET B 1 288 ? -12.773 25.062 -3.504 1 98.12 288 MET B C 1
ATOM 5621 O O . MET B 1 288 ? -13.5 25.891 -4.062 1 98.12 288 MET B O 1
ATOM 5625 N N . ALA B 1 289 ? -13.055 23.797 -3.457 1 96.5 289 ALA B N 1
ATOM 5626 C CA . ALA B 1 289 ? -14.258 23.25 -4.09 1 96.5 289 ALA B CA 1
ATOM 5627 C C . ALA B 1 289 ? -15.516 23.797 -3.43 1 96.5 289 ALA B C 1
ATOM 5629 O O . ALA B 1 289 ? -16.625 23.656 -3.971 1 96.5 289 ALA B O 1
ATOM 5630 N N . ARG B 1 290 ? -15.367 24.469 -2.314 1 95.94 290 ARG B N 1
ATOM 5631 C CA . ARG B 1 290 ? -16.5 25.016 -1.572 1 95.94 290 ARG B CA 1
ATOM 5632 C C . ARG B 1 290 ? -16.516 26.531 -1.643 1 95.94 290 ARG B C 1
ATOM 5634 O O . ARG B 1 290 ? -17.281 27.188 -0.922 1 95.94 290 ARG B O 1
ATOM 5641 N N . GLY B 1 291 ? -15.648 27.109 -2.371 1 97.56 291 GLY B N 1
ATOM 5642 C CA . GLY B 1 291 ? -15.68 28.531 -2.615 1 97.56 291 GLY B CA 1
ATOM 5643 C C . GLY B 1 291 ? -14.984 29.344 -1.534 1 97.56 291 GLY B C 1
ATOM 5644 O O . GLY B 1 291 ? -15.281 30.531 -1.349 1 97.56 291 GLY B O 1
ATOM 5645 N N . VAL B 1 292 ? -14.102 28.734 -0.849 1 98.5 292 VAL B N 1
ATOM 5646 C CA . VAL B 1 292 ? -13.383 29.391 0.241 1 98.5 292 VAL B CA 1
ATOM 5647 C C . VAL B 1 292 ? -12.555 30.547 -0.308 1 98.5 292 VAL B C 1
ATOM 5649 O O . VAL B 1 292 ? -12.445 31.594 0.331 1 98.5 292 VAL B O 1
ATOM 5652 N N . TRP B 1 293 ? -11.961 30.344 -1.451 1 98.69 293 TRP B N 1
ATOM 5653 C CA . TRP B 1 293 ? -11.086 31.375 -2.023 1 98.69 293 TRP B CA 1
ATOM 5654 C C . TRP B 1 293 ? -11.57 31.781 -3.41 1 98.69 293 TRP B C 1
ATOM 5656 O O . TRP B 1 293 ? -12.266 31.016 -4.086 1 98.69 293 TRP B O 1
ATOM 5666 N N . ASP B 1 294 ? -11.281 33 -3.76 1 98.19 294 ASP B N 1
ATOM 5667 C CA . ASP B 1 294 ? -11.367 33.5 -5.133 1 98.19 294 ASP B CA 1
ATOM 5668 C C . ASP B 1 294 ? -9.977 33.781 -5.703 1 98.19 294 ASP B C 1
ATOM 5670 O O . ASP B 1 294 ? -8.969 33.5 -5.047 1 98.19 294 ASP B O 1
ATOM 5674 N N . SER B 1 295 ? -9.922 34.219 -6.91 1 98.06 295 SER B N 1
ATOM 5675 C CA . SER B 1 295 ? -8.648 34.406 -7.598 1 98.06 295 SER B CA 1
ATOM 5676 C C . SER B 1 295 ? -7.77 35.438 -6.871 1 98.06 295 SER B C 1
ATOM 5678 O O . SER B 1 295 ? -6.555 35.25 -6.781 1 98.06 295 SER B O 1
ATOM 5680 N N . GLU B 1 296 ? -8.328 36.469 -6.363 1 97.75 296 GLU B N 1
ATOM 5681 C CA . GLU B 1 296 ? -7.559 37.469 -5.664 1 97.75 296 GLU B CA 1
ATOM 5682 C C . GLU B 1 296 ? -6.957 36.938 -4.375 1 97.75 296 GLU B C 1
ATOM 5684 O O . GLU B 1 296 ? -5.801 37.219 -4.051 1 97.75 296 GLU B O 1
ATOM 5689 N N . GLY B 1 297 ? -7.777 36.219 -3.645 1 98.12 297 GLY B N 1
ATOM 5690 C CA . GLY B 1 297 ? -7.281 35.594 -2.424 1 98.12 297 GLY B CA 1
ATOM 5691 C C . GLY B 1 297 ? -6.086 34.688 -2.658 1 98.12 297 GLY B C 1
ATOM 5692 O O . GLY B 1 297 ? -5.098 34.75 -1.922 1 98.12 297 GLY B O 1
ATOM 5693 N N . LEU B 1 298 ? -6.133 33.875 -3.65 1 98.69 298 LEU B N 1
ATOM 5694 C CA . LEU B 1 298 ? -5.059 32.938 -3.947 1 98.69 298 LEU B CA 1
ATOM 5695 C C . LEU B 1 298 ? -3.832 33.656 -4.484 1 98.69 298 LEU B C 1
ATOM 5697 O O . LEU B 1 298 ? -2.697 33.281 -4.168 1 98.69 298 LEU B O 1
ATOM 5701 N N . ALA B 1 299 ? -4.016 34.688 -5.262 1 98.19 299 ALA B N 1
ATOM 5702 C CA . ALA B 1 299 ? -2.912 35.438 -5.875 1 98.19 299 ALA B CA 1
ATOM 5703 C C . ALA B 1 299 ? -2.121 36.188 -4.828 1 98.19 299 ALA B C 1
ATOM 5705 O O . ALA B 1 299 ? -0.989 36.625 -5.082 1 98.19 299 ALA B O 1
ATOM 5706 N N . ASN B 1 300 ? -2.738 36.375 -3.648 1 98.12 300 ASN B N 1
ATOM 5707 C CA . ASN B 1 300 ? -2.07 37.125 -2.588 1 98.12 300 ASN B CA 1
ATOM 5708 C C . ASN B 1 300 ? -0.999 36.281 -1.898 1 98.12 300 ASN B C 1
ATOM 5710 O O . ASN B 1 300 ? -0.171 36.812 -1.156 1 98.12 300 ASN B O 1
ATOM 5714 N N . LEU B 1 301 ? -0.978 35.031 -2.162 1 98.31 301 LEU B N 1
ATOM 5715 C CA . LEU B 1 301 ? 0.064 34.156 -1.625 1 98.31 301 LEU B CA 1
ATOM 5716 C C . LEU B 1 301 ? 1.414 34.469 -2.262 1 98.31 301 LEU B C 1
ATOM 5718 O O . LEU B 1 301 ? 1.514 34.594 -3.484 1 98.31 301 LEU B O 1
ATOM 5722 N N . ARG B 1 302 ? 2.414 34.562 -1.384 1 97.62 302 ARG B N 1
ATOM 5723 C CA . ARG B 1 302 ? 3.762 34.844 -1.872 1 97.62 302 ARG B CA 1
ATOM 5724 C C . ARG B 1 302 ? 4.766 33.844 -1.294 1 97.62 302 ARG B C 1
ATOM 5726 O O . ARG B 1 302 ? 5.797 33.562 -1.912 1 97.62 302 ARG B O 1
ATOM 5733 N N . THR B 1 303 ? 4.453 33.344 -0.136 1 97.69 303 THR B N 1
ATOM 5734 C CA . THR B 1 303 ? 5.297 32.375 0.559 1 97.69 303 THR B CA 1
ATOM 5735 C C . THR B 1 303 ? 5.434 31.094 -0.256 1 97.69 303 THR B C 1
ATOM 5737 O O . THR B 1 303 ? 4.461 30.625 -0.853 1 97.69 303 THR B O 1
ATOM 5740 N N . PRO B 1 304 ? 6.688 30.484 -0.325 1 98.81 304 PRO B N 1
ATOM 5741 C CA . PRO B 1 304 ? 6.824 29.188 -1.001 1 98.81 304 PRO B CA 1
ATOM 5742 C C . PRO B 1 304 ? 5.828 28.156 -0.496 1 98.81 304 PRO B C 1
ATOM 5744 O O . PRO B 1 304 ? 5.582 28.062 0.71 1 98.81 304 PRO B O 1
ATOM 5747 N N . LEU B 1 305 ? 5.258 27.375 -1.505 1 98.94 305 LEU B N 1
ATOM 5748 C CA . LEU B 1 305 ? 4.195 26.422 -1.188 1 98.94 305 LEU B CA 1
ATOM 5749 C C . LEU B 1 305 ? 4.539 25.031 -1.699 1 98.94 305 LEU B C 1
ATOM 5751 O O . LEU B 1 305 ? 5.09 24.875 -2.793 1 98.94 305 LEU B O 1
ATOM 5755 N N . PHE B 1 306 ? 4.277 23.984 -0.929 1 99 306 PHE B N 1
ATOM 5756 C CA . PHE B 1 306 ? 4.328 22.594 -1.337 1 99 306 PHE B CA 1
ATOM 5757 C C . PHE B 1 306 ? 3.002 21.891 -1.06 1 99 306 PHE B C 1
ATOM 5759 O O . PHE B 1 306 ? 2.648 21.656 0.098 1 99 306 PHE B O 1
ATOM 5766 N N . PHE B 1 307 ? 2.299 21.609 -2.104 1 98.94 307 PHE B N 1
ATOM 5767 C CA . PHE B 1 307 ? 1.03 20.891 -1.992 1 98.94 307 PHE B CA 1
ATOM 5768 C C . PHE B 1 307 ? 1.232 19.391 -2.16 1 98.94 307 PHE B C 1
ATOM 5770 O O . PHE B 1 307 ? 2.07 18.953 -2.953 1 98.94 307 PHE B O 1
ATOM 5777 N N . VAL B 1 308 ? 0.5 18.625 -1.396 1 99 308 VAL B N 1
ATOM 5778 C CA . VAL B 1 308 ? 0.436 17.172 -1.538 1 99 308 VAL B CA 1
ATOM 5779 C C . VAL B 1 308 ? -1.021 16.734 -1.664 1 99 308 VAL B C 1
ATOM 5781 O O . VAL B 1 308 ? -1.874 17.156 -0.88 1 99 308 VAL B O 1
ATOM 5784 N N . ALA B 1 309 ? -1.319 15.875 -2.656 1 98.88 309 ALA B N 1
ATOM 5785 C CA . ALA B 1 309 ? -2.711 15.508 -2.9 1 98.88 309 ALA B CA 1
ATOM 5786 C C . ALA B 1 309 ? -2.814 14.102 -3.482 1 98.88 309 ALA B C 1
ATOM 5788 O O . ALA B 1 309 ? -1.845 13.578 -4.035 1 98.88 309 ALA B O 1
ATOM 5789 N N . GLY B 1 310 ? -3.949 13.461 -3.244 1 98.88 310 GLY B N 1
ATOM 5790 C CA . GLY B 1 310 ? -4.395 12.375 -4.098 1 98.88 310 GLY B CA 1
ATOM 5791 C C . GLY B 1 310 ? -5.238 12.836 -5.27 1 98.88 310 GLY B C 1
ATOM 5792 O O . GLY B 1 310 ? -6.098 13.703 -5.113 1 98.88 310 GLY B O 1
ATOM 5793 N N . ASP B 1 311 ? -5.031 12.234 -6.398 1 98.75 311 ASP B N 1
ATOM 5794 C CA . ASP B 1 311 ? -5.734 12.727 -7.582 1 98.75 311 ASP B CA 1
ATOM 5795 C C . ASP B 1 311 ? -7.199 12.289 -7.57 1 98.75 311 ASP B C 1
ATOM 5797 O O . ASP B 1 311 ? -7.988 12.727 -8.414 1 98.75 311 ASP B O 1
ATOM 5801 N N . GLN B 1 312 ? -7.543 11.438 -6.613 1 98.38 312 GLN B N 1
ATOM 5802 C CA . GLN B 1 312 ? -8.93 11.016 -6.465 1 98.38 312 GLN B CA 1
ATOM 5803 C C . GLN B 1 312 ? -9.516 11.508 -5.145 1 98.38 312 GLN B C 1
ATOM 5805 O O . GLN B 1 312 ? -10.406 10.875 -4.578 1 98.38 312 GLN B O 1
ATOM 5810 N N . ASP B 1 313 ? -8.977 12.523 -4.605 1 98.5 313 ASP B N 1
ATOM 5811 C CA . ASP B 1 313 ? -9.477 13.125 -3.369 1 98.5 313 ASP B CA 1
ATOM 5812 C C . ASP B 1 313 ? -10.945 13.516 -3.502 1 98.5 313 ASP B C 1
ATOM 5814 O O . ASP B 1 313 ? -11.281 14.406 -4.285 1 98.5 313 ASP B O 1
ATOM 5818 N N . ASP B 1 314 ? -11.75 12.898 -2.738 1 97.12 314 ASP B N 1
ATOM 5819 C CA . ASP B 1 314 ? -13.188 13.125 -2.832 1 97.12 314 ASP B CA 1
ATOM 5820 C C . ASP B 1 314 ? -13.695 13.922 -1.629 1 97.12 314 ASP B C 1
ATOM 5822 O O . ASP B 1 314 ? -14.898 13.914 -1.341 1 97.12 314 ASP B O 1
ATOM 5826 N N . ILE B 1 315 ? -12.797 14.445 -0.848 1 97.94 315 ILE B N 1
ATOM 5827 C CA . ILE B 1 315 ? -13.156 15.297 0.282 1 97.94 315 ILE B CA 1
ATOM 5828 C C . ILE B 1 315 ? -12.805 16.75 -0.035 1 97.94 315 ILE B C 1
ATOM 5830 O O . ILE B 1 315 ? -13.695 17.594 -0.177 1 97.94 315 ILE B O 1
ATOM 5834 N N . SER B 1 316 ? -11.539 17.047 -0.328 1 98.56 316 SER B N 1
ATOM 5835 C CA . SER B 1 316 ? -11.102 18.391 -0.689 1 98.56 316 SER B CA 1
ATOM 5836 C C . SER B 1 316 ? -11.281 18.641 -2.182 1 98.56 316 SER B C 1
ATOM 5838 O O . SER B 1 316 ? -11.289 19.797 -2.623 1 98.56 316 SER B O 1
ATOM 5840 N N . GLY B 1 317 ? -11.43 17.578 -2.922 1 98.5 317 GLY B N 1
ATOM 5841 C CA . GLY B 1 317 ? -11.375 17.688 -4.371 1 98.5 317 GLY B CA 1
ATOM 5842 C C . GLY B 1 317 ? -9.961 17.797 -4.91 1 98.5 317 GLY B C 1
ATOM 5843 O O . GLY B 1 317 ? -9.062 18.281 -4.211 1 98.5 317 GLY B O 1
ATOM 5844 N N . TYR B 1 318 ? -9.836 17.328 -6.172 1 98.69 318 TYR B N 1
ATOM 5845 C CA . TYR B 1 318 ? -8.539 17.469 -6.824 1 98.69 318 TYR B CA 1
ATOM 5846 C C . TYR B 1 318 ? -8.625 18.438 -7.996 1 98.69 318 TYR B C 1
ATOM 5848 O O . TYR B 1 318 ? -8.141 19.578 -7.91 1 98.69 318 TYR B O 1
ATOM 5856 N N . GLU B 1 319 ? -9.367 18.141 -9.078 1 98.62 319 GLU B N 1
ATOM 5857 C CA . GLU B 1 319 ? -9.469 18.969 -10.273 1 98.62 319 GLU B CA 1
ATOM 5858 C C . GLU B 1 319 ? -10.117 20.312 -9.969 1 98.62 319 GLU B C 1
ATOM 5860 O O . GLU B 1 319 ? -9.727 21.344 -10.531 1 98.62 319 GLU B O 1
ATOM 5865 N N . ASP B 1 320 ? -11.094 20.266 -9.078 1 98.19 320 ASP B N 1
ATOM 5866 C CA . ASP B 1 320 ? -11.805 21.484 -8.734 1 98.19 320 ASP B CA 1
ATOM 5867 C C . ASP B 1 320 ? -11.422 21.984 -7.344 1 98.19 320 ASP B C 1
ATOM 5869 O O . ASP B 1 320 ? -12.094 22.844 -6.777 1 98.19 320 ASP B O 1
ATOM 5873 N N . GLY B 1 321 ? -10.414 21.391 -6.727 1 98.62 321 GLY B N 1
ATOM 5874 C CA . GLY B 1 321 ? -9.992 21.719 -5.375 1 98.62 321 GLY B CA 1
ATOM 5875 C C . GLY B 1 321 ? -8.523 22.078 -5.281 1 98.62 321 GLY B C 1
ATOM 5876 O O . GLY B 1 321 ? -8.141 23.219 -5.605 1 98.62 321 GLY B O 1
ATOM 5877 N N . ILE B 1 322 ? -7.723 21.172 -4.996 1 98.88 322 ILE B N 1
ATOM 5878 C CA . ILE B 1 322 ? -6.32 21.391 -4.66 1 98.88 322 ILE B CA 1
ATOM 5879 C C . ILE B 1 322 ? -5.574 21.906 -5.887 1 98.88 322 ILE B C 1
ATOM 5881 O O . ILE B 1 322 ? -4.746 22.812 -5.777 1 98.88 322 ILE B O 1
ATOM 5885 N N . LYS B 1 323 ? -5.848 21.344 -7.059 1 98.88 323 LYS B N 1
ATOM 5886 C CA . LYS B 1 323 ? -5.18 21.766 -8.281 1 98.88 323 LYS B CA 1
ATOM 5887 C C . LYS B 1 323 ? -5.508 23.219 -8.609 1 98.88 323 LYS B C 1
ATOM 5889 O O . LYS B 1 323 ? -4.664 23.953 -9.125 1 98.88 323 LYS B O 1
ATOM 5894 N N . VAL B 1 324 ? -6.727 23.641 -8.312 1 98.81 324 VAL B N 1
ATOM 5895 C CA . VAL B 1 324 ? -7.125 25.031 -8.547 1 98.81 324 VAL B CA 1
ATOM 5896 C C . VAL B 1 324 ? -6.352 25.953 -7.617 1 98.81 324 VAL B C 1
ATOM 5898 O O . VAL B 1 324 ? -5.918 27.031 -8.031 1 98.81 324 VAL B O 1
ATOM 5901 N N . ILE B 1 325 ? -6.156 25.609 -6.348 1 98.94 325 ILE B N 1
ATOM 5902 C CA . ILE B 1 325 ? -5.352 26.406 -5.43 1 98.94 325 ILE B CA 1
ATOM 5903 C C . ILE B 1 325 ? -3.928 26.531 -5.965 1 98.94 325 ILE B C 1
ATOM 5905 O O . ILE B 1 325 ? -3.381 27.641 -6.035 1 98.94 325 ILE B O 1
ATOM 5909 N N . PHE B 1 326 ? -3.35 25.438 -6.367 1 98.88 326 PHE B N 1
ATOM 5910 C CA . PHE B 1 326 ? -2 25.359 -6.914 1 98.88 326 PHE B CA 1
ATOM 5911 C C . PHE B 1 326 ? -1.849 26.297 -8.109 1 98.88 326 PHE B C 1
ATOM 5913 O O . PHE B 1 326 ? -0.904 27.078 -8.172 1 98.88 326 PHE B O 1
ATOM 5920 N N . GLU B 1 327 ? -2.791 26.203 -9 1 98.81 327 GLU B N 1
ATOM 5921 C CA . GLU B 1 327 ? -2.727 27 -10.219 1 98.81 327 GLU B CA 1
ATOM 5922 C C . GLU B 1 327 ? -3.02 28.469 -9.922 1 98.81 327 GLU B C 1
ATOM 5924 O O . GLU B 1 327 ? -2.531 29.359 -10.625 1 98.81 327 GLU B O 1
ATOM 5929 N N . GLY B 1 328 ? -3.777 28.75 -8.859 1 98.75 328 GLY B N 1
ATOM 5930 C CA . GLY B 1 328 ? -4.234 30.094 -8.547 1 98.75 328 GLY B CA 1
ATOM 5931 C C . GLY B 1 328 ? -3.246 30.875 -7.715 1 98.75 328 GLY B C 1
ATOM 5932 O O . GLY B 1 328 ? -3.365 32.094 -7.59 1 98.75 328 GLY B O 1
ATOM 5933 N N . ALA B 1 329 ? -2.289 30.203 -7.051 1 98.75 329 ALA B N 1
ATOM 5934 C CA . ALA B 1 329 ? -1.282 30.875 -6.238 1 98.75 329 ALA B CA 1
ATOM 5935 C C . ALA B 1 329 ? -0.2 31.5 -7.113 1 98.75 329 ALA B C 1
ATOM 5937 O O . ALA B 1 329 ? 0.987 31.203 -6.949 1 98.75 329 ALA B O 1
ATOM 5938 N N . LEU B 1 330 ? -0.557 32.469 -7.867 1 98.5 330 LEU B N 1
ATOM 5939 C CA . LEU B 1 330 ? 0.191 32.969 -9.008 1 98.5 330 LEU B CA 1
ATOM 5940 C C . LEU B 1 330 ? 1.51 33.594 -8.57 1 98.5 330 LEU B C 1
ATOM 5942 O O . LEU B 1 330 ? 2.492 33.562 -9.312 1 98.5 330 LEU B O 1
ATOM 5946 N N . ASN B 1 331 ? 1.567 34.156 -7.402 1 98.44 331 ASN B N 1
ATOM 5947 C CA . ASN B 1 331 ? 2.725 34.969 -7.004 1 98.44 331 ASN B CA 1
ATOM 5948 C C . ASN B 1 331 ? 3.633 34.188 -6.055 1 98.44 331 ASN B C 1
ATOM 5950 O O . ASN B 1 331 ? 4.566 34.75 -5.48 1 98.44 331 ASN B O 1
ATOM 5954 N N . ALA B 1 332 ? 3.432 32.875 -5.871 1 98.69 332 ALA B N 1
ATOM 5955 C CA . ALA B 1 332 ? 4.258 32 -5.031 1 98.69 332 ALA B CA 1
ATOM 5956 C C . ALA B 1 332 ? 4.988 30.969 -5.867 1 98.69 332 ALA B C 1
ATOM 5958 O O . ALA B 1 332 ? 4.465 30.5 -6.879 1 98.69 332 ALA B O 1
ATOM 5959 N N . ASN B 1 333 ? 6.293 30.703 -5.52 1 98.62 333 ASN B N 1
ATOM 5960 C CA . ASN B 1 333 ? 6.914 29.469 -5.977 1 98.62 333 ASN B CA 1
ATOM 5961 C C . ASN B 1 333 ? 6.254 28.25 -5.352 1 98.62 333 ASN B C 1
ATOM 5963 O O . ASN B 1 333 ? 6.102 28.172 -4.129 1 98.62 333 ASN B O 1
ATOM 5967 N N . ARG B 1 334 ? 5.805 27.25 -6.211 1 98.75 334 ARG B N 1
ATOM 5968 C CA . ARG B 1 334 ? 4.965 26.219 -5.613 1 98.75 334 ARG B CA 1
ATOM 5969 C C . ARG B 1 334 ? 5.141 24.891 -6.332 1 98.75 334 ARG B C 1
ATOM 5971 O O . ARG B 1 334 ? 5.398 24.859 -7.539 1 98.75 334 ARG B O 1
ATOM 5978 N N . TYR B 1 335 ? 5.031 23.859 -5.582 1 98.94 335 TYR B N 1
ATOM 5979 C CA . TYR B 1 335 ? 5.066 22.469 -6.035 1 98.94 335 TYR B CA 1
ATOM 5980 C C . TYR B 1 335 ? 3.764 21.766 -5.703 1 98.94 335 TYR B C 1
ATOM 5982 O O . TYR B 1 335 ? 3.102 22.094 -4.719 1 98.94 335 TYR B O 1
ATOM 5990 N N . LEU B 1 336 ? 3.361 20.812 -6.543 1 98.94 336 LEU B N 1
ATOM 5991 C CA . LEU B 1 336 ? 2.25 19.906 -6.285 1 98.94 336 LEU B CA 1
ATOM 5992 C C . LEU B 1 336 ? 2.672 18.453 -6.484 1 98.94 336 LEU B C 1
ATOM 5994 O O . LEU B 1 336 ? 2.865 18 -7.617 1 98.94 336 LEU B O 1
ATOM 5998 N N . LEU B 1 337 ? 2.861 17.75 -5.383 1 99 337 LEU B N 1
ATOM 5999 C CA . LEU B 1 337 ? 3.064 16.297 -5.398 1 99 337 LEU B CA 1
ATOM 6000 C C . LEU B 1 337 ? 1.73 15.562 -5.406 1 99 337 LEU B C 1
ATOM 6002 O O . LEU B 1 337 ? 0.894 15.773 -4.523 1 99 337 LEU B O 1
ATOM 6006 N N . THR B 1 338 ? 1.518 14.727 -6.387 1 98.94 338 THR B N 1
ATOM 6007 C CA . THR B 1 338 ? 0.268 13.984 -6.523 1 98.94 338 THR B CA 1
ATOM 6008 C C . THR B 1 338 ? 0.512 12.484 -6.398 1 98.94 338 THR B C 1
ATOM 6010 O O . THR B 1 338 ? 1.369 11.93 -7.09 1 98.94 338 THR B O 1
ATOM 6013 N N . TYR B 1 339 ? -0.167 11.844 -5.449 1 98.88 339 TYR B N 1
ATOM 6014 C CA . TYR B 1 339 ? -0.278 10.383 -5.398 1 98.88 339 TYR B CA 1
ATOM 6015 C C . TYR B 1 339 ? -1.396 9.891 -6.305 1 98.88 339 TYR B C 1
ATOM 6017 O O . TYR B 1 339 ? -2.576 10.133 -6.039 1 98.88 339 TYR B O 1
ATOM 6025 N N . ILE B 1 340 ? -1.045 9.148 -7.348 1 98.75 340 ILE B N 1
ATOM 6026 C CA . ILE B 1 340 ? -2.023 8.664 -8.312 1 98.75 340 ILE B CA 1
ATOM 6027 C C . ILE B 1 340 ? -2.871 7.562 -7.688 1 98.75 340 ILE B C 1
ATOM 6029 O O . ILE B 1 340 ? -2.342 6.668 -7.023 1 98.75 340 ILE B O 1
ATOM 6033 N N . ASN B 1 341 ? -4.191 7.684 -7.781 1 98.31 341 ASN B N 1
ATOM 6034 C CA . ASN B 1 341 ? -5.203 6.766 -7.27 1 98.31 341 ASN B CA 1
ATOM 6035 C C . ASN B 1 341 ? -5.285 6.812 -5.746 1 98.31 341 ASN B C 1
ATOM 6037 O O . ASN B 1 341 ? -5.668 5.832 -5.109 1 98.31 341 ASN B O 1
ATOM 6041 N N . ALA B 1 342 ? -4.84 7.859 -5.137 1 98.56 342 ALA B N 1
ATOM 6042 C CA . ALA B 1 342 ? -5.062 8.086 -3.715 1 98.56 342 ALA B CA 1
ATOM 6043 C C . ALA B 1 342 ? -6.227 9.055 -3.49 1 98.56 342 ALA B C 1
ATOM 6045 O O . ALA B 1 342 ? -6.504 9.906 -4.336 1 98.56 342 ALA B O 1
ATOM 6046 N N . ARG B 1 343 ? -6.891 8.852 -2.471 1 98.06 343 ARG B N 1
ATOM 6047 C CA . ARG B 1 343 ? -7.977 9.75 -2.092 1 98.06 343 ARG B CA 1
ATOM 6048 C C . ARG B 1 343 ? -7.488 10.812 -1.108 1 98.06 343 ARG B C 1
ATOM 6050 O O . ARG B 1 343 ? -6.508 11.508 -1.376 1 98.06 343 ARG B O 1
ATOM 6057 N N . HIS B 1 344 ? -8.031 11.016 0.024 1 98.38 344 HIS B N 1
ATOM 6058 C CA . HIS B 1 344 ? -7.863 12.195 0.864 1 98.38 344 HIS B CA 1
ATOM 6059 C C . HIS B 1 344 ? -6.781 11.977 1.916 1 98.38 344 HIS B C 1
ATOM 6061 O O . HIS B 1 344 ? -6.258 12.93 2.488 1 98.38 344 HIS B O 1
ATOM 6067 N N . ASN B 1 345 ? -6.332 10.758 2.188 1 98.12 345 ASN B N 1
ATOM 6068 C CA . ASN B 1 345 ? -5.547 10.469 3.381 1 98.12 345 ASN B CA 1
ATOM 6069 C C . ASN B 1 345 ? -4.055 10.383 3.064 1 98.12 345 ASN B C 1
ATOM 6071 O O . ASN B 1 345 ? -3.393 9.414 3.441 1 98.12 345 ASN B O 1
ATOM 6075 N N . VAL B 1 346 ? -3.518 11.445 2.559 1 98.69 346 VAL B N 1
ATOM 6076 C CA . VAL B 1 346 ? -2.129 11.469 2.117 1 98.69 346 VAL B CA 1
ATOM 6077 C C . VAL B 1 346 ? -1.237 11.992 3.238 1 98.69 346 VAL B C 1
ATOM 6079 O O . VAL B 1 346 ? -0.027 12.148 3.061 1 98.69 346 VAL B O 1
ATOM 6082 N N . ALA B 1 347 ? -1.761 12.211 4.473 1 98.81 347 ALA B N 1
ATOM 6083 C CA . ALA B 1 347 ? -0.96 12.891 5.484 1 98.81 347 ALA B CA 1
ATOM 6084 C C . ALA B 1 347 ? -0.853 12.055 6.758 1 98.81 347 ALA B C 1
ATOM 6086 O O . ALA B 1 347 ? 0.219 11.969 7.363 1 98.81 347 ALA B O 1
ATOM 6087 N N . PRO B 1 348 ? -1.867 11.359 7.168 1 98.62 348 PRO B N 1
ATOM 6088 C CA . PRO B 1 348 ? -1.85 10.797 8.523 1 98.62 348 PRO B CA 1
ATOM 6089 C C . PRO B 1 348 ? -0.874 9.633 8.664 1 98.62 348 PRO B C 1
ATOM 6091 O O . PRO B 1 348 ? -0.386 9.109 7.66 1 98.62 348 PRO B O 1
ATOM 6094 N N . ASN B 1 349 ? -0.642 9.297 9.984 1 98.06 349 ASN B N 1
ATOM 6095 C CA . ASN B 1 349 ? -0.024 8.023 10.344 1 98.06 349 ASN B CA 1
ATOM 6096 C C . ASN B 1 349 ? -0.772 6.844 9.727 1 98.06 349 ASN B C 1
ATOM 6098 O O . ASN B 1 349 ? -1.898 6.996 9.258 1 98.06 349 ASN B O 1
ATOM 6102 N N . PRO B 1 350 ? -0.109 5.672 9.695 1 96.94 350 PRO B N 1
ATOM 6103 C CA . PRO B 1 350 ? -0.863 4.469 9.336 1 96.94 350 PRO B CA 1
ATOM 6104 C C . PRO B 1 350 ? -2.033 4.203 10.281 1 96.94 350 PRO B C 1
ATOM 6106 O O . PRO B 1 350 ? -2.051 4.707 11.406 1 96.94 350 PRO B O 1
ATOM 6109 N N . PRO B 1 351 ? -3.027 3.432 9.781 1 95.88 351 PRO B N 1
ATOM 6110 C CA . PRO B 1 351 ? -4.16 3.104 10.648 1 95.88 351 PRO B CA 1
ATOM 6111 C C . PRO B 1 351 ? -3.73 2.398 11.938 1 95.88 351 PRO B C 1
ATOM 6113 O O . PRO B 1 351 ? -2.885 1.501 11.898 1 95.88 351 PRO B O 1
ATOM 6116 N N . PRO B 1 352 ? -4.273 2.793 13.047 1 93.94 352 PRO B N 1
ATOM 6117 C CA . PRO B 1 352 ? -3.975 2.076 14.289 1 93.94 352 PRO B CA 1
ATOM 6118 C C . PRO B 1 352 ? -4.578 0.673 14.32 1 93.94 352 PRO B C 1
ATOM 6120 O O . PRO B 1 352 ? -5.582 0.413 13.648 1 93.94 352 PRO B O 1
ATOM 6123 N N . ALA B 1 353 ? -3.967 -0.158 15.133 1 90.81 353 ALA B N 1
ATOM 6124 C CA . ALA B 1 353 ? -4.391 -1.552 15.234 1 90.81 353 ALA B CA 1
ATOM 6125 C C . ALA B 1 353 ? -5.875 -1.65 15.57 1 90.81 353 ALA B C 1
ATOM 6127 O O . ALA B 1 353 ? -6.566 -2.557 15.109 1 90.81 353 ALA B O 1
ATOM 6128 N N . GLU B 1 354 ? -6.352 -0.767 16.375 1 92 354 GLU B N 1
ATOM 6129 C CA . GLU B 1 354 ? -7.738 -0.75 16.828 1 92 354 GLU B CA 1
ATOM 6130 C C . GLU B 1 354 ? -8.703 -0.623 15.648 1 92 354 GLU B C 1
ATOM 6132 O O . GLU B 1 354 ? -9.836 -1.094 15.711 1 92 354 GLU B O 1
ATOM 6137 N N . SER B 1 355 ? -8.258 -0.002 14.594 1 94.5 355 SER B N 1
ATOM 6138 C CA . SER B 1 355 ? -9.125 0.237 13.445 1 94.5 355 SER B CA 1
ATOM 6139 C C . SER B 1 355 ? -9.336 -1.04 12.641 1 94.5 355 SER B C 1
ATOM 6141 O O . SER B 1 355 ? -10.195 -1.085 11.758 1 94.5 355 SER B O 1
ATOM 6143 N N . PHE B 1 356 ? -8.625 -2.115 12.938 1 93.56 356 PHE B N 1
ATOM 6144 C CA . PHE B 1 356 ? -8.719 -3.385 12.227 1 93.56 356 PHE B CA 1
ATOM 6145 C C . PHE B 1 356 ? -9.742 -4.301 12.891 1 93.56 356 PHE B C 1
ATOM 6147 O O . PHE B 1 356 ? -10.109 -5.34 12.328 1 93.56 356 PHE B O 1
ATOM 6154 N N . GLN B 1 357 ? -10.141 -3.91 14.047 1 90.56 357 GLN B N 1
ATOM 6155 C CA . GLN B 1 357 ? -11.016 -4.789 14.812 1 90.56 357 GLN B CA 1
ATOM 6156 C C . GLN B 1 357 ? -12.336 -5.031 14.078 1 90.56 357 GLN B C 1
ATOM 6158 O O . GLN B 1 357 ? -12.906 -4.109 13.5 1 90.56 357 GLN B O 1
ATOM 6163 N N . LYS B 1 358 ? -12.773 -6.242 14.117 1 87.81 358 LYS B N 1
ATOM 6164 C CA . LYS B 1 358 ? -14.047 -6.605 13.492 1 87.81 358 LYS B CA 1
ATOM 6165 C C . LYS B 1 358 ? -15.203 -5.832 14.117 1 87.81 358 LYS B C 1
ATOM 6167 O O . LYS B 1 358 ? -15.258 -5.66 15.336 1 87.81 358 LYS B O 1
ATOM 6172 N N . GLY B 1 359 ? -16.094 -5.391 13.312 1 89 359 GLY B N 1
ATOM 6173 C CA . GLY B 1 359 ? -17.281 -4.699 13.789 1 89 359 GLY B CA 1
ATOM 6174 C C . GLY B 1 359 ? -17.109 -3.191 13.82 1 89 359 GLY B C 1
ATOM 6175 O O . GLY B 1 359 ? -18.109 -2.457 13.922 1 89 359 GLY B O 1
ATOM 6176 N N . LYS B 1 360 ? -15.922 -2.754 13.766 1 92.81 360 LYS B N 1
ATOM 6177 C CA . LYS B 1 360 ? -15.711 -1.309 13.719 1 92.81 360 LYS B CA 1
ATOM 6178 C C . LYS B 1 360 ? -16.172 -0.723 12.391 1 92.81 360 LYS B C 1
ATOM 6180 O O . LYS B 1 360 ? -16.078 -1.382 11.352 1 92.81 360 LYS B O 1
ATOM 6185 N N . HIS B 1 361 ? -16.656 0.469 12.555 1 95.69 361 HIS B N 1
ATOM 6186 C CA . HIS B 1 361 ? -17.031 1.184 11.336 1 95.69 361 HIS B CA 1
ATOM 6187 C C . HIS B 1 361 ? -15.82 1.343 10.414 1 95.69 361 HIS B C 1
ATOM 6189 O O . HIS B 1 361 ? -14.719 1.658 10.867 1 95.69 361 HIS B O 1
ATOM 6195 N N . LEU B 1 362 ? -16.016 1.201 9.062 1 96.19 362 LEU B N 1
ATOM 6196 C CA . LEU B 1 362 ? -14.938 1.194 8.07 1 96.19 362 LEU B CA 1
ATOM 6197 C C . LEU B 1 362 ? -14.195 2.523 8.07 1 96.19 362 LEU B C 1
ATOM 6199 O O . LEU B 1 362 ? -12.984 2.564 7.824 1 96.19 362 LEU B O 1
ATOM 6203 N N . ASP B 1 363 ? -14.852 3.559 8.422 1 95.06 363 ASP B N 1
ATOM 6204 C CA . ASP B 1 363 ? -14.266 4.895 8.375 1 95.06 363 ASP B CA 1
ATOM 6205 C C . ASP B 1 363 ? -13.133 5.031 9.391 1 95.06 363 ASP B C 1
ATOM 6207 O O . ASP B 1 363 ? -12.281 5.91 9.258 1 95.06 363 ASP B O 1
ATOM 6211 N N . GLU B 1 364 ? -13.172 4.207 10.445 1 95.62 364 GLU B N 1
ATOM 6212 C CA . GLU B 1 364 ? -12.07 4.258 11.398 1 95.62 364 GLU B CA 1
ATOM 6213 C C . GLU B 1 364 ? -10.75 3.854 10.75 1 95.62 364 GLU B C 1
ATOM 6215 O O . GLU B 1 364 ? -9.688 4.371 11.102 1 95.62 364 GLU B O 1
ATOM 6220 N N . TYR B 1 365 ? -10.875 2.941 9.828 1 96.62 365 TYR B N 1
ATOM 6221 C CA . TYR B 1 365 ? -9.719 2.529 9.039 1 96.62 365 TYR B CA 1
ATOM 6222 C C . TYR B 1 365 ? -9.43 3.533 7.93 1 96.62 365 TYR B C 1
ATOM 6224 O O . TYR B 1 365 ? -8.289 3.963 7.754 1 96.62 365 TYR B O 1
ATOM 6232 N N . LEU B 1 366 ? -10.453 4.027 7.238 1 96.56 366 LEU B N 1
ATOM 6233 C CA . LEU B 1 366 ? -10.305 4.832 6.031 1 96.56 366 LEU B CA 1
ATOM 6234 C C . LEU B 1 366 ? -9.984 6.281 6.379 1 96.56 366 LEU B C 1
ATOM 6236 O O . LEU B 1 366 ? -9.656 7.078 5.5 1 96.56 366 LEU B O 1
ATOM 6240 N N . ARG B 1 367 ? -9.977 6.629 7.609 1 95.38 367 ARG B N 1
ATOM 6241 C CA . ARG B 1 367 ? -9.516 7.945 8.039 1 95.38 367 ARG B CA 1
ATOM 6242 C C . ARG B 1 367 ? -7.996 8.039 7.988 1 95.38 367 ARG B C 1
ATOM 6244 O O . ARG B 1 367 ? -7.438 9.141 7.984 1 95.38 367 ARG B O 1
ATOM 6251 N N . TYR B 1 368 ? -7.414 6.891 7.953 1 96.69 368 TYR B N 1
ATOM 6252 C CA . TYR B 1 368 ? -5.957 6.832 7.953 1 96.69 368 TYR B CA 1
ATOM 6253 C C . TYR B 1 368 ? -5.438 6.234 6.652 1 96.69 368 TYR B C 1
ATOM 6255 O O . TYR B 1 368 ? -4.414 6.684 6.121 1 96.69 368 TYR B O 1
ATOM 6263 N N . ALA B 1 369 ? -6.188 5.312 6.121 1 97 369 ALA B N 1
ATOM 6264 C CA . ALA B 1 369 ? -5.652 4.434 5.086 1 97 369 ALA B CA 1
ATOM 6265 C C . ALA B 1 369 ? -6.031 4.93 3.693 1 97 369 ALA B C 1
ATOM 6267 O O . ALA B 1 369 ? -7.074 5.559 3.516 1 97 369 ALA B O 1
ATOM 6268 N N . GLU B 1 370 ? -5.145 4.688 2.752 1 97.69 370 GLU B N 1
ATOM 6269 C CA . GLU B 1 370 ? -5.434 4.699 1.321 1 97.69 370 GLU B CA 1
ATOM 6270 C C . GLU B 1 370 ? -5.504 3.283 0.761 1 97.69 370 GLU B C 1
ATOM 6272 O O . GLU B 1 370 ? -4.562 2.502 0.916 1 97.69 370 GLU B O 1
ATOM 6277 N N . SER B 1 371 ? -6.566 2.947 0.048 1 96.75 371 SER B N 1
ATOM 6278 C CA . SER B 1 371 ? -6.777 1.576 -0.403 1 96.75 371 SER B CA 1
ATOM 6279 C C . SER B 1 371 ? -5.77 1.186 -1.479 1 96.75 371 SER B C 1
ATOM 6281 O O . SER B 1 371 ? -5.449 0.006 -1.64 1 96.75 371 SER B O 1
ATOM 6283 N N . SER B 1 372 ? -5.273 2.162 -2.232 1 96.94 372 SER B N 1
ATOM 6284 C CA . SER B 1 372 ? -4.367 1.835 -3.33 1 96.94 372 SER B CA 1
ATOM 6285 C C . SER B 1 372 ? -2.924 2.184 -2.98 1 96.94 372 SER B C 1
ATOM 6287 O O . SER B 1 372 ? -2.076 2.303 -3.869 1 96.94 372 SER B O 1
ATOM 6289 N N . TRP B 1 373 ? -2.625 2.443 -1.752 1 98.31 373 TRP B N 1
ATOM 6290 C CA . TRP B 1 373 ? -1.279 2.768 -1.287 1 98.31 373 TRP B CA 1
ATOM 6291 C C . TRP B 1 373 ? -1.013 2.148 0.081 1 98.31 373 TRP B C 1
ATOM 629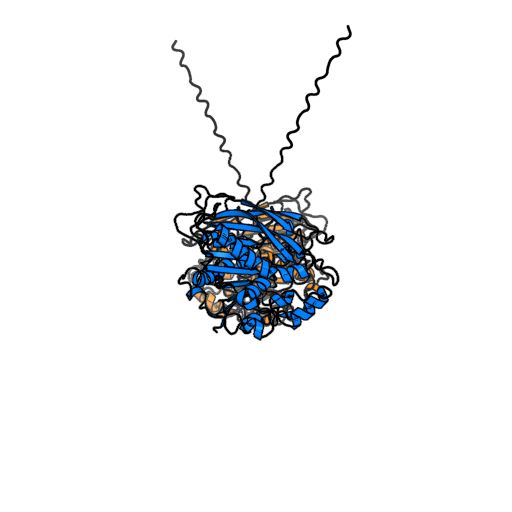3 O O . TRP B 1 373 ? -1.945 1.89 0.845 1 98.31 373 TRP B O 1
ATOM 6303 N N . ASP B 1 374 ? 0.218 1.829 0.319 1 97.19 374 ASP B N 1
ATOM 6304 C CA . ASP B 1 374 ? 0.691 1.572 1.676 1 97.19 374 ASP B CA 1
ATOM 6305 C C . ASP B 1 374 ? 0.961 2.879 2.42 1 97.19 374 ASP B C 1
ATOM 6307 O O . ASP B 1 374 ? 1.839 3.65 2.029 1 97.19 374 ASP B O 1
ATOM 6311 N N . GLN B 1 375 ? 0.23 3.086 3.506 1 97.56 375 GLN B N 1
ATOM 6312 C CA . GLN B 1 375 ? 0.361 4.344 4.234 1 97.56 375 GLN B CA 1
ATOM 6313 C C . GLN B 1 375 ? 1.801 4.574 4.684 1 97.56 375 GLN B C 1
ATOM 6315 O O . GLN B 1 375 ? 2.268 5.715 4.73 1 97.56 375 GLN B O 1
ATOM 6320 N N . ARG B 1 376 ? 2.555 3.512 4.98 1 97.38 376 ARG B N 1
ATOM 6321 C CA . ARG B 1 376 ? 3.957 3.641 5.359 1 97.38 376 ARG B CA 1
ATOM 6322 C C . ARG B 1 376 ? 4.781 4.234 4.219 1 97.38 376 ARG B C 1
ATOM 6324 O O . ARG B 1 376 ? 5.691 5.031 4.453 1 97.38 376 ARG B O 1
ATOM 6331 N N . ARG B 1 377 ? 4.48 3.826 3.051 1 98.5 377 ARG B N 1
ATOM 6332 C CA . ARG B 1 377 ? 5.16 4.336 1.865 1 98.5 377 ARG B CA 1
ATOM 6333 C C . ARG B 1 377 ? 4.848 5.812 1.646 1 98.5 377 ARG B C 1
ATOM 6335 O O . ARG B 1 377 ? 5.75 6.609 1.375 1 98.5 377 ARG B O 1
ATOM 6342 N N . ILE B 1 378 ? 3.578 6.18 1.774 1 98.88 378 ILE B N 1
ATOM 6343 C CA . ILE B 1 378 ? 3.184 7.578 1.66 1 98.88 378 ILE B CA 1
ATOM 6344 C C . ILE B 1 378 ? 3.953 8.414 2.678 1 98.88 378 ILE B C 1
ATOM 6346 O O . ILE B 1 378 ? 4.488 9.477 2.342 1 98.88 378 ILE B O 1
ATOM 6350 N N . ASN B 1 379 ? 4.012 7.898 3.893 1 98.81 379 ASN B N 1
ATOM 6351 C CA . ASN B 1 379 ? 4.703 8.633 4.949 1 98.81 379 ASN B CA 1
ATOM 6352 C C . ASN B 1 379 ? 6.18 8.828 4.621 1 98.81 379 ASN B C 1
ATOM 6354 O O . ASN B 1 379 ? 6.715 9.922 4.781 1 98.81 379 ASN B O 1
ATOM 6358 N N . ASN B 1 380 ? 6.871 7.789 4.125 1 98.81 380 ASN B N 1
ATOM 6359 C CA . ASN B 1 380 ? 8.281 7.91 3.771 1 98.81 380 ASN B CA 1
ATOM 6360 C C . ASN B 1 380 ? 8.492 8.906 2.633 1 98.81 380 ASN B C 1
ATOM 6362 O O . ASN B 1 380 ? 9.461 9.664 2.635 1 98.81 380 ASN B O 1
ATOM 6366 N N . ILE B 1 381 ? 7.578 8.922 1.685 1 98.94 381 ILE B N 1
ATOM 6367 C CA . ILE B 1 381 ? 7.68 9.852 0.569 1 98.94 381 ILE B CA 1
ATOM 6368 C C . ILE B 1 381 ? 7.457 11.281 1.067 1 98.94 381 ILE B C 1
ATOM 6370 O O . ILE B 1 381 ? 8.188 12.195 0.688 1 98.94 381 ILE B O 1
ATOM 6374 N N . ASN B 1 382 ? 6.48 11.445 1.943 1 98.94 382 ASN B N 1
ATOM 6375 C CA . ASN B 1 382 ? 6.25 12.742 2.559 1 98.94 382 ASN B CA 1
ATOM 6376 C C . ASN B 1 382 ? 7.484 13.227 3.316 1 98.94 382 ASN B C 1
ATOM 6378 O O . ASN B 1 382 ? 7.879 14.391 3.189 1 98.94 382 ASN B O 1
ATOM 6382 N N . GLN B 1 383 ? 8.047 12.336 4.113 1 98.94 383 GLN B N 1
ATOM 6383 C CA . GLN B 1 383 ? 9.242 12.688 4.871 1 98.94 383 GLN B CA 1
ATOM 6384 C C . GLN B 1 383 ? 10.352 13.188 3.945 1 98.94 383 GLN B C 1
ATOM 6386 O O . GLN B 1 383 ? 11.031 14.164 4.258 1 98.94 383 GLN B O 1
ATOM 6391 N N . HIS B 1 384 ? 10.516 12.562 2.779 1 98.94 384 HIS B N 1
ATOM 6392 C CA . HIS B 1 384 ? 11.539 12.922 1.798 1 98.94 384 HIS B CA 1
ATOM 6393 C C . HIS B 1 384 ? 11.297 14.32 1.238 1 98.94 384 HIS B C 1
ATOM 6395 O O . HIS B 1 384 ? 12.18 15.18 1.316 1 98.94 384 HIS B O 1
ATOM 6401 N N . PHE B 1 385 ? 10.125 14.594 0.761 1 99 385 PHE B N 1
ATOM 6402 C CA . PHE B 1 385 ? 9.867 15.828 0.03 1 99 385 PHE B CA 1
ATOM 6403 C C . PHE B 1 385 ? 9.734 17.016 0.988 1 99 385 PHE B C 1
ATOM 6405 O O . PHE B 1 385 ? 10.164 18.125 0.678 1 99 385 PHE B O 1
ATOM 6412 N N . VAL B 1 386 ? 9.148 16.781 2.176 1 99 386 VAL B N 1
ATOM 6413 C CA . VAL B 1 386 ? 9.031 17.859 3.154 1 99 386 VAL B CA 1
ATOM 6414 C C . VAL B 1 386 ? 10.422 18.234 3.676 1 99 386 VAL B C 1
ATOM 6416 O O . VAL B 1 386 ? 10.711 19.406 3.895 1 99 386 VAL B O 1
ATOM 6419 N N . THR B 1 387 ? 11.297 17.203 3.855 1 98.94 387 THR B N 1
ATOM 6420 C CA . THR B 1 387 ? 12.68 17.484 4.234 1 98.94 387 THR B CA 1
ATOM 6421 C C . THR B 1 387 ? 13.359 18.359 3.193 1 98.94 387 THR B C 1
ATOM 6423 O O . THR B 1 387 ? 14.008 19.359 3.541 1 98.94 387 THR B O 1
ATOM 6426 N N . ALA B 1 388 ? 13.211 18.047 1.918 1 98.94 388 ALA B N 1
ATOM 6427 C CA . ALA B 1 388 ? 13.844 18.828 0.854 1 98.94 388 ALA B CA 1
ATOM 6428 C C . ALA B 1 388 ? 13.32 20.25 0.827 1 98.94 388 ALA B C 1
ATOM 6430 O O . ALA B 1 388 ? 14.094 21.203 0.812 1 98.94 388 ALA B O 1
ATOM 6431 N N . PHE B 1 389 ? 12.055 20.391 0.819 1 98.94 389 PHE B N 1
ATOM 6432 C CA . PHE B 1 389 ? 11.406 21.688 0.657 1 98.94 389 PHE B CA 1
ATOM 6433 C C . PHE B 1 389 ? 11.727 22.609 1.83 1 98.94 389 PHE B C 1
ATOM 6435 O O . PHE B 1 389 ? 12.156 23.75 1.633 1 98.94 389 PHE B O 1
ATOM 6442 N N . LEU B 1 390 ? 11.539 22.094 3.102 1 98.94 390 LEU B N 1
ATOM 6443 C CA . LEU B 1 390 ? 11.797 22.906 4.277 1 98.94 390 LEU B CA 1
ATOM 6444 C C . LEU B 1 390 ? 13.297 23.172 4.441 1 98.94 390 LEU B C 1
ATOM 6446 O O . LEU B 1 390 ? 13.695 24.234 4.906 1 98.94 390 LEU B O 1
ATOM 6450 N N . GLY B 1 391 ? 14.109 22.188 4.035 1 98.88 391 GLY B N 1
ATOM 6451 C CA . GLY B 1 391 ? 15.547 22.406 4.059 1 98.88 391 GLY B CA 1
ATOM 6452 C C . GLY B 1 391 ? 15.984 23.578 3.201 1 98.88 391 GLY B C 1
ATOM 6453 O O . GLY B 1 391 ? 16.844 24.359 3.605 1 98.88 391 GLY B O 1
ATOM 6454 N N . ILE B 1 392 ? 15.406 23.703 2.088 1 98.88 392 ILE B N 1
ATOM 6455 C CA . ILE B 1 392 ? 15.719 24.781 1.171 1 98.88 392 ILE B CA 1
ATOM 6456 C C . ILE B 1 392 ? 15.281 26.125 1.778 1 98.88 392 ILE B C 1
ATOM 6458 O O . ILE B 1 392 ? 16.078 27.062 1.859 1 98.88 392 ILE B O 1
ATOM 6462 N N . HIS B 1 393 ? 14.148 26.25 2.338 1 98.81 393 HIS B N 1
ATOM 6463 C CA . HIS B 1 393 ? 13.523 27.531 2.613 1 98.81 393 HIS B CA 1
ATOM 6464 C C . HIS B 1 393 ? 13.805 27.984 4.039 1 98.81 393 HIS B C 1
ATOM 6466 O O . HIS B 1 393 ? 13.797 29.188 4.324 1 98.81 393 HIS B O 1
ATOM 6472 N N . LEU B 1 394 ? 14.055 26.984 4.941 1 98.88 394 LEU B N 1
ATOM 6473 C CA . LEU B 1 394 ? 14.242 27.391 6.332 1 98.88 394 LEU B CA 1
ATOM 6474 C C . LEU B 1 394 ? 15.703 27.266 6.746 1 98.88 394 LEU B C 1
ATOM 6476 O O . LEU B 1 394 ? 16.141 27.938 7.684 1 98.88 394 LEU B O 1
ATOM 6480 N N . LYS B 1 395 ? 16.469 26.469 5.992 1 98.38 395 LYS B N 1
ATOM 6481 C CA . LYS B 1 395 ? 17.828 26.188 6.445 1 98.38 395 LYS B CA 1
ATOM 6482 C C . LYS B 1 395 ? 18.859 26.5 5.352 1 98.38 395 LYS B C 1
ATOM 6484 O O . LYS B 1 395 ? 20.062 26.391 5.57 1 98.38 395 LYS B O 1
ATOM 6489 N N . GLY B 1 396 ? 18.422 26.797 4.18 1 98.25 396 GLY B N 1
ATOM 6490 C CA . GLY B 1 396 ? 19.328 27.125 3.09 1 98.25 396 GLY B CA 1
ATOM 6491 C C . GLY B 1 396 ? 20.125 25.938 2.582 1 98.25 396 GLY B C 1
ATOM 6492 O O . GLY B 1 396 ? 21.234 26.094 2.084 1 98.25 396 GLY B O 1
ATOM 6493 N N . LYS B 1 397 ? 19.531 24.781 2.742 1 98.25 397 LYS B N 1
ATOM 6494 C CA . LYS B 1 397 ? 20.203 23.578 2.264 1 98.25 397 LYS B CA 1
ATOM 6495 C C . LYS B 1 397 ? 20.156 23.484 0.741 1 98.25 397 LYS B C 1
ATOM 6497 O O . LYS B 1 397 ? 19.234 23.984 0.109 1 98.25 397 LYS B O 1
ATOM 6502 N N . ASP B 1 398 ? 21.172 22.828 0.208 1 98.12 398 ASP B N 1
ATOM 6503 C CA . ASP B 1 398 ? 21.219 22.609 -1.232 1 98.12 398 ASP B CA 1
ATOM 6504 C C . ASP B 1 398 ? 20.469 21.344 -1.622 1 98.12 398 ASP B C 1
ATOM 6506 O O . ASP B 1 398 ? 21.078 20.359 -2.043 1 98.12 398 ASP B O 1
ATOM 6510 N N . TYR B 1 399 ? 19.156 21.422 -1.546 1 98.62 399 TYR B N 1
ATOM 6511 C CA . TYR B 1 399 ? 18.297 20.266 -1.81 1 98.62 399 TYR B CA 1
ATOM 6512 C C . TYR B 1 399 ? 17.484 20.484 -3.074 1 98.62 399 TYR B C 1
ATOM 6514 O O . TYR B 1 399 ? 16.5 19.766 -3.312 1 98.62 399 TYR B O 1
ATOM 6522 N N . THR B 1 400 ? 17.828 21.406 -3.896 1 98.25 400 THR B N 1
ATOM 6523 C CA . THR B 1 400 ? 17.031 21.781 -5.059 1 98.25 400 THR B CA 1
ATOM 6524 C C . THR B 1 400 ? 16.906 20.609 -6.027 1 98.25 400 THR B C 1
ATOM 6526 O O . THR B 1 400 ? 15.875 20.438 -6.676 1 98.25 400 THR B O 1
ATOM 6529 N N . SER B 1 401 ? 17.953 19.797 -6.164 1 98.5 401 SER B N 1
ATOM 6530 C CA . SER B 1 401 ? 17.953 18.688 -7.105 1 98.5 401 SER B CA 1
ATOM 6531 C C . SER B 1 401 ? 16.891 17.656 -6.746 1 98.5 401 SER B C 1
ATOM 6533 O O . SER B 1 401 ? 16.438 16.891 -7.602 1 98.5 401 SER B O 1
ATOM 6535 N N . PHE B 1 402 ? 16.438 17.594 -5.488 1 98.81 402 PHE B N 1
ATOM 6536 C CA . PHE B 1 402 ? 15.422 16.656 -5.047 1 98.81 402 PHE B CA 1
ATOM 6537 C C . PHE B 1 402 ? 14.039 17.125 -5.465 1 98.81 402 PHE B C 1
ATOM 6539 O O . PHE B 1 402 ? 13.07 16.359 -5.398 1 98.81 402 PHE B O 1
ATOM 6546 N N . LEU B 1 403 ? 13.914 18.359 -5.922 1 98.81 403 LEU B N 1
ATOM 6547 C CA . LEU B 1 403 ? 12.625 18.906 -6.324 1 98.81 403 LEU B CA 1
ATOM 6548 C C . LEU B 1 403 ? 12.602 19.203 -7.82 1 98.81 403 LEU B C 1
ATOM 6550 O O . LEU B 1 403 ? 11.531 19.391 -8.406 1 98.81 403 LEU B O 1
ATOM 6554 N N . ASP B 1 404 ? 13.758 19.375 -8.398 1 98.38 404 ASP B N 1
ATOM 6555 C CA . ASP B 1 404 ? 13.875 19.547 -9.844 1 98.38 404 ASP B CA 1
ATOM 6556 C C . ASP B 1 404 ? 13.781 18.203 -10.562 1 98.38 404 ASP B C 1
ATOM 6558 O O . ASP B 1 404 ? 14.805 17.641 -10.953 1 98.38 404 ASP B O 1
ATOM 6562 N N . LEU B 1 405 ? 12.641 17.781 -10.742 1 98.62 405 LEU B N 1
ATOM 6563 C CA . LEU B 1 405 ? 12.359 16.438 -11.227 1 98.62 405 LEU B CA 1
ATOM 6564 C C . LEU B 1 405 ? 11.438 16.484 -12.438 1 98.62 405 LEU B C 1
ATOM 6566 O O . LEU B 1 405 ? 10.68 17.438 -12.617 1 98.62 405 LEU B O 1
ATOM 6570 N N . PRO B 1 406 ? 11.523 15.391 -13.289 1 98.19 406 PRO B N 1
ATOM 6571 C CA . PRO B 1 406 ? 10.461 15.289 -14.289 1 98.19 406 PRO B CA 1
ATOM 6572 C C . PRO B 1 406 ? 9.078 15.148 -13.656 1 98.19 406 PRO B C 1
ATOM 6574 O O . PRO B 1 406 ? 8.938 14.539 -12.594 1 98.19 406 PRO B O 1
ATOM 6577 N N . GLU B 1 407 ? 8.062 15.703 -14.281 1 98.31 407 GLU B N 1
ATOM 6578 C CA . GLU B 1 407 ? 6.711 15.711 -13.734 1 98.31 407 GLU B CA 1
ATOM 6579 C C . GLU B 1 407 ? 6.207 14.289 -13.492 1 98.31 407 GLU B C 1
ATOM 6581 O O . GLU B 1 407 ? 5.66 13.992 -12.43 1 98.31 407 GLU B O 1
ATOM 6586 N N . ASP B 1 408 ? 6.398 13.461 -14.492 1 97.75 408 ASP B N 1
ATOM 6587 C CA . ASP B 1 408 ? 5.988 12.062 -14.391 1 97.75 408 ASP B CA 1
ATOM 6588 C C . ASP B 1 408 ? 7.094 11.211 -13.773 1 97.75 408 ASP B C 1
ATOM 6590 O O . ASP B 1 408 ? 8.195 11.125 -14.32 1 97.75 408 ASP B O 1
ATOM 6594 N N . SER B 1 409 ? 6.727 10.523 -12.703 1 96.38 409 SER B N 1
ATOM 6595 C CA . SER B 1 409 ? 7.727 9.781 -11.938 1 96.38 409 SER B CA 1
ATOM 6596 C C . SER B 1 409 ? 8.234 8.578 -12.727 1 96.38 409 SER B C 1
ATOM 6598 O O . SER B 1 409 ? 9.242 7.969 -12.352 1 96.38 409 SER B O 1
ATOM 6600 N N . LEU B 1 410 ? 7.625 8.188 -13.859 1 96.31 410 LEU B N 1
ATOM 6601 C CA . LEU B 1 410 ? 8.047 7.039 -14.648 1 96.31 410 LEU B CA 1
ATOM 6602 C C . LEU B 1 410 ? 9.086 7.449 -15.688 1 96.31 410 LEU B C 1
ATOM 6604 O O . LEU B 1 410 ? 9.734 6.594 -16.297 1 96.31 410 LEU B O 1
ATOM 6608 N N . GLU B 1 411 ? 9.219 8.734 -15.961 1 96.38 411 GLU B N 1
ATOM 6609 C CA . GLU B 1 411 ? 10.141 9.211 -16.984 1 96.38 411 GLU B CA 1
ATOM 6610 C C . GLU B 1 411 ? 11.586 8.836 -16.641 1 96.38 411 GLU B C 1
ATOM 6612 O O . GLU B 1 411 ? 12.359 8.469 -17.531 1 96.38 411 GLU B O 1
ATOM 6617 N N . GLU B 1 412 ? 11.945 8.992 -15.469 1 96.5 412 GLU B N 1
ATOM 6618 C CA . GLU B 1 412 ? 13.211 8.57 -14.883 1 96.5 412 GLU B CA 1
ATOM 6619 C C . GLU B 1 412 ? 13.086 8.375 -13.375 1 96.5 412 GLU B C 1
ATOM 6621 O O . GLU B 1 412 ? 12.141 8.867 -12.758 1 96.5 412 GLU B O 1
ATOM 6626 N N . THR B 1 413 ? 14.039 7.648 -12.867 1 97.31 413 THR B N 1
ATOM 6627 C CA . THR B 1 413 ? 14.031 7.516 -11.414 1 97.31 413 THR B CA 1
ATOM 6628 C C . THR B 1 413 ? 14.266 8.867 -10.75 1 97.31 413 THR B C 1
ATOM 6630 O O . THR B 1 413 ? 15.273 9.531 -11.016 1 97.31 413 THR B O 1
ATOM 6633 N N . TRP B 1 414 ? 13.312 9.305 -9.953 1 98.75 414 TRP B N 1
ATOM 6634 C CA . TRP B 1 414 ? 13.438 10.594 -9.281 1 98.75 414 TRP B CA 1
ATOM 6635 C C . TRP B 1 414 ? 14.656 10.617 -8.367 1 98.75 414 TRP B C 1
ATOM 6637 O O . TRP B 1 414 ? 14.961 9.633 -7.691 1 98.75 414 TRP B O 1
ATOM 6647 N N . LYS B 1 415 ? 15.359 11.766 -8.352 1 98.56 415 LYS B N 1
ATOM 6648 C CA . LYS B 1 415 ? 16.5 11.922 -7.449 1 98.56 415 LYS B CA 1
ATOM 6649 C C . LYS B 1 415 ? 16.109 11.57 -6.016 1 98.56 415 LYS B C 1
ATOM 6651 O O . LYS B 1 415 ? 15.094 12.047 -5.504 1 98.56 415 LYS B O 1
ATOM 6656 N N . GLY B 1 416 ? 16.891 10.672 -5.371 1 98.62 416 GLY B N 1
ATOM 6657 C CA . GLY B 1 416 ? 16.641 10.242 -4.004 1 98.62 416 GLY B CA 1
ATOM 6658 C C . GLY B 1 416 ? 15.906 8.922 -3.914 1 98.62 416 GLY B C 1
ATOM 6659 O O . GLY B 1 416 ? 15.953 8.242 -2.883 1 98.62 416 GLY B O 1
ATOM 6660 N N . PHE B 1 417 ? 15.148 8.586 -4.926 1 98.69 417 PHE B N 1
ATOM 6661 C CA . PHE B 1 417 ? 14.461 7.305 -4.941 1 98.69 417 PHE B CA 1
ATOM 6662 C C . PHE B 1 417 ? 15.391 6.195 -5.426 1 98.69 417 PHE B C 1
ATOM 6664 O O . PHE B 1 417 ? 16.344 6.453 -6.148 1 98.69 417 PHE B O 1
ATOM 6671 N N . LYS B 1 418 ? 15.141 5.035 -4.984 1 97.12 418 LYS B N 1
ATOM 6672 C CA . LYS B 1 418 ? 15.852 3.863 -5.48 1 97.12 418 LYS B CA 1
ATOM 6673 C C . LYS B 1 418 ? 15.336 3.443 -6.852 1 97.12 418 LYS B C 1
ATOM 6675 O O . LYS B 1 418 ? 14.211 3.779 -7.223 1 97.12 418 LYS B O 1
ATOM 6680 N N . PRO B 1 419 ? 16.141 2.748 -7.543 1 95.06 419 PRO B N 1
ATOM 6681 C CA . PRO B 1 419 ? 15.695 2.303 -8.867 1 95.06 419 PRO B CA 1
ATOM 6682 C C . PRO B 1 419 ? 14.359 1.565 -8.828 1 95.06 419 PRO B C 1
ATOM 6684 O O . PRO B 1 419 ? 14.133 0.748 -7.93 1 95.06 419 PRO B O 1
ATOM 6687 N N . ARG B 1 420 ? 13.477 1.911 -9.75 1 94.75 420 ARG B N 1
ATOM 6688 C CA . ARG B 1 420 ? 12.203 1.229 -9.984 1 94.75 420 ARG B CA 1
ATOM 6689 C C . ARG B 1 420 ? 11.156 1.655 -8.969 1 94.75 420 ARG B C 1
ATOM 6691 O O . ARG B 1 420 ? 10 1.24 -9.047 1 94.75 420 ARG B O 1
ATOM 6698 N N . THR B 1 421 ? 11.531 2.537 -8.023 1 98.06 421 THR B N 1
ATOM 6699 C CA . THR B 1 421 ? 10.633 2.701 -6.887 1 98.06 421 THR B CA 1
ATOM 6700 C C . THR B 1 421 ? 9.875 4.023 -6.98 1 98.06 421 THR B C 1
ATOM 6702 O O . THR B 1 421 ? 8.914 4.246 -6.246 1 98.06 421 THR B O 1
ATOM 6705 N N . SER B 1 422 ? 10.32 4.969 -7.875 1 98.06 422 SER B N 1
ATOM 6706 C CA . SER B 1 422 ? 9.531 6.18 -8.109 1 98.06 422 SER B CA 1
ATOM 6707 C C . SER B 1 422 ? 8.375 5.906 -9.062 1 98.06 422 SER B C 1
ATOM 6709 O O . SER B 1 422 ? 8.484 6.141 -10.266 1 98.06 422 SER B O 1
ATOM 6711 N N . ILE B 1 423 ? 7.273 5.418 -8.547 1 98.19 423 ILE B N 1
ATOM 6712 C CA . ILE B 1 423 ? 6.148 4.977 -9.359 1 98.19 423 ILE B CA 1
ATOM 6713 C C . ILE B 1 423 ? 4.84 5.438 -8.727 1 98.19 423 ILE B C 1
ATOM 6715 O O . ILE B 1 423 ? 4.711 5.469 -7.496 1 98.19 423 ILE B O 1
ATOM 6719 N N . GLY B 1 424 ? 3.869 5.844 -9.578 1 98.5 424 GLY 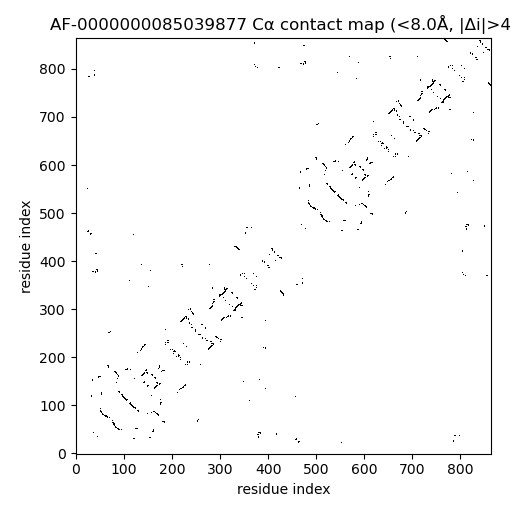B N 1
ATOM 6720 C CA . GLY B 1 424 ? 2.557 6.27 -9.117 1 98.5 424 GLY B CA 1
ATOM 6721 C C . GLY B 1 424 ? 2.541 7.695 -8.594 1 98.5 424 GLY B C 1
ATOM 6722 O O . GLY B 1 424 ? 1.7 8.047 -7.762 1 98.5 424 GLY B O 1
ATOM 6723 N N . LEU B 1 425 ? 3.521 8.531 -9.062 1 98.81 425 LEU B N 1
ATOM 6724 C CA . LEU B 1 425 ? 3.656 9.883 -8.539 1 98.81 425 LEU B CA 1
ATOM 6725 C C . LEU B 1 425 ? 3.785 10.898 -9.672 1 98.81 425 LEU B C 1
ATOM 6727 O O . LEU B 1 425 ? 4.27 10.562 -10.75 1 98.81 425 LEU B O 1
ATOM 6731 N N . GLU B 1 426 ? 3.311 12.094 -9.438 1 98.88 426 GLU B N 1
ATOM 6732 C CA . GLU B 1 426 ? 3.541 13.266 -10.281 1 98.88 426 GLU B CA 1
ATOM 6733 C C . GLU B 1 426 ? 3.994 14.461 -9.445 1 98.88 426 GLU B C 1
ATOM 6735 O O . GLU B 1 426 ? 3.494 14.68 -8.344 1 98.88 426 GLU B O 1
ATOM 6740 N N . LEU B 1 427 ? 4.953 15.18 -9.93 1 98.94 427 LEU B N 1
ATOM 6741 C CA . LEU B 1 427 ? 5.387 16.422 -9.312 1 98.94 427 LEU B CA 1
ATOM 6742 C C . LEU B 1 427 ? 5.336 17.578 -10.305 1 98.94 427 LEU B C 1
ATOM 6744 O O . LEU B 1 427 ? 6.031 17.562 -11.32 1 98.94 427 LEU B O 1
ATOM 6748 N N . LYS B 1 428 ? 4.516 18.547 -10.031 1 98.88 428 LYS B N 1
ATOM 6749 C CA . LYS B 1 428 ? 4.434 19.766 -10.836 1 98.88 428 LYS B CA 1
ATOM 6750 C C . LYS B 1 428 ? 5.094 20.938 -10.117 1 98.88 428 LYS B C 1
ATOM 6752 O O . LYS B 1 428 ? 5.07 21.016 -8.883 1 98.88 428 LYS B O 1
ATOM 6757 N N . HIS B 1 429 ? 5.676 21.781 -10.852 1 98.81 429 HIS B N 1
ATOM 6758 C CA . HIS B 1 429 ? 6.328 22.969 -10.336 1 98.81 429 HIS B CA 1
ATOM 6759 C C . HIS B 1 429 ? 5.953 24.203 -11.156 1 98.81 429 HIS B C 1
ATOM 6761 O O . HIS B 1 429 ? 6.035 24.172 -12.391 1 98.81 429 HIS B O 1
ATOM 6767 N N . LEU B 1 430 ? 5.465 25.234 -10.461 1 98.62 430 LEU B N 1
ATOM 6768 C CA . LEU B 1 430 ? 5.18 26.516 -11.094 1 98.62 430 LEU B CA 1
ATOM 6769 C C . LEU B 1 430 ? 5.895 27.641 -10.367 1 98.62 430 LEU B C 1
ATOM 6771 O O . LEU B 1 430 ? 5.926 27.688 -9.141 1 98.62 430 LEU B O 1
ATOM 6775 N N . GLU B 1 431 ? 6.492 28.5 -11.07 1 97.75 431 GLU B N 1
ATOM 6776 C CA . GLU B 1 431 ? 7.137 29.703 -10.555 1 97.75 431 GLU B CA 1
ATOM 6777 C C . GLU B 1 431 ? 6.211 30.906 -10.664 1 97.75 431 GLU B C 1
ATOM 6779 O O . GLU B 1 431 ? 5.258 30.906 -11.445 1 97.75 431 GLU B O 1
ATOM 6784 N N . PRO B 1 432 ? 6.5 31.906 -9.789 1 96.88 432 PRO B N 1
ATOM 6785 C CA . PRO B 1 432 ? 5.664 33.094 -9.883 1 96.88 432 PRO B CA 1
ATOM 6786 C C . PRO B 1 432 ? 5.629 33.688 -11.297 1 96.88 432 PRO B C 1
ATOM 6788 O O . PRO B 1 432 ? 6.598 33.562 -12.047 1 96.88 432 PRO B O 1
#

Solvent-accessible surface area (backbone atoms only — not comparable to full-atom values): 43311 Å² total; per-residue (Å²): 135,82,78,76,80,76,77,77,77,78,76,76,76,74,76,75,76,74,74,75,72,74,68,69,32,32,78,50,42,89,83,48,38,68,53,55,79,56,74,74,41,29,60,53,29,57,64,40,90,39,46,30,14,31,44,80,45,80,47,67,49,68,77,32,77,35,57,67,66,36,42,87,89,40,79,47,64,39,66,44,59,36,43,30,42,35,27,25,32,21,58,66,93,73,82,48,69,30,77,47,78,50,68,44,46,26,55,95,30,89,81,38,50,62,40,80,49,59,34,45,40,80,24,26,72,70,44,51,52,48,72,86,78,50,54,22,33,30,36,39,35,32,42,30,81,61,28,38,47,65,42,41,46,34,50,42,50,34,44,5,10,60,54,23,34,25,40,18,38,31,53,65,39,28,18,33,83,37,50,58,49,67,63,36,42,66,56,41,41,27,53,51,53,54,50,51,53,52,51,49,41,60,36,11,30,74,85,35,72,68,81,44,35,41,33,45,28,53,73,31,18,32,35,36,11,27,25,51,12,11,35,16,42,44,39,40,55,31,30,14,42,23,70,67,30,35,52,52,47,16,63,75,40,60,63,49,61,71,62,40,54,50,10,75,86,27,82,62,27,70,74,58,40,50,80,31,50,46,34,37,38,27,30,36,29,35,38,48,62,72,37,34,48,42,68,68,19,29,37,51,21,48,48,37,37,39,36,36,37,16,66,51,15,80,75,25,32,24,83,64,6,41,52,45,52,63,68,35,27,47,49,13,44,35,36,40,40,32,37,59,50,24,35,64,38,75,61,40,36,56,36,55,38,76,38,57,43,85,88,55,52,61,60,54,28,53,66,17,39,32,77,35,33,29,36,63,50,48,43,24,49,47,34,21,52,51,46,33,54,48,30,36,65,59,66,67,42,93,33,61,65,65,69,67,56,69,42,49,22,76,79,47,66,38,66,53,40,43,85,89,47,35,47,44,41,35,40,47,77,47,69,87,136,84,79,76,81,76,76,77,76,78,77,77,78,75,76,74,76,74,74,73,71,74,65,68,30,32,78,51,42,89,83,49,38,69,52,56,79,54,73,74,43,27,59,53,29,58,66,41,90,39,45,29,13,29,44,79,45,81,46,68,49,68,76,33,78,34,57,66,67,35,41,87,89,38,80,47,63,40,67,44,57,36,44,32,41,36,26,24,32,20,57,63,94,74,82,50,70,31,78,46,79,50,68,44,48,26,50,93,31,88,80,38,51,62,40,77,48,61,34,47,40,83,24,26,73,71,45,51,51,48,73,86,78,50,53,22,33,30,35,41,36,32,42,30,81,62,30,40,47,65,42,40,46,34,49,41,49,36,44,5,9,59,54,21,33,24,38,17,37,32,54,66,39,31,18,33,82,36,65,45,49,68,62,38,41,66,56,42,39,30,52,52,53,54,50,50,52,54,51,48,42,58,35,10,30,73,85,36,72,66,79,46,35,43,33,45,27,52,71,30,19,31,37,37,11,26,26,51,13,11,35,15,42,44,40,39,55,31,30,15,42,22,71,66,30,35,53,51,47,16,63,75,41,61,63,50,62,70,63,41,53,49,8,73,84,26,83,62,26,70,75,58,42,51,79,31,51,47,34,37,37,27,30,36,30,35,37,47,62,71,36,35,48,42,66,67,19,29,37,52,21,49,50,38,38,38,36,35,38,17,67,50,14,81,77,25,33,23,84,64,5,42,52,44,52,63,70,33,26,47,49,11,43,34,36,41,40,33,37,59,51,24,34,65,39,74,61,41,37,55,37,55,38,76,37,58,43,85,88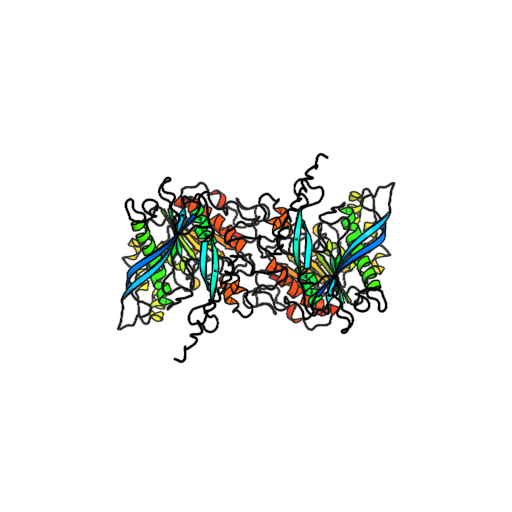,55,52,61,60,54,27,52,65,16,38,33,75,35,35,29,38,63,51,48,43,23,49,48,34,21,52,51,46,34,55,48,30,36,65,59,65,68,43,93,32,61,65,64,69,66,55,70,42,50,23,77,80,48,66,39,64,53,39,43,85,88,46,36,46,43,40,36,40,48,74,48,68,85

Foldseek 3Di:
DPPDPPPPPPPPPPPPPPPPPPPPPDPDDPPDAFLDDDPQFFFLSDAAQFQKEKEKDKDWQFFAWPLLPDAPVDTDTGTFMKIKMKMAGADDPDWDKDKDKAWFFADPDPQGHIDIDIGIDRHHYPGFHDQPPFAFEEEEEEEAAAAAQCFFRSQRSRVNSRGYIYMGIGHAQRYRHRVGDVLSLLQCLLVVVLVVLVVLCQCCDAPHDDRNDGHYDSLQYEYEYAASSLVNRLLLQFQAWDPVVQVVSCVSSHGDNSSNCSHPPHPCNVVSNDNSHQEYEYELYADQLPRGGDLVSLCRHAHEYEYEAEQAAPGRHHPRGPVCSQVSNQNYWYKYKYQYQWYRQLRGTQQDPVCVDPPHDVVSRVNHDTPVDDSSNSSSNCSNVVCLVSCCGRPVDPSVQQQPFAQACVVDPGRRGDPPSSHRMGMDTDHD/DPPDPPPPPPPPPPPPPPPPPPPPPDPDDPPDAFLDDDPQFFFLSDAAQFQKEKEKDKDWQFFAWPLLPDAPVDTDTGTFIKIKMKMAGADDPDWDKDKDKAWFFADPDPQGHIDIDIGIHRHHYPGFHDQPPFAFEEEEEEEAAAAAQCFFRSQRSRVNSRGYIYMGIGGACRYRHRPTDVLSLLQCLLVVRLVVLVVLCQCCDAPHDDRNDGHYDSLQYEYEYAASSLVNRLLQQFQAWDPVVQVVSCVSSHGDNSSNCSHPPHPCNVVSNDNSHQEYEYELYADQLPRGGDLVSLCRHAHEYEYEAEQAAPGRHHPRGPVCSQVSNQNYWYKYKYQYQWYRQLRGTQQDPVCPDPPHDVVSRVNHDTPVDDSSNSSSNCSNVVCLVSCCGRPVDPSVQQQPFAQACVVDPGRRGDPPSSHRMGMDTDHD

Radius of gyration: 31.43 Å; Cα contacts (8 Å, |Δi|>4): 2161; chains: 2; bounding box: 76×93×115 Å

InterPro domains:
  IPR029058 Alpha/Beta hydrolase fold [G3DSA:3.40.50.1820] (44-418)
  IPR029058 Alpha/Beta hydrolase fold [SSF53474] (124-366)
  IPR041127 PET hydrolase/cutinase-like [PF12740] (129-237)

Nearest PDB structures (foldseek):
  8x6v-assembly1_B  TM=7.654E-01  e=1.688E-14  Pseudomonas
  5yae-assembly1_A  TM=6.771E-01  e=1.696E-15  Streptomyces cinnamoneus
  7ym9-assembly2_B  TM=7.426E-01  e=1.784E-13  Cryptosporangium aurantiacum
  3f98-assembly1_A  TM=5.964E-01  e=2.033E-15  Homo sapiens
  7yme-assembly1_A  TM=6.897E-01  e=3.266E-13  Cryptosporangium aurantiacum

pLDDT: mean 92.58, std 16.06, range [22.27, 99.0]

Sequence (864 aa):
MKITKLYYAISVILFSLFTLKLADGQTNPSGFIYGDLLPDAPELAERGMYNVGVKTLNFQNNNQPDVANFNKDEKPFYDRPLKVEVWYPAEIDSPTVTIYDDFIGLANDEKRPLSPFSFKGRATRDAPPKNDEGAFPLVIVSHGYVGSRYLMTYLTENLASKGYIVAAIHHTESTFEDPGKFSSTLYHRPIDDLFVLNEMEKLGKKGADGILAGIVDVENTALVGYSMGGYGALNAAGAGFSSGFGSFFKQMTGGSDLIMERSLSHPSYATSVDPRIKAVVAFAPWGMARGVWDSEGLANLRTPLFFVAGDQDDISGYEDGIKVIFEGALNANRYLLTYINARHNVAPNPPPAESFQKGKHLDEYLRYAESSWDQRRINNINQHFVTAFLGIHLKGKDYTSFLDLPEDSLEETWKGFKPRTSIGLELKHLEPMKITKLYYAISVILFSLFTLKLADGQTNPSGFIYGDLLPDAPELAERGMYNVGVKTLNFQNNNQPDVANFNKDEKPFYDRPLKVEVWYPAEIDSPTVTIYDDFIGLANDEKRPLSPFSFKGRATRDAPPKNDEGAFPLVIVSHGYVGSRYLMTYLTENLASKGYIVAAIHHTESTFEDPGKFSSTLYHRPIDDLFVLNEMEKLGKKGADGILAGIVDVENTALVGYSMGGYGALNAAGAGFSSGFGSFFKQMTGGSDLIMERSLSHPSYATSVDPRIKAVVAFAPWGMARGVWDSEGLANLRTPLFFVAGDQDDISGYEDGIKVIFEGALNANRYLLTYINARHNVAPNPPPAESFQKGKHLDEYLRYAESSWDQRRINNINQHFVTAFLGIHLKGKDYTSFLDLPEDSLEETWKGFKPRTSIGLELKHLEP

Secondary structure (DSSP, 8-state):
--------------------------SS-TT--TTPPPTT--GGGS--SSEEEEEEEEEEEEEEE-GGG--SS---EEEEEEEEEEEEEE--SS---EEEEEEES-TT-SSS--EEEEEEES-EETPPB--SS--EEEEEEE--SSB-TTTTHHHHHHHHHTT-EEEEEE-TTSBSS----HHHHHHHHHHHHHHHHHHHHHHHSTT-SSTTTTTEEEEEEEEEEETHHHHHHHHHHT-PPPHHHHHHHHHHHTS--GGGGGSTTSTTHHHHS-TTEEEEEEES---GGGT---HHHHHT--S-EEEEEETT-SSS-IIIIIHHHHHH-TTS-EEEEEETT--S-SSSPPPPGGGGSTTS-THHHHTT--TTS-HHHHHHHHHHHHHHHHHHHHH--S-GGGT---SBTTTSPPTTSPTTT--SEEEEEE--/--------------------------SS-TT--TTPPPTT--GGGS--SSEEEEEEEEEEEEEEE-GGG--SS---EEEEEEEEEEEEEE--SS---EEEEEEES-TT-SSS--EEEEEEES-EETPPB--SS--EEEEEEE--SSB-TTTTHHHHHHHHHTT-EEEEEE-TTBBSS-B--HHHHHHHHHHHHHHHHHHHHHHHSTT-SSTTTTTEEEEEEEEEEETHHHHHHHHHHT-PPPHHHHHHHHHHHTS--GGGGGSTTSTTHHHHS-TTEEEEEEES---GGGT---HHHHHT--S-EEEEEETT-SSS-IIIIIHHHHHH-TTS-EEEEEETT--S-SSSPPPPGGGGSTTS-THHHHTT--TTS-HHHHHHHHHHHHHHHHHHHHH--S-GGGT---SBTTSSPPTTSPTTT--SEEEEEE--